Protein AF-0000000076687434 (afdb_homodimer)

Radius of gyration: 31.57 Å; Cα contacts (8 Å, |Δi|>4): 2100; chains: 2; bounding box: 101×97×101 Å

pLDDT: mean 83.67, std 20.08, range [19.47, 98.88]

Sequence (1154 aa):
MNIRHFLHVGYPNLSFILLATFLSTISFQLTPSAGPIVLTLATLLVYSGIFLPKPDALKNASLLLAGLTLGSSIPKLSASWSALSNPGFSILVLLVSSGITSFFAVSAVLLDSKSWQHSSSPWTKITAFPALWATLWSAVAYASPVGRLSAWSPTYGTEAYSWLVPLLGPAAIDWMIAAWAVVLSQAFAAWFMSQDDDEVAPLVSANGTARQANHHTRTSIYLAIILSALAIPSLFSIDHPVPIDSPDASPFSVGCVLPSFKRYHHHDFTFEDYFEESKKLTMSARLLLWPESAVVFHNESERDKAFARIRLNINGSYVGVSFEETFPNPNDTTGTKGARRNGLALVSKESEEPHLVYYKRKLVPIAESFSLTHSTAPPEIYTVGLPHPSDVKKPDWGSAPNFTRPLPVTTSICLDFTDPSLFQDLPTRPALILAPARTWNIDIGTAMWNQAKQRANELDTMVLWCDGGDGGVSGVAGQGYNDVQQVGSGSWVRNIAVNHPLKESRTTYAAIGRYNLLFFWLITLGSSVINPTIHFLPGGFTIKRVHQIAMSYIKRRKEGGIRLESEQEPPLLDLENMNIRHFLHVGYPNLSFILLATFLSTISFQLTPSAGPIVLTLATLLVYSGIFLPKPDALKNASLLLAGLTLGSSIPKLSASWSALSNPGFSILVLLVSSGITSFFAVSAVLLDSKSWQHSSSPWTKITAFPALWATLWSAVAYASPVGRLSAWSPTYGTEAYSWLVPLLGPAAIDWMIAAWAVVLSQAFAAWFMSQDDDEVAPLVSANGTARQANHHTRTSIYLAIILSALAIPSLFSIDHPVPIDSPDASPFSVGCVLPSFKRYHHHDFTFEDYFEESKKLTMSARLLLWPESAVVFHNESERDKAFARIRLNINGSYVGVSFEETFPNPNDTTGTKGARRNGLALVSKESEEPHLVYYKRKLVPIAESFSLTHSTAPPEIYTVGLPHPSDVKKPDWGSAPNFTRPLPVTTSICLDFTDPSLFQDLPTRPALILAPARTWNIDIGTAMWNQAKQRANELDTMVLWCDGGDGGVSGVAGQGYNDVQQVGSGSWVRNIAVNHPLKESRTTYAAIGRYNLLFFWLITLGSSVINPTIHFLPGGFTIKRVHQIAMSYIKRRKEGGIRLESEQEPPLLDLEN

InterPro domains:
  IPR036526 Carbon-nitrogen hydrolase superfamily [G3DSA:3.60.110.10] (267-506)
  IPR036526 Carbon-nitrogen hydrolase superfamily [SSF56317] (272-477)

Organism: Amanita muscaria (strain Koide BX008) (NCBI:txid946122)

Solvent-accessible surface area (backbone atoms only — not comparable to full-atom values): 59899 Å² total; per-residue (Å²): 127,53,66,54,53,44,49,70,69,59,49,34,66,61,50,53,36,51,48,41,15,54,32,23,35,65,15,43,32,72,66,13,34,34,66,44,41,25,54,35,48,14,50,50,54,48,48,48,69,61,42,57,84,38,92,60,27,66,60,53,49,51,50,38,39,51,28,34,15,52,15,32,33,59,54,40,44,71,60,32,44,71,65,42,95,48,41,68,58,24,50,49,52,43,45,50,54,31,37,51,46,33,48,52,52,52,48,51,51,51,48,35,64,70,58,35,65,73,47,89,43,64,62,33,44,60,34,42,49,12,35,49,51,19,49,48,42,53,51,46,18,70,70,38,78,59,9,43,77,67,33,99,52,60,77,37,79,52,64,47,51,50,76,44,24,26,53,42,27,71,46,47,56,38,24,52,45,39,37,50,11,46,36,53,27,50,50,48,51,53,54,58,52,64,61,49,63,77,72,60,79,86,72,72,92,52,57,70,64,49,53,52,51,52,53,49,53,52,51,36,51,53,48,49,50,51,56,55,56,60,28,49,67,43,72,76,57,80,72,59,44,60,36,45,68,40,90,51,28,49,56,51,24,37,27,37,57,26,81,36,48,67,75,70,72,50,86,82,66,46,60,66,51,56,51,53,53,46,50,69,43,22,84,68,18,45,34,36,32,32,14,41,57,49,32,78,26,81,34,65,66,5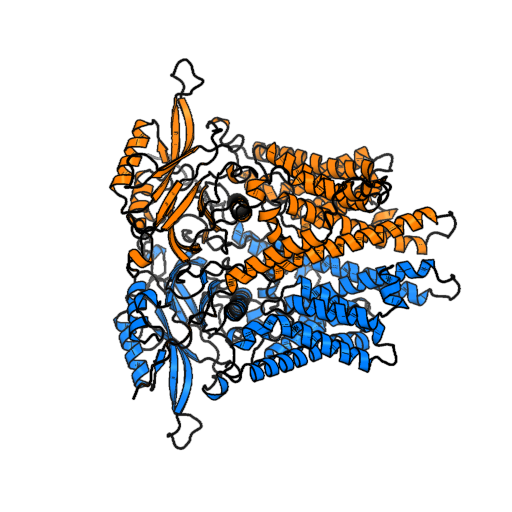6,43,54,51,52,51,50,53,50,25,74,59,39,70,82,21,35,36,34,48,21,23,28,35,34,41,72,24,84,84,37,88,79,63,77,46,72,34,28,34,46,34,37,33,34,37,29,61,88,40,96,56,61,75,41,77,46,48,36,49,42,49,52,78,75,79,32,52,79,66,39,49,66,39,85,67,71,54,62,75,43,70,44,71,42,69,51,56,94,67,48,59,49,80,79,55,18,56,86,92,77,18,33,40,82,40,34,32,29,51,57,38,48,64,32,44,27,34,90,63,56,66,49,79,47,91,53,30,45,57,33,30,45,30,23,16,61,31,82,27,46,63,54,20,51,33,50,49,51,32,41,35,48,53,15,42,27,46,71,17,26,27,44,36,21,21,66,23,50,50,3,43,23,31,49,22,26,69,31,34,79,43,68,66,41,27,36,47,51,59,51,68,46,77,46,47,43,60,49,79,67,77,45,70,58,29,53,15,42,72,50,44,89,50,39,63,57,54,44,46,43,63,22,49,41,63,66,66,61,40,89,75,66,82,59,76,84,75,75,82,47,76,63,54,59,49,48,52,53,50,45,49,52,45,51,59,48,55,69,67,57,75,76,76,76,87,70,76,74,80,77,79,79,77,81,134,130,56,67,55,52,43,46,71,68,57,46,33,65,59,52,50,36,51,48,42,17,53,32,24,33,66,15,42,33,71,68,13,35,34,66,44,41,25,53,35,50,15,51,50,56,47,49,51,70,58,43,58,86,39,93,62,25,66,60,52,51,50,50,38,40,51,28,34,15,52,16,31,33,59,56,41,44,74,62,32,45,71,64,43,98,46,40,70,59,24,50,49,52,44,46,50,52,30,36,52,46,32,48,53,52,53,49,50,51,52,49,37,62,70,58,35,67,72,48,88,45,65,63,33,43,58,34,41,47,13,35,50,49,20,49,48,42,52,51,45,19,73,69,38,80,60,11,42,75,65,32,98,53,59,75,36,79,53,63,48,50,50,76,44,23,25,54,42,25,72,46,47,56,38,24,51,42,39,38,51,11,45,36,51,26,51,53,50,52,54,54,56,53,64,58,47,64,78,73,54,74,86,71,71,90,49,61,64,62,49,52,55,52,50,53,49,52,53,53,36,48,52,50,49,52,50,55,54,58,61,27,50,67,43,72,76,57,81,72,58,44,60,34,46,67,39,91,50,29,49,58,50,24,36,26,37,56,25,80,36,47,67,77,68,73,48,86,79,65,46,62,67,52,55,51,53,53,46,50,69,41,23,84,68,16,46,34,36,32,31,14,41,56,50,33,78,26,78,34,67,67,55,43,52,51,51,51,51,53,48,24,75,58,40,68,81,21,36,37,34,47,20,23,29,35,36,39,71,22,83,84,37,87,78,61,74,45,72,34,29,35,46,33,37,33,34,36,28,63,88,42,96,56,61,75,42,75,46,46,33,49,43,49,52,77,74,79,31,55,78,65,38,49,65,36,86,68,71,55,62,76,41,70,42,72,40,67,49,56,94,66,47,58,48,82,80,56,19,58,84,92,78,19,33,39,83,40,34,31,29,51,55,38,47,65,31,44,28,35,91,64,57,65,48,78,47,89,52,31,45,57,32,31,45,31,22,16,59,33,77,28,47,64,53,20,49,34,51,48,51,32,41,33,48,54,15,42,28,45,71,17,26,27,43,36,21,22,65,22,50,50,3,42,24,30,50,23,26,69,29,33,76,44,69,66,42,27,37,47,51,57,50,68,48,79,46,46,44,58,48,81,67,76,44,69,57,28,54,15,43,71,48,41,91,51,39,64,56,54,44,46,42,61,23,48,40,65,67,64,62,39,88,77,70,80,62,79,79,77,79,83,51,78,66,52,60,52,48,50,54,48,43,49,53,46,50,60,47,52,73,65,54,75,75,67,74,79,81,69,75,77,81,78,76,82,73,135

Nearest PDB structures (foldseek):
  5n6l-assembly1_A  TM=7.023E-01  e=1.794E-15  Escherichia coli K-12
  8b0o-assembly1_A  TM=7.059E-01  e=3.640E-15  Escherichia coli K-12
  5vrg-assembly1_A  TM=7.203E-01  e=5.308E-15  Escherichia coli K-12
  5n6m-assembly1_A  TM=6.781E-01  e=1.988E-14  Pseudomonas aeruginosa PAO1
  8aq2-assembly1_A  TM=6.231E-01  e=1.881E-15  Pseudomonas aeruginosa PAO1

Secondary structure (DSSP, 8-state):
--HHHIIIII-HHHHHHHHHHHHHHHHTSSS-BHHHHHHHHHHHHHHHHHHTTSTTHHHHHHHHHHHHHHHHHGGGHHHHHTTSS-HHHHHHHHHHHHHHHHHHHHHHHHHHHHHTTT-S-HHHHHHHHHHHHHHHHHHHHHH-TTGGGGSS--SBS-GGGGGGHHHH-HHHHHHHHHHHHHHHHHHHHHHHHHHHTTTS-S-S--HHHHHHHHHHHHHHHHHHHHHHHTTHHHHS----PPPTTSTTEEEEEEEE----HHHHS-SS--HHHHHHHHHHHTTT-SEEEPPTT-EEESSHHHHHHHHHHHHHH-SS-EEEEEEEEEEE-TT-TTS--EEEEEEEEEE-TT-SS-SEEEE--PPPTTTTTTT-----PPP-EEEEEEPPPTTS-HHHH--TTT--EEEEEEE--GGGGG-TTTTTT-SS--SEEEEEE--SSHHHHHHHHHHHHHHHHHTT-EEEEEE-STT-EEEEEBTTB-S--EESS--EEEEEEEESS---SPPHHHHHGGGHHHHHHHHHHHHHH--TTS---SS---HHHHHHHHHHHHHHHHHTT-TTS------------/--HHHIIIII-HHHHHHHHHHHHHHHH-SSS-BHHHHHHHHHHHHHHHHHHTTSTTHHHHHHHHHHHHHHHHHGGGHHHHHTTSS-HHHHHHHHHHHHHHHHHHHHHHHHHHHHHTTT-S-HHHHHHHHHHHHHHHHHHHHHHSTTGGGGSS--SBS-GGGGGGHHHH-HHHHHHHHHHHHHHHHHHHHHHHHHHHTTTS-TTS--HHHHHHHHHHHHHHHHHHHHHHHHTHHHHT----PPPTTSTTEEEEEEEE----HHHHS-SS--HHHHHHHHHHHTTT-SEEEPPTT-EEESSHHHHHHHHHHHHHH-SS-EEEEEEEEEEE-TT-TTS--EEEEEEEEEE-TT-SS-SEEEE--PPPTTTTTTT-PPP-PPP-EEEEEEPPPTTS-HHHHS-TTT--EEEEEEE--GGGGG-TTTTTT-SS--SEEEEEE--SSHHHHHHHHHHHHHHHHHHT-EEEEEE-STT-EEEEEBTTB-S--EESS--EEEEEEEESS---SPPHHHHHGGGHHHHHHHHHHHHHH--TT----SS---THHHHHHHHHHHHHHHHHHHTTSTT----------

Structure (mmCIF, N/CA/C/O backbone):
data_AF-0000000076687434-model_v1
#
loop_
_entity.id
_entity.type
_entity.pdbx_description
1 polymer 'CN hydrolase domain-containing protein'
#
loop_
_atom_site.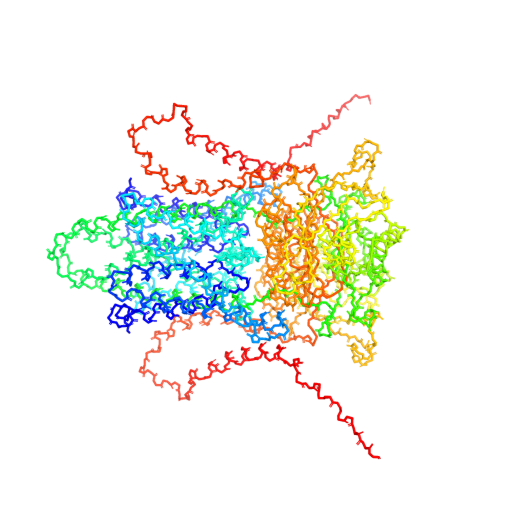group_PDB
_atom_site.id
_atom_site.type_symbol
_atom_site.label_atom_id
_atom_site.label_alt_id
_atom_site.label_comp_id
_atom_site.label_asym_id
_atom_site.label_entity_id
_atom_site.label_seq_id
_atom_site.pdbx_PDB_ins_code
_atom_site.Cartn_x
_atom_site.Cartn_y
_atom_site.Cartn_z
_atom_site.occupancy
_atom_site.B_iso_or_equiv
_atom_site.auth_seq_id
_atom_site.auth_comp_id
_atom_site.auth_asym_id
_atom_site.auth_atom_id
_atom_site.pdbx_PDB_model_num
ATOM 1 N N . MET A 1 1 ? -1.552 40.594 -8.977 1 35.91 1 MET A N 1
ATOM 2 C CA . MET A 1 1 ? -2.959 40.719 -8.609 1 35.91 1 MET A CA 1
ATOM 3 C C . MET A 1 1 ? -3.277 39.875 -7.383 1 35.91 1 MET A C 1
ATOM 5 O O . MET A 1 1 ? -2.914 38.688 -7.32 1 35.91 1 MET A O 1
ATOM 9 N N . ASN A 1 2 ? -3.385 40.469 -6.402 1 45.19 2 ASN A N 1
ATOM 10 C CA . ASN A 1 2 ? -3.684 39.906 -5.098 1 45.19 2 ASN A CA 1
ATOM 11 C C . ASN A 1 2 ? -4.844 38.906 -5.18 1 45.19 2 ASN A C 1
ATOM 13 O O . ASN A 1 2 ? -5.91 39.25 -5.707 1 45.19 2 ASN A O 1
ATOM 17 N N . ILE A 1 3 ? -4.523 37.719 -5.285 1 52 3 ILE A N 1
ATOM 18 C CA . ILE A 1 3 ? -5.555 36.688 -5.32 1 52 3 ILE A CA 1
ATOM 19 C C . ILE A 1 3 ? -6.766 37.156 -4.512 1 52 3 ILE A C 1
ATOM 21 O O . ILE A 1 3 ? -7.91 36.906 -4.902 1 52 3 ILE A O 1
ATOM 25 N N . ARG A 1 4 ? -6.535 37.875 -3.652 1 54.72 4 ARG A N 1
ATOM 26 C CA . ARG A 1 4 ? -7.605 38.344 -2.779 1 54.72 4 ARG A CA 1
ATOM 27 C C . ARG A 1 4 ? -8.484 39.375 -3.49 1 54.72 4 ARG A C 1
ATOM 29 O O . ARG A 1 4 ? -9.711 39.344 -3.379 1 54.72 4 ARG A O 1
ATOM 36 N N . HIS A 1 5 ? -7.715 40.406 -3.994 1 54.38 5 HIS A N 1
ATOM 37 C CA . HIS A 1 5 ? -8.484 41.406 -4.711 1 54.38 5 HIS A CA 1
ATOM 38 C C . HIS A 1 5 ? -9.344 40.781 -5.805 1 54.38 5 HIS A C 1
ATOM 40 O O . HIS A 1 5 ? -10.469 41.219 -6.043 1 54.38 5 HIS A O 1
ATOM 46 N N . PHE A 1 6 ? -8.75 39.719 -6.32 1 50.81 6 PHE A N 1
ATOM 47 C CA . PHE A 1 6 ? -9.5 39 -7.363 1 50.81 6 PHE A CA 1
ATOM 48 C C . PHE A 1 6 ? -10.703 38.281 -6.773 1 50.81 6 PHE A C 1
ATOM 50 O O . PHE A 1 6 ? -11.789 38.312 -7.359 1 50.81 6 PHE A O 1
ATOM 57 N N . LEU A 1 7 ? -10.516 37.781 -5.602 1 56.94 7 LEU A N 1
ATOM 58 C CA . LEU A 1 7 ? -11.586 37 -4.988 1 56.94 7 LEU A CA 1
ATOM 59 C C . LEU A 1 7 ? -12.617 37.906 -4.336 1 56.94 7 LEU A C 1
ATOM 61 O O . LEU A 1 7 ? -13.781 37.531 -4.199 1 56.94 7 LEU A O 1
ATOM 65 N N . HIS A 1 8 ? -12.258 39.094 -3.809 1 56.22 8 HIS A N 1
ATOM 66 C CA . HIS A 1 8 ? -13.172 39.969 -3.104 1 56.22 8 HIS A CA 1
ATOM 67 C C . HIS A 1 8 ? -13.828 40.969 -4.062 1 56.22 8 HIS A C 1
ATOM 69 O O . HIS A 1 8 ? -15.023 41.25 -3.949 1 56.22 8 HIS A O 1
ATOM 75 N N . VAL A 1 9 ? -12.984 41.719 -4.789 1 54.81 9 VAL A N 1
ATOM 76 C CA . VAL A 1 9 ? -13.492 42.875 -5.531 1 54.81 9 VAL A CA 1
ATOM 77 C C . VAL A 1 9 ? -13.852 42.438 -6.953 1 54.81 9 VAL A C 1
ATOM 79 O O . VAL A 1 9 ? -14.82 42.938 -7.527 1 54.81 9 VAL A O 1
ATOM 82 N N . GLY A 1 10 ? -13.156 41.469 -7.465 1 59.66 10 GLY A N 1
ATOM 83 C CA . GLY A 1 10 ? -13.383 41.281 -8.883 1 59.66 10 GLY A CA 1
ATOM 84 C C . GLY A 1 10 ? -14.609 40.438 -9.18 1 59.66 10 GLY A C 1
ATOM 85 O O . GLY A 1 10 ? -15.734 40.906 -9.062 1 59.66 10 GLY A O 1
ATOM 86 N N . TYR A 1 11 ? -14.398 39.312 -9.547 1 73.06 11 TYR A N 1
ATOM 87 C CA . TYR A 1 11 ? -15.461 38.406 -9.938 1 73.06 11 TYR A CA 1
ATOM 88 C C . TYR A 1 11 ? -15.422 37.125 -9.086 1 73.06 11 TYR A C 1
ATOM 90 O O . TYR A 1 11 ? -15.148 36.062 -9.602 1 73.06 11 TYR A O 1
ATOM 98 N N . PRO A 1 12 ? -15.648 37.375 -7.785 1 78 12 PRO A N 1
ATOM 99 C CA . PRO A 1 12 ? -15.555 36.219 -6.887 1 78 12 PRO A CA 1
ATOM 100 C C . PRO A 1 12 ? -16.453 35.062 -7.316 1 78 12 PRO A C 1
ATOM 102 O O . PRO A 1 12 ? -16.016 33.906 -7.297 1 78 12 PRO A O 1
ATOM 105 N N . ASN A 1 13 ? -17.609 35.375 -7.844 1 85.56 13 ASN A N 1
ATOM 106 C CA . ASN A 1 13 ? -18.531 34.281 -8.219 1 85.56 13 ASN A CA 1
ATOM 107 C C . ASN A 1 13 ? -18.016 33.5 -9.406 1 85.56 13 ASN A C 1
ATOM 109 O O . ASN A 1 13 ? -18 32.281 -9.375 1 85.56 13 ASN A O 1
ATOM 113 N N . LEU A 1 14 ? -17.5 34.25 -10.367 1 85.06 14 LEU A N 1
ATOM 114 C CA . LEU A 1 14 ? -17 33.562 -11.562 1 85.06 14 LEU A CA 1
ATOM 115 C C . LEU A 1 14 ? -15.75 32.75 -11.242 1 85.06 14 LEU A C 1
ATOM 117 O O . LEU A 1 14 ? -15.594 31.641 -11.758 1 85.06 14 LEU A O 1
ATOM 121 N N . SER A 1 15 ? -14.938 33.25 -10.383 1 88.25 15 SER A N 1
ATOM 122 C CA . SER A 1 15 ? -13.703 32.562 -10.055 1 88.25 15 SER A CA 1
ATOM 123 C C . SER A 1 15 ? -13.984 31.266 -9.297 1 88.25 15 SER A C 1
ATOM 125 O O . SER A 1 15 ? -13.406 30.219 -9.602 1 88.25 15 SER A O 1
ATOM 127 N N . PHE A 1 16 ? -14.867 31.266 -8.344 1 91.06 16 PHE A N 1
ATOM 128 C CA . PHE A 1 16 ? -15.172 30.078 -7.559 1 91.06 16 PHE A CA 1
ATOM 129 C C . PHE A 1 16 ? -15.914 29.047 -8.406 1 91.06 16 PHE A C 1
ATOM 131 O O . PHE A 1 16 ? -15.695 27.844 -8.266 1 91.06 16 PHE A O 1
ATOM 138 N N . ILE A 1 17 ? -16.781 29.578 -9.297 1 92.56 17 ILE A N 1
ATOM 139 C CA . ILE A 1 17 ? -17.531 28.672 -10.156 1 92.56 17 ILE A CA 1
ATOM 140 C C . ILE A 1 17 ? -16.594 27.984 -11.141 1 92.56 17 ILE A C 1
ATOM 142 O O . ILE A 1 17 ? -16.688 26.766 -11.359 1 92.56 17 ILE A O 1
ATOM 146 N N . LEU A 1 18 ? -15.641 28.688 -11.688 1 92.75 18 LEU A N 1
ATOM 147 C CA . LEU A 1 18 ? -14.664 28.109 -12.609 1 92.75 18 LEU A CA 1
ATOM 148 C C . LEU A 1 18 ? -13.734 27.141 -11.883 1 92.75 18 LEU A C 1
ATOM 150 O O . LEU A 1 18 ? -13.398 26.078 -12.414 1 92.75 18 LEU A O 1
ATOM 154 N N . LEU A 1 19 ? -13.367 27.5 -10.656 1 92.94 19 LEU A N 1
ATOM 155 C CA . LEU A 1 19 ? -12.523 26.625 -9.859 1 92.94 19 LEU A CA 1
ATOM 156 C C . LEU A 1 19 ? -13.258 25.328 -9.523 1 92.94 19 LEU A C 1
ATOM 158 O O . LEU A 1 19 ? -12.695 24.234 -9.641 1 92.94 19 LEU A O 1
ATOM 162 N N . ALA A 1 20 ? -14.484 25.453 -9.156 1 95 20 ALA A N 1
ATOM 163 C CA . ALA A 1 20 ? -15.297 24.281 -8.844 1 95 20 ALA A CA 1
ATOM 164 C C . ALA A 1 20 ? -15.469 23.391 -10.07 1 95 20 ALA A C 1
ATOM 166 O O . ALA A 1 20 ? -15.43 22.156 -9.961 1 95 20 ALA A O 1
ATOM 167 N N . THR A 1 21 ? -15.656 24.047 -11.219 1 95.5 21 THR A N 1
ATOM 168 C CA . THR A 1 21 ? -15.812 23.297 -12.461 1 95.5 21 THR A CA 1
ATOM 169 C C . THR A 1 21 ? -14.523 22.547 -12.805 1 95.5 21 THR A C 1
ATOM 171 O O . THR A 1 21 ? -14.555 21.359 -13.125 1 95.5 21 THR A O 1
ATOM 174 N N . PHE A 1 22 ? -13.445 23.234 -12.68 1 94.31 22 PHE A N 1
ATOM 175 C CA . PHE A 1 22 ? -12.156 22.625 -12.969 1 94.31 22 PHE A CA 1
ATOM 176 C C . PHE A 1 22 ? -11.859 21.484 -12 1 94.31 22 PHE A C 1
ATOM 178 O O . PHE A 1 22 ? -11.461 20.391 -12.422 1 94.31 22 PHE A O 1
ATOM 185 N N . LEU A 1 23 ? -12.055 21.672 -10.711 1 94.69 23 LEU A N 1
ATOM 186 C CA . LEU A 1 23 ? -11.789 20.656 -9.695 1 94.69 23 LEU A CA 1
ATOM 187 C C . LEU A 1 23 ? -12.711 19.453 -9.867 1 94.69 23 LEU A C 1
ATOM 189 O O . LEU A 1 23 ? -12.312 18.312 -9.609 1 94.69 23 LEU A O 1
ATOM 193 N N . SER A 1 24 ? -13.906 19.734 -10.242 1 95.06 24 SER A N 1
ATOM 194 C CA . SER A 1 24 ? -14.836 18.625 -10.453 1 95.06 24 SER A CA 1
ATOM 195 C C . SER A 1 24 ? -14.383 17.75 -11.617 1 95.06 24 SER A C 1
ATOM 197 O O . SER A 1 24 ? -14.609 16.531 -11.602 1 95.06 24 SER A O 1
ATOM 199 N N . THR A 1 25 ? -13.727 18.359 -12.625 1 94 25 THR A N 1
ATOM 200 C CA . THR A 1 25 ? -13.211 17.594 -13.75 1 94 25 THR A CA 1
ATOM 201 C C . THR A 1 25 ? -12.102 16.641 -13.297 1 94 25 THR A C 1
ATOM 203 O O . THR A 1 25 ? -12.023 15.508 -13.766 1 94 25 THR A O 1
ATOM 206 N N . ILE A 1 26 ? -11.438 17.062 -12.312 1 93 26 ILE A N 1
ATOM 207 C CA . ILE A 1 26 ? -10.32 16.266 -11.82 1 93 26 ILE A CA 1
ATOM 208 C C . ILE A 1 26 ? -10.812 15.281 -10.766 1 93 26 ILE A C 1
ATOM 210 O O . ILE A 1 26 ? -10.281 14.172 -10.648 1 93 26 ILE A O 1
ATOM 214 N N . SER A 1 27 ? -11.812 15.562 -10.039 1 92.62 27 SER A N 1
ATOM 215 C CA . SER A 1 27 ? -12.266 14.805 -8.883 1 92.62 27 SER A CA 1
ATOM 216 C C . SER A 1 27 ? -13.133 13.617 -9.305 1 92.62 27 SER A C 1
ATOM 218 O O . SER A 1 27 ? -13.07 12.547 -8.688 1 92.62 27 SER A O 1
ATOM 220 N N . PHE A 1 28 ? -13.914 13.836 -10.281 1 91.75 28 PHE A N 1
ATOM 221 C CA . PHE A 1 28 ? -14.992 12.867 -10.453 1 91.75 28 PHE A CA 1
ATOM 222 C C . PHE A 1 28 ? -14.82 12.094 -11.758 1 91.75 28 PHE A C 1
ATOM 224 O O . PHE A 1 28 ? -15.766 11.984 -12.539 1 91.75 28 PHE A O 1
ATOM 231 N N . GLN A 1 29 ? -13.594 11.594 -11.852 1 90.44 29 GLN A N 1
ATOM 232 C CA . GLN A 1 29 ? -13.344 10.547 -12.828 1 90.44 29 GLN A CA 1
ATOM 233 C C . GLN A 1 29 ? -14.047 9.25 -12.438 1 90.44 29 GLN A C 1
ATOM 235 O O . GLN A 1 29 ? -14.719 9.188 -11.406 1 90.44 29 GLN A O 1
ATOM 240 N N . LEU A 1 30 ? -13.969 8.312 -13.305 1 89.56 30 LEU A N 1
ATOM 241 C CA . LEU A 1 30 ? -14.57 7.027 -12.977 1 89.56 30 LEU A CA 1
ATOM 242 C C . LEU A 1 30 ? -13.867 6.383 -11.781 1 89.56 30 LEU A C 1
ATOM 244 O O . LEU A 1 30 ? -14.445 5.535 -11.102 1 89.56 30 LEU A O 1
ATOM 248 N N . THR A 1 31 ? -12.695 6.785 -11.594 1 90.94 31 THR A N 1
ATOM 249 C CA . THR A 1 31 ? -11.922 6.375 -10.422 1 90.94 31 THR A CA 1
ATOM 250 C C . THR A 1 31 ? -11.492 7.59 -9.602 1 90.94 31 THR A C 1
ATOM 252 O O . THR A 1 31 ? -10.32 7.988 -9.641 1 90.94 31 THR A O 1
ATOM 255 N N . PRO A 1 32 ? -12.422 8.109 -8.836 1 93.31 32 PRO A N 1
ATOM 256 C CA . PRO A 1 32 ? -12.156 9.359 -8.117 1 93.31 32 PRO A CA 1
ATOM 257 C C . PRO A 1 32 ? -11.094 9.195 -7.023 1 93.31 32 PRO A C 1
ATOM 259 O O . PRO A 1 32 ? -11.039 8.156 -6.363 1 93.31 32 PRO A O 1
ATOM 262 N N . SER A 1 33 ? -10.336 10.203 -6.855 1 93 33 SER A N 1
ATOM 263 C CA . SER A 1 33 ? -9.297 10.234 -5.832 1 93 33 SER A CA 1
ATOM 264 C C . SER A 1 33 ? -9.68 11.141 -4.668 1 93 33 SER A C 1
ATOM 266 O O . SER A 1 33 ? -10.398 12.125 -4.855 1 93 33 SER A O 1
ATOM 268 N N . ALA A 1 34 ? -9.164 10.844 -3.467 1 95.06 34 ALA A N 1
ATOM 269 C CA . ALA A 1 34 ? -9.531 11.539 -2.238 1 95.06 34 ALA A CA 1
ATOM 270 C C . ALA A 1 34 ? -9.078 12.992 -2.271 1 95.06 34 ALA A C 1
ATOM 272 O O . ALA A 1 34 ? -9.852 13.906 -1.959 1 95.06 34 ALA A O 1
ATOM 273 N N . GLY A 1 35 ? -7.883 13.312 -2.695 1 92.88 35 GLY A N 1
ATOM 274 C CA . GLY A 1 35 ? -7.32 14.656 -2.674 1 92.88 35 GLY A CA 1
ATOM 275 C C . GLY A 1 35 ? -8.172 15.672 -3.41 1 92.88 35 GLY A C 1
ATOM 276 O O . GLY A 1 35 ? -8.648 16.641 -2.812 1 92.88 35 GLY A O 1
ATOM 277 N N . PRO A 1 36 ? -8.422 15.43 -4.707 1 94.75 36 PRO A N 1
ATOM 278 C CA . PRO A 1 36 ? -9.242 16.344 -5.496 1 94.75 36 PRO A CA 1
ATOM 279 C C . PRO A 1 36 ? -10.656 16.516 -4.934 1 94.75 36 PRO A C 1
ATOM 281 O O . PRO A 1 36 ? -11.227 17.609 -4.992 1 94.75 36 PRO A O 1
ATOM 284 N N . ILE A 1 37 ? -11.195 15.438 -4.336 1 97 37 ILE A N 1
ATOM 285 C CA . ILE A 1 37 ? -12.531 15.531 -3.773 1 97 37 ILE A CA 1
ATOM 286 C C . ILE A 1 37 ? -12.523 16.469 -2.564 1 97 37 ILE A C 1
ATOM 288 O O . ILE A 1 37 ? -13.406 17.312 -2.414 1 97 37 ILE A O 1
ATOM 292 N N . VAL A 1 38 ? -11.547 16.359 -1.751 1 96.38 38 VAL A N 1
ATOM 293 C CA . VAL A 1 38 ? -11.422 17.219 -0.577 1 96.38 38 VAL A CA 1
ATOM 294 C C . VAL A 1 38 ? -11.328 18.688 -1.014 1 96.38 38 VAL A C 1
ATOM 296 O O . VAL A 1 38 ? -12.016 19.547 -0.462 1 96.38 38 VAL A O 1
ATOM 299 N N . LEU A 1 39 ? -10.562 18.922 -2.025 1 94.25 39 LEU A N 1
ATOM 300 C CA . LEU A 1 39 ? -10.383 20.281 -2.525 1 94.25 39 LEU A CA 1
ATOM 301 C C . LEU A 1 39 ? -11.688 20.828 -3.113 1 94.25 39 LEU A C 1
ATOM 303 O O . LEU A 1 39 ? -12.023 22 -2.928 1 94.25 39 LEU A O 1
ATOM 307 N N . THR A 1 40 ? -12.391 19.969 -3.832 1 96.56 40 THR A N 1
ATOM 308 C CA . THR A 1 40 ? -13.672 20.375 -4.414 1 96.56 40 THR A CA 1
ATOM 309 C C . THR A 1 40 ? -14.68 20.703 -3.318 1 96.56 40 THR A C 1
ATOM 311 O O . THR A 1 40 ? -15.328 21.75 -3.365 1 96.56 40 THR A O 1
ATOM 314 N N . LEU A 1 41 ? -14.734 19.859 -2.332 1 97.31 41 LEU A N 1
ATOM 315 C CA . LEU A 1 41 ? -15.68 20.078 -1.243 1 97.31 41 LEU A CA 1
ATOM 316 C C . LEU A 1 41 ? -15.312 21.328 -0.445 1 97.31 41 LEU A C 1
ATOM 318 O O . LEU A 1 41 ? -16.188 22.094 -0.056 1 97.31 41 LEU A O 1
ATOM 322 N N . ALA A 1 42 ? -14.062 21.516 -0.176 1 95.06 42 ALA A N 1
ATOM 323 C CA . ALA A 1 42 ? -13.617 22.703 0.534 1 95.06 42 ALA A CA 1
ATOM 324 C C . ALA A 1 42 ? -13.992 23.969 -0.233 1 95.06 42 ALA A C 1
ATOM 326 O O . ALA A 1 42 ? -14.461 24.953 0.36 1 95.06 42 ALA A O 1
ATOM 327 N N . THR A 1 43 ? -13.805 23.938 -1.549 1 94.19 43 THR A N 1
ATOM 328 C CA . THR A 1 43 ? -14.156 25.062 -2.396 1 94.19 43 THR A CA 1
ATOM 329 C C . THR A 1 43 ? -15.656 25.344 -2.326 1 94.19 43 THR A C 1
ATOM 331 O O . THR A 1 43 ? -16.078 26.5 -2.23 1 94.19 43 THR A O 1
ATOM 334 N N . LEU A 1 44 ? -16.438 24.312 -2.34 1 95.94 44 LEU A N 1
ATOM 335 C CA . LEU A 1 44 ? -17.891 24.469 -2.266 1 95.94 44 LEU A CA 1
ATOM 336 C C . LEU A 1 44 ? -18.312 25.031 -0.912 1 95.94 44 LEU A C 1
ATOM 338 O O . LEU A 1 44 ? -19.188 25.891 -0.836 1 95.94 44 LEU A O 1
ATOM 342 N N . LEU A 1 45 ? -17.688 24.578 0.154 1 93.88 45 LEU A N 1
ATOM 343 C CA . LEU A 1 45 ? -18.016 25.047 1.495 1 93.88 45 LEU A CA 1
ATOM 344 C C . LEU A 1 45 ? -17.656 26.516 1.652 1 93.88 45 LEU A C 1
ATOM 346 O O . LEU A 1 45 ? -18.438 27.297 2.217 1 93.88 45 LEU A O 1
ATOM 350 N N . VAL A 1 46 ? -16.547 26.938 1.145 1 90.19 46 VAL A N 1
ATOM 351 C CA . VAL A 1 46 ? -16.109 28.328 1.22 1 90.19 46 VAL A CA 1
ATOM 352 C C . VAL A 1 46 ? -17.047 29.203 0.381 1 90.19 46 VAL A C 1
ATOM 354 O O . VAL A 1 46 ? -17.516 30.234 0.846 1 90.19 46 VAL A O 1
ATOM 357 N N . TYR A 1 47 ? -17.297 28.766 -0.867 1 91.81 47 TYR A N 1
ATOM 358 C CA . TYR A 1 47 ? -18.125 29.547 -1.786 1 91.81 47 TYR A CA 1
ATOM 359 C C . TYR A 1 47 ? -19.547 29.688 -1.264 1 91.81 47 TYR A C 1
ATOM 361 O O . TYR A 1 47 ? -20.172 30.734 -1.449 1 91.81 47 TYR A O 1
ATOM 369 N N . SER A 1 48 ? -20.062 28.641 -0.612 1 91.38 48 SER A N 1
ATOM 370 C CA . SER A 1 48 ? -21.422 28.719 -0.081 1 91.38 48 SER A CA 1
ATOM 371 C C . SER A 1 48 ? -21.547 29.812 0.969 1 91.38 48 SER A C 1
ATOM 373 O O . SER A 1 48 ? -22.594 30.469 1.069 1 91.38 48 SER A O 1
ATOM 375 N N . GLY A 1 49 ? -20.547 30.047 1.721 1 84.75 49 GLY A N 1
ATOM 376 C CA . GLY A 1 49 ? -20.547 31.125 2.703 1 84.75 49 GLY A CA 1
ATOM 377 C C . GLY A 1 49 ? -20.516 32.5 2.08 1 84.75 49 GLY A C 1
ATOM 378 O O . GLY A 1 49 ? -20.922 33.469 2.709 1 84.75 49 GLY A O 1
ATOM 379 N N . ILE A 1 50 ? -20.078 32.5 0.889 1 84 50 ILE A N 1
ATOM 380 C CA . ILE A 1 50 ? -19.922 33.781 0.214 1 84 50 ILE A CA 1
ATOM 381 C C . ILE A 1 50 ? -21.188 34.156 -0.548 1 84 50 ILE A C 1
ATOM 383 O O . ILE A 1 50 ? -21.688 35.281 -0.461 1 84 50 ILE A O 1
ATOM 387 N N . PHE A 1 51 ? -21.781 33.219 -1.307 1 87.06 51 PHE A N 1
ATOM 388 C CA . PHE A 1 51 ? -22.844 33.594 -2.223 1 87.06 51 PHE A CA 1
ATOM 389 C C . PHE A 1 51 ? -24.203 33.469 -1.553 1 87.06 51 PHE A C 1
ATOM 391 O O . PHE A 1 51 ? -25.172 34.094 -1.981 1 87.06 51 PHE A O 1
ATOM 398 N N . LEU A 1 52 ? -24.375 32.719 -0.429 1 86.12 52 LEU A N 1
ATOM 399 C CA . LEU A 1 52 ? -25.688 32.406 0.15 1 86.12 52 LEU A CA 1
ATOM 400 C C . LEU A 1 52 ? -26.312 33.688 0.755 1 86.12 52 LEU A C 1
ATOM 402 O O . LEU A 1 52 ? -27.5 33.906 0.606 1 86.12 52 LEU A O 1
ATOM 406 N N . PRO A 1 53 ? -25.516 34.5 1.39 1 83.12 53 PRO A N 1
ATOM 407 C CA . PRO A 1 53 ? -26.109 35.719 1.979 1 83.12 53 PRO A CA 1
ATOM 408 C C . PRO A 1 53 ? -26.438 36.781 0.938 1 83.12 53 PRO A C 1
ATOM 410 O O . PRO A 1 53 ? -27.094 37.781 1.255 1 83.12 53 PRO A O 1
ATOM 413 N N . LYS A 1 54 ? -26.125 36.562 -0.184 1 84.5 54 LYS A N 1
ATOM 414 C CA . LYS A 1 54 ? -26.328 37.562 -1.232 1 84.5 54 LYS A CA 1
ATOM 415 C C . LYS A 1 54 ? -27.672 37.375 -1.919 1 84.5 54 LYS A C 1
ATOM 417 O O . LYS A 1 54 ? -28.219 36.25 -1.913 1 84.5 54 LYS A O 1
ATOM 422 N N . PRO A 1 55 ? -28.234 38.438 -2.484 1 86.56 55 PRO A N 1
ATOM 423 C CA . PRO A 1 55 ? -29.547 38.344 -3.119 1 86.56 55 PRO A CA 1
ATOM 424 C C . PRO A 1 55 ? -29.547 37.469 -4.359 1 86.56 55 PRO A C 1
ATOM 426 O O . PRO A 1 55 ? -30.594 36.875 -4.707 1 86.56 55 PRO A O 1
ATOM 429 N N . ASP A 1 56 ? -28.469 37.25 -5.023 1 90.19 56 ASP A N 1
ATOM 430 C CA . ASP A 1 56 ? -28.406 36.438 -6.227 1 90.19 56 ASP A CA 1
ATOM 431 C C . ASP A 1 56 ? -27.969 35 -5.895 1 90.19 56 ASP A C 1
ATOM 433 O O . ASP A 1 56 ? -27.297 34.344 -6.695 1 90.19 56 ASP A O 1
ATOM 437 N N . ALA A 1 57 ? -28.359 34.562 -4.777 1 89.5 57 ALA A N 1
ATOM 438 C CA . ALA A 1 57 ? -27.922 33.25 -4.289 1 89.5 57 ALA A CA 1
ATOM 439 C C . ALA A 1 57 ? -28.406 32.125 -5.199 1 89.5 57 ALA A C 1
ATOM 441 O O . ALA A 1 57 ? -27.672 31.203 -5.504 1 89.5 57 ALA A O 1
ATOM 442 N N . LEU A 1 58 ? -29.625 32.25 -5.695 1 90.19 58 LEU A N 1
ATOM 443 C CA . LEU A 1 58 ? -30.203 31.188 -6.531 1 90.19 58 LEU A CA 1
ATOM 444 C C . LEU A 1 58 ? -29.516 31.125 -7.887 1 90.19 58 LEU A C 1
ATOM 446 O O . LEU A 1 58 ? -29.297 30.047 -8.43 1 90.19 58 LEU A O 1
ATOM 450 N N . LYS A 1 59 ? -29.203 32.25 -8.484 1 91.44 59 LYS A N 1
ATOM 451 C CA . LYS A 1 59 ? -28.484 32.281 -9.758 1 91.44 59 LYS A CA 1
ATOM 452 C C . LYS A 1 59 ? -27.094 31.688 -9.633 1 91.44 59 LYS A C 1
ATOM 454 O O . LYS A 1 59 ? -26.688 30.875 -10.469 1 91.44 59 LYS A O 1
ATOM 459 N N . ASN A 1 60 ? -26.438 32.062 -8.586 1 91.88 60 ASN A N 1
ATOM 460 C CA . ASN A 1 60 ? -25.094 31.531 -8.383 1 91.88 60 ASN A CA 1
ATOM 461 C C . ASN A 1 60 ? -25.109 30.031 -8.078 1 91.88 60 ASN A C 1
ATOM 463 O O . ASN A 1 60 ? -24.234 29.297 -8.516 1 91.88 60 ASN A O 1
ATOM 467 N N . ALA A 1 61 ? -26.094 29.609 -7.406 1 93.12 61 ALA A N 1
ATOM 468 C CA . ALA A 1 61 ? -26.234 28.188 -7.133 1 93.12 61 ALA A CA 1
ATOM 469 C C . ALA A 1 61 ? -26.5 27.406 -8.414 1 93.12 61 ALA A C 1
ATOM 471 O O . ALA A 1 61 ? -25.969 26.297 -8.602 1 93.12 61 ALA A O 1
ATOM 472 N N . SER A 1 62 ? -27.328 28 -9.281 1 94.19 62 SER A N 1
ATOM 473 C CA . SER A 1 62 ? -27.656 27.344 -10.555 1 94.19 62 SER A CA 1
ATOM 474 C C . SER A 1 62 ? -26.422 27.281 -11.453 1 94.19 62 SER A C 1
ATOM 476 O O . SER A 1 62 ? -26.188 26.281 -12.125 1 94.19 62 SER A O 1
ATOM 478 N N . LEU A 1 63 ? -25.656 28.328 -11.469 1 94.12 63 LEU A N 1
ATOM 479 C CA . LEU A 1 63 ? -24.438 28.344 -12.258 1 94.12 63 LEU A CA 1
ATOM 480 C C . LEU A 1 63 ? -23.406 27.359 -11.703 1 94.12 63 LEU A C 1
ATOM 482 O O . LEU A 1 63 ? -22.688 26.719 -12.469 1 94.12 63 LEU A O 1
ATOM 486 N N . LEU A 1 64 ? -23.359 27.328 -10.398 1 95.62 64 LEU A N 1
ATOM 487 C CA . LEU A 1 64 ? -22.5 26.344 -9.758 1 95.62 64 LEU A CA 1
ATOM 488 C C . LEU A 1 64 ? -22.906 24.922 -10.125 1 95.62 64 LEU A C 1
ATOM 490 O O . LEU A 1 64 ? -22.062 24.094 -10.461 1 95.62 64 LEU A O 1
ATOM 494 N N . LEU A 1 65 ? -24.188 24.703 -10.086 1 96.44 65 LEU A N 1
ATOM 495 C CA . LEU A 1 65 ? -24.719 23.391 -10.438 1 96.44 65 LEU A CA 1
ATOM 496 C C . LEU A 1 65 ? -24.375 23.031 -11.875 1 96.44 65 LEU A C 1
ATOM 498 O O . LEU A 1 65 ? -23.969 21.906 -12.164 1 96.44 65 LEU A O 1
ATOM 502 N N . ALA A 1 66 ? -24.516 23.984 -12.781 1 96.44 66 ALA A N 1
ATOM 503 C CA . ALA A 1 66 ? -24.188 23.766 -14.188 1 96.44 66 ALA A CA 1
ATOM 504 C C . ALA A 1 66 ? -22.688 23.5 -14.367 1 96.44 66 ALA A C 1
ATOM 506 O O . ALA A 1 66 ? -22.312 22.594 -15.133 1 96.44 66 ALA A O 1
ATOM 507 N N . GLY A 1 67 ? -21.922 24.234 -13.664 1 96.5 67 GLY A N 1
ATOM 508 C CA . GLY A 1 67 ? -20.484 24.016 -13.734 1 96.5 67 GLY A CA 1
ATOM 509 C C . GLY A 1 67 ? -20.062 22.656 -13.219 1 96.5 67 GLY A C 1
ATOM 510 O O . GLY A 1 67 ? -19.25 21.984 -13.844 1 96.5 67 GLY A O 1
ATOM 511 N N . LEU A 1 68 ? -20.562 22.266 -12.094 1 96.94 68 LEU A N 1
ATOM 512 C CA . LEU A 1 68 ? -20.234 20.969 -11.508 1 96.94 68 LEU A CA 1
ATOM 513 C C . LEU A 1 68 ? -20.703 19.828 -12.414 1 96.94 68 LEU A C 1
ATOM 515 O O . LEU A 1 68 ? -20.031 18.797 -12.531 1 96.94 68 LEU A O 1
ATOM 519 N N . THR A 1 69 ? -21.875 20.031 -13.023 1 97.06 69 THR A N 1
ATOM 520 C CA . THR A 1 69 ? -22.406 19.031 -13.938 1 97.06 69 THR A CA 1
ATOM 521 C C . THR A 1 69 ? -21.5 18.844 -15.148 1 97.06 69 THR A C 1
ATOM 523 O O . THR A 1 69 ? -21.156 17.719 -15.508 1 97.06 69 THR A O 1
ATOM 526 N N . LEU A 1 70 ? -21.094 19.922 -15.719 1 95.12 70 LEU A N 1
ATOM 527 C CA . LEU A 1 70 ? -20.203 19.859 -16.875 1 95.12 70 LEU A CA 1
ATOM 528 C C . LEU A 1 70 ? -18.844 19.297 -16.484 1 95.12 70 LEU A C 1
ATOM 530 O O . LEU A 1 70 ? -18.297 18.422 -17.188 1 95.12 70 LEU A O 1
ATOM 534 N N . GLY A 1 71 ? -18.375 19.766 -15.414 1 95.94 71 GLY A N 1
ATOM 535 C CA . GLY A 1 71 ? -17.062 19.312 -14.969 1 95.94 71 GLY A CA 1
ATOM 536 C C . GLY A 1 71 ? -17.031 17.844 -14.641 1 95.94 71 GLY A C 1
ATOM 537 O O . GLY A 1 71 ? -16.047 17.156 -14.961 1 95.94 71 GLY A O 1
ATOM 538 N N . SER A 1 72 ? -17.953 17.328 -14.039 1 94.81 72 SER A N 1
ATOM 539 C CA . SER A 1 72 ? -17.984 15.938 -13.625 1 94.81 72 SER A CA 1
ATOM 540 C C . SER A 1 72 ? -18.266 15.016 -14.805 1 94.81 72 SER A C 1
ATOM 542 O O . SER A 1 72 ? -18.078 13.805 -14.719 1 94.81 72 SER A O 1
ATOM 544 N N . SER A 1 73 ? -18.797 15.578 -15.914 1 94.38 73 SER A N 1
ATOM 545 C CA . SER A 1 73 ? -19.156 14.766 -17.078 1 94.38 73 SER A CA 1
ATOM 546 C C . SER A 1 73 ? -17.969 14.586 -18.016 1 94.38 73 SER A C 1
ATOM 548 O O . SER A 1 73 ? -17.859 13.57 -18.688 1 94.38 73 SER A O 1
ATOM 550 N N . ILE A 1 74 ? -17.016 15.438 -18.031 1 91.44 74 ILE A N 1
ATOM 551 C CA . ILE A 1 74 ? -15.945 15.484 -19.016 1 91.44 74 ILE A CA 1
ATOM 552 C C . ILE A 1 74 ? -15.07 14.234 -18.891 1 91.44 74 ILE A C 1
ATOM 554 O O . ILE A 1 74 ? -14.82 13.539 -19.875 1 91.44 74 ILE A O 1
ATOM 558 N N . PRO A 1 75 ? -14.75 13.875 -17.719 1 90.06 75 PRO A N 1
ATOM 559 C CA . PRO A 1 75 ? -13.859 12.719 -17.625 1 90.06 75 PRO A CA 1
ATOM 560 C C . PRO A 1 75 ? -14.562 11.398 -17.938 1 90.06 75 PRO A C 1
ATOM 562 O O . PRO A 1 75 ? -13.906 10.383 -18.188 1 90.06 75 PRO A O 1
ATOM 565 N N . LYS A 1 76 ? -15.758 11.32 -17.969 1 91.06 76 LYS A N 1
ATOM 566 C CA . LYS A 1 76 ? -16.531 10.094 -18.172 1 91.06 76 LYS A CA 1
ATOM 567 C C . LYS A 1 76 ? -17 9.977 -19.609 1 91.06 76 LYS A C 1
ATOM 569 O O . LYS A 1 76 ? -17.719 9.031 -19.969 1 91.06 76 LYS A O 1
ATOM 574 N N . LEU A 1 77 ? -16.656 10.945 -20.438 1 89.44 77 LEU A N 1
ATOM 575 C CA . LEU A 1 77 ? -17.172 11.016 -21.812 1 89.44 77 LEU A CA 1
ATOM 576 C C . LEU A 1 77 ? -16.719 9.805 -22.625 1 89.44 77 LEU A C 1
ATOM 578 O O . LEU A 1 77 ? -17.531 9.203 -23.344 1 89.44 77 LEU A O 1
ATOM 582 N N . SER A 1 78 ? -15.508 9.398 -22.469 1 84.12 78 SER A N 1
ATOM 583 C CA . SER A 1 78 ? -14.984 8.281 -23.25 1 84.12 78 SER A CA 1
ATOM 584 C C . SER A 1 78 ? -15.711 6.984 -22.906 1 84.12 78 SER A C 1
ATOM 586 O O . SER A 1 78 ? -16.109 6.23 -23.797 1 84.12 78 SER A O 1
ATOM 588 N N . ALA A 1 79 ? -15.898 6.715 -21.688 1 84.62 79 ALA A N 1
ATOM 589 C CA . ALA A 1 79 ? -16.578 5.504 -21.234 1 84.62 79 ALA A CA 1
ATOM 590 C C . ALA A 1 79 ? -18.062 5.531 -21.609 1 84.62 79 ALA A C 1
ATOM 592 O O . ALA A 1 79 ? -18.656 4.488 -21.891 1 84.62 79 ALA A O 1
ATOM 593 N N . SER A 1 80 ? -18.656 6.734 -21.609 1 85.56 80 SER A N 1
ATOM 594 C CA . SER A 1 80 ? -20.078 6.863 -21.906 1 85.56 80 SER A CA 1
ATOM 595 C C . SER A 1 80 ? -20.344 6.785 -23.391 1 85.56 80 SER A C 1
ATOM 597 O O . SER A 1 80 ? -21.422 6.363 -23.812 1 85.56 80 SER A O 1
ATOM 599 N N . TRP A 1 81 ? -19.359 7.18 -24.172 1 83.12 81 TRP A N 1
ATOM 600 C CA . TRP A 1 81 ? -19.531 7.223 -25.625 1 83.12 81 TRP A CA 1
ATOM 601 C C . TRP A 1 81 ? -19.891 5.848 -26.172 1 83.12 81 TRP A C 1
ATOM 603 O O . TRP A 1 81 ? -20.703 5.727 -27.078 1 83.12 81 TRP A O 1
ATOM 613 N N . SER A 1 82 ? -19.344 4.723 -25.578 1 79.19 82 SER A N 1
ATOM 614 C CA . SER A 1 82 ? -19.531 3.373 -26.109 1 79.19 82 SER A CA 1
ATOM 615 C C . SER A 1 82 ? -20.438 2.553 -25.203 1 79.19 82 SER A C 1
ATOM 617 O O . SER A 1 82 ? -20.547 1.333 -25.359 1 79.19 82 SER A O 1
ATOM 619 N N . ALA A 1 83 ? -21.109 3.223 -24.344 1 78.81 83 ALA A N 1
ATOM 620 C CA . ALA A 1 83 ? -21.922 2.482 -23.375 1 78.81 83 ALA A CA 1
ATOM 621 C C . ALA A 1 83 ? -23.234 2.016 -23.984 1 78.81 83 ALA A C 1
ATOM 623 O O . ALA A 1 83 ? -23.672 0.891 -23.75 1 78.81 83 ALA A O 1
ATOM 624 N N . LEU A 1 84 ? -23.828 2.93 -24.781 1 78.69 84 LEU A N 1
ATOM 625 C CA . LEU A 1 84 ? -25.094 2.609 -25.438 1 78.69 84 LEU A CA 1
ATOM 626 C C . LEU A 1 84 ? -24.938 2.629 -26.969 1 78.69 84 LEU A C 1
ATOM 628 O O . LEU A 1 84 ? -23.875 3.016 -27.469 1 78.69 84 LEU A O 1
ATOM 632 N N . SER A 1 85 ? -25.906 2.141 -27.625 1 79.69 85 SER A N 1
ATOM 633 C CA . SER A 1 85 ? -25.891 2.059 -29.078 1 79.69 85 SER A CA 1
ATOM 634 C C . SER A 1 85 ? -25.859 3.447 -29.719 1 79.69 85 SER A C 1
ATOM 636 O O . SER A 1 85 ? -25.219 3.648 -30.75 1 79.69 85 SER A O 1
ATOM 638 N N . ASN A 1 86 ? -26.578 4.418 -29.047 1 84.06 86 ASN A N 1
ATOM 639 C CA . ASN A 1 86 ? -26.594 5.801 -29.5 1 84.06 86 ASN A CA 1
ATOM 640 C C . ASN A 1 86 ? -25.734 6.695 -28.625 1 84.06 86 ASN A C 1
ATOM 642 O O . ASN A 1 86 ? -26.062 6.945 -27.469 1 84.06 86 ASN A O 1
ATOM 646 N N . PRO A 1 87 ? -24.656 7.172 -29.172 1 85.12 87 PRO A N 1
ATOM 647 C CA . PRO A 1 87 ? -23.75 8.008 -28.375 1 85.12 87 PRO A CA 1
ATOM 648 C C . PRO A 1 87 ? -24.438 9.266 -27.844 1 85.12 87 PRO A C 1
ATOM 650 O O . PRO A 1 87 ? -24.125 9.711 -26.734 1 85.12 87 PRO A O 1
ATOM 653 N N . GLY A 1 88 ? -25.312 9.891 -28.625 1 87.44 88 GLY A N 1
ATOM 654 C CA . GLY A 1 88 ? -26.031 11.055 -28.141 1 87.44 88 GLY A CA 1
ATOM 655 C C . GLY A 1 88 ? -26.844 10.781 -26.891 1 87.44 88 GLY A C 1
ATOM 656 O O . GLY A 1 88 ? -26.828 11.57 -25.938 1 87.44 88 GLY A O 1
ATOM 657 N N . PHE A 1 89 ? -27.484 9.688 -26.953 1 87.69 89 PHE A N 1
ATOM 658 C CA . PHE A 1 89 ? -28.297 9.305 -25.797 1 87.69 89 PHE A CA 1
ATOM 659 C C . PHE A 1 89 ? -27.406 8.977 -24.594 1 87.69 89 PHE A C 1
ATOM 661 O O . PHE A 1 89 ? -27.75 9.281 -23.453 1 87.69 89 PHE A O 1
ATOM 668 N N . SER A 1 90 ? -26.297 8.453 -24.859 1 88.25 90 SER A N 1
ATOM 669 C CA . SER A 1 90 ? -25.359 8.164 -23.781 1 88.25 90 SER A CA 1
ATOM 670 C C . SER A 1 90 ? -24.875 9.445 -23.109 1 88.25 90 SER A C 1
ATOM 672 O O . SER A 1 90 ? -24.75 9.5 -21.891 1 88.25 90 SER A O 1
ATOM 674 N N . ILE A 1 91 ? -24.594 10.43 -23.891 1 90.19 91 ILE A N 1
ATOM 675 C CA . ILE A 1 91 ? -24.125 11.703 -23.359 1 90.19 91 ILE A CA 1
ATOM 676 C C . ILE A 1 91 ? -25.234 12.383 -22.562 1 90.19 91 ILE A C 1
ATOM 678 O O . ILE A 1 91 ? -24.984 12.984 -21.516 1 90.19 91 ILE A O 1
ATOM 682 N N . LEU A 1 92 ? -26.469 12.258 -23.031 1 91.44 92 LEU A N 1
ATOM 683 C CA . LEU A 1 92 ? -27.594 12.82 -22.312 1 91.44 92 LEU A CA 1
ATOM 684 C C . LEU A 1 92 ? -27.75 12.156 -20.938 1 91.44 92 LEU A C 1
ATOM 686 O O . LEU A 1 92 ? -27.953 12.836 -19.938 1 91.44 92 LEU A O 1
ATOM 690 N N . VAL A 1 93 ? -27.656 10.883 -20.938 1 89.5 93 VAL A N 1
ATOM 691 C CA . VAL A 1 93 ? -27.766 10.148 -19.688 1 89.5 93 VAL A CA 1
ATOM 692 C C . VAL A 1 93 ? -26.641 10.539 -18.734 1 89.5 93 VAL A C 1
ATOM 694 O O . VAL A 1 93 ? -26.844 10.688 -17.531 1 89.5 93 VAL A O 1
ATOM 697 N N . LEU A 1 94 ? -25.516 10.719 -19.297 1 91.56 94 LEU A N 1
ATOM 698 C CA . LEU A 1 94 ? -24.359 11.148 -18.5 1 91.56 94 LEU A CA 1
ATOM 699 C C . LEU A 1 94 ? -24.609 12.516 -17.891 1 91.56 94 LEU A C 1
ATOM 701 O O . LEU A 1 94 ? -24.391 12.711 -16.688 1 91.56 94 LEU A O 1
ATOM 705 N N . LEU A 1 95 ? -25.109 13.469 -18.672 1 94.31 95 LEU A N 1
ATOM 706 C CA . LEU A 1 95 ? -25.359 14.82 -18.203 1 94.31 95 LEU A CA 1
ATOM 707 C C . LEU A 1 95 ? -26.453 14.828 -17.141 1 94.31 95 LEU A C 1
ATOM 709 O O . LEU A 1 95 ? -26.328 15.523 -16.125 1 94.31 95 LEU A O 1
ATOM 713 N N . VAL A 1 96 ? -27.438 14.016 -17.312 1 94 96 VAL A N 1
ATOM 714 C CA . VAL A 1 96 ? -28.547 13.953 -16.359 1 94 96 VAL A CA 1
ATOM 715 C C . VAL A 1 96 ? -28.062 13.32 -15.062 1 94 96 VAL A C 1
ATOM 717 O O . VAL A 1 96 ? -28.344 13.836 -13.977 1 94 96 VAL A O 1
ATOM 720 N N . SER A 1 97 ? -27.391 12.266 -15.203 1 92.44 97 SER A N 1
ATOM 721 C CA . SER A 1 97 ? -26.891 11.602 -14.008 1 92.44 97 SER A CA 1
ATOM 722 C C . SER A 1 97 ? -25.922 12.5 -13.242 1 92.44 97 SER A C 1
ATOM 724 O O . SER A 1 97 ? -25.984 12.586 -12.016 1 92.44 97 SER A O 1
ATOM 726 N N . SER A 1 98 ? -25.016 13.172 -13.953 1 94.69 98 SER A N 1
ATOM 727 C CA . SER A 1 98 ? -24.094 14.102 -13.312 1 94.69 98 SER A CA 1
ATOM 728 C C . SER A 1 98 ? -24.828 15.281 -12.695 1 94.69 98 SER A C 1
ATOM 730 O O . SER A 1 98 ? -24.438 15.773 -11.633 1 94.69 98 SER A O 1
ATOM 732 N N . GLY A 1 99 ? -25.875 15.719 -13.391 1 96.38 99 GLY A N 1
ATOM 733 C CA . GLY A 1 99 ? -26.688 16.781 -12.844 1 96.38 99 GLY A CA 1
ATOM 734 C C . GLY A 1 99 ? -27.375 16.406 -11.547 1 96.38 99 GLY A C 1
ATOM 735 O O . GLY A 1 99 ? -27.391 17.203 -10.602 1 96.38 99 GLY A O 1
ATOM 736 N N . ILE A 1 100 ? -27.859 15.219 -11.43 1 95.88 100 ILE A N 1
ATOM 737 C CA . ILE A 1 100 ? -28.562 14.742 -10.242 1 95.88 100 ILE A CA 1
ATOM 738 C C . ILE A 1 100 ? -27.578 14.633 -9.078 1 95.88 100 ILE A C 1
ATOM 740 O O . ILE A 1 100 ? -27.875 15.102 -7.973 1 95.88 100 ILE A O 1
ATOM 744 N N . THR A 1 101 ? -26.5 14.078 -9.359 1 95.25 101 THR A N 1
ATOM 745 C CA . THR A 1 101 ? -25.531 13.906 -8.281 1 95.25 101 THR A CA 1
ATOM 746 C C . THR A 1 101 ? -24.984 15.258 -7.836 1 95.25 101 THR A C 1
ATOM 748 O O . THR A 1 101 ? -24.75 15.484 -6.645 1 95.25 101 THR A O 1
ATOM 751 N N . SER A 1 102 ? -24.703 16.188 -8.781 1 96.88 102 SER A N 1
ATOM 752 C CA . SER A 1 102 ? -24.281 17.531 -8.43 1 96.88 102 SER A CA 1
ATOM 753 C C . SER A 1 102 ? -25.344 18.25 -7.609 1 96.88 102 SER A C 1
ATOM 755 O O . SER A 1 102 ? -25.016 19 -6.68 1 96.88 102 SER A O 1
ATOM 757 N N . PHE A 1 103 ? -26.594 18.031 -7.973 1 96.88 103 PHE A N 1
ATOM 758 C CA . PHE A 1 103 ? -27.703 18.625 -7.223 1 96.88 103 PHE A CA 1
ATOM 759 C C . PHE A 1 103 ? -27.688 18.156 -5.773 1 96.88 103 PHE A C 1
ATOM 761 O O . PHE A 1 103 ? -27.828 18.953 -4.852 1 96.88 103 PHE A O 1
ATOM 768 N N . PHE A 1 104 ? -27.469 16.891 -5.551 1 96.38 104 PHE A N 1
ATOM 769 C CA . PHE A 1 104 ? -27.422 16.344 -4.195 1 96.38 104 PHE A CA 1
ATOM 770 C C . PHE A 1 104 ? -26.219 16.922 -3.434 1 96.38 104 PHE A C 1
ATOM 772 O O . PHE A 1 104 ? -26.344 17.266 -2.258 1 96.38 104 PHE A O 1
ATOM 779 N N . ALA A 1 105 ? -25.109 17 -4.059 1 96.06 105 ALA A N 1
ATOM 780 C CA . ALA A 1 105 ? -23.906 17.531 -3.416 1 96.06 105 ALA A CA 1
ATOM 781 C C . ALA A 1 105 ? -24.109 18.984 -3.006 1 96.06 105 ALA A C 1
ATOM 783 O O . ALA A 1 105 ? -23.812 19.359 -1.869 1 96.06 105 ALA A O 1
ATOM 784 N N . VAL A 1 106 ? -24.578 19.828 -3.957 1 95.5 106 VAL A N 1
ATOM 785 C CA . VAL A 1 106 ? -24.781 21.234 -3.676 1 95.5 106 VAL A CA 1
ATOM 786 C C . VAL A 1 106 ? -25.844 21.391 -2.582 1 95.5 106 VAL A C 1
ATOM 788 O O . VAL A 1 106 ? -25.703 22.234 -1.694 1 95.5 106 VAL A O 1
ATOM 791 N N . SER A 1 107 ? -26.906 20.516 -2.596 1 95 107 SER A N 1
ATOM 792 C CA . SER A 1 107 ? -27.938 20.562 -1.575 1 95 107 SER A CA 1
ATOM 793 C C . SER A 1 107 ? -27.375 20.25 -0.192 1 95 107 SER A C 1
ATOM 795 O O . SER A 1 107 ? -27.781 20.875 0.798 1 95 107 SER A O 1
ATOM 797 N N . ALA A 1 108 ? -26.5 19.328 -0.15 1 95.31 108 ALA A N 1
ATOM 798 C CA . ALA A 1 108 ? -25.875 19 1.13 1 95.31 108 ALA A CA 1
ATOM 799 C C . ALA A 1 108 ? -25.062 20.188 1.666 1 95.31 108 ALA A C 1
ATOM 801 O O . ALA A 1 108 ? -25.109 20.484 2.859 1 95.31 108 ALA A O 1
ATOM 802 N N . VAL A 1 109 ? -24.297 20.797 0.868 1 94.38 109 VAL A N 1
ATOM 803 C CA . VAL A 1 109 ? -23.484 21.938 1.262 1 94.38 109 VAL A CA 1
ATOM 804 C C . VAL A 1 109 ? -24.391 23.078 1.729 1 94.38 109 VAL A C 1
ATOM 806 O O . VAL A 1 109 ? -24.141 23.703 2.756 1 94.38 109 VAL A O 1
ATOM 809 N N . LEU A 1 110 ? -25.516 23.344 0.958 1 92.31 110 LEU A N 1
ATOM 810 C CA . LEU A 1 110 ? -26.453 24.406 1.309 1 92.31 110 LEU A CA 1
ATOM 811 C C . LEU A 1 110 ? -27.172 24.094 2.613 1 92.31 110 LEU A C 1
ATOM 813 O O . LEU A 1 110 ? -27.406 24.984 3.436 1 92.31 110 LEU A O 1
ATOM 817 N N . LEU A 1 111 ? -27.5 22.828 2.791 1 91.56 111 LEU A N 1
ATOM 818 C CA . LEU A 1 111 ? -28.172 22.422 4.02 1 91.56 111 LEU A CA 1
ATOM 819 C C . LEU A 1 111 ? -27.266 22.609 5.227 1 91.56 111 LEU A C 1
ATOM 821 O O . LEU A 1 111 ? -27.719 23.047 6.289 1 91.56 111 LEU A O 1
ATOM 825 N N . ASP A 1 112 ? -26.094 22.266 5.027 1 91.62 112 ASP A N 1
ATOM 826 C CA . ASP A 1 112 ? -25.125 22.484 6.109 1 91.62 112 ASP A CA 1
ATOM 827 C C . ASP A 1 112 ? -24.984 23.969 6.438 1 91.62 112 ASP A C 1
ATOM 829 O O . ASP A 1 112 ? -24.969 24.344 7.609 1 91.62 112 ASP A O 1
ATOM 833 N N . SER A 1 113 ? -24.844 24.844 5.492 1 86.62 113 SER A N 1
ATOM 834 C CA . SER A 1 113 ? -24.672 26.281 5.68 1 86.62 113 SER A CA 1
ATOM 835 C C . SER A 1 113 ? -25.891 26.906 6.348 1 86.62 113 SER A C 1
ATOM 837 O O . SER A 1 113 ? -25.766 27.828 7.16 1 86.62 113 SER A O 1
ATOM 839 N N . LYS A 1 114 ? -27.141 26.391 6.094 1 83.88 114 LYS A N 1
ATOM 840 C CA . LYS A 1 114 ? -28.375 26.969 6.609 1 83.88 114 LYS A CA 1
ATOM 841 C C . LYS A 1 114 ? -28.703 26.422 7.996 1 83.88 114 LYS A C 1
ATOM 843 O O . LYS A 1 114 ? -29.25 27.125 8.836 1 83.88 114 LYS A O 1
ATOM 848 N N . SER A 1 115 ? -28.297 25.219 8.266 1 78.94 115 SER A N 1
ATOM 849 C CA . SER A 1 115 ? -28.812 24.562 9.461 1 78.94 115 SER A CA 1
ATOM 850 C C . SER A 1 115 ? -27.781 24.562 10.586 1 78.94 115 SER A C 1
ATOM 852 O O . SER A 1 115 ? -28.109 24.844 11.734 1 78.94 115 SER A O 1
ATOM 854 N N . TRP A 1 116 ? -26.703 24.25 10.305 1 70.69 116 TRP A N 1
ATOM 855 C CA . TRP A 1 116 ? -25.812 23.906 11.406 1 70.69 116 TRP A CA 1
ATOM 856 C C . TRP A 1 116 ? -24.781 25 11.641 1 70.69 116 TRP A C 1
ATOM 858 O O . TRP A 1 116 ? -24.141 25.047 12.695 1 70.69 116 TRP A O 1
ATOM 868 N N . GLN A 1 117 ? -24.672 25.875 10.805 1 71 117 GLN A N 1
ATOM 869 C CA . GLN A 1 117 ? -23.703 26.938 11.047 1 71 117 GLN A CA 1
ATOM 870 C C . GLN A 1 117 ? -24.188 27.906 12.117 1 71 117 GLN A C 1
ATOM 872 O O . GLN A 1 117 ? -23.406 28.688 12.664 1 71 117 GLN A O 1
ATOM 877 N N . HIS A 1 118 ? -25.547 27.656 12.492 1 70.25 118 HIS A N 1
ATOM 878 C CA . HIS A 1 118 ? -26.094 28.516 13.531 1 70.25 118 HIS A CA 1
ATOM 879 C C . HIS A 1 118 ? -26.141 27.781 14.867 1 70.25 118 HIS A C 1
ATOM 881 O O . HIS A 1 118 ? -26.594 28.344 15.875 1 70.25 118 HIS A O 1
ATOM 887 N N . SER A 1 119 ? -25.547 26.656 14.836 1 75.5 119 SER A N 1
ATOM 888 C CA . SER A 1 119 ? -25.531 25.891 16.078 1 75.5 119 SER A CA 1
ATOM 889 C C . SER A 1 119 ? -24.625 26.547 17.125 1 75.5 119 SER A C 1
ATOM 891 O O . SER A 1 119 ? -23.672 27.234 16.766 1 75.5 119 SER A O 1
ATOM 893 N N . SER A 1 120 ? -25 26.312 18.391 1 77.31 120 SER A N 1
ATOM 894 C CA . SER A 1 120 ? -24.234 26.891 19.5 1 77.31 120 SER A CA 1
ATOM 895 C C . SER A 1 120 ? -22.984 26.078 19.781 1 77.31 120 SER A C 1
ATOM 897 O O . SER A 1 120 ? -22.016 26.609 20.344 1 77.31 120 SER A O 1
ATOM 899 N N . SER A 1 121 ? -22.984 24.875 19.391 1 82.69 121 SER A N 1
ATOM 900 C CA . SER A 1 121 ? -21.828 24.016 19.656 1 82.69 121 SER A CA 1
ATOM 901 C C . SER A 1 121 ? -20.828 24.078 18.5 1 82.69 121 SER A C 1
ATOM 903 O O . SER A 1 121 ? -21.156 23.719 17.359 1 82.69 121 SER A O 1
ATOM 905 N N . PRO A 1 122 ? -19.656 24.469 18.781 1 85.31 122 PRO A N 1
ATOM 906 C CA . PRO A 1 122 ? -18.641 24.516 17.734 1 85.31 122 PRO A CA 1
ATOM 907 C C . PRO A 1 122 ? -18.328 23.141 17.141 1 85.31 122 PRO A C 1
ATOM 909 O O . PRO A 1 122 ? -18.031 23.031 15.953 1 85.31 122 PRO A O 1
ATOM 912 N N . TRP A 1 123 ? -18.453 22.094 17.984 1 88.75 123 TRP A N 1
ATOM 913 C CA . TRP A 1 123 ? -18.203 20.734 17.516 1 88.75 123 TRP A CA 1
ATOM 914 C C . TRP A 1 123 ? -19.266 20.297 16.516 1 88.75 123 TRP A C 1
ATOM 916 O O . TRP A 1 123 ? -18.938 19.703 15.484 1 88.75 123 TRP A O 1
ATOM 926 N N . THR A 1 124 ? -20.484 20.578 16.781 1 89 124 THR A N 1
ATOM 927 C CA . THR A 1 124 ? -21.578 20.234 15.883 1 89 124 THR A CA 1
ATOM 928 C C . THR A 1 124 ? -21.438 21 14.562 1 89 124 THR A C 1
ATOM 930 O O . THR A 1 124 ? -21.734 20.453 13.5 1 89 124 THR A O 1
ATOM 933 N N . LYS A 1 125 ? -20.875 22.172 14.633 1 88.69 125 LYS A N 1
ATOM 934 C CA . LYS A 1 125 ? -20.719 22.984 13.43 1 88.69 125 LYS A CA 1
ATOM 935 C C . LYS A 1 125 ? -19.719 22.375 12.469 1 88.69 125 LYS A C 1
ATOM 937 O O . LYS A 1 125 ? -19.891 22.422 11.25 1 88.69 125 LYS A O 1
ATOM 942 N N . ILE A 1 126 ? -18.75 21.719 13.07 1 91.56 126 ILE A N 1
ATOM 943 C CA . ILE A 1 126 ? -17.672 21.25 12.195 1 91.56 126 ILE A CA 1
ATOM 944 C C . ILE A 1 126 ? -17.906 19.781 11.844 1 91.56 126 ILE A C 1
ATOM 946 O O . ILE A 1 126 ? -17.375 19.281 10.852 1 91.56 126 ILE A O 1
ATOM 950 N N . THR A 1 127 ? -18.734 19.016 12.555 1 94 127 THR A N 1
ATOM 951 C CA . THR A 1 127 ? -18.906 17.578 12.305 1 94 127 THR A CA 1
ATOM 952 C C . THR A 1 127 ? -20.25 17.297 11.656 1 94 127 THR A C 1
ATOM 954 O O . THR A 1 127 ? -20.516 16.188 11.219 1 94 127 THR A O 1
ATOM 957 N N . ALA A 1 128 ? -21.109 18.281 11.5 1 94 128 ALA A N 1
ATOM 958 C CA . ALA A 1 128 ? -22.438 18.094 10.906 1 94 128 ALA A CA 1
ATOM 959 C C . ALA A 1 128 ? -22.312 17.797 9.406 1 94 128 ALA A C 1
ATOM 961 O O . ALA A 1 128 ? -22.953 16.875 8.898 1 94 128 ALA A O 1
ATOM 962 N N . PHE A 1 129 ? -21.469 18.547 8.727 1 95.31 129 PHE A N 1
ATOM 963 C CA . PHE A 1 129 ? -21.344 18.344 7.289 1 95.31 129 PHE A CA 1
ATOM 964 C C . PHE A 1 129 ? -20.797 16.953 6.977 1 95.31 129 PHE A C 1
ATOM 966 O O . PHE A 1 129 ? -21.344 16.25 6.133 1 95.31 129 PHE A O 1
ATOM 973 N N . PRO A 1 130 ? -19.703 16.5 7.672 1 97.56 130 PRO A N 1
ATOM 974 C CA . PRO A 1 130 ? -19.234 15.133 7.418 1 97.56 130 PRO A CA 1
ATOM 975 C C . PRO A 1 130 ? -20.312 14.078 7.656 1 97.56 130 PRO A C 1
ATOM 977 O O . PRO A 1 130 ? -20.422 13.125 6.883 1 97.56 130 PRO A O 1
ATOM 980 N N . ALA A 1 131 ? -21.078 14.258 8.672 1 96.5 131 ALA A N 1
ATOM 981 C CA . ALA A 1 131 ? -22.172 13.328 8.953 1 96.5 131 ALA A CA 1
ATOM 982 C C . ALA A 1 131 ? -23.234 13.383 7.855 1 96.5 131 ALA A C 1
ATOM 984 O O . ALA A 1 131 ? -23.719 12.344 7.406 1 96.5 131 ALA A O 1
ATOM 985 N N . LEU A 1 132 ? -23.562 14.57 7.461 1 96.56 132 LEU A N 1
ATOM 986 C CA . LEU A 1 132 ? -24.531 14.758 6.391 1 96.56 132 LEU A CA 1
ATOM 987 C C . LEU A 1 132 ? -24.016 14.164 5.082 1 96.56 132 LEU A C 1
ATOM 989 O O . LEU A 1 132 ? -24.766 13.508 4.355 1 96.56 132 LEU A O 1
ATOM 993 N N . TRP A 1 133 ? -22.75 14.398 4.809 1 98 133 TRP A N 1
ATOM 994 C CA . TRP A 1 133 ? -22.125 13.922 3.58 1 98 133 TRP A CA 1
ATOM 995 C C . TRP A 1 133 ? -22.125 12.391 3.535 1 98 133 TRP A C 1
ATOM 997 O O . TRP A 1 133 ? -22.484 11.797 2.52 1 98 133 TRP A O 1
ATOM 1007 N N . ALA A 1 134 ? -21.75 11.742 4.629 1 96.94 134 ALA A N 1
ATOM 1008 C CA . ALA A 1 134 ? -21.75 10.289 4.723 1 96.94 134 ALA A CA 1
ATOM 1009 C C . ALA A 1 134 ? -23.172 9.727 4.566 1 96.94 134 ALA A C 1
ATOM 1011 O O . ALA A 1 134 ? -23.375 8.719 3.889 1 96.94 134 ALA A O 1
ATOM 1012 N N . THR A 1 135 ? -24.141 10.383 5.18 1 96.44 135 THR A N 1
ATOM 1013 C CA . THR A 1 135 ? -25.531 9.953 5.094 1 96.44 135 THR A CA 1
ATOM 1014 C C . THR A 1 135 ? -26.047 10.078 3.668 1 96.44 135 THR A C 1
ATOM 1016 O O . THR A 1 135 ? -26.703 9.172 3.158 1 96.44 135 THR A O 1
ATOM 1019 N N . LEU A 1 136 ? -25.734 11.172 3.041 1 96.94 136 LEU A N 1
ATOM 1020 C CA . LEU A 1 136 ? -26.203 11.438 1.69 1 96.94 136 LEU A CA 1
ATOM 1021 C C . LEU A 1 136 ? -25.734 10.359 0.723 1 96.94 136 LEU A C 1
ATOM 1023 O O . LEU A 1 136 ? -26.562 9.75 0.026 1 96.94 136 LEU A O 1
ATOM 1027 N N . TRP A 1 137 ? -24.5 10.117 0.747 1 96.44 137 TRP A N 1
ATOM 1028 C CA . TRP A 1 137 ? -23.969 9.211 -0.271 1 96.44 137 TRP A CA 1
ATOM 1029 C C . TRP A 1 137 ? -24.266 7.758 0.082 1 96.44 137 TRP A C 1
ATOM 1031 O O . TRP A 1 137 ? -24.297 6.895 -0.797 1 96.44 137 TRP A O 1
ATOM 1041 N N . SER A 1 138 ? -24.484 7.461 1.363 1 94.88 138 SER A N 1
ATOM 1042 C CA . SER A 1 138 ? -25 6.145 1.714 1 94.88 138 SER A CA 1
ATOM 1043 C C . SER A 1 138 ? -26.422 5.961 1.191 1 94.88 138 SER A C 1
ATOM 1045 O O . SER A 1 138 ? -26.75 4.918 0.63 1 94.88 138 SER A O 1
ATOM 1047 N N . ALA A 1 139 ? -27.219 6.988 1.337 1 94.75 139 ALA A N 1
ATOM 1048 C CA . ALA A 1 139 ? -28.594 6.938 0.87 1 94.75 139 ALA A CA 1
ATOM 1049 C C . ALA A 1 139 ? -28.656 6.855 -0.653 1 94.75 139 ALA A C 1
ATOM 1051 O O . ALA A 1 139 ? -29.422 6.066 -1.209 1 94.75 139 ALA A O 1
ATOM 1052 N N . VAL A 1 140 ? -27.844 7.613 -1.292 1 94.38 140 VAL A N 1
ATOM 1053 C CA . VAL A 1 140 ? -27.828 7.617 -2.752 1 94.38 140 VAL A CA 1
ATOM 1054 C C . VAL A 1 140 ? -27.359 6.262 -3.27 1 94.38 140 VAL A C 1
ATOM 1056 O O . VAL A 1 140 ? -27.906 5.738 -4.242 1 94.38 140 VAL A O 1
ATOM 1059 N N . ALA A 1 141 ? -26.391 5.699 -2.652 1 92.25 141 ALA A N 1
ATOM 1060 C CA . ALA A 1 141 ? -25.891 4.391 -3.064 1 92.25 141 ALA A CA 1
ATOM 1061 C C . ALA A 1 141 ? -26.969 3.32 -2.934 1 92.25 141 ALA A C 1
ATOM 1063 O O . ALA A 1 141 ? -27.031 2.4 -3.752 1 92.25 141 ALA A O 1
ATOM 1064 N N . TYR A 1 142 ? -27.781 3.445 -1.951 1 89.69 142 TYR A N 1
ATOM 1065 C CA . TYR A 1 142 ? -28.859 2.482 -1.738 1 89.69 142 TYR A CA 1
ATOM 1066 C C . TYR A 1 142 ? -29.969 2.67 -2.768 1 89.69 142 TYR A C 1
ATOM 1068 O O . TYR A 1 142 ? -30.531 1.692 -3.258 1 89.69 142 TYR A O 1
ATOM 1076 N N . ALA A 1 143 ? -30.203 3.865 -3.16 1 91.56 143 ALA A N 1
ATOM 1077 C CA . ALA A 1 143 ? -31.344 4.168 -4.02 1 91.56 143 ALA A CA 1
ATOM 1078 C C . ALA A 1 143 ? -30.953 4.105 -5.496 1 91.56 143 ALA A C 1
ATOM 1080 O O . ALA A 1 143 ? -31.781 3.812 -6.355 1 91.56 143 ALA A O 1
ATOM 1081 N N . SER A 1 144 ? -29.75 4.277 -5.77 1 92.38 144 SER A N 1
ATOM 1082 C CA . SER A 1 144 ? -29.297 4.367 -7.152 1 92.38 144 SER A CA 1
ATOM 1083 C C . SER A 1 144 ? -29.172 2.986 -7.785 1 92.38 144 SER A C 1
ATOM 1085 O O . SER A 1 144 ? -28.688 2.047 -7.141 1 92.38 144 SER A O 1
ATOM 1087 N N . PRO A 1 145 ? -29.562 2.932 -9.102 1 89.88 145 PRO A N 1
ATOM 1088 C CA . PRO A 1 145 ? -29.406 1.659 -9.812 1 89.88 145 PRO A CA 1
ATOM 1089 C C . PRO A 1 145 ? -27.953 1.296 -10.055 1 89.88 145 PRO A C 1
ATOM 1091 O O . PRO A 1 145 ? -27.625 0.132 -10.312 1 89.88 145 PRO A O 1
ATOM 1094 N N . VAL A 1 146 ? -27.062 2.256 -9.977 1 92.56 146 VAL A N 1
ATOM 1095 C CA . VAL A 1 146 ? -25.656 1.973 -10.219 1 92.56 146 VAL A CA 1
ATOM 1096 C C . VAL A 1 146 ? -24.891 2.014 -8.898 1 92.56 146 VAL A C 1
ATOM 1098 O O . VAL A 1 146 ? -23.656 2.064 -8.891 1 92.56 146 VAL A O 1
ATOM 1101 N N . GLY A 1 147 ? -25.594 2.07 -7.801 1 93.88 147 GLY A N 1
ATOM 1102 C CA . GLY A 1 147 ? -25.031 1.954 -6.469 1 93.88 147 GLY A CA 1
ATOM 1103 C C . GLY A 1 147 ? -24.016 3.039 -6.16 1 93.88 147 GLY A C 1
ATOM 1104 O O . GLY A 1 147 ? -24.297 4.227 -6.336 1 93.88 147 GLY A O 1
ATOM 1105 N N . ARG A 1 148 ? -22.875 2.66 -5.723 1 94.62 148 ARG A N 1
ATOM 1106 C CA . ARG A 1 148 ? -21.859 3.592 -5.23 1 94.62 148 ARG A CA 1
ATOM 1107 C C . ARG A 1 148 ? -21.094 4.234 -6.383 1 94.62 148 ARG A C 1
ATOM 1109 O O . ARG A 1 148 ? -20.344 5.191 -6.184 1 94.62 148 ARG A O 1
ATOM 1116 N N . LEU A 1 149 ? -21.219 3.838 -7.621 1 92.75 149 LEU A N 1
ATOM 1117 C CA . LEU A 1 149 ? -20.594 4.484 -8.766 1 92.75 149 LEU A CA 1
ATOM 1118 C C . LEU A 1 149 ? -21.094 5.918 -8.93 1 92.75 149 LEU A C 1
ATOM 1120 O O . LEU A 1 149 ? -20.422 6.746 -9.547 1 92.75 149 LEU A O 1
ATOM 1124 N N . SER A 1 150 ? -22.312 6.168 -8.398 1 90.81 150 SER A N 1
ATOM 1125 C CA . SER A 1 150 ? -22.891 7.504 -8.492 1 90.81 150 SER A CA 1
ATOM 1126 C C . SER A 1 150 ? -22.422 8.398 -7.352 1 90.81 150 SER A C 1
ATOM 1128 O O . SER A 1 150 ? -22.609 9.617 -7.391 1 90.81 150 SER A O 1
ATOM 1130 N N . ALA A 1 151 ? -21.797 7.809 -6.371 1 93.81 151 ALA A N 1
ATOM 1131 C CA . ALA A 1 151 ? -21.438 8.562 -5.168 1 93.81 151 ALA A CA 1
ATOM 1132 C C . ALA A 1 151 ? -20.172 9.375 -5.387 1 93.81 151 ALA A C 1
ATOM 1134 O O . ALA A 1 151 ? -19.266 8.953 -6.117 1 93.81 151 ALA A O 1
ATOM 1135 N N . TRP A 1 152 ? -20.156 10.617 -4.828 1 95.75 152 TRP A N 1
ATOM 1136 C CA . TRP A 1 152 ? -18.938 11.414 -4.77 1 95.75 152 TRP A CA 1
ATOM 1137 C C . TRP A 1 152 ? -18 10.883 -3.693 1 95.75 152 TRP A C 1
ATOM 1139 O O . TRP A 1 152 ? -17.703 11.586 -2.721 1 95.75 152 TRP A O 1
ATOM 1149 N N . SER A 1 153 ? -17.531 9.664 -3.904 1 95.75 153 SER A N 1
ATOM 1150 C CA . SER A 1 153 ? -16.688 8.938 -2.953 1 95.75 153 SER A CA 1
ATOM 1151 C C . SER A 1 153 ? -15.391 8.477 -3.604 1 95.75 153 SER A C 1
ATOM 1153 O O . SER A 1 153 ? -15.391 8.039 -4.758 1 95.75 153 SER A O 1
ATOM 1155 N N . PRO A 1 154 ? -14.367 8.617 -2.891 1 95.5 154 PRO A N 1
ATOM 1156 C CA . PRO A 1 154 ? -13.086 8.234 -3.486 1 95.5 154 PRO A CA 1
ATOM 1157 C C . PRO A 1 154 ? -12.883 6.723 -3.521 1 95.5 154 PRO A C 1
ATOM 1159 O O . PRO A 1 154 ? -13.398 6.008 -2.656 1 95.5 154 PRO A O 1
ATOM 1162 N N . THR A 1 155 ? -12.117 6.277 -4.605 1 91.69 155 THR A N 1
ATOM 1163 C CA . THR A 1 155 ? -11.695 4.883 -4.707 1 91.69 155 THR A CA 1
ATOM 1164 C C . THR A 1 155 ? -10.18 4.77 -4.582 1 91.69 155 THR A C 1
ATOM 1166 O O . THR A 1 155 ? -9.648 3.674 -4.375 1 91.69 155 THR A O 1
ATOM 1169 N N . TYR A 1 156 ? -9.516 5.863 -4.691 1 89.12 156 TYR A N 1
ATOM 1170 C CA . TYR A 1 156 ? -8.062 5.918 -4.516 1 89.12 156 TYR A CA 1
ATOM 1171 C C . TYR A 1 156 ? -7.684 6.93 -3.447 1 89.12 156 TYR A C 1
ATOM 1173 O O . TYR A 1 156 ? -8.438 7.863 -3.166 1 89.12 156 TYR A O 1
ATOM 1181 N N . GLY A 1 157 ? -6.535 6.777 -2.854 1 89 157 GLY A N 1
ATOM 1182 C CA . GLY A 1 157 ? -6.004 7.738 -1.902 1 89 157 GLY A CA 1
ATOM 1183 C C . GLY A 1 157 ? -6.641 7.633 -0.529 1 89 157 GLY A C 1
ATOM 1184 O O . GLY A 1 157 ? -6.742 8.625 0.192 1 89 157 GLY A O 1
ATOM 1185 N N . THR A 1 158 ? -7.188 6.504 -0.197 1 92.06 158 THR A N 1
ATOM 1186 C CA . THR A 1 158 ? -7.875 6.328 1.077 1 92.06 158 THR A CA 1
ATOM 1187 C C . THR A 1 158 ? -7.09 5.391 1.99 1 92.06 158 THR A C 1
ATOM 1189 O O . THR A 1 158 ? -7.613 4.922 3.004 1 92.06 158 THR A O 1
ATOM 1192 N N . GLU A 1 159 ? -5.848 5.133 1.65 1 89.56 159 GLU A N 1
ATOM 1193 C CA . GLU A 1 159 ? -5.055 4.141 2.365 1 89.56 159 GLU A CA 1
ATOM 1194 C C . GLU A 1 159 ? -4.879 4.523 3.832 1 89.56 159 GLU A C 1
ATOM 1196 O O . GLU A 1 159 ? -4.781 3.652 4.699 1 89.56 159 GLU A O 1
ATOM 1201 N N . ALA A 1 160 ? -4.902 5.785 4.094 1 91.44 160 ALA A N 1
ATOM 1202 C CA . ALA A 1 160 ? -4.684 6.27 5.457 1 91.44 160 ALA A CA 1
ATOM 1203 C C . ALA A 1 160 ? -5.805 5.812 6.387 1 91.44 160 ALA A C 1
ATOM 1205 O O . ALA A 1 160 ? -5.605 5.688 7.598 1 91.44 160 ALA A O 1
ATOM 1206 N N . TYR A 1 161 ? -6.961 5.488 5.852 1 94.88 161 TYR A N 1
ATOM 1207 C CA . TYR A 1 161 ? -8.109 5.16 6.684 1 94.88 161 TYR A CA 1
ATOM 1208 C C . TYR A 1 161 ? -8.656 3.779 6.336 1 94.88 161 TYR A C 1
ATOM 1210 O O . TYR A 1 161 ? -9.82 3.482 6.605 1 94.88 161 TYR A O 1
ATOM 1218 N N . SER A 1 162 ? -7.805 2.945 5.715 1 91.62 162 SER A N 1
ATOM 1219 C CA . SER A 1 162 ? -8.234 1.63 5.246 1 91.62 162 SER A CA 1
ATOM 1220 C C . SER A 1 162 ? -8.617 0.727 6.414 1 91.62 162 SER A C 1
ATOM 1222 O O . SER A 1 162 ? -9.492 -0.128 6.285 1 91.62 162 SER A O 1
ATOM 1224 N N . TRP A 1 163 ? -8.023 0.982 7.594 1 93.06 163 TRP A N 1
ATOM 1225 C CA . TRP A 1 163 ? -8.281 0.124 8.75 1 93.06 163 TRP A CA 1
ATOM 1226 C C . TRP A 1 163 ? -9.68 0.349 9.297 1 93.06 163 TRP A C 1
ATOM 1228 O O . TRP A 1 163 ? -10.211 -0.484 10.039 1 93.06 163 TRP A O 1
ATOM 1238 N N . LEU A 1 164 ? -10.328 1.432 8.938 1 94.88 164 LEU A N 1
ATOM 1239 C CA . LEU A 1 164 ? -11.664 1.744 9.43 1 94.88 164 LEU A CA 1
ATOM 1240 C C . LEU A 1 164 ? -12.734 1.051 8.586 1 94.88 164 LEU A C 1
ATOM 1242 O O . LEU A 1 164 ? -13.891 0.948 9 1 94.88 164 LEU A O 1
ATOM 1246 N N . VAL A 1 165 ? -12.367 0.537 7.422 1 94 165 VAL A N 1
ATOM 1247 C CA . VAL A 1 165 ? -13.336 0.05 6.441 1 94 165 VAL A CA 1
ATOM 1248 C C . VAL A 1 165 ? -14.016 -1.211 6.973 1 94 165 VAL A C 1
ATOM 1250 O O . VAL A 1 165 ? -15.242 -1.323 6.938 1 94 165 VAL A O 1
ATOM 1253 N N . PRO A 1 166 ? -13.312 -2.168 7.551 1 94.69 166 PRO A N 1
ATOM 1254 C CA . PRO A 1 166 ? -13.992 -3.344 8.102 1 94.69 166 PRO A CA 1
ATOM 1255 C C . PRO A 1 166 ? -14.781 -3.033 9.367 1 94.69 166 PRO A C 1
ATOM 1257 O O . PRO A 1 166 ? -15.602 -3.844 9.805 1 94.69 166 PRO A O 1
ATOM 1260 N N . LEU A 1 167 ? -14.562 -1.873 9.961 1 94.69 167 LEU A N 1
ATOM 1261 C CA . LEU A 1 167 ? -15.242 -1.501 11.195 1 94.69 167 LEU A CA 1
ATOM 1262 C C . LEU A 1 167 ? -16.484 -0.671 10.906 1 94.69 167 LEU A C 1
ATOM 1264 O O . LEU A 1 167 ? -17.562 -0.951 11.438 1 94.69 167 LEU A O 1
ATOM 1268 N N . LEU A 1 168 ? -16.312 0.342 9.984 1 94.75 168 LEU A N 1
ATOM 1269 C CA . LEU A 1 168 ? -17.391 1.325 9.844 1 94.75 168 LEU A CA 1
ATOM 1270 C C . LEU A 1 168 ? -17.875 1.399 8.398 1 94.75 168 LEU A C 1
ATOM 1272 O O . LEU A 1 168 ? -18.828 2.123 8.102 1 94.75 168 LEU A O 1
ATOM 1276 N N . GLY A 1 169 ? -17.25 0.689 7.496 1 93.88 169 GLY A N 1
ATOM 1277 C CA . GLY A 1 169 ? -17.734 0.634 6.125 1 93.88 169 GLY A CA 1
ATOM 1278 C C . GLY A 1 169 ? -17.297 1.828 5.293 1 93.88 169 GLY A C 1
ATOM 1279 O O . GLY A 1 169 ? -16.469 2.627 5.727 1 93.88 169 GLY A O 1
ATOM 1280 N N . PRO A 1 170 ? -17.844 1.979 4.121 1 93.38 170 PRO A N 1
ATOM 1281 C CA . PRO A 1 170 ? -17.469 3.061 3.209 1 93.38 170 PRO A CA 1
ATOM 1282 C C . PRO A 1 170 ? -17.906 4.434 3.711 1 93.38 170 PRO A C 1
ATOM 1284 O O . PRO A 1 170 ? -17.312 5.453 3.33 1 93.38 170 PRO A O 1
ATOM 1287 N N . ALA A 1 171 ? -18.922 4.5 4.527 1 95.44 171 ALA A N 1
ATOM 1288 C CA . ALA A 1 171 ? -19.375 5.766 5.09 1 95.44 171 ALA A CA 1
ATOM 1289 C C . ALA A 1 171 ? -18.281 6.438 5.91 1 95.44 171 ALA A C 1
ATOM 1291 O O . ALA A 1 171 ? -18.234 7.664 6.016 1 95.44 171 ALA A O 1
ATOM 1292 N N . ALA A 1 172 ? -17.422 5.605 6.457 1 96.12 172 ALA A N 1
ATOM 1293 C CA . ALA A 1 172 ? -16.312 6.145 7.223 1 96.12 172 ALA A CA 1
ATOM 1294 C C . ALA A 1 172 ? -15.375 6.957 6.328 1 96.12 172 ALA A C 1
ATOM 1296 O O . ALA A 1 172 ? -14.906 8.031 6.719 1 96.12 172 ALA A O 1
ATOM 1297 N N . ILE A 1 173 ? -15.133 6.484 5.141 1 96.31 173 ILE A N 1
ATOM 1298 C CA . ILE A 1 173 ? -14.273 7.184 4.195 1 96.31 173 ILE A CA 1
ATOM 1299 C C . ILE A 1 173 ? -14.922 8.5 3.783 1 96.31 173 ILE A C 1
ATOM 1301 O O . ILE A 1 173 ? -14.266 9.547 3.762 1 96.31 173 ILE A O 1
ATOM 1305 N N . ASP A 1 174 ? -16.203 8.461 3.5 1 97.69 174 ASP A N 1
ATOM 1306 C CA . ASP A 1 174 ? -16.922 9.664 3.127 1 97.69 174 ASP A CA 1
ATOM 1307 C C . ASP A 1 174 ? -16.875 10.703 4.246 1 97.69 174 ASP A C 1
ATOM 1309 O O . ASP A 1 174 ? -16.703 11.898 3.986 1 97.69 174 ASP A O 1
ATOM 1313 N N . TRP A 1 175 ? -17.047 10.219 5.473 1 97.69 175 TRP A N 1
ATOM 1314 C CA . TRP A 1 175 ? -17 11.109 6.629 1 97.69 175 TRP A CA 1
ATOM 1315 C C . TRP A 1 175 ? -15.633 11.758 6.758 1 97.69 175 TRP A C 1
ATOM 1317 O O . TRP A 1 175 ? -15.531 12.969 6.965 1 97.69 175 TRP A O 1
ATOM 1327 N N . MET A 1 176 ? -14.617 10.977 6.621 1 97.5 176 MET A N 1
ATOM 1328 C CA . MET A 1 176 ? -13.25 11.477 6.781 1 97.5 176 MET A CA 1
ATOM 1329 C C . MET A 1 176 ? -12.922 12.5 5.699 1 97.5 176 MET A C 1
ATOM 1331 O O . MET A 1 176 ? -12.328 13.547 5.988 1 97.5 176 MET A O 1
ATOM 1335 N N . ILE A 1 177 ? -13.281 12.25 4.465 1 97.38 177 ILE A N 1
ATOM 1336 C CA . ILE A 1 177 ? -13.008 13.141 3.342 1 97.38 177 ILE A CA 1
ATOM 1337 C C . ILE A 1 177 ? -13.742 14.461 3.541 1 97.38 177 ILE A C 1
ATOM 1339 O O . ILE A 1 177 ? -13.164 15.539 3.355 1 97.38 177 ILE A O 1
ATOM 1343 N N . ALA A 1 178 ? -14.992 14.391 3.957 1 98.19 178 ALA A N 1
ATOM 1344 C CA . ALA A 1 178 ? -15.766 15.594 4.227 1 98.19 178 ALA A CA 1
ATOM 1345 C C . ALA A 1 178 ? -15.18 16.375 5.402 1 98.19 178 ALA A C 1
ATOM 1347 O O . ALA A 1 178 ? -15.18 17.609 5.402 1 98.19 178 ALA A O 1
ATOM 1348 N N . ALA A 1 179 ? -14.703 15.656 6.387 1 97.81 179 ALA A N 1
ATOM 1349 C CA . ALA A 1 179 ? -14.102 16.297 7.551 1 97.81 179 ALA A CA 1
ATOM 1350 C C . ALA A 1 179 ? -12.836 17.062 7.172 1 97.81 179 ALA A C 1
ATOM 1352 O O . ALA A 1 179 ? -12.617 18.188 7.637 1 97.81 179 ALA A O 1
ATOM 1353 N N . TRP A 1 180 ? -12.07 16.484 6.336 1 97.06 180 TRP A N 1
ATOM 1354 C CA . TRP A 1 180 ? -10.891 17.188 5.848 1 97.06 180 TRP A CA 1
ATOM 1355 C C . TRP A 1 180 ? -11.281 18.422 5.043 1 97.06 180 TRP A C 1
ATOM 1357 O O . TRP A 1 180 ? -10.586 19.438 5.074 1 97.06 180 TRP A O 1
ATOM 1367 N N . ALA A 1 181 ? -12.312 18.312 4.23 1 97.38 181 ALA A N 1
ATOM 1368 C CA . ALA A 1 181 ? -12.805 19.469 3.484 1 97.38 181 ALA A CA 1
ATOM 1369 C C . ALA A 1 181 ? -13.188 20.609 4.422 1 97.38 181 ALA A C 1
ATOM 1371 O O . ALA A 1 181 ? -12.922 21.781 4.133 1 97.38 181 ALA A O 1
ATOM 1372 N N . VAL A 1 182 ? -13.805 20.281 5.602 1 95.75 182 VAL A N 1
ATOM 1373 C CA . VAL A 1 182 ? -14.195 21.297 6.586 1 95.75 182 VAL A CA 1
ATOM 1374 C C . VAL A 1 182 ? -12.945 21.938 7.18 1 95.75 182 VAL A C 1
ATOM 1376 O O . VAL A 1 182 ? -12.867 23.172 7.289 1 95.75 182 VAL A O 1
ATOM 1379 N N . VAL A 1 183 ? -12.039 21.156 7.484 1 93.44 183 VAL A N 1
ATOM 1380 C CA . VAL A 1 183 ? -10.797 21.656 8.062 1 93.44 183 VAL A CA 1
ATOM 1381 C C . VAL A 1 183 ? -10.125 22.609 7.086 1 93.44 183 VAL A C 1
ATOM 1383 O O . VAL A 1 183 ? -9.703 23.703 7.469 1 93.44 183 VAL A O 1
ATOM 1386 N N . LEU A 1 184 ? -10.016 22.219 5.859 1 90.81 184 LEU A N 1
ATOM 1387 C CA . LEU A 1 184 ? -9.375 23.047 4.844 1 90.81 184 LEU A CA 1
ATOM 1388 C C . LEU A 1 184 ? -10.172 24.328 4.605 1 90.81 184 LEU A C 1
ATOM 1390 O O . LEU A 1 184 ? -9.586 25.391 4.398 1 90.81 184 LEU A O 1
ATOM 1394 N N . SER A 1 185 ? -11.516 24.266 4.555 1 91.56 185 SER A N 1
ATOM 1395 C CA . SER A 1 185 ? -12.359 25.438 4.359 1 91.56 185 SER A CA 1
ATOM 1396 C C . SER A 1 185 ? -12.188 26.438 5.496 1 91.56 185 SER A C 1
ATOM 1398 O O . SER A 1 185 ? -12.133 27.656 5.266 1 91.56 185 SER A O 1
ATOM 1400 N N . GLN A 1 186 ? -12.055 25.906 6.766 1 86.56 186 GLN A N 1
ATOM 1401 C CA . GLN A 1 186 ? -11.875 26.766 7.918 1 86.56 186 GLN A CA 1
ATOM 1402 C C . GLN A 1 186 ? -10.484 27.406 7.918 1 86.56 186 GLN A C 1
ATOM 1404 O O . GLN A 1 186 ? -10.32 28.562 8.312 1 86.56 186 GLN A O 1
ATOM 1409 N N . ALA A 1 187 ? -9.625 26.641 7.457 1 81.56 187 ALA A N 1
ATOM 1410 C CA . ALA A 1 187 ? -8.266 27.172 7.344 1 81.56 187 ALA A CA 1
ATOM 1411 C C . ALA A 1 187 ? -8.203 28.297 6.316 1 81.56 187 ALA A C 1
ATOM 1413 O O . ALA A 1 187 ? -7.539 29.312 6.539 1 81.56 187 ALA A O 1
ATOM 1414 N N . PHE A 1 188 ? -8.875 28.125 5.219 1 80 188 PHE A N 1
ATOM 1415 C CA . PHE A 1 188 ? -8.93 29.156 4.191 1 80 188 PHE A CA 1
ATOM 1416 C C . PHE A 1 188 ? -9.641 30.406 4.707 1 80 188 PHE A C 1
ATOM 1418 O O . PHE A 1 188 ? -9.203 31.531 4.453 1 80 188 PHE A O 1
ATOM 1425 N N . ALA A 1 189 ? -10.742 30.266 5.422 1 75.12 189 ALA A N 1
ATOM 1426 C CA . ALA A 1 189 ? -11.492 31.375 5.977 1 75.12 189 ALA A CA 1
ATOM 1427 C C . ALA A 1 189 ? -10.641 32.156 6.973 1 75.12 189 ALA A C 1
ATOM 1429 O O . ALA A 1 189 ? -10.648 33.406 6.961 1 75.12 189 ALA A O 1
ATOM 1430 N N . ALA A 1 190 ? -9.953 31.438 7.773 1 71.06 190 ALA A N 1
ATOM 1431 C CA . ALA A 1 190 ? -9.07 32.094 8.742 1 71.06 190 ALA A CA 1
ATOM 1432 C C . ALA A 1 190 ? -7.965 32.875 8.047 1 71.06 190 ALA A C 1
ATOM 1434 O O . ALA A 1 190 ? -7.625 33.969 8.453 1 71.06 190 ALA A O 1
ATOM 1435 N N . TRP A 1 191 ? -7.531 32.312 7.031 1 69.69 191 TRP A N 1
ATOM 1436 C CA . TRP A 1 191 ? -6.488 32.938 6.246 1 69.69 191 TRP A CA 1
ATOM 1437 C C . TRP A 1 191 ? -7.023 34.188 5.551 1 69.69 191 TRP A C 1
ATOM 1439 O O . TRP A 1 191 ? -6.363 35.25 5.531 1 69.69 191 TRP A O 1
ATOM 1449 N N . PHE A 1 192 ? -8.188 34.156 5.008 1 65.56 192 PHE A N 1
ATOM 1450 C CA . PHE A 1 192 ? -8.828 35.25 4.293 1 65.56 192 PHE A CA 1
ATOM 1451 C C . PHE A 1 192 ? -9.125 36.406 5.234 1 65.56 192 PHE A C 1
ATOM 1453 O O . PHE A 1 192 ? -8.961 37.594 4.867 1 65.56 192 PHE A O 1
ATOM 1460 N N . MET A 1 193 ? -9.539 36.219 6.504 1 62.25 193 MET A N 1
ATOM 1461 C CA . MET A 1 193 ? -9.891 37.219 7.484 1 62.25 193 MET A CA 1
ATOM 1462 C C . MET A 1 193 ? -8.641 37.906 8.055 1 62.25 193 MET A C 1
ATOM 1464 O O . MET A 1 193 ? -8.695 39.062 8.492 1 62.25 193 MET A O 1
ATOM 1468 N N . SER A 1 194 ? -7.711 37.156 8.258 1 57.94 194 SER A N 1
ATOM 1469 C CA . SER A 1 194 ? -6.477 37.719 8.805 1 57.94 194 SER A CA 1
ATOM 1470 C C . SER A 1 194 ? -5.898 38.781 7.891 1 57.94 194 SER A C 1
ATOM 1472 O O . SER A 1 194 ? -5.23 39.719 8.352 1 57.94 194 SER A O 1
ATOM 1474 N N . GLN A 1 195 ? -6.199 38.781 6.785 1 54.19 195 GLN A N 1
ATOM 1475 C CA . GLN A 1 195 ? -5.656 39.75 5.852 1 54.19 195 GLN A CA 1
ATOM 1476 C C . GLN A 1 195 ? -6.492 41.031 5.844 1 54.19 195 GLN A C 1
ATOM 1478 O O . GLN A 1 195 ? -5.984 42.125 5.547 1 54.19 195 GLN A O 1
ATOM 1483 N N . ASP A 1 196 ? -7.867 41.031 6.18 1 47.56 196 ASP A N 1
ATOM 1484 C CA . ASP A 1 196 ? -8.727 42.219 6.18 1 47.56 196 ASP A CA 1
ATOM 1485 C C . ASP A 1 196 ? -8.406 43.125 7.363 1 47.56 196 ASP A C 1
ATOM 1487 O O . ASP A 1 196 ? -8.633 44.344 7.301 1 47.56 196 ASP A O 1
ATOM 1491 N N . ASP A 1 197 ? -8.109 42.625 8.594 1 43.78 197 ASP A N 1
ATOM 1492 C CA . ASP A 1 197 ? -7.895 43.5 9.734 1 43.78 197 ASP A CA 1
ATOM 1493 C C . ASP A 1 197 ? -6.801 44.531 9.438 1 43.78 197 ASP A C 1
ATOM 1495 O O . ASP A 1 197 ? -6.637 45.5 10.172 1 43.78 197 ASP A O 1
ATOM 1499 N N . ASP A 1 198 ? -5.965 44.25 8.555 1 39.75 198 ASP A N 1
ATOM 1500 C CA . ASP A 1 198 ? -4.953 45.281 8.367 1 39.75 198 ASP A CA 1
ATOM 1501 C C . ASP A 1 198 ? -5.551 46.531 7.723 1 39.75 198 ASP A C 1
ATOM 1503 O O . ASP A 1 198 ? -4.941 47.625 7.75 1 39.75 198 ASP A O 1
ATOM 1507 N N . GLU A 1 199 ? -6.703 46.438 6.883 1 37.44 199 GLU A N 1
ATOM 1508 C CA . GLU A 1 199 ? -7.102 47.719 6.266 1 37.44 199 GLU A CA 1
ATOM 1509 C C . GLU A 1 199 ? -8.211 48.375 7.062 1 37.44 199 GLU A C 1
ATOM 1511 O O . GLU A 1 199 ? -8.5 49.562 6.855 1 37.44 199 GLU A O 1
ATOM 1516 N N . VAL A 1 200 ? -9.289 47.719 7.641 1 37.69 200 VAL A N 1
ATOM 1517 C CA . VAL A 1 200 ? -10.398 48.469 8.211 1 37.69 200 VAL A CA 1
ATOM 1518 C C . VAL A 1 200 ? -10.086 48.844 9.664 1 37.69 200 VAL A C 1
ATOM 1520 O O . VAL A 1 200 ? -9.562 48 10.406 1 37.69 200 VAL A O 1
ATOM 1523 N N . ALA A 1 201 ? -10.242 50.25 10.062 1 39.09 201 ALA A N 1
ATOM 1524 C CA . ALA A 1 201 ? -10.18 50.969 11.328 1 39.09 201 ALA A CA 1
ATOM 1525 C C . ALA A 1 201 ? -10.875 50.188 12.445 1 39.09 201 ALA A C 1
ATOM 1527 O O . ALA A 1 201 ? -11.914 49.562 12.219 1 39.09 201 ALA A O 1
ATOM 1528 N N . PRO A 1 202 ? -10.25 50.094 13.672 1 36.19 202 PRO A N 1
ATOM 1529 C CA . PRO A 1 202 ? -10.672 49.469 14.93 1 36.19 202 PRO A CA 1
ATOM 1530 C C . PRO A 1 202 ? -12.094 49.875 15.336 1 36.19 202 PRO A C 1
ATOM 1532 O O . PRO A 1 202 ? -12.453 49.781 16.516 1 36.19 202 PRO A O 1
ATOM 1535 N N . LEU A 1 203 ? -12.93 50.625 14.586 1 31.78 203 LEU A N 1
ATOM 1536 C CA . LEU A 1 203 ? -14.023 51.219 15.336 1 31.78 203 LEU A CA 1
ATOM 1537 C C . LEU A 1 203 ? -14.891 50.156 15.984 1 31.78 203 LEU A C 1
ATOM 1539 O O . LEU A 1 203 ? -15.594 50.438 16.969 1 31.78 203 LEU A O 1
ATOM 1543 N N . VAL A 1 204 ? -15.688 49.344 15.219 1 34.22 204 VAL A N 1
ATOM 1544 C CA . VAL A 1 204 ? -16.906 48.75 15.766 1 34.22 204 VAL A CA 1
ATOM 1545 C C . VAL A 1 204 ? -16.547 47.594 16.688 1 34.22 204 VAL A C 1
ATOM 1547 O O . VAL A 1 204 ? -15.594 46.844 16.422 1 34.22 204 VAL A O 1
ATOM 1550 N N . SER A 1 205 ? -17.016 47.531 17.984 1 35.16 205 SER A N 1
ATOM 1551 C CA . SER A 1 205 ? -17.062 46.594 19.125 1 35.16 205 SER A CA 1
ATOM 1552 C C . SER A 1 205 ? -17.188 45.156 18.656 1 35.16 205 SER A C 1
ATOM 1554 O O . SER A 1 205 ? -18.297 44.625 18.547 1 35.16 205 SER A O 1
ATOM 1556 N N . ALA A 1 206 ? -16.422 44.688 17.719 1 40.34 206 ALA A N 1
ATOM 1557 C CA . ALA A 1 206 ? -16.234 43.5 16.922 1 40.34 206 ALA A CA 1
ATOM 1558 C C . ALA A 1 206 ? -15.812 42.312 17.797 1 40.34 206 ALA A C 1
ATOM 1560 O O . ALA A 1 206 ? -15.297 41.312 17.297 1 40.34 206 ALA A O 1
ATOM 1561 N N . ASN A 1 207 ? -15.898 42.406 19.109 1 38.78 207 ASN A N 1
ATOM 1562 C CA . ASN A 1 207 ? -15.461 41.406 20.094 1 38.78 207 ASN A CA 1
ATOM 1563 C C . ASN A 1 207 ? -16.188 40.094 19.891 1 38.78 207 ASN A C 1
ATOM 1565 O O . ASN A 1 207 ? -15.578 39 20 1 38.78 207 ASN A O 1
ATOM 1569 N N . GLY A 1 208 ? -17.5 40.188 19.844 1 38.47 208 GLY A N 1
ATOM 1570 C CA . GLY A 1 208 ? -18.234 38.938 19.828 1 38.47 208 GLY A CA 1
ATOM 1571 C C . GLY A 1 208 ? -17.984 38.094 18.594 1 38.47 208 GLY A C 1
ATOM 1572 O O . GLY A 1 208 ? -17.875 36.875 18.672 1 38.47 208 GLY A O 1
ATOM 1573 N N . THR A 1 209 ? -17.891 38.781 17.438 1 39.91 209 THR A N 1
ATOM 1574 C CA . THR A 1 209 ? -17.734 38.062 16.172 1 39.91 209 THR A CA 1
ATOM 1575 C C . THR A 1 209 ? -16.312 37.531 16.031 1 39.91 209 THR A C 1
ATOM 1577 O O . THR A 1 209 ? -16.094 36.531 15.344 1 39.91 209 THR A O 1
ATOM 1580 N N . ALA A 1 210 ? -15.391 38.281 16.594 1 44.97 210 ALA A N 1
ATOM 1581 C CA . ALA A 1 210 ? -14 37.844 16.547 1 44.97 210 ALA A CA 1
ATOM 1582 C C . ALA A 1 210 ? -13.773 36.625 17.438 1 44.97 210 ALA A C 1
ATOM 1584 O O . ALA A 1 210 ? -13.039 35.719 17.078 1 44.97 210 ALA A O 1
ATOM 1585 N N . ARG A 1 211 ? -14.32 36.719 18.688 1 47.03 211 ARG A N 1
ATOM 1586 C CA . ARG A 1 211 ? -14.219 35.594 19.594 1 47.03 211 ARG A CA 1
ATOM 1587 C C . ARG A 1 211 ? -14.82 34.312 18.969 1 47.03 211 ARG A C 1
ATOM 1589 O O . ARG A 1 211 ? -14.297 33.219 19.156 1 47.03 211 ARG A O 1
ATOM 1596 N N . GLN A 1 212 ? -15.914 34.5 18.297 1 46.25 212 GLN A N 1
ATOM 1597 C CA . GLN A 1 212 ? -16.594 33.375 17.688 1 46.25 212 GLN A CA 1
ATOM 1598 C C . GLN A 1 212 ? -15.773 32.781 16.547 1 46.25 212 GLN A C 1
ATOM 1600 O O . GLN A 1 212 ? -15.711 31.578 16.391 1 46.25 212 GLN A O 1
ATOM 1605 N N . ALA A 1 213 ? -15.141 33.75 15.914 1 53.03 213 ALA A N 1
ATOM 1606 C CA . ALA A 1 213 ? -14.289 33.312 14.805 1 53.03 213 ALA A CA 1
ATOM 1607 C C . ALA A 1 213 ? -13.07 32.531 15.32 1 53.03 213 ALA A C 1
ATOM 1609 O O . ALA A 1 213 ? -12.648 31.547 14.719 1 53.03 213 ALA A O 1
ATOM 1610 N N . ASN A 1 214 ? -12.617 32.938 16.5 1 56.69 214 ASN A N 1
ATOM 1611 C CA . ASN A 1 214 ? -11.445 32.312 17.094 1 56.69 214 ASN A CA 1
ATOM 1612 C C . ASN A 1 214 ? -11.766 30.906 17.609 1 56.69 214 ASN A C 1
ATOM 1614 O O . ASN A 1 214 ? -10.938 30 17.5 1 56.69 214 ASN A O 1
ATOM 1618 N N . HIS A 1 215 ? -13.023 30.703 18.156 1 60.25 215 HIS A N 1
ATOM 1619 C CA . HIS A 1 215 ? -13.406 29.391 18.656 1 60.25 215 HIS A CA 1
ATOM 1620 C C . HIS A 1 215 ? -13.531 28.375 17.531 1 60.25 215 HIS A C 1
ATOM 1622 O O . HIS A 1 215 ? -13.164 27.203 17.688 1 60.25 215 HIS A O 1
ATOM 1628 N N . HIS A 1 216 ? -13.875 28.875 16.375 1 65.25 216 HIS A N 1
ATOM 1629 C CA . HIS A 1 216 ? -14.047 27.984 15.219 1 65.25 216 HIS A CA 1
ATOM 1630 C C . HIS A 1 216 ? -12.695 27.484 14.703 1 65.25 216 HIS A C 1
ATOM 1632 O O . HIS A 1 216 ? -12.562 26.328 14.336 1 65.25 216 HIS A O 1
ATOM 1638 N N . THR A 1 217 ? -11.883 28.359 14.867 1 71.12 217 THR A N 1
ATOM 1639 C CA . THR A 1 217 ? -10.562 28 14.359 1 71.12 217 THR A CA 1
ATOM 1640 C C . THR A 1 217 ? -9.891 26.969 15.258 1 71.12 217 THR A C 1
ATOM 1642 O O . THR A 1 217 ? -9.266 26.031 14.773 1 71.12 217 THR A O 1
ATOM 1645 N N . ARG A 1 218 ? -10.188 27.016 16.578 1 77.31 218 ARG A N 1
ATOM 1646 C CA . ARG A 1 218 ? -9.602 26.062 17.516 1 77.31 218 ARG A CA 1
ATOM 1647 C C . ARG A 1 218 ? -10.211 24.672 17.344 1 77.31 218 ARG A C 1
ATOM 1649 O O . ARG A 1 218 ? -9.492 23.672 17.359 1 77.31 218 ARG A O 1
ATOM 1656 N N . THR A 1 219 ? -11.453 24.625 17.141 1 84.31 219 THR A N 1
ATOM 1657 C CA . THR A 1 219 ? -12.133 23.344 17.016 1 84.31 219 THR A CA 1
ATOM 1658 C C . THR A 1 219 ? -11.734 22.641 15.727 1 84.31 219 THR A C 1
ATOM 1660 O O . THR A 1 219 ? -11.633 21.406 15.688 1 84.31 219 THR A O 1
ATOM 1663 N N . SER A 1 220 ? -11.461 23.453 14.711 1 87.75 220 SER A N 1
ATOM 1664 C CA . SER A 1 220 ? -11.039 22.844 13.445 1 87.75 220 SER A CA 1
ATOM 1665 C C . SER A 1 220 ? -9.648 22.234 13.562 1 87.75 220 SER A C 1
ATOM 1667 O O . SER A 1 220 ? -9.352 21.234 12.914 1 87.75 220 SER A O 1
ATOM 1669 N N . ILE A 1 221 ? -8.828 22.781 14.375 1 84.38 221 ILE A N 1
ATOM 1670 C CA . ILE A 1 221 ? -7.488 22.25 14.602 1 84.38 221 ILE A CA 1
ATOM 1671 C C . ILE A 1 221 ? -7.586 20.922 15.344 1 84.38 221 ILE A C 1
ATOM 1673 O O . ILE A 1 221 ? -6.863 19.969 15.031 1 84.38 221 ILE A O 1
ATOM 1677 N N . TYR A 1 222 ? -8.492 20.875 16.328 1 87.88 222 TYR A N 1
ATOM 1678 C CA . TYR A 1 222 ? -8.719 19.625 17.031 1 87.88 222 TYR A CA 1
ATOM 1679 C C . TYR A 1 222 ? -9.195 18.531 16.078 1 87.88 222 TYR A C 1
ATOM 1681 O O . TYR A 1 222 ? -8.789 17.375 16.188 1 87.88 222 TYR A O 1
ATOM 1689 N N . LEU A 1 223 ? -10.047 18.922 15.18 1 93 223 LEU A N 1
ATOM 1690 C CA . LEU A 1 223 ? -10.531 17.953 14.203 1 93 223 LEU A CA 1
ATOM 1691 C C . LEU A 1 223 ? -9.391 17.469 13.312 1 93 223 LEU A C 1
ATOM 1693 O O . LEU A 1 223 ? -9.289 16.281 13.023 1 93 223 LEU A O 1
ATOM 1697 N N . ALA A 1 224 ? -8.555 18.375 12.922 1 91.75 224 ALA A N 1
ATOM 1698 C CA . ALA A 1 224 ? -7.41 18 12.102 1 91.75 224 ALA A CA 1
ATOM 1699 C C . ALA A 1 224 ? -6.488 17.031 12.836 1 91.75 224 ALA A C 1
ATOM 1701 O O . ALA A 1 224 ? -5.98 16.078 12.25 1 91.75 224 ALA A O 1
ATOM 1702 N N . ILE A 1 225 ? -6.273 17.281 14.109 1 88.56 225 ILE A N 1
ATOM 1703 C CA . ILE A 1 225 ? -5.422 16.422 14.938 1 88.56 225 ILE A CA 1
ATOM 1704 C C . ILE A 1 225 ? -6.047 15.039 15.062 1 88.56 225 ILE A C 1
ATOM 1706 O O . ILE A 1 225 ? -5.359 14.023 14.938 1 88.56 225 ILE A O 1
ATOM 1710 N N . ILE A 1 226 ? -7.316 14.984 15.25 1 93.31 226 ILE A N 1
ATOM 1711 C CA . ILE A 1 226 ? -8.023 13.711 15.375 1 93.31 226 ILE A CA 1
ATOM 1712 C C . ILE A 1 226 ? -7.934 12.938 14.062 1 93.31 226 ILE A C 1
ATOM 1714 O O . ILE A 1 226 ? -7.664 11.734 14.062 1 93.31 226 ILE A O 1
ATOM 1718 N N . LEU A 1 227 ? -8.203 13.641 12.961 1 95.88 227 LEU A N 1
ATOM 1719 C CA . LEU A 1 227 ? -8.141 13.008 11.656 1 95.88 227 LEU A CA 1
ATOM 1720 C C . LEU A 1 227 ? -6.742 12.477 11.367 1 95.88 227 LEU A C 1
ATOM 1722 O O . LEU A 1 227 ? -6.586 11.383 10.82 1 95.88 227 LEU A O 1
ATOM 1726 N N . SER A 1 228 ? -5.688 13.195 11.742 1 91.19 228 SER A N 1
ATOM 1727 C CA . SER A 1 228 ? -4.309 12.758 11.555 1 91.19 228 SER A CA 1
ATOM 1728 C C . SER A 1 228 ? -3.98 11.57 12.453 1 91.19 228 SER A C 1
ATOM 1730 O O . SER A 1 228 ? -3.273 10.648 12.031 1 91.19 228 SER A O 1
ATOM 1732 N N . ALA A 1 229 ? -4.465 11.547 13.664 1 92.62 229 ALA A N 1
ATOM 1733 C CA . ALA A 1 229 ? -4.25 10.438 14.586 1 92.62 229 ALA A CA 1
ATOM 1734 C C . ALA A 1 229 ? -4.891 9.148 14.07 1 92.62 229 ALA A C 1
ATOM 1736 O O . ALA A 1 229 ? -4.328 8.062 14.219 1 92.62 229 ALA A O 1
ATOM 1737 N N . LEU A 1 230 ? -6.059 9.336 13.43 1 95 230 LEU A N 1
ATOM 1738 C CA . LEU A 1 230 ? -6.777 8.18 12.898 1 95 230 LEU A CA 1
ATOM 1739 C C . LEU A 1 230 ? -6.047 7.582 11.703 1 95 230 LEU A C 1
ATOM 1741 O O . LEU A 1 230 ? -6.34 6.461 11.281 1 95 230 LEU A O 1
ATOM 1745 N N . ALA A 1 231 ? -5.086 8.266 11.148 1 93.38 231 ALA A N 1
ATOM 1746 C CA . ALA A 1 231 ? -4.309 7.766 10.023 1 93.38 231 ALA A CA 1
ATOM 1747 C C . ALA A 1 231 ? -3.115 6.941 10.5 1 93.38 231 ALA A C 1
ATOM 1749 O O . ALA A 1 231 ? -2.498 6.219 9.711 1 93.38 231 ALA A O 1
ATOM 1750 N N . ILE A 1 232 ? -2.76 7.004 11.758 1 91.06 232 ILE A N 1
ATOM 1751 C CA . ILE A 1 232 ? -1.511 6.469 12.289 1 91.06 232 ILE A CA 1
ATOM 1752 C C . ILE A 1 232 ? -1.526 4.945 12.219 1 91.06 232 ILE A C 1
ATOM 1754 O O . ILE A 1 232 ? -0.542 4.328 11.805 1 91.06 232 ILE A O 1
ATOM 1758 N N . PRO A 1 233 ? -2.641 4.207 12.531 1 90.19 233 PRO A N 1
ATOM 1759 C CA . PRO A 1 233 ? -2.615 2.742 12.516 1 90.19 233 PRO A CA 1
ATOM 1760 C C . PRO A 1 233 ? -2.279 2.178 11.133 1 90.19 233 PRO A C 1
ATOM 1762 O O . PRO A 1 233 ? -1.627 1.136 11.031 1 90.19 233 PRO A O 1
ATOM 1765 N N . SER A 1 234 ? -2.732 2.92 10.086 1 88.56 234 SER A N 1
ATOM 1766 C CA . SER A 1 234 ? -2.498 2.436 8.727 1 88.56 234 SER A CA 1
ATOM 1767 C C . SER A 1 234 ? -1.021 2.525 8.359 1 88.56 234 SER A C 1
ATOM 1769 O O . SER A 1 234 ? -0.573 1.872 7.41 1 88.56 234 SER A O 1
ATOM 1771 N N . LEU A 1 235 ? -0.252 3.227 9.094 1 85.31 235 LEU A N 1
ATOM 1772 C CA . LEU A 1 235 ? 1.163 3.412 8.789 1 85.31 235 LEU A CA 1
ATOM 1773 C C . LEU A 1 235 ? 1.989 2.242 9.312 1 85.31 235 LEU A C 1
ATOM 1775 O O . LEU A 1 235 ? 3.133 2.049 8.898 1 85.31 235 LEU A O 1
ATOM 1779 N N . PHE A 1 236 ? 1.454 1.494 10.219 1 81.88 236 PHE A N 1
ATOM 1780 C CA . PHE A 1 236 ? 2.211 0.411 10.836 1 81.88 236 PHE A CA 1
ATOM 1781 C C . PHE A 1 236 ? 1.75 -0.942 10.305 1 81.88 236 PHE A C 1
ATOM 1783 O O . PHE A 1 236 ? 2.24 -1.984 10.742 1 81.88 236 PHE A O 1
ATOM 1790 N N . SER A 1 237 ? 0.905 -0.995 9.367 1 77.94 237 SER A N 1
ATOM 1791 C CA . SER A 1 237 ? 0.405 -2.254 8.82 1 77.94 237 SER A CA 1
ATOM 1792 C C . SER A 1 237 ? 1.066 -2.584 7.488 1 77.94 237 SER A C 1
ATOM 1794 O O . SER A 1 237 ? 1.275 -1.698 6.66 1 77.94 237 SER A O 1
ATOM 1796 N N . ILE A 1 238 ? 1.664 -3.855 7.457 1 74.06 238 ILE A N 1
ATOM 1797 C CA . ILE A 1 238 ? 2.186 -4.348 6.188 1 74.06 238 ILE A CA 1
ATOM 1798 C C . ILE A 1 238 ? 1.077 -5.062 5.418 1 74.06 238 ILE A C 1
ATOM 1800 O O . ILE A 1 238 ? 0.436 -5.977 5.945 1 74.06 238 ILE A O 1
ATOM 1804 N N . ASP A 1 239 ? 0.772 -4.578 4.238 1 82.62 239 ASP A N 1
ATOM 1805 C CA . ASP A 1 239 ? -0.3 -5.113 3.404 1 82.62 239 ASP A CA 1
ATOM 1806 C C . ASP A 1 239 ? 0.237 -6.148 2.418 1 82.62 239 ASP A C 1
ATOM 1808 O O . ASP A 1 239 ? 0.241 -5.914 1.207 1 82.62 239 ASP A O 1
ATOM 1812 N N . HIS A 1 240 ? 0.754 -7.328 2.994 1 90 240 HIS A N 1
ATOM 1813 C CA . HIS A 1 240 ? 1.227 -8.43 2.162 1 90 240 HIS A CA 1
ATOM 1814 C C . HIS A 1 240 ? 0.359 -9.672 2.348 1 90 240 HIS A C 1
ATOM 1816 O O . HIS A 1 240 ? -0.288 -9.828 3.385 1 90 240 HIS A O 1
ATOM 1822 N N . PRO A 1 241 ? 0.258 -10.484 1.3 1 92.06 241 PRO A N 1
ATOM 1823 C CA . PRO A 1 241 ? -0.498 -11.727 1.436 1 92.06 241 PRO A CA 1
ATOM 1824 C C . PRO A 1 241 ? 0.147 -12.711 2.414 1 92.06 241 PRO A C 1
ATOM 1826 O O . PRO A 1 241 ? 1.325 -12.562 2.752 1 92.06 241 PRO A O 1
ATOM 1829 N N . VAL A 1 242 ? -0.555 -13.617 2.893 1 92 242 VAL A N 1
ATOM 1830 C CA . VAL A 1 242 ? -0.075 -14.664 3.793 1 92 242 VAL A CA 1
ATOM 1831 C C . VAL A 1 242 ? 0.938 -15.547 3.066 1 92 242 VAL A C 1
ATOM 1833 O O . VAL A 1 242 ? 0.749 -15.883 1.896 1 92 242 VAL A O 1
ATOM 1836 N N . PRO A 1 243 ? 1.954 -15.859 3.779 1 90 243 PRO A N 1
ATOM 1837 C CA . PRO A 1 243 ? 2.93 -16.75 3.15 1 90 243 PRO A CA 1
ATOM 1838 C C . PRO A 1 243 ? 2.338 -18.125 2.799 1 90 243 PRO A C 1
ATOM 1840 O O . PRO A 1 243 ? 1.781 -18.797 3.668 1 90 243 PRO A O 1
ATOM 1843 N N . ILE A 1 244 ? 2.533 -18.547 1.599 1 86.81 244 ILE A N 1
ATOM 1844 C CA . ILE A 1 244 ? 1.855 -19.719 1.059 1 86.81 244 ILE A CA 1
ATOM 1845 C C . ILE A 1 244 ? 2.406 -20.969 1.717 1 86.81 244 ILE A C 1
ATOM 1847 O O . ILE A 1 244 ? 1.672 -21.938 1.931 1 86.81 244 ILE A O 1
ATOM 1851 N N . ASP A 1 245 ? 3.707 -21.016 2.053 1 85.38 245 ASP A N 1
ATOM 1852 C CA . ASP A 1 245 ? 4.336 -22.219 2.561 1 85.38 245 ASP A CA 1
ATOM 1853 C C . ASP A 1 245 ? 4.348 -22.234 4.086 1 85.38 245 ASP A C 1
ATOM 1855 O O . ASP A 1 245 ? 4.914 -23.156 4.699 1 85.38 245 ASP A O 1
ATOM 1859 N N . SER A 1 246 ? 3.635 -21.375 4.754 1 84.5 246 SER A N 1
ATOM 1860 C CA . SER A 1 246 ? 3.518 -21.375 6.211 1 84.5 246 SER A CA 1
ATOM 1861 C C . SER A 1 246 ? 2.588 -22.484 6.691 1 84.5 246 SER A C 1
ATOM 1863 O O . SER A 1 246 ? 1.589 -22.781 6.039 1 84.5 246 SER A O 1
ATOM 1865 N N . PRO A 1 247 ? 2.959 -23.062 7.793 1 83.75 247 PRO A N 1
ATOM 1866 C CA . PRO A 1 247 ? 2.08 -24.094 8.344 1 83.75 247 PRO A CA 1
ATOM 1867 C C . PRO A 1 247 ? 0.693 -23.562 8.703 1 83.75 247 PRO A C 1
ATOM 1869 O O . PRO A 1 247 ? -0.279 -24.328 8.719 1 83.75 247 PRO A O 1
ATOM 1872 N N . ASP A 1 248 ? 0.638 -22.25 8.938 1 88.5 248 ASP A N 1
ATOM 1873 C CA . ASP A 1 248 ? -0.627 -21.625 9.312 1 88.5 248 ASP A CA 1
ATOM 1874 C C . ASP A 1 248 ? -1.339 -21.047 8.086 1 88.5 248 ASP A C 1
ATOM 1876 O O . ASP A 1 248 ? -2.135 -20.109 8.203 1 88.5 248 ASP A O 1
ATOM 1880 N N . ALA A 1 249 ? -1.055 -21.625 6.941 1 91.94 249 ALA A N 1
ATOM 1881 C CA . ALA A 1 249 ? -1.698 -21.156 5.719 1 91.94 249 ALA A CA 1
ATOM 1882 C C . ALA A 1 249 ? -2.322 -22.312 4.945 1 91.94 249 ALA A C 1
ATOM 1884 O O . ALA A 1 249 ? -1.817 -23.438 4.988 1 91.94 249 ALA A O 1
ATOM 1885 N N . SER A 1 250 ? -3.418 -22.094 4.355 1 94.31 250 SER A N 1
ATOM 1886 C CA . SER A 1 250 ? -4.043 -23.016 3.418 1 94.31 250 SER A CA 1
ATOM 1887 C C . SER A 1 250 ? -3.926 -22.516 1.982 1 94.31 250 SER A C 1
ATOM 1889 O O . SER A 1 250 ? -4.715 -21.688 1.545 1 94.31 250 SER A O 1
ATOM 1891 N N . PRO A 1 251 ? -2.943 -23.016 1.267 1 92.62 251 PRO A N 1
ATOM 1892 C CA . PRO A 1 251 ? -2.754 -22.578 -0.119 1 92.62 251 PRO A CA 1
ATOM 1893 C C . PRO A 1 251 ? -3.717 -23.266 -1.089 1 92.62 251 PRO A C 1
ATOM 1895 O O . PRO A 1 251 ? -4.125 -24.406 -0.861 1 92.62 251 PRO A O 1
ATOM 1898 N N . PHE A 1 252 ? -4.18 -22.625 -2.117 1 94.38 252 PHE A N 1
ATOM 1899 C CA . PHE A 1 252 ? -4.98 -23.141 -3.221 1 94.38 252 PHE A CA 1
ATOM 1900 C C . PHE A 1 252 ? -4.828 -22.266 -4.457 1 94.38 252 PHE A C 1
ATOM 1902 O O . PHE A 1 252 ? -4.34 -21.141 -4.367 1 94.38 252 PHE A O 1
ATOM 1909 N N . SER A 1 253 ? -5.109 -22.781 -5.574 1 95.06 253 SER A N 1
ATOM 1910 C CA . SER A 1 253 ? -4.965 -22.047 -6.824 1 95.06 253 SER A CA 1
ATOM 1911 C C . SER A 1 253 ? -6.32 -21.641 -7.383 1 95.06 253 SER A C 1
ATOM 1913 O O . SER A 1 253 ? -7.289 -22.391 -7.309 1 95.06 253 SER A O 1
ATOM 1915 N N . VAL A 1 254 ? -6.391 -20.391 -7.871 1 97.5 254 VAL A N 1
ATOM 1916 C CA . VAL A 1 254 ? -7.586 -19.875 -8.531 1 97.5 254 VAL A CA 1
ATOM 1917 C C . VAL A 1 254 ? -7.254 -19.484 -9.969 1 97.5 254 VAL A C 1
ATOM 1919 O O . VAL A 1 254 ? -6.098 -19.219 -10.297 1 97.5 254 VAL A O 1
ATOM 1922 N N . GLY A 1 255 ? -8.25 -19.547 -10.852 1 97.31 255 GLY A N 1
ATOM 1923 C CA . GLY A 1 255 ? -8.039 -19.188 -12.25 1 97.31 255 GLY A CA 1
ATOM 1924 C C . GLY A 1 255 ? -9.211 -18.453 -12.859 1 97.31 255 GLY A C 1
ATOM 1925 O O . GLY A 1 255 ? -10.359 -18.656 -12.453 1 97.31 255 GLY A O 1
ATOM 1926 N N . CYS A 1 256 ? -8.93 -17.562 -13.688 1 98.06 256 CYS A N 1
ATOM 1927 C CA . CYS A 1 256 ? -9.898 -16.891 -14.539 1 98.06 256 CYS A CA 1
ATOM 1928 C C . CYS A 1 256 ? -9.859 -17.453 -15.961 1 98.06 256 CYS A C 1
ATOM 1930 O O . CYS A 1 256 ? -8.805 -17.469 -16.594 1 98.06 256 CYS A O 1
ATOM 1932 N N . VAL A 1 257 ? -11.008 -17.938 -16.453 1 97.81 257 VAL A N 1
ATOM 1933 C CA . VAL A 1 257 ? -11.109 -18.547 -17.766 1 97.81 257 VAL A CA 1
ATOM 1934 C C . VAL A 1 257 ? -11.461 -17.484 -18.812 1 97.81 257 VAL A C 1
ATOM 1936 O O . VAL A 1 257 ? -12.609 -17.047 -18.891 1 97.81 257 VAL A O 1
ATOM 1939 N N . LEU A 1 258 ? -10.477 -17.094 -19.562 1 96.25 258 LEU A N 1
ATOM 1940 C CA . LEU A 1 258 ? -10.625 -16.047 -20.578 1 96.25 258 LEU A CA 1
ATOM 1941 C C . LEU A 1 258 ? -10.047 -16.516 -21.906 1 96.25 258 LEU A C 1
ATOM 1943 O O . LEU A 1 258 ? -8.922 -16.172 -22.266 1 96.25 258 LEU A O 1
ATOM 1947 N N . PRO A 1 259 ? -10.961 -17.266 -22.703 1 94.5 259 PRO A N 1
ATOM 1948 C CA . PRO A 1 259 ? -10.477 -17.672 -24.031 1 94.5 259 PRO A CA 1
ATOM 1949 C C . PRO A 1 259 ? -9.992 -16.5 -24.859 1 94.5 259 PRO A C 1
ATOM 1951 O O . PRO A 1 259 ? -10.461 -15.367 -24.688 1 94.5 259 PRO A O 1
ATOM 1954 N N . SER A 1 260 ? -9.039 -16.75 -25.703 1 89.19 260 SER A N 1
ATOM 1955 C CA . SER A 1 260 ? -8.422 -15.688 -26.484 1 89.19 260 SER A CA 1
ATOM 1956 C C . SER A 1 260 ? -8.641 -15.906 -27.984 1 89.19 260 SER A C 1
ATOM 1958 O O . SER A 1 260 ? -8.75 -17.047 -28.438 1 89.19 260 SER A O 1
ATOM 1960 N N . PHE A 1 261 ? -8.719 -14.703 -28.719 1 85.5 261 PHE A N 1
ATOM 1961 C CA . PHE A 1 261 ? -8.844 -14.742 -30.172 1 85.5 261 PHE A CA 1
ATOM 1962 C C . PHE A 1 261 ? -7.645 -15.453 -30.797 1 85.5 261 PHE A C 1
ATOM 1964 O O . PHE A 1 261 ? -7.789 -16.172 -31.797 1 85.5 261 PHE A O 1
ATOM 1971 N N . LYS A 1 262 ? -6.531 -15.328 -30.25 1 78.25 262 LYS A N 1
ATOM 1972 C CA . LYS A 1 262 ? -5.301 -15.898 -30.797 1 78.25 262 LYS A CA 1
ATOM 1973 C C . LYS A 1 262 ? -5.375 -17.422 -30.828 1 78.25 262 LYS A C 1
ATOM 1975 O O . LYS A 1 262 ? -4.891 -18.047 -31.781 1 78.25 262 LYS A O 1
ATOM 1980 N N . ARG A 1 263 ? -6.031 -18 -29.891 1 80.56 263 ARG A N 1
ATOM 1981 C CA . ARG A 1 263 ? -6.094 -19.453 -29.781 1 80.56 263 ARG A CA 1
ATOM 1982 C C . ARG A 1 263 ? -7.273 -20 -30.562 1 80.56 263 ARG A C 1
ATOM 1984 O O . ARG A 1 263 ? -7.141 -21.016 -31.266 1 80.56 263 ARG A O 1
ATOM 1991 N N . TYR A 1 264 ? -8.375 -19.359 -30.438 1 86.94 264 TYR A N 1
ATOM 1992 C CA . TYR A 1 264 ? -9.594 -19.969 -30.969 1 86.94 264 TYR A CA 1
ATOM 1993 C C . TYR A 1 264 ? -10 -19.297 -32.281 1 86.94 264 TYR A C 1
ATOM 1995 O O . TYR A 1 264 ? -10.867 -19.812 -33 1 86.94 264 TYR A O 1
ATOM 2003 N N . HIS A 1 265 ? -9.492 -18.125 -32.656 1 83.25 265 HIS A N 1
ATOM 2004 C CA . HIS A 1 265 ? -9.578 -17.438 -33.938 1 83.25 265 HIS A CA 1
ATOM 2005 C C . HIS A 1 265 ? -11 -16.953 -34.188 1 83.25 265 HIS A C 1
ATOM 2007 O O . HIS A 1 265 ? -11.453 -16.953 -35.344 1 83.25 265 HIS A O 1
ATOM 2013 N N . HIS A 1 266 ? -11.695 -16.75 -33.094 1 86.19 266 HIS A N 1
ATOM 2014 C CA . HIS A 1 266 ? -12.984 -16.062 -33.219 1 86.19 266 HIS A CA 1
ATOM 2015 C C . HIS A 1 266 ? -13.297 -15.242 -31.984 1 86.19 266 HIS A C 1
ATOM 2017 O O . HIS A 1 266 ? -12.695 -15.453 -30.922 1 86.19 266 HIS A O 1
ATOM 2023 N N . HIS A 1 267 ? -14.156 -14.312 -32.156 1 82.56 267 HIS A N 1
ATOM 2024 C CA . HIS A 1 267 ? -14.422 -13.352 -31.078 1 82.56 267 HIS A CA 1
ATOM 2025 C C . HIS A 1 267 ? -15.617 -13.781 -30.25 1 82.56 267 HIS A C 1
ATOM 2027 O O . HIS A 1 267 ? -15.719 -13.422 -29.078 1 82.56 267 HIS A O 1
ATOM 2033 N N . ASP A 1 268 ? -16.531 -14.508 -30.875 1 89.06 268 ASP A N 1
ATOM 2034 C CA . ASP A 1 268 ? -17.703 -14.984 -30.141 1 89.06 268 ASP A CA 1
ATOM 2035 C C . ASP A 1 268 ? -17.453 -16.375 -29.578 1 89.06 268 ASP A C 1
ATOM 2037 O O . ASP A 1 268 ? -17.703 -17.375 -30.25 1 89.06 268 ASP A O 1
ATOM 2041 N N . PHE A 1 269 ? -17.125 -16.375 -28.344 1 94.38 269 PHE A N 1
ATOM 2042 C CA . PHE A 1 269 ? -16.75 -17.625 -27.703 1 94.38 269 PHE A CA 1
ATOM 2043 C C . PHE A 1 269 ? -18 -18.422 -27.297 1 94.38 269 PHE A C 1
ATOM 2045 O O . PHE A 1 269 ? -18.969 -17.828 -26.828 1 94.38 269 PHE A O 1
ATOM 2052 N N . THR A 1 270 ? -17.906 -19.719 -27.531 1 94.62 270 THR A N 1
ATOM 2053 C CA . THR A 1 270 ? -19.016 -20.641 -27.25 1 94.62 270 THR A CA 1
ATOM 2054 C C . THR A 1 270 ? -18.766 -21.438 -25.984 1 94.62 270 THR A C 1
ATOM 2056 O O . THR A 1 270 ? -17.703 -21.328 -25.375 1 94.62 270 THR A O 1
ATOM 2059 N N . PHE A 1 271 ? -19.734 -22.234 -25.641 1 97.19 271 PHE A N 1
ATOM 2060 C CA . PHE A 1 271 ? -19.609 -23.141 -24.516 1 97.19 271 PHE A CA 1
ATOM 2061 C C . PHE A 1 271 ? -18.406 -24.062 -24.688 1 97.19 271 PHE A C 1
ATOM 2063 O O . PHE A 1 271 ? -17.641 -24.281 -23.734 1 97.19 271 PHE A O 1
ATOM 2070 N N . GLU A 1 272 ? -18.219 -24.547 -25.875 1 96.12 272 GLU A N 1
ATOM 2071 C CA . GLU A 1 272 ? -17.125 -25.469 -26.156 1 96.12 272 GLU A CA 1
ATOM 2072 C C . GLU A 1 272 ? -15.766 -24.828 -25.875 1 96.12 272 GLU A C 1
ATOM 2074 O O . GLU A 1 272 ? -14.859 -25.484 -25.359 1 96.12 272 GLU A O 1
ATOM 2079 N N . ASP A 1 273 ? -15.625 -23.578 -26.203 1 96.5 273 ASP A N 1
ATOM 2080 C CA . ASP A 1 273 ? -14.375 -22.875 -25.969 1 96.5 273 ASP A CA 1
ATOM 2081 C C . ASP A 1 273 ? -14.078 -22.766 -24.484 1 96.5 273 ASP A C 1
ATOM 2083 O O . ASP A 1 273 ? -12.961 -23.062 -24.031 1 96.5 273 ASP A O 1
ATOM 2087 N N . TYR A 1 274 ? -15.047 -22.312 -23.719 1 97.38 274 TYR A N 1
ATOM 2088 C CA . TYR A 1 274 ? -14.883 -22.188 -22.281 1 97.38 274 TYR A CA 1
ATOM 2089 C C . TYR A 1 274 ? -14.641 -23.547 -21.641 1 97.38 274 TYR A C 1
ATOM 2091 O O . TYR A 1 274 ? -13.859 -23.672 -20.703 1 97.38 274 TYR A O 1
ATOM 2099 N N . PHE A 1 275 ? -15.398 -24.547 -22.141 1 96.62 275 PHE A N 1
ATOM 2100 C CA . PHE A 1 275 ? -15.273 -25.922 -21.656 1 96.62 275 PHE A CA 1
ATOM 2101 C C . PHE A 1 275 ? -13.852 -26.438 -21.875 1 96.62 275 PHE A C 1
ATOM 2103 O O . PHE A 1 275 ? -13.227 -26.938 -20.938 1 96.62 275 PHE A O 1
ATOM 2110 N N . GLU A 1 276 ? -13.305 -26.281 -23.062 1 94.12 276 GLU A N 1
ATOM 2111 C CA . GLU A 1 276 ? -11.953 -26.734 -23.391 1 94.12 276 GLU A CA 1
ATOM 2112 C C . GLU A 1 276 ? -10.906 -25.969 -22.578 1 94.12 276 GLU A C 1
ATOM 2114 O O . GLU A 1 276 ? -9.938 -26.547 -22.094 1 94.12 276 GLU A O 1
ATOM 2119 N N . GLU A 1 277 ? -11.133 -24.672 -22.516 1 93.69 277 GLU A N 1
ATOM 2120 C CA . GLU A 1 277 ? -10.211 -23.844 -21.719 1 93.69 277 GLU A CA 1
ATOM 2121 C C . GLU A 1 277 ? -10.195 -24.297 -20.266 1 93.69 277 GLU A C 1
ATOM 2123 O O . GLU A 1 277 ? -9.125 -24.359 -19.641 1 93.69 277 GLU A O 1
ATOM 2128 N N . SER A 1 278 ? -11.297 -24.578 -19.688 1 96 278 SER A N 1
ATOM 2129 C CA . SER A 1 278 ? -11.406 -25.031 -18.312 1 96 278 SER A CA 1
ATOM 2130 C C . SER A 1 278 ? -10.727 -26.375 -18.125 1 96 278 SER A C 1
ATOM 2132 O O . SER A 1 278 ? -10.086 -26.609 -17.094 1 96 278 SER A O 1
ATOM 2134 N N . LYS A 1 279 ? -10.898 -27.266 -19.062 1 93.44 279 LYS A N 1
ATOM 2135 C CA . LYS A 1 279 ? -10.273 -28.594 -19 1 93.44 279 LYS A CA 1
ATOM 2136 C C . LYS A 1 279 ? -8.758 -28.469 -18.906 1 93.44 279 LYS A C 1
ATOM 2138 O O . LYS A 1 279 ? -8.109 -29.219 -18.172 1 93.44 279 LYS A O 1
ATOM 2143 N N . LYS A 1 280 ? -8.227 -27.516 -19.609 1 88.38 280 LYS A N 1
ATOM 2144 C CA . LYS A 1 280 ? -6.785 -27.281 -19.594 1 88.38 280 LYS A CA 1
ATOM 2145 C C . LYS A 1 280 ? -6.324 -26.75 -18.25 1 88.38 280 LYS A C 1
ATOM 2147 O O . LYS A 1 280 ? -5.219 -27.062 -17.797 1 88.38 280 LYS A O 1
ATOM 2152 N N . LEU A 1 281 ? -7.141 -26 -17.594 1 92.81 281 LEU A N 1
ATOM 2153 C CA . LEU A 1 281 ? -6.75 -25.281 -16.375 1 92.81 281 LEU A CA 1
ATOM 2154 C C . LEU A 1 281 ? -7.051 -26.109 -15.141 1 92.81 281 LEU A C 1
ATOM 2156 O O . LEU A 1 281 ? -6.535 -25.828 -14.055 1 92.81 281 LEU A O 1
ATOM 2160 N N . THR A 1 282 ? -7.887 -27.109 -15.234 1 90.62 282 THR A N 1
ATOM 2161 C CA . THR A 1 282 ? -8.398 -27.844 -14.086 1 90.62 282 THR A CA 1
ATOM 2162 C C . THR A 1 282 ? -7.262 -28.547 -13.352 1 90.62 282 THR A C 1
ATOM 2164 O O . THR A 1 282 ? -7.363 -28.828 -12.148 1 90.62 282 THR A O 1
ATOM 2167 N N . MET A 1 283 ? -6.191 -28.828 -13.984 1 85 283 MET A N 1
ATOM 2168 C CA . MET A 1 283 ? -5.07 -29.5 -13.336 1 85 283 MET A CA 1
ATOM 2169 C C . MET A 1 283 ? -4.273 -28.531 -12.477 1 85 283 MET A C 1
ATOM 2171 O O . MET A 1 283 ? -3.559 -28.953 -11.562 1 85 283 MET A O 1
ATOM 2175 N N . SER A 1 284 ? -4.457 -27.297 -12.734 1 87.81 284 SER A N 1
ATOM 2176 C CA . SER A 1 284 ? -3.605 -26.312 -12.07 1 87.81 284 SER A CA 1
ATOM 2177 C C . SER A 1 284 ? -4.41 -25.438 -11.109 1 87.81 284 SER A C 1
ATOM 2179 O O . SER A 1 284 ? -3.836 -24.672 -10.328 1 87.81 284 SER A O 1
ATOM 2181 N N . ALA A 1 285 ? -5.754 -25.531 -11.156 1 94.06 285 ALA A N 1
ATOM 2182 C CA . ALA A 1 285 ? -6.566 -24.609 -10.352 1 94.06 285 ALA A CA 1
ATOM 2183 C C . ALA A 1 285 ? -7.656 -25.375 -9.602 1 94.06 285 ALA A C 1
ATOM 2185 O O . ALA A 1 285 ? -8.32 -26.25 -10.164 1 94.06 285 ALA A O 1
ATOM 2186 N N . ARG A 1 286 ? -7.773 -25.031 -8.359 1 95.19 286 ARG A N 1
ATOM 2187 C CA . ARG A 1 286 ? -8.836 -25.594 -7.539 1 95.19 286 ARG A CA 1
ATOM 2188 C C . ARG A 1 286 ? -10.172 -24.922 -7.832 1 95.19 286 ARG A C 1
ATOM 2190 O O . ARG A 1 286 ? -11.227 -25.562 -7.766 1 95.19 286 ARG A O 1
ATOM 2197 N N . LEU A 1 287 ? -10.109 -23.656 -8.039 1 97.94 287 LEU A N 1
ATOM 2198 C CA . LEU A 1 287 ? -11.297 -22.875 -8.367 1 97.94 287 LEU A CA 1
ATOM 2199 C C . LEU A 1 287 ? -11.117 -22.125 -9.68 1 97.94 287 LEU A C 1
ATOM 2201 O O . LEU A 1 287 ? -10.133 -21.406 -9.859 1 97.94 287 LEU A O 1
ATOM 2205 N N . LEU A 1 288 ? -11.961 -22.328 -10.633 1 98.5 288 LEU A N 1
ATOM 2206 C CA . LEU A 1 288 ? -11.992 -21.625 -11.914 1 98.5 288 LEU A CA 1
ATOM 2207 C C . LEU A 1 288 ? -13.242 -20.766 -12.031 1 98.5 288 LEU A C 1
ATOM 2209 O O . LEU A 1 288 ? -14.32 -21.156 -11.57 1 98.5 288 LEU A O 1
ATOM 2213 N N . LEU A 1 289 ? -13.133 -19.594 -12.586 1 98.81 289 LEU A N 1
ATOM 2214 C CA . LEU A 1 289 ? -14.258 -18.672 -12.727 1 98.81 289 LEU A CA 1
ATOM 2215 C C . LEU A 1 289 ? -14.391 -18.203 -14.172 1 98.81 289 LEU A C 1
ATOM 2217 O O . LEU A 1 289 ? -13.422 -17.766 -14.781 1 98.81 289 LEU A O 1
ATOM 2221 N N . TRP A 1 290 ? -15.586 -18.406 -14.758 1 98.81 290 TRP A N 1
ATOM 2222 C CA . TRP A 1 290 ? -15.93 -17.859 -16.062 1 98.81 290 TRP A CA 1
ATOM 2223 C C . TRP A 1 290 ? -16.375 -16.406 -15.945 1 98.81 290 TRP A C 1
ATOM 2225 O O . TRP A 1 290 ? -16.938 -16 -14.922 1 98.81 290 TRP A O 1
ATOM 2235 N N . PRO A 1 291 ? -16.078 -15.578 -16.969 1 98.56 291 PRO A N 1
ATOM 2236 C CA . PRO A 1 291 ? -16.562 -14.195 -16.922 1 98.56 291 PRO A CA 1
ATOM 2237 C C . PRO A 1 291 ? -18.078 -14.102 -17.062 1 98.56 291 PRO A C 1
ATOM 2239 O O . PRO A 1 291 ? -18.719 -15.07 -17.453 1 98.56 291 PRO A O 1
ATOM 2242 N N . GLU A 1 292 ? -18.594 -12.969 -16.75 1 98.25 292 GLU A N 1
ATOM 2243 C CA . GLU A 1 292 ? -20.031 -12.742 -16.766 1 98.25 292 GLU A CA 1
ATOM 2244 C C . GLU A 1 292 ? -20.641 -13.062 -18.125 1 98.25 292 GLU A C 1
ATOM 2246 O O . GLU A 1 292 ? -20.109 -12.648 -19.156 1 98.25 292 GLU A O 1
ATOM 2251 N N . SER A 1 293 ? -21.75 -13.766 -18.109 1 96.31 293 SER A N 1
ATOM 2252 C CA . SER A 1 293 ? -22.516 -14.078 -19.312 1 96.31 293 SER A CA 1
ATOM 2253 C C . SER A 1 293 ? -21.641 -14.789 -20.344 1 96.31 293 SER A C 1
ATOM 2255 O O . SER A 1 293 ? -21.766 -14.539 -21.531 1 96.31 293 SER A O 1
ATOM 2257 N N . ALA A 1 294 ? -20.797 -15.648 -19.875 1 97.62 294 ALA A N 1
ATOM 2258 C CA . ALA A 1 294 ? -19.875 -16.375 -20.75 1 97.62 294 ALA A CA 1
ATOM 2259 C C . ALA A 1 294 ? -20.641 -17.203 -21.781 1 97.62 294 ALA A C 1
ATOM 2261 O O . ALA A 1 294 ? -20.234 -17.281 -22.938 1 97.62 294 ALA A O 1
ATOM 2262 N N . VAL A 1 295 ? -21.75 -17.781 -21.328 1 97.56 295 VAL A N 1
ATOM 2263 C CA . VAL A 1 295 ? -22.516 -18.625 -22.219 1 97.56 295 VAL A CA 1
ATOM 2264 C C . VAL A 1 295 ? -24.016 -18.344 -22.047 1 97.56 295 VAL A C 1
ATOM 2266 O O . VAL A 1 295 ? -24.422 -17.766 -21.031 1 97.56 295 VAL A O 1
ATOM 2269 N N . VAL A 1 296 ? -24.797 -18.719 -23.062 1 96.31 296 VAL A N 1
ATOM 2270 C CA . VAL A 1 296 ? -26.25 -18.547 -23.047 1 96.31 296 VAL A CA 1
ATOM 2271 C C . VAL A 1 296 ? -26.922 -19.906 -23.156 1 96.31 296 VAL A C 1
ATOM 2273 O O . VAL A 1 296 ? -26.594 -20.719 -24.016 1 96.31 296 VAL A O 1
ATOM 2276 N N . PHE A 1 297 ? -27.844 -20.125 -22.25 1 96.5 297 PHE A N 1
ATOM 2277 C CA . PHE A 1 297 ? -28.688 -21.297 -22.312 1 96.5 297 PHE A CA 1
ATOM 2278 C C . PHE A 1 297 ? -30.125 -20.922 -22.656 1 96.5 297 PHE A C 1
ATOM 2280 O O . PHE A 1 297 ? -30.719 -20.062 -22 1 96.5 297 PHE A O 1
ATOM 2287 N N . HIS A 1 298 ? -30.688 -21.609 -23.531 1 93.5 298 HIS A N 1
ATOM 2288 C CA . HIS A 1 298 ? -32 -21.266 -24.016 1 93.5 298 HIS A CA 1
ATOM 2289 C C . HIS A 1 298 ? -33.094 -21.906 -23.141 1 93.5 298 HIS A C 1
ATOM 2291 O O . HIS A 1 298 ? -34.25 -21.516 -23.219 1 93.5 298 HIS A O 1
ATOM 2297 N N . ASN A 1 299 ? -32.75 -22.922 -22.438 1 90.81 299 ASN A N 1
ATOM 2298 C CA . ASN A 1 299 ? -33.656 -23.547 -21.484 1 90.81 299 ASN A CA 1
ATOM 2299 C C . ASN A 1 299 ? -32.906 -24.266 -20.375 1 90.81 299 ASN A C 1
ATOM 2301 O O . ASN A 1 299 ? -31.672 -24.406 -20.453 1 90.81 299 ASN A O 1
ATOM 2305 N N . GLU A 1 300 ? -33.594 -24.688 -19.422 1 91 300 GLU A N 1
ATOM 2306 C CA . GLU A 1 300 ? -33 -25.312 -18.234 1 91 300 GLU A CA 1
ATOM 2307 C C . GLU A 1 300 ? -32.344 -26.641 -18.578 1 91 300 GLU A C 1
ATOM 2309 O O . GLU A 1 300 ? -31.344 -27.016 -18 1 91 300 GLU A O 1
ATOM 2314 N N . SER A 1 301 ? -32.938 -27.312 -19.469 1 93.88 301 SER A N 1
ATOM 2315 C CA . SER A 1 301 ? -32.406 -28.609 -19.875 1 93.88 301 SER A CA 1
ATOM 2316 C C . SER A 1 301 ? -31.016 -28.453 -20.5 1 93.88 301 SER A C 1
ATOM 2318 O O . SER A 1 301 ? -30.109 -29.219 -20.203 1 93.88 301 SER A O 1
ATOM 2320 N N . GLU A 1 302 ? -30.906 -27.5 -21.312 1 95.88 302 GLU A N 1
ATOM 2321 C CA . GLU A 1 302 ? -29.625 -27.219 -21.938 1 95.88 302 GLU A CA 1
ATOM 2322 C C . GLU A 1 302 ? -28.578 -26.844 -20.891 1 95.88 302 GLU A C 1
ATOM 2324 O O . GLU A 1 302 ? -27.438 -27.312 -20.953 1 95.88 302 GLU A O 1
ATOM 2329 N N . ARG A 1 303 ? -28.906 -26.094 -20 1 96.38 303 ARG A N 1
ATOM 2330 C CA . ARG A 1 303 ? -28.031 -25.672 -18.906 1 96.38 303 ARG A CA 1
ATOM 2331 C C . ARG A 1 303 ? -27.578 -26.891 -18.094 1 96.38 303 ARG A C 1
ATOM 2333 O O . ARG A 1 303 ? -26.375 -27.062 -17.859 1 96.38 303 ARG A O 1
ATOM 2340 N N . ASP A 1 304 ? -28.578 -27.688 -17.719 1 96.5 304 ASP A N 1
ATOM 2341 C CA . ASP A 1 304 ? -28.281 -28.844 -16.875 1 96.5 304 ASP A CA 1
ATOM 2342 C C . ASP A 1 304 ? -27.359 -29.828 -17.609 1 96.5 304 ASP A C 1
ATOM 2344 O O . ASP A 1 304 ? -26.484 -30.438 -16.984 1 96.5 304 ASP A O 1
ATOM 2348 N N . LYS A 1 305 ? -27.578 -29.969 -18.844 1 96.81 305 LYS A N 1
ATOM 2349 C CA . LYS A 1 305 ? -26.703 -30.828 -19.641 1 96.81 305 LYS A CA 1
ATOM 2350 C C . LYS A 1 305 ? -25.281 -30.281 -19.688 1 96.81 305 LYS A C 1
ATOM 2352 O O . LYS A 1 305 ? -24.312 -31.047 -19.625 1 96.81 305 LYS A O 1
ATOM 2357 N N . ALA A 1 306 ? -25.188 -29.016 -19.875 1 97.56 306 ALA A N 1
ATOM 2358 C CA . ALA A 1 306 ? -23.891 -28.359 -19.875 1 97.56 306 ALA A CA 1
ATOM 2359 C C . ALA A 1 306 ? -23.172 -28.547 -18.547 1 97.56 306 ALA A C 1
ATOM 2361 O O . ALA A 1 306 ? -21.969 -28.875 -18.516 1 97.56 306 ALA A O 1
ATOM 2362 N N . PHE A 1 307 ? -23.859 -28.406 -17.453 1 97.75 307 PHE A N 1
ATOM 2363 C CA . PHE A 1 307 ? -23.297 -28.594 -16.109 1 97.75 307 PHE A CA 1
ATOM 2364 C C . PHE A 1 307 ? -22.797 -30.016 -15.945 1 97.75 307 PHE A C 1
ATOM 2366 O O . PHE A 1 307 ? -21.719 -30.25 -15.375 1 97.75 307 PHE A O 1
ATOM 2373 N N . ALA A 1 308 ? -23.609 -30.906 -16.438 1 97.06 308 ALA A N 1
ATOM 2374 C CA . ALA A 1 308 ? -23.234 -32.312 -16.344 1 97.06 308 ALA A CA 1
ATOM 2375 C C . ALA A 1 308 ? -21.953 -32.594 -17.109 1 97.06 308 ALA A C 1
ATOM 2377 O O . ALA A 1 308 ? -21.078 -33.312 -16.641 1 97.06 308 ALA A O 1
ATOM 2378 N N . ARG A 1 309 ? -21.859 -32.031 -18.219 1 96.44 309 ARG A N 1
ATOM 2379 C CA . ARG A 1 309 ? -20.656 -32.219 -19.031 1 96.44 309 ARG A CA 1
ATOM 2380 C C . ARG A 1 309 ? -19.422 -31.656 -18.312 1 96.44 309 ARG A C 1
ATOM 2382 O O . ARG A 1 309 ? -18.375 -32.281 -18.312 1 96.44 309 ARG A O 1
ATOM 2389 N N . ILE A 1 310 ? -19.562 -30.484 -17.734 1 96.81 310 ILE A N 1
ATOM 2390 C CA . ILE A 1 310 ? -18.453 -29.875 -17 1 96.81 310 ILE A CA 1
ATOM 2391 C C . ILE A 1 310 ? -18.062 -30.766 -15.82 1 96.81 310 ILE A C 1
ATOM 2393 O O . ILE A 1 310 ? -16.891 -31.078 -15.633 1 96.81 310 ILE A O 1
ATOM 2397 N N . ARG A 1 311 ? -18.984 -31.203 -15.125 1 94.94 311 ARG A N 1
ATOM 2398 C CA . ARG A 1 311 ? -18.766 -32.031 -13.938 1 94.94 311 ARG A CA 1
ATOM 2399 C C . ARG A 1 311 ? -17.969 -33.281 -14.289 1 94.94 311 ARG A C 1
ATOM 2401 O O . ARG A 1 311 ? -17.078 -33.688 -13.539 1 94.94 311 ARG A O 1
ATOM 2408 N N . LEU A 1 312 ? -18.281 -33.812 -15.336 1 93.12 312 LEU A N 1
ATOM 2409 C CA . LEU A 1 312 ? -17.703 -35.094 -15.719 1 93.12 312 LEU A CA 1
ATOM 2410 C C . LEU A 1 312 ? -16.297 -34.938 -16.266 1 93.12 312 LEU A C 1
ATOM 2412 O O . LEU A 1 312 ? -15.555 -35.906 -16.375 1 93.12 312 LEU A O 1
ATOM 2416 N N . ASN A 1 313 ? -15.953 -33.719 -16.609 1 92.69 313 ASN A N 1
ATOM 2417 C CA . ASN A 1 313 ? -14.688 -33.531 -17.312 1 92.69 313 ASN A CA 1
ATOM 2418 C C . ASN A 1 313 ? -13.719 -32.688 -16.516 1 92.69 313 ASN A C 1
ATOM 2420 O O . ASN A 1 313 ? -12.664 -32.281 -17.016 1 92.69 313 ASN A O 1
ATOM 2424 N N . ILE A 1 314 ? -14.094 -32.281 -15.391 1 87.69 314 ILE A N 1
ATOM 2425 C CA . ILE A 1 314 ? -13.18 -31.516 -14.562 1 87.69 314 ILE A CA 1
ATOM 2426 C C . ILE A 1 314 ? -12.625 -32.375 -13.438 1 87.69 314 ILE A C 1
ATOM 2428 O O . ILE A 1 314 ? -13.32 -33.25 -12.922 1 87.69 314 ILE A O 1
ATOM 2432 N N . ASN A 1 315 ? -11.258 -32.375 -13.289 1 82.19 315 ASN A N 1
ATOM 2433 C CA . ASN A 1 315 ? -10.555 -33.219 -12.32 1 82.19 315 ASN A CA 1
ATOM 2434 C C . ASN A 1 315 ? -10.383 -32.531 -10.984 1 82.19 315 ASN A C 1
ATOM 2436 O O . ASN A 1 315 ? -9.297 -32 -10.688 1 82.19 315 ASN A O 1
ATOM 2440 N N . GLY A 1 316 ? -11.453 -32.5 -10.062 1 86.81 316 GLY A N 1
ATOM 2441 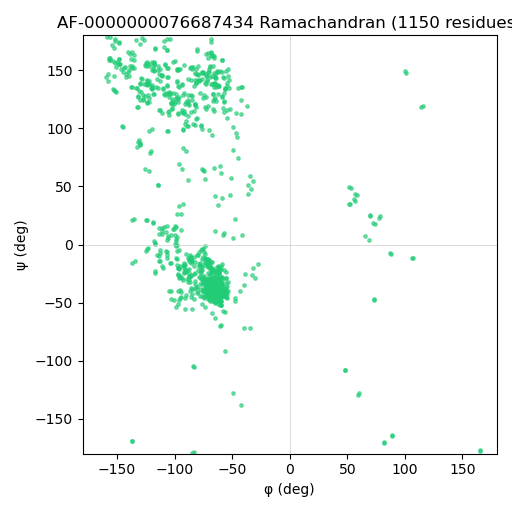C CA . GLY A 1 316 ? -11.273 -32.062 -8.695 1 86.81 316 GLY A CA 1
ATOM 2442 C C . GLY A 1 316 ? -11.453 -30.562 -8.531 1 86.81 316 GLY A C 1
ATOM 2443 O O . GLY A 1 316 ? -11.406 -30.031 -7.418 1 86.81 316 GLY A O 1
ATOM 2444 N N . SER A 1 317 ? -11.586 -29.766 -9.594 1 95.19 317 SER A N 1
ATOM 2445 C CA . SER A 1 317 ? -11.773 -28.328 -9.523 1 95.19 317 SER A CA 1
ATOM 2446 C C . SER A 1 317 ? -13.242 -27.969 -9.32 1 95.19 317 SER A C 1
ATOM 2448 O O . SER A 1 317 ? -14.125 -28.797 -9.539 1 95.19 317 SER A O 1
ATOM 2450 N N . TYR A 1 318 ? -13.508 -26.859 -8.727 1 97.75 318 TYR A N 1
ATOM 2451 C CA . TYR A 1 318 ? -14.805 -26.188 -8.734 1 97.75 318 TYR A CA 1
ATOM 2452 C C . TYR A 1 318 ? -14.852 -25.109 -9.797 1 97.75 318 TYR A C 1
ATOM 2454 O O . TYR A 1 318 ? -13.953 -24.266 -9.875 1 97.75 318 TYR A O 1
ATOM 2462 N N . VAL A 1 319 ? -15.797 -25.141 -10.656 1 98.38 319 VAL A N 1
ATOM 2463 C CA . VAL A 1 319 ? -15.891 -24.172 -11.75 1 98.38 319 VAL A CA 1
ATOM 2464 C C . VAL A 1 319 ? -17.109 -23.281 -11.547 1 98.38 319 VAL A C 1
ATOM 2466 O O . VAL A 1 319 ? -18.234 -23.766 -11.438 1 98.38 319 VAL A O 1
ATOM 2469 N N . GLY A 1 320 ? -16.859 -21.938 -11.336 1 98.69 320 GLY A N 1
ATOM 2470 C CA . GLY A 1 320 ? -17.938 -20.969 -11.414 1 98.69 320 GLY A CA 1
ATOM 2471 C C . GLY A 1 320 ? -18.359 -20.656 -12.844 1 98.69 320 GLY A C 1
ATOM 2472 O O . GLY A 1 320 ? -17.75 -19.828 -13.508 1 98.69 320 GLY A O 1
ATOM 2473 N N . VAL A 1 321 ? -19.438 -21.281 -13.266 1 98.69 321 VAL A N 1
ATOM 2474 C CA . VAL A 1 321 ? -19.969 -21.125 -14.617 1 98.69 321 VAL A CA 1
ATOM 2475 C C . VAL A 1 321 ? -20.938 -19.953 -14.664 1 98.69 321 VAL A C 1
ATOM 2477 O O . VAL A 1 321 ? -22 -19.984 -14.039 1 98.69 321 VAL A O 1
ATOM 2480 N N . SER A 1 322 ? -20.547 -18.922 -15.328 1 98.5 322 SER A N 1
ATOM 2481 C CA . SER A 1 322 ? -21.406 -17.766 -15.508 1 98.5 322 SER A CA 1
ATOM 2482 C C . SER A 1 322 ? -22.188 -17.859 -16.812 1 98.5 322 SER A C 1
ATOM 2484 O O . SER A 1 322 ? -21.641 -18.234 -17.844 1 98.5 322 SER A O 1
ATOM 2486 N N . PHE A 1 323 ? -23.531 -17.5 -16.781 1 98 323 PHE A N 1
ATOM 2487 C CA . PHE A 1 323 ? -24.406 -17.75 -17.938 1 98 323 PHE A CA 1
ATOM 2488 C C . PHE A 1 323 ? -25.594 -16.797 -17.922 1 98 323 PHE A C 1
ATOM 2490 O O . PHE A 1 323 ? -25.875 -16.172 -16.906 1 98 323 PHE A O 1
ATOM 2497 N N . GLU A 1 324 ? -26.141 -16.688 -19.047 1 96.5 324 GLU A N 1
ATOM 2498 C CA . GLU A 1 324 ? -27.5 -16.203 -19.203 1 96.5 324 GLU A CA 1
ATOM 2499 C C . GLU A 1 324 ? -28.453 -17.344 -19.547 1 96.5 324 GLU A C 1
ATOM 2501 O O . GLU A 1 324 ? -28.078 -18.266 -20.281 1 96.5 324 GLU A O 1
ATOM 2506 N N . GLU A 1 325 ? -29.625 -17.234 -19.031 1 95.19 325 GLU A N 1
ATOM 2507 C CA . GLU A 1 325 ? -30.594 -18.281 -19.359 1 95.19 325 GLU A CA 1
ATOM 2508 C C . GLU A 1 325 ? -31.984 -17.703 -19.578 1 95.19 325 GLU A C 1
ATOM 2510 O O . GLU A 1 325 ? -32.312 -16.656 -19.047 1 95.19 325 GLU A O 1
ATOM 2515 N N . THR A 1 326 ? -32.656 -18.375 -20.438 1 91.94 326 THR A N 1
ATOM 2516 C CA . THR A 1 326 ? -34.094 -18.109 -20.609 1 91.94 326 THR A CA 1
ATOM 2517 C C . THR A 1 326 ? -34.906 -19.016 -19.719 1 91.94 326 THR A C 1
ATOM 2519 O O . THR A 1 326 ? -34.656 -20.219 -19.625 1 91.94 326 THR A O 1
ATOM 2522 N N . PHE A 1 327 ? -35.812 -18.406 -19 1 85.44 327 PHE A N 1
ATOM 2523 C CA . PHE A 1 327 ? -36.688 -19.141 -18.109 1 85.44 327 PHE A CA 1
ATOM 2524 C C . PHE A 1 327 ? -38.125 -18.641 -18.219 1 85.44 327 PHE A C 1
ATOM 2526 O O . PHE A 1 327 ? -38.375 -17.594 -18.797 1 85.44 327 PHE A O 1
ATOM 2533 N N . PRO A 1 328 ? -39 -19.578 -17.938 1 81.88 328 PRO A N 1
ATOM 2534 C CA . PRO A 1 328 ? -40.375 -19.141 -18.016 1 81.88 328 PRO A CA 1
ATOM 2535 C C . PRO A 1 328 ? -40.688 -17.953 -17.109 1 81.88 328 PRO A C 1
ATOM 2537 O O . PRO A 1 328 ? -40.25 -17.922 -15.969 1 81.88 328 PRO A O 1
ATOM 2540 N N . ASN A 1 329 ? -41.156 -16.969 -17.812 1 75.25 329 ASN A N 1
ATOM 2541 C CA . ASN A 1 329 ? -41.5 -15.766 -17.078 1 75.25 329 ASN A CA 1
ATOM 2542 C C . ASN A 1 329 ? -42.531 -16.062 -15.977 1 75.25 329 ASN A C 1
ATOM 2544 O O . ASN A 1 329 ? -43.656 -16.484 -16.266 1 75.25 329 ASN A O 1
ATOM 2548 N N . PRO A 1 330 ? -42.125 -15.914 -14.812 1 67.56 330 PRO A N 1
ATOM 2549 C CA . PRO A 1 330 ? -43.062 -16.219 -13.734 1 67.56 330 PRO A CA 1
ATOM 2550 C C . PRO A 1 330 ? -44.344 -15.375 -13.805 1 67.56 330 PRO A C 1
ATOM 2552 O O . PRO A 1 330 ? -45.406 -15.781 -13.281 1 67.56 330 PRO A O 1
ATOM 2555 N N . ASN A 1 331 ? -44.188 -14.188 -14.375 1 66.31 331 ASN A N 1
ATOM 2556 C CA . ASN A 1 331 ? -45.344 -13.289 -14.414 1 66.31 331 ASN A CA 1
ATOM 2557 C C . ASN A 1 331 ? -46.219 -13.578 -15.625 1 66.31 331 ASN A C 1
ATOM 2559 O O . ASN A 1 331 ? -47.281 -12.977 -15.766 1 66.31 331 ASN A O 1
ATOM 2563 N N . ASP A 1 332 ? -45.562 -14.336 -16.484 1 65.38 332 ASP A N 1
ATOM 2564 C CA . ASP A 1 332 ? -46.406 -14.648 -17.641 1 65.38 332 ASP A CA 1
ATOM 2565 C C . ASP A 1 332 ? -47.312 -15.836 -17.359 1 65.38 332 ASP A C 1
ATOM 2567 O O . ASP A 1 332 ? -46.844 -16.969 -17.188 1 65.38 332 ASP A O 1
ATOM 2571 N N . THR A 1 333 ? -48.562 -15.656 -17.109 1 64.25 333 THR A N 1
ATOM 2572 C CA . THR A 1 333 ? -49.594 -16.656 -16.844 1 64.25 333 THR A CA 1
ATOM 2573 C C . THR A 1 333 ? -49.781 -17.562 -18.047 1 64.25 333 THR A C 1
ATOM 2575 O O . THR A 1 333 ? -50.312 -18.672 -17.922 1 64.25 333 THR A O 1
ATOM 2578 N N . THR A 1 334 ? -49.438 -17.125 -19.141 1 64.38 334 THR A N 1
ATOM 2579 C CA . THR A 1 334 ? -49.719 -17.922 -20.328 1 64.38 334 THR A CA 1
ATOM 2580 C C . THR A 1 334 ? -48.594 -18.906 -20.578 1 64.38 334 THR A C 1
ATOM 2582 O O . THR A 1 334 ? -48.75 -19.875 -21.328 1 64.38 334 THR A O 1
ATOM 2585 N N . GLY A 1 335 ? -47.531 -18.766 -19.844 1 60.22 335 GLY A N 1
ATOM 2586 C CA . GLY A 1 335 ? -46.406 -19.656 -19.938 1 60.22 335 GLY A CA 1
ATOM 2587 C C . GLY A 1 335 ? -45.625 -19.531 -21.25 1 60.22 335 GLY A C 1
ATOM 2588 O O . GLY A 1 335 ? -44.812 -20.375 -21.562 1 60.22 335 GLY A O 1
ATOM 2589 N N . THR A 1 336 ? -46 -18.547 -22.188 1 64.69 336 THR A N 1
ATOM 2590 C CA . THR A 1 336 ? -45.438 -18.5 -23.531 1 64.69 336 THR A CA 1
ATOM 2591 C C . THR A 1 336 ? -44.281 -17.516 -23.594 1 64.69 336 THR A C 1
ATOM 2593 O O . THR A 1 336 ? -43.5 -17.531 -24.547 1 64.69 336 THR A O 1
ATOM 2596 N N . LYS A 1 337 ? -44.344 -16.625 -22.578 1 70.25 337 LYS A N 1
ATOM 2597 C CA . LYS A 1 337 ? -43.281 -15.609 -22.719 1 70.25 337 LYS A CA 1
ATOM 2598 C C . LYS A 1 337 ? -42.094 -15.945 -21.844 1 70.25 337 LYS A C 1
ATOM 2600 O O . LYS A 1 337 ? -42.25 -16.281 -20.672 1 70.25 337 LYS A O 1
ATOM 2605 N N . GLY A 1 338 ? -40.938 -16 -22.5 1 80 338 GLY A N 1
ATOM 2606 C CA . GLY A 1 338 ? -39.688 -16.281 -21.797 1 80 338 GLY A CA 1
ATOM 2607 C C . GLY A 1 338 ? -39 -15.047 -21.25 1 80 338 GLY A C 1
ATOM 2608 O O . GLY A 1 338 ? -39.281 -13.93 -21.703 1 80 338 GLY A O 1
ATOM 2609 N N . ALA A 1 339 ? -38.406 -15.188 -20.062 1 87.25 339 ALA A N 1
ATOM 2610 C CA . ALA A 1 339 ? -37.562 -14.156 -19.484 1 87.25 339 ALA A CA 1
ATOM 2611 C C . ALA A 1 339 ? -36.094 -14.633 -19.375 1 87.25 339 ALA A C 1
ATOM 2613 O O . ALA A 1 339 ? -35.844 -15.836 -19.453 1 87.25 339 ALA A O 1
ATOM 2614 N N . ARG A 1 340 ? -35.281 -13.633 -19.406 1 92.56 340 ARG A N 1
ATOM 2615 C CA . ARG A 1 340 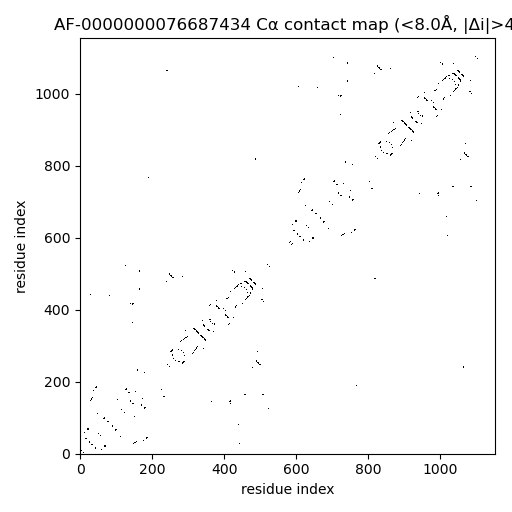? -33.844 -13.969 -19.344 1 92.56 340 ARG A CA 1
ATOM 2616 C C . ARG A 1 340 ? -33.25 -13.453 -18.047 1 92.56 340 ARG A C 1
ATOM 2618 O O . ARG A 1 340 ? -33.688 -12.438 -17.5 1 92.56 340 ARG A O 1
ATOM 2625 N N . ARG A 1 341 ? -32.312 -14.195 -17.562 1 94.69 341 ARG A N 1
ATOM 2626 C CA . ARG A 1 341 ? -31.594 -13.789 -16.359 1 94.69 341 ARG A CA 1
ATOM 2627 C C . ARG A 1 341 ? -30.125 -14.18 -16.422 1 94.69 341 ARG A C 1
ATOM 2629 O O . ARG A 1 341 ? -29.75 -15.062 -17.188 1 94.69 341 ARG A O 1
ATOM 2636 N N . ASN A 1 342 ? -29.297 -13.414 -15.727 1 96.69 342 ASN A N 1
ATOM 2637 C CA . ASN A 1 342 ? -27.859 -13.609 -15.625 1 96.69 342 ASN A CA 1
ATOM 2638 C C . ASN A 1 342 ? -27.484 -14.305 -14.32 1 96.69 342 ASN A C 1
ATOM 2640 O O . ASN A 1 342 ? -27.844 -13.844 -13.234 1 96.69 342 ASN A O 1
ATOM 2644 N N . GLY A 1 343 ? -26.797 -15.461 -14.5 1 97.62 343 GLY A N 1
ATOM 2645 C CA . GLY A 1 343 ? -26.531 -16.234 -13.297 1 97.62 343 GLY A CA 1
ATOM 2646 C C . GLY A 1 343 ? -25.141 -16.859 -13.281 1 97.62 343 GLY A C 1
ATOM 2647 O O . GLY A 1 343 ? -24.406 -16.766 -14.266 1 97.62 343 GLY A O 1
ATOM 2648 N N . LEU A 1 344 ? -24.734 -17.328 -12.086 1 98.56 344 LEU A N 1
ATOM 2649 C CA . LEU A 1 344 ? -23.516 -18.094 -11.836 1 98.56 344 LEU A CA 1
ATOM 2650 C C . LEU A 1 344 ? -23.812 -19.344 -11.008 1 98.56 344 LEU A C 1
ATOM 2652 O O . LEU A 1 344 ? -24.578 -19.281 -10.047 1 98.56 344 LEU A O 1
ATOM 2656 N N . ALA A 1 345 ? -23.281 -20.469 -11.469 1 98.62 345 ALA A N 1
ATOM 2657 C CA . ALA A 1 345 ? -23.391 -21.734 -10.742 1 98.62 345 ALA A CA 1
ATOM 2658 C C . ALA A 1 345 ? -22.016 -22.328 -10.445 1 98.62 345 ALA A C 1
ATOM 2660 O O . ALA A 1 345 ? -21.156 -22.375 -11.328 1 98.62 345 ALA A O 1
ATOM 2661 N N . LEU A 1 346 ? -21.797 -22.656 -9.195 1 98.56 346 LEU A N 1
ATOM 2662 C CA . LEU A 1 346 ? -20.578 -23.359 -8.812 1 98.56 346 LEU A CA 1
ATOM 2663 C C . LEU A 1 346 ? -20.75 -24.859 -8.977 1 98.56 346 LEU A C 1
ATOM 2665 O O . LEU A 1 346 ? -21.562 -25.484 -8.289 1 98.56 346 LEU A O 1
ATOM 2669 N N . VAL A 1 347 ? -19.984 -25.453 -9.938 1 97.94 347 VAL A N 1
ATOM 2670 C CA . VAL A 1 347 ? -20.156 -26.844 -10.32 1 97.94 347 VAL A CA 1
ATOM 2671 C C . VAL A 1 347 ? -18.875 -27.625 -10.062 1 97.94 347 VAL A C 1
ATOM 2673 O O . VAL A 1 347 ? -17.766 -27.109 -10.281 1 97.94 347 VAL A O 1
ATOM 2676 N N . SER A 1 348 ? -19 -28.781 -9.531 1 96.75 348 SER A N 1
ATOM 2677 C CA . SER A 1 348 ? -17.875 -29.688 -9.344 1 96.75 348 SER A CA 1
ATOM 2678 C C . SER A 1 348 ? -18.328 -31.141 -9.461 1 96.75 348 SER A C 1
ATOM 2680 O O . SER A 1 348 ? -19.516 -31.422 -9.602 1 96.75 348 SER A O 1
ATOM 2682 N N . LYS A 1 349 ? -17.359 -32.062 -9.445 1 94.38 349 LYS A N 1
ATOM 2683 C CA . LYS A 1 349 ? -17.641 -33.469 -9.539 1 94.38 349 LYS A CA 1
ATOM 2684 C C . LYS A 1 349 ? -18.234 -34 -8.234 1 94.38 349 LYS A C 1
ATOM 2686 O O . LYS A 1 349 ? -18.766 -35.125 -8.195 1 94.38 349 LYS A O 1
ATOM 2691 N N . GLU A 1 350 ? -18.203 -33.25 -7.195 1 91.56 350 GLU A N 1
ATOM 2692 C CA . GLU A 1 350 ? -18.594 -33.719 -5.867 1 91.56 350 GLU A CA 1
ATOM 2693 C C . GLU A 1 350 ? -20.109 -33.812 -5.719 1 91.56 350 GLU A C 1
ATOM 2695 O O . GLU A 1 350 ? -20.609 -34.438 -4.789 1 91.56 350 GLU A O 1
ATOM 2700 N N . SER A 1 351 ? -20.781 -33.125 -6.574 1 94 351 SER A N 1
ATOM 2701 C CA . SER A 1 351 ? -22.234 -33.094 -6.508 1 94 351 SER A CA 1
ATOM 2702 C C . SER A 1 351 ? -22.859 -33.031 -7.898 1 94 351 SER A C 1
ATOM 2704 O O . SER A 1 351 ? -22.312 -32.375 -8.797 1 94 351 SER A O 1
ATOM 2706 N N . GLU A 1 352 ? -24.031 -33.625 -8.039 1 94.12 352 GLU A N 1
ATOM 2707 C CA . GLU A 1 352 ? -24.75 -33.562 -9.305 1 94.12 352 GLU A CA 1
ATOM 2708 C C . GLU A 1 352 ? -25.406 -32.219 -9.484 1 94.12 352 GLU A C 1
ATOM 2710 O O . GLU A 1 352 ? -25.594 -31.75 -10.617 1 94.12 352 GLU A O 1
ATOM 2715 N N . GLU A 1 353 ? -25.734 -31.656 -8.359 1 95.31 353 GLU A N 1
ATOM 2716 C CA . GLU A 1 353 ? -26.312 -30.312 -8.391 1 95.31 353 GLU A CA 1
ATOM 2717 C C . GLU A 1 353 ? -25.266 -29.25 -8.102 1 95.31 353 GLU A C 1
ATOM 2719 O O . GLU A 1 353 ? -24.281 -29.516 -7.398 1 95.31 353 GLU A O 1
ATOM 2724 N N . PRO A 1 354 ? -25.516 -28.109 -8.695 1 97.44 354 PRO A N 1
ATOM 2725 C CA . PRO A 1 354 ? -24.578 -27.031 -8.336 1 97.44 354 PRO A CA 1
ATOM 2726 C C . PRO A 1 354 ? -24.547 -26.75 -6.836 1 97.44 354 PRO A C 1
ATOM 2728 O O . PRO A 1 354 ? -25.562 -26.875 -6.156 1 97.44 354 PRO A O 1
ATOM 2731 N N . HIS A 1 355 ? -23.375 -26.422 -6.328 1 97 355 HIS A N 1
ATOM 2732 C CA . HIS A 1 355 ? -23.172 -26.156 -4.906 1 97 355 HIS A CA 1
ATOM 2733 C C . HIS A 1 355 ? -23.781 -24.812 -4.516 1 97 355 HIS A C 1
ATOM 2735 O O . HIS A 1 355 ? -24.203 -24.625 -3.369 1 97 355 HIS A O 1
ATOM 2741 N N . LEU A 1 356 ? -23.75 -23.953 -5.441 1 95.81 356 LEU A N 1
ATOM 2742 C CA . LEU A 1 356 ? -24.234 -22.578 -5.277 1 95.81 356 LEU A CA 1
ATOM 2743 C C . LEU A 1 356 ? -24.734 -22.016 -6.602 1 95.81 356 LEU A C 1
ATOM 2745 O O . LEU A 1 356 ? -24.125 -22.234 -7.648 1 95.81 356 LEU A O 1
ATOM 2749 N N . VAL A 1 357 ? -25.938 -21.422 -6.578 1 97.31 357 VAL A N 1
ATOM 2750 C CA . VAL A 1 357 ? -26.484 -20.703 -7.734 1 97.31 357 VAL A CA 1
ATOM 2751 C C . VAL A 1 357 ? -26.875 -19.297 -7.332 1 97.31 357 VAL A C 1
ATOM 2753 O O . VAL A 1 357 ? -27.531 -19.094 -6.305 1 97.31 357 VAL A O 1
ATOM 2756 N N . TYR A 1 358 ? -26.391 -18.375 -8.055 1 97.94 358 TYR A N 1
ATOM 2757 C CA . TYR A 1 358 ? -26.688 -16.969 -7.812 1 97.94 358 TYR A CA 1
ATOM 2758 C C . TYR A 1 358 ? -27.141 -16.281 -9.094 1 97.94 358 TYR A C 1
ATOM 2760 O O . TYR A 1 358 ? -26.625 -16.547 -10.172 1 97.94 358 TYR A O 1
ATOM 2768 N N . TYR A 1 359 ? -28.156 -15.453 -8.953 1 97.12 359 TYR A N 1
ATOM 2769 C CA . TYR A 1 359 ? -28.641 -14.641 -10.07 1 97.12 359 TYR A CA 1
ATOM 2770 C C . TYR A 1 359 ? -28.422 -13.156 -9.797 1 97.12 359 TYR A C 1
ATOM 2772 O O . TYR A 1 359 ? -28.672 -12.688 -8.68 1 97.12 359 TYR A O 1
ATOM 2780 N N . LYS A 1 360 ? -27.953 -12.531 -10.773 1 96.62 360 LYS A N 1
ATOM 2781 C CA . LYS A 1 360 ? -27.609 -11.109 -10.688 1 96.62 360 LYS A CA 1
ATOM 2782 C C . LYS A 1 360 ? -28.781 -10.281 -10.203 1 96.62 360 LYS A C 1
ATOM 2784 O O . LYS A 1 360 ? -29.922 -10.477 -10.656 1 96.62 360 LYS A O 1
ATOM 2789 N N . ARG A 1 361 ? -28.547 -9.289 -9.32 1 94.25 361 ARG A N 1
ATOM 2790 C CA . ARG A 1 361 ? -29.609 -8.477 -8.727 1 94.25 361 ARG A CA 1
ATOM 2791 C C . ARG A 1 361 ? -29.641 -7.086 -9.352 1 94.25 361 ARG A C 1
ATOM 2793 O O . ARG A 1 361 ? -30.719 -6.531 -9.586 1 94.25 361 ARG A O 1
ATOM 2800 N N . LYS A 1 362 ? -28.422 -6.625 -9.547 1 92.75 362 LYS A N 1
ATOM 2801 C CA . LYS A 1 362 ? -28.359 -5.285 -10.117 1 92.75 362 LYS A CA 1
ATOM 2802 C C . LYS A 1 362 ? -28.031 -5.336 -11.609 1 92.75 362 LYS A C 1
ATOM 2804 O O . LYS A 1 362 ? -26.922 -5.723 -11.992 1 92.75 362 LYS A O 1
ATOM 2809 N N . LEU A 1 363 ? -29.031 -4.824 -12.375 1 91.88 363 LEU A N 1
ATOM 2810 C CA . LEU A 1 363 ? -28.859 -4.809 -13.828 1 91.88 363 LEU A CA 1
ATOM 2811 C C . LEU A 1 363 ? -28.391 -3.439 -14.305 1 91.88 363 LEU A C 1
ATOM 2813 O O . LEU A 1 363 ? -28.812 -2.412 -13.766 1 91.88 363 LEU A O 1
ATOM 2817 N N . VAL A 1 364 ? -27.5 -3.451 -15.258 1 85.31 364 VAL A N 1
ATOM 2818 C CA . VAL A 1 364 ? -27.078 -2.189 -15.859 1 85.31 364 VAL A CA 1
ATOM 2819 C C . VAL A 1 364 ? -28.281 -1.467 -16.453 1 85.31 364 VAL A C 1
ATOM 2821 O O . VAL A 1 364 ? -28.984 -2.016 -17.312 1 85.31 364 VAL A O 1
ATOM 2824 N N . PRO A 1 365 ? -28.469 -0.257 -16.078 1 84.38 365 PRO A N 1
ATOM 2825 C CA . PRO A 1 365 ? -29.641 0.461 -16.594 1 84.38 365 PRO A CA 1
ATOM 2826 C C . PRO A 1 365 ? -29.625 0.604 -18.109 1 84.38 365 PRO A C 1
ATOM 2828 O O . PRO A 1 365 ? -28.578 0.878 -18.703 1 84.38 365 PRO A O 1
ATOM 2831 N N . ILE A 1 366 ? -30.766 0.375 -18.672 1 74.94 366 ILE A N 1
ATOM 2832 C CA . ILE A 1 366 ? -31.016 0.551 -20.094 1 74.94 366 ILE A CA 1
ATOM 2833 C C . ILE A 1 366 ? -30.344 -0.572 -20.891 1 74.94 366 ILE A C 1
ATOM 2835 O O . ILE A 1 366 ? -30.984 -1.243 -21.688 1 74.94 366 ILE A O 1
ATOM 2839 N N . ALA A 1 367 ? -29.078 -0.894 -20.609 1 73.75 367 ALA A N 1
ATOM 2840 C CA . ALA A 1 367 ? -28.344 -1.896 -21.375 1 73.75 367 ALA A CA 1
ATOM 2841 C C . ALA A 1 367 ? -28.875 -3.299 -21.094 1 73.75 367 ALA A C 1
ATOM 2843 O O . ALA A 1 367 ? -28.969 -4.133 -22 1 73.75 367 ALA A O 1
ATOM 2844 N N . GLU A 1 368 ? -29.234 -3.541 -19.812 1 79.25 368 GLU A N 1
ATOM 2845 C CA . GLU A 1 368 ? -29.625 -4.883 -19.391 1 79.25 368 GLU A CA 1
ATOM 2846 C C . GLU A 1 368 ? -31.078 -4.914 -18.922 1 79.25 368 GLU A C 1
ATOM 2848 O O . GLU A 1 368 ? -31.734 -5.957 -18.969 1 79.25 368 GLU A O 1
ATOM 2853 N N . SER A 1 369 ? -31.594 -3.814 -18.531 1 77.06 369 SER A N 1
ATOM 2854 C CA . SER A 1 369 ? -32.844 -3.775 -17.781 1 77.06 369 SER A CA 1
ATOM 2855 C C . SER A 1 369 ? -34.031 -4.129 -18.688 1 77.06 369 SER A C 1
ATOM 2857 O O . SER A 1 369 ? -35.062 -4.613 -18.203 1 77.06 369 SER A O 1
ATOM 2859 N N . PHE A 1 370 ? -33.781 -3.996 -19.938 1 74.19 370 PHE A N 1
ATOM 2860 C CA . PHE A 1 370 ? -34.906 -4.309 -20.828 1 74.19 370 PHE A CA 1
ATOM 2861 C C . PHE A 1 370 ? -34.875 -5.777 -21.25 1 74.19 370 PHE A C 1
ATOM 2863 O O . PHE A 1 370 ? -35.906 -6.363 -21.562 1 74.19 370 PHE A O 1
ATOM 2870 N N . SER A 1 371 ? -33.719 -6.336 -21.109 1 80.94 371 SER A N 1
ATOM 2871 C CA . SER A 1 371 ? -33.594 -7.668 -21.688 1 80.94 371 SER A CA 1
ATOM 2872 C C . SER A 1 371 ? -33.469 -8.727 -20.594 1 80.94 371 SER A C 1
ATOM 2874 O O . SER A 1 371 ? -33.688 -9.914 -20.844 1 80.94 371 SER A O 1
ATOM 2876 N N . LEU A 1 372 ? -33.125 -8.273 -19.422 1 88.12 372 LEU A N 1
ATOM 2877 C CA . LEU A 1 372 ? -32.875 -9.234 -18.344 1 88.12 372 LEU A CA 1
ATOM 2878 C C . LEU A 1 372 ? -33.781 -8.953 -17.156 1 88.12 372 LEU A C 1
ATOM 2880 O O . LEU A 1 372 ? -34.25 -7.832 -16.969 1 88.12 372 LEU A O 1
ATOM 2884 N N . THR A 1 373 ? -34 -10.008 -16.391 1 88.25 373 THR A N 1
ATOM 2885 C CA . THR A 1 373 ? -34.781 -9.93 -15.156 1 88.25 373 THR A CA 1
ATOM 2886 C C . THR A 1 373 ? -33.844 -9.977 -13.945 1 88.25 373 THR A C 1
ATOM 2888 O O . THR A 1 373 ? -32.969 -10.828 -13.867 1 88.25 373 THR A O 1
ATOM 2891 N N . HIS A 1 374 ? -34.062 -9.062 -13.062 1 89.69 374 HIS A N 1
ATOM 2892 C CA . HIS A 1 374 ? -33.25 -9.031 -11.867 1 89.69 374 HIS A CA 1
ATOM 2893 C C . HIS A 1 374 ? -33.719 -10.023 -10.82 1 89.69 374 HIS A C 1
ATOM 2895 O O . HIS A 1 374 ? -34.938 -10.297 -10.742 1 89.69 374 HIS A O 1
ATOM 2901 N N . SER A 1 375 ? -32.812 -10.477 -10.039 1 90.81 375 SER A N 1
ATOM 2902 C CA . SER A 1 375 ? -33.125 -11.336 -8.898 1 90.81 375 SER A CA 1
ATOM 2903 C C . SER A 1 375 ? -33.156 -10.547 -7.598 1 90.81 375 SER A C 1
ATOM 2905 O O . SER A 1 375 ? -32.594 -9.453 -7.516 1 90.81 375 SER A O 1
ATOM 2907 N N . THR A 1 376 ? -33.875 -11.133 -6.613 1 90.62 376 THR A N 1
ATOM 2908 C CA . THR A 1 376 ? -33.906 -10.516 -5.293 1 90.62 376 THR A CA 1
ATOM 2909 C C . THR A 1 376 ? -33.188 -11.398 -4.266 1 90.62 376 THR A C 1
ATOM 2911 O O . THR A 1 376 ? -33 -10.984 -3.123 1 90.62 376 THR A O 1
ATOM 2914 N N . ALA A 1 377 ? -32.781 -12.523 -4.691 1 92.25 377 ALA A N 1
ATOM 2915 C CA . ALA A 1 377 ? -32.156 -13.461 -3.76 1 92.25 377 ALA A CA 1
ATOM 2916 C C . ALA A 1 377 ? -30.75 -13.023 -3.402 1 92.25 377 ALA A C 1
ATOM 2918 O O . ALA A 1 377 ? -29.938 -12.727 -4.289 1 92.25 377 ALA A O 1
ATOM 2919 N N . PRO A 1 378 ? -30.469 -12.961 -2.123 1 94.5 378 PRO A N 1
ATOM 2920 C CA . PRO A 1 378 ? -29.109 -12.562 -1.711 1 94.5 378 PRO A CA 1
ATOM 2921 C C . PRO A 1 378 ? -28.078 -13.656 -1.965 1 94.5 378 PRO A C 1
ATOM 2923 O O . PRO A 1 378 ? -28.438 -14.82 -2.164 1 94.5 378 PRO A O 1
ATOM 2926 N N . PRO A 1 379 ? -26.828 -13.281 -1.945 1 96.69 379 PRO A N 1
ATOM 2927 C CA . PRO A 1 379 ? -25.781 -14.281 -2.102 1 96.69 379 PRO A CA 1
ATOM 2928 C C . PRO A 1 379 ? -25.75 -15.305 -0.97 1 96.69 379 PRO A C 1
ATOM 2930 O O . PRO A 1 379 ? -26.094 -14.969 0.172 1 96.69 379 PRO A O 1
ATOM 2933 N N . GLU A 1 380 ? -25.438 -16.547 -1.357 1 97.19 380 GLU A N 1
ATOM 2934 C CA . GLU A 1 380 ? -25.25 -17.625 -0.399 1 97.19 380 GLU A CA 1
ATOM 2935 C C . GLU A 1 380 ? -23.781 -17.984 -0.249 1 97.19 380 GLU A C 1
ATOM 2937 O O . GLU A 1 380 ? -22.922 -17.453 -0.955 1 97.19 380 GLU A O 1
ATOM 2942 N N . ILE A 1 381 ? -23.516 -18.75 0.772 1 97.19 381 ILE A N 1
ATOM 2943 C CA . ILE A 1 381 ? -22.141 -19.172 1.039 1 97.19 381 ILE A CA 1
ATOM 2944 C C . ILE A 1 381 ? -22.047 -20.688 0.987 1 97.19 381 ILE A C 1
ATOM 2946 O O . ILE A 1 381 ? -22.969 -21.391 1.442 1 97.19 381 ILE A O 1
ATOM 2950 N N . TYR A 1 382 ? -21.062 -21.281 0.325 1 97.56 382 TYR A N 1
ATOM 2951 C CA . TYR A 1 382 ? -20.75 -22.703 0.279 1 97.56 382 TYR A CA 1
ATOM 2952 C C . TYR A 1 382 ? -19.312 -22.953 0.716 1 97.56 382 TYR A C 1
ATOM 2954 O O . TYR A 1 382 ? -18.391 -22.219 0.345 1 97.56 382 TYR A O 1
ATOM 2962 N N . THR A 1 383 ? -19.078 -23.953 1.512 1 96.44 383 THR A N 1
ATOM 2963 C CA . THR A 1 383 ? -17.734 -24.25 2.006 1 96.44 383 THR A CA 1
ATOM 2964 C C . THR A 1 383 ? -17.078 -25.328 1.153 1 96.44 383 THR A C 1
ATOM 2966 O O . THR A 1 383 ? -17.531 -26.484 1.142 1 96.44 383 THR A O 1
ATOM 2969 N N . VAL A 1 384 ? -16.062 -25.016 0.418 1 96.12 384 VAL A N 1
ATOM 2970 C CA . VAL A 1 384 ? -15.242 -25.922 -0.373 1 96.12 384 VAL A CA 1
ATOM 2971 C C . VAL A 1 384 ? -14.211 -26.594 0.526 1 96.12 384 VAL A C 1
ATOM 2973 O O . VAL A 1 384 ? -13.633 -25.969 1.408 1 96.12 384 VAL A O 1
ATOM 2976 N N . GLY A 1 385 ? -13.969 -27.859 0.342 1 93.94 385 GLY A N 1
ATOM 2977 C CA . GLY A 1 385 ? -12.898 -28.578 1.025 1 93.94 385 GLY A CA 1
ATOM 2978 C C . GLY A 1 385 ? -11.586 -28.547 0.267 1 93.94 385 GLY A C 1
ATOM 2979 O O . GLY A 1 385 ? -11.523 -28.953 -0.895 1 93.94 385 GLY A O 1
ATOM 2980 N N . LEU A 1 386 ? -10.594 -28.047 0.939 1 94.94 386 LEU A N 1
ATOM 2981 C CA . LEU A 1 386 ? -9.258 -28.031 0.346 1 94.94 386 LEU A CA 1
ATOM 2982 C C . LEU A 1 386 ? -8.484 -29.297 0.721 1 94.94 386 LEU A C 1
ATOM 2984 O O . LEU A 1 386 ? -8.188 -29.516 1.896 1 94.94 386 LEU A O 1
ATOM 2988 N N . PRO A 1 387 ? -8.172 -30.125 -0.253 1 92 387 PRO A N 1
ATOM 2989 C CA . PRO A 1 387 ? -7.383 -31.312 0.05 1 92 387 PRO A CA 1
ATOM 2990 C C . PRO A 1 387 ? -5.949 -30.984 0.457 1 92 387 PRO A C 1
ATOM 2992 O O . PRO A 1 387 ? -5.477 -29.875 0.225 1 92 387 PRO A O 1
ATOM 2995 N N . HIS A 1 388 ? -5.34 -31.953 1.072 1 88.19 388 HIS A N 1
ATOM 2996 C CA . HIS A 1 388 ? -3.953 -31.781 1.482 1 88.19 388 HIS A CA 1
ATOM 2997 C C . HIS A 1 388 ? -3.025 -31.703 0.274 1 88.19 388 HIS A C 1
ATOM 2999 O O . HIS A 1 388 ? -3.23 -32.406 -0.713 1 88.19 388 HIS A O 1
ATOM 3005 N N . PRO A 1 389 ? -2.053 -30.781 0.325 1 84 389 PRO A N 1
ATOM 3006 C CA . PRO A 1 389 ? -1.019 -30.828 -0.712 1 84 389 PRO A CA 1
ATOM 3007 C C . PRO A 1 389 ? -0.269 -32.156 -0.737 1 84 389 PRO A C 1
ATOM 3009 O O . PRO A 1 389 ? -0.3 -32.906 0.243 1 84 389 PRO A O 1
ATOM 3012 N N . SER A 1 390 ? 0.372 -32.469 -1.881 1 79.12 390 SER A N 1
ATOM 3013 C CA . SER A 1 390 ? 1.034 -33.75 -2.068 1 79.12 390 SER A CA 1
ATOM 3014 C C . SER A 1 390 ? 2.156 -33.938 -1.054 1 79.12 390 SER A C 1
ATOM 3016 O O . SER A 1 390 ? 2.471 -35.062 -0.681 1 79.12 390 SER A O 1
ATOM 3018 N N . ASP A 1 391 ? 2.666 -32.875 -0.574 1 76.12 391 ASP A N 1
ATOM 3019 C CA . ASP A 1 391 ? 3.838 -32.969 0.292 1 76.12 391 ASP A CA 1
ATOM 3020 C C . ASP A 1 391 ? 3.436 -32.906 1.765 1 76.12 391 ASP A C 1
ATOM 3022 O O . ASP A 1 391 ? 4.297 -32.875 2.646 1 76.12 391 ASP A O 1
ATOM 3026 N N . VAL A 1 392 ? 2.102 -32.906 2.113 1 82.06 392 VAL A N 1
ATOM 3027 C CA . VAL A 1 392 ? 1.607 -32.875 3.484 1 82.06 392 VAL A CA 1
ATOM 3028 C C . VAL A 1 392 ? 0.752 -34.094 3.762 1 82.06 392 VAL A C 1
ATOM 3030 O O . VAL A 1 392 ? -0.12 -34.469 2.961 1 82.06 392 VAL A O 1
ATOM 3033 N N . LYS A 1 393 ? 1.021 -34.781 5.051 1 85.94 393 LYS A N 1
ATOM 3034 C CA . LYS A 1 393 ? 0.244 -35.938 5.441 1 85.94 393 LYS A CA 1
ATOM 3035 C C . LYS A 1 393 ? -1.18 -35.562 5.832 1 85.94 393 LYS A C 1
ATOM 3037 O O . LYS A 1 393 ? -1.402 -34.5 6.41 1 85.94 393 LYS A O 1
ATOM 3042 N N . LYS A 1 394 ? -2.141 -36.344 5.465 1 88.94 394 LYS A N 1
ATOM 3043 C CA . LYS A 1 394 ? -3.57 -36.125 5.641 1 88.94 394 LYS A CA 1
ATOM 3044 C C . LYS A 1 394 ? -3.881 -35.688 7.07 1 88.94 394 LYS A C 1
ATOM 3046 O O . LYS A 1 394 ? -4.531 -34.656 7.281 1 88.94 394 LYS A O 1
ATOM 3051 N N . PRO A 1 395 ? -3.295 -36.375 8.094 1 88.62 395 PRO A N 1
ATOM 3052 C CA . PRO A 1 395 ? -3.65 -36 9.469 1 88.62 395 PRO A CA 1
ATOM 3053 C C . PRO A 1 395 ? -3.055 -34.656 9.883 1 88.62 395 PRO A C 1
ATOM 3055 O O . PRO A 1 395 ? -3.527 -34.031 10.844 1 88.62 395 PRO A O 1
ATOM 3058 N N . ASP A 1 396 ? -2.045 -34.219 9.156 1 86.38 396 ASP A N 1
ATOM 3059 C CA . ASP A 1 396 ? -1.402 -32.938 9.469 1 86.38 396 ASP A CA 1
ATOM 3060 C C . ASP A 1 396 ? -2.139 -31.781 8.812 1 86.38 396 ASP A C 1
ATOM 3062 O O . ASP A 1 396 ? -1.91 -30.609 9.164 1 86.38 396 ASP A O 1
ATOM 3066 N N . TRP A 1 397 ? -3.01 -32.156 7.918 1 90.56 397 TRP A N 1
ATOM 3067 C CA . TRP A 1 397 ? -3.711 -31.141 7.164 1 90.56 397 TRP A CA 1
ATOM 3068 C C . TRP A 1 397 ? -5.086 -30.859 7.762 1 90.56 397 TRP A C 1
ATOM 3070 O O . TRP A 1 397 ? -5.43 -29.719 8.047 1 90.56 397 TRP A O 1
ATOM 3080 N N . GLY A 1 398 ? -5.777 -31.812 7.953 1 89.31 398 GLY A N 1
ATOM 3081 C CA . GLY A 1 398 ? -7.133 -31.672 8.453 1 89.31 398 GLY A CA 1
ATOM 3082 C C . GLY A 1 398 ? -7.605 -32.875 9.258 1 89.31 398 GLY A C 1
ATOM 3083 O O . GLY A 1 398 ? -6.914 -33.875 9.336 1 89.31 398 GLY A O 1
ATOM 3084 N N . SER A 1 399 ? -8.797 -32.688 9.797 1 87.38 399 SER A N 1
ATOM 3085 C CA . SER A 1 399 ? -9.375 -33.719 10.633 1 87.38 399 SER A CA 1
ATOM 3086 C C . SER A 1 399 ? -10.117 -34.75 9.797 1 87.38 399 SER A C 1
ATOM 3088 O O . SER A 1 399 ? -10.57 -34.438 8.688 1 87.38 399 SER A O 1
ATOM 3090 N N . ALA A 1 400 ? -10.141 -36 10.422 1 84.44 400 ALA A N 1
ATOM 3091 C CA . ALA A 1 400 ? -10.969 -37.031 9.82 1 84.44 400 ALA A CA 1
ATOM 3092 C C . ALA A 1 400 ? -12.438 -36.625 9.781 1 84.44 400 ALA A C 1
ATOM 3094 O O . ALA A 1 400 ? -12.883 -35.844 10.617 1 84.44 400 ALA A O 1
ATOM 3095 N N . PRO A 1 401 ? -13.203 -37.188 8.648 1 83.88 401 PRO A N 1
ATOM 3096 C CA . PRO A 1 401 ? -12.859 -38.219 7.68 1 83.88 401 PRO A CA 1
ATOM 3097 C C . PRO A 1 401 ? -12.312 -37.656 6.371 1 83.88 401 PRO A C 1
ATOM 3099 O O . PRO A 1 401 ? -11.664 -38.375 5.609 1 83.88 401 PRO A O 1
ATOM 3102 N N . ASN A 1 402 ? -12.547 -36.344 6.008 1 86.69 402 ASN A N 1
ATOM 3103 C CA . ASN A 1 402 ? -12.203 -35.844 4.688 1 86.69 402 ASN A CA 1
ATOM 3104 C C . ASN A 1 402 ? -10.797 -35.25 4.66 1 86.69 402 ASN A C 1
ATOM 3106 O O . ASN A 1 402 ? -10.195 -35.125 3.594 1 86.69 402 ASN A O 1
ATOM 3110 N N . PHE A 1 403 ? -10.234 -34.969 5.789 1 93.06 403 PHE A N 1
ATOM 3111 C CA . PHE A 1 403 ? -8.898 -34.406 5.93 1 93.06 403 PHE A CA 1
ATOM 3112 C C . PHE A 1 403 ? -8.727 -33.156 5.051 1 93.06 403 PHE A C 1
ATOM 3114 O O . PHE A 1 403 ? -7.715 -33 4.371 1 93.06 403 PHE A O 1
ATOM 3121 N N . THR A 1 404 ? -9.797 -32.406 4.918 1 93.88 404 THR A N 1
ATOM 3122 C CA . THR A 1 404 ? -9.75 -31.188 4.129 1 93.88 404 THR A CA 1
ATOM 3123 C C . THR A 1 404 ? -9.82 -29.969 5.035 1 93.88 404 THR A C 1
ATOM 3125 O O . THR A 1 404 ? -10.227 -30.062 6.191 1 93.88 404 THR A O 1
ATOM 3128 N N . ARG A 1 405 ? -9.32 -28.891 4.629 1 95.38 405 ARG A N 1
ATOM 3129 C CA . ARG A 1 405 ? -9.484 -27.594 5.273 1 95.38 405 ARG A CA 1
ATOM 3130 C C . ARG A 1 405 ? -10.617 -26.797 4.633 1 95.38 405 ARG A C 1
ATOM 3132 O O . ARG A 1 405 ? -10.773 -26.812 3.41 1 95.38 405 ARG A O 1
ATOM 3139 N N . PRO A 1 406 ? -11.477 -26.172 5.391 1 94.44 406 PRO A N 1
ATOM 3140 C CA . PRO A 1 406 ? -12.656 -25.469 4.863 1 94.44 406 PRO A CA 1
ATOM 3141 C C . PRO A 1 406 ? -12.305 -24.172 4.156 1 94.44 406 PRO A C 1
ATOM 3143 O O . PRO A 1 406 ? -11.422 -23.438 4.609 1 94.44 406 PRO A O 1
ATOM 3146 N N . LEU A 1 407 ? -12.93 -23.938 3.064 1 96.81 407 LEU A N 1
ATOM 3147 C CA . LEU A 1 407 ? -12.844 -22.688 2.303 1 96.81 407 LEU A CA 1
ATOM 3148 C C . LEU A 1 407 ? -14.234 -22.172 1.951 1 96.81 407 LEU A C 1
ATOM 3150 O O . LEU A 1 407 ? -14.789 -22.531 0.911 1 96.81 407 LEU A O 1
ATOM 3154 N N . PRO A 1 408 ? -14.875 -21.328 2.814 1 97.94 408 PRO A N 1
ATOM 3155 C CA . PRO A 1 408 ? -16.172 -20.75 2.48 1 97.94 408 PRO A CA 1
ATOM 3156 C C . PRO A 1 408 ? -16.109 -19.781 1.294 1 97.94 408 PRO A C 1
ATOM 3158 O O . PRO A 1 408 ? -15.305 -18.844 1.301 1 97.94 408 PRO A O 1
ATOM 3161 N N . VAL A 1 409 ? -16.906 -20.016 0.297 1 98.31 409 VAL A N 1
ATOM 3162 C CA . VAL A 1 409 ? -16.906 -19.234 -0.931 1 98.31 409 VAL A CA 1
ATOM 3163 C C . VAL A 1 409 ? -18.297 -18.641 -1.165 1 98.31 409 VAL A C 1
ATOM 3165 O O . VAL A 1 409 ? -19.297 -19.297 -0.885 1 98.31 409 VAL A O 1
ATOM 3168 N N . THR A 1 410 ? -18.422 -17.359 -1.592 1 98.62 410 THR A N 1
ATOM 3169 C CA . THR A 1 410 ? -19.656 -16.703 -2.01 1 98.62 410 THR A CA 1
ATOM 3170 C C . THR A 1 410 ? -19.5 -16.078 -3.391 1 98.62 410 THR A C 1
ATOM 3172 O O . THR A 1 410 ? -18.453 -16.234 -4.027 1 98.62 410 THR A O 1
ATOM 3175 N N . THR A 1 411 ? -20.531 -15.539 -3.92 1 98.69 411 THR A N 1
ATOM 3176 C CA . THR A 1 411 ? -20.438 -15.008 -5.277 1 98.69 411 THR A CA 1
ATOM 3177 C C . THR A 1 411 ? -21.422 -13.859 -5.477 1 98.69 411 THR A C 1
ATOM 3179 O O . THR A 1 411 ? -22.359 -13.695 -4.688 1 98.69 411 THR A O 1
ATOM 3182 N N . SER A 1 412 ? -21.188 -13 -6.387 1 98.44 412 SER A N 1
ATOM 3183 C CA . SER A 1 412 ? -22.031 -11.984 -6.988 1 98.44 412 SER A CA 1
ATOM 3184 C C . SER A 1 412 ? -21.547 -11.594 -8.383 1 98.44 412 SER A C 1
ATOM 3186 O O . SER A 1 412 ? -20.578 -12.172 -8.883 1 98.44 412 SER A O 1
ATOM 3188 N N . ILE A 1 413 ? -22.266 -10.711 -9.016 1 98.44 413 ILE A N 1
ATOM 3189 C CA . ILE A 1 413 ? -21.953 -10.531 -10.43 1 98.44 413 ILE A CA 1
ATOM 3190 C C . ILE A 1 413 ? -21.828 -9.047 -10.742 1 98.44 413 ILE A C 1
ATOM 3192 O O . ILE A 1 413 ? -22.781 -8.281 -10.578 1 98.44 413 ILE A O 1
ATOM 3196 N N . CYS A 1 414 ? -20.688 -8.594 -11.172 1 97.38 414 CYS A N 1
ATOM 3197 C CA . CYS A 1 414 ? -20.391 -7.328 -11.844 1 97.38 414 CYS A CA 1
ATOM 3198 C C . CYS A 1 414 ? -21.031 -6.156 -11.109 1 97.38 414 CYS A C 1
ATOM 3200 O O . CYS A 1 414 ? -20.688 -5.883 -9.953 1 97.38 414 CYS A O 1
ATOM 3202 N N . LEU A 1 415 ? -22.078 -5.52 -11.617 1 97.06 415 LEU A N 1
ATOM 3203 C CA . LEU A 1 415 ? -22.656 -4.289 -11.086 1 97.06 415 LEU A CA 1
ATOM 3204 C C . LEU A 1 415 ? -23.172 -4.5 -9.664 1 97.06 415 LEU A C 1
ATOM 3206 O O . LEU A 1 415 ? -23.328 -3.537 -8.906 1 97.06 415 LEU A O 1
ATOM 3210 N N . ASP A 1 416 ? -23.422 -5.738 -9.219 1 97.75 416 ASP A N 1
ATOM 3211 C CA . ASP A 1 416 ? -23.844 -6.027 -7.852 1 97.75 416 ASP A CA 1
ATOM 3212 C C . ASP A 1 416 ? -22.859 -5.465 -6.84 1 97.75 416 ASP A C 1
ATOM 3214 O O . ASP A 1 416 ? -23.234 -5.078 -5.734 1 97.75 416 ASP A O 1
ATOM 3218 N N . PHE A 1 417 ? -21.625 -5.387 -7.254 1 98.12 417 PHE A N 1
ATOM 3219 C CA . PHE A 1 417 ? -20.562 -5.02 -6.328 1 98.12 417 PHE A CA 1
ATOM 3220 C C . PHE A 1 417 ? -20.609 -3.533 -6.004 1 98.12 417 PHE A C 1
ATOM 3222 O O . PHE A 1 417 ? -19.891 -3.059 -5.125 1 98.12 417 PHE A O 1
ATOM 3229 N N . THR A 1 418 ? -21.438 -2.764 -6.637 1 96.88 418 THR A N 1
ATOM 3230 C CA . THR A 1 418 ? -21.594 -1.349 -6.32 1 96.88 418 THR A CA 1
ATOM 3231 C C . THR A 1 418 ? -22.547 -1.159 -5.145 1 96.88 418 THR A C 1
ATOM 3233 O O . THR A 1 418 ? -22.641 -0.065 -4.582 1 96.88 418 THR A O 1
ATOM 3236 N N . ASP A 1 419 ? -23.234 -2.252 -4.758 1 94.06 419 ASP A N 1
ATOM 3237 C CA . ASP A 1 419 ? -24.156 -2.213 -3.629 1 94.06 419 ASP A CA 1
ATOM 3238 C C . ASP A 1 419 ? -23.406 -2.365 -2.305 1 94.06 419 ASP A C 1
ATOM 3240 O O . ASP A 1 419 ? -22.812 -3.412 -2.041 1 94.06 419 ASP A O 1
ATOM 3244 N N . PRO A 1 420 ? -23.484 -1.431 -1.446 1 88.56 420 PRO A N 1
ATOM 3245 C CA . PRO A 1 420 ? -22.766 -1.524 -0.173 1 88.56 420 PRO A CA 1
ATOM 3246 C C . PRO A 1 420 ? -23.344 -2.604 0.746 1 88.56 420 PRO A C 1
ATOM 3248 O O . PRO A 1 420 ? -22.672 -3.039 1.683 1 88.56 420 PRO A O 1
ATOM 3251 N N . SER A 1 421 ? -24.562 -3.039 0.538 1 89.81 421 SER A N 1
ATOM 3252 C CA . SER A 1 421 ? -25.219 -4.031 1.395 1 89.81 421 SER A CA 1
ATOM 3253 C C . SER A 1 421 ? -25.188 -5.414 0.754 1 89.81 421 SER A C 1
ATOM 3255 O O . SER A 1 421 ? -25.906 -6.316 1.192 1 89.81 421 SER A O 1
ATOM 3257 N N . LEU A 1 422 ? -24.438 -5.539 -0.196 1 93.62 422 LEU A N 1
ATOM 3258 C CA . LEU A 1 422 ? -24.438 -6.727 -1.046 1 93.62 422 LEU A CA 1
ATOM 3259 C C . LEU A 1 422 ? -24.281 -7.992 -0.211 1 93.62 422 LEU A C 1
ATOM 3261 O O . LEU A 1 422 ? -24.984 -8.984 -0.449 1 93.62 422 LEU A O 1
ATOM 3265 N N . PHE A 1 423 ? -23.438 -8.023 0.827 1 95.31 423 PHE A N 1
ATOM 3266 C CA . PHE A 1 423 ? -23.094 -9.25 1.537 1 95.31 423 PHE A CA 1
ATOM 3267 C C . PHE A 1 423 ? -23.516 -9.172 2.998 1 95.31 423 PHE A C 1
ATOM 3269 O O . PHE A 1 423 ? -23.031 -9.93 3.836 1 95.31 423 PHE A O 1
ATOM 3276 N N . GLN A 1 424 ? -24.391 -8.312 3.33 1 89.62 424 GLN A N 1
ATOM 3277 C CA . GLN A 1 424 ? -24.797 -8.078 4.715 1 89.62 424 GLN A CA 1
ATOM 3278 C C . GLN A 1 424 ? -25.547 -9.273 5.281 1 89.62 424 GLN A C 1
ATOM 3280 O O . GLN A 1 424 ? -25.562 -9.484 6.496 1 89.62 424 GLN A O 1
ATOM 3285 N N . ASP A 1 425 ? -26.078 -10.086 4.449 1 91.88 425 ASP A N 1
ATOM 3286 C CA . ASP A 1 425 ? -26.922 -11.172 4.926 1 91.88 425 ASP A CA 1
ATOM 3287 C C . ASP A 1 425 ? -26.141 -12.469 5.066 1 91.88 425 ASP A C 1
ATOM 3289 O O . ASP A 1 425 ? -26.672 -13.484 5.512 1 91.88 425 ASP A O 1
ATOM 3293 N N . LEU A 1 426 ? -24.938 -12.477 4.684 1 94.94 426 LEU A N 1
ATOM 3294 C CA . LEU A 1 426 ? -24.125 -13.672 4.852 1 94.94 426 LEU A CA 1
ATOM 3295 C C . LEU A 1 426 ? -23.969 -14.023 6.332 1 94.94 426 LEU A C 1
ATOM 3297 O O . LEU A 1 426 ? -23.703 -13.148 7.156 1 94.94 426 LEU A O 1
ATOM 3301 N N . PRO A 1 427 ? -24.094 -15.25 6.699 1 94.38 427 PRO A N 1
ATOM 3302 C CA . PRO A 1 427 ? -24.016 -15.656 8.102 1 94.38 427 PRO A CA 1
ATOM 3303 C C . PRO A 1 427 ? -22.578 -15.68 8.625 1 94.38 427 PRO A C 1
ATOM 3305 O O . PRO A 1 427 ? -22.359 -15.578 9.836 1 94.38 427 PRO A O 1
ATOM 3308 N N . THR A 1 428 ? -21.656 -15.938 7.73 1 96.12 428 THR A N 1
ATOM 3309 C CA . THR A 1 428 ? -20.234 -15.992 8.094 1 96.12 428 THR A CA 1
ATOM 3310 C C . THR A 1 428 ? -19.391 -15.25 7.074 1 96.12 428 THR A C 1
ATOM 3312 O O . THR A 1 428 ? -19.875 -14.883 6.004 1 96.12 428 THR A O 1
ATOM 3315 N N . ARG A 1 429 ? -18.172 -14.953 7.52 1 95.94 429 ARG A N 1
ATOM 3316 C CA . ARG A 1 429 ? -17.219 -14.312 6.629 1 95.94 429 ARG A CA 1
ATOM 3317 C C . ARG A 1 429 ? -16.734 -15.289 5.559 1 95.94 429 ARG A C 1
ATOM 3319 O O . ARG A 1 429 ? -16.25 -16.375 5.879 1 95.94 429 ARG A O 1
ATOM 3326 N N . PRO A 1 430 ? -16.969 -14.992 4.289 1 98 430 PRO A N 1
ATOM 3327 C CA . PRO A 1 430 ? -16.391 -15.836 3.25 1 98 430 PRO A CA 1
ATOM 3328 C C . PRO A 1 430 ? -14.875 -15.703 3.16 1 98 430 PRO A C 1
ATOM 3330 O O . PRO A 1 430 ? -14.32 -14.672 3.547 1 98 430 PRO A O 1
ATOM 3333 N N . ALA A 1 431 ? -14.203 -16.75 2.684 1 97.94 431 ALA A N 1
ATOM 3334 C CA . ALA A 1 431 ? -12.758 -16.719 2.438 1 97.94 431 ALA A CA 1
ATOM 3335 C C . ALA A 1 431 ? -12.453 -16.156 1.048 1 97.94 431 ALA A C 1
ATOM 3337 O O . ALA A 1 431 ? -11.375 -15.609 0.816 1 97.94 431 ALA A O 1
ATOM 3338 N N . LEU A 1 432 ? -13.383 -16.312 0.133 1 98.44 432 LEU A N 1
ATOM 3339 C CA . LEU A 1 432 ? -13.203 -15.891 -1.252 1 98.44 432 LEU A CA 1
ATOM 3340 C C . LEU A 1 432 ? -14.539 -15.555 -1.895 1 98.44 432 LEU A C 1
ATOM 3342 O O . LEU A 1 432 ? -15.523 -16.281 -1.718 1 98.44 432 LEU A O 1
ATOM 3346 N N . ILE A 1 433 ? -14.633 -14.461 -2.568 1 98.81 433 ILE A N 1
ATOM 3347 C CA . ILE A 1 433 ? -15.789 -14.07 -3.369 1 98.81 433 ILE A CA 1
ATOM 3348 C C . ILE A 1 433 ? -15.5 -14.32 -4.848 1 98.81 433 ILE A C 1
ATOM 3350 O O . ILE A 1 433 ? -14.5 -13.836 -5.379 1 98.81 433 ILE A O 1
ATOM 3354 N N . LEU A 1 434 ? -16.25 -15.102 -5.492 1 98.88 434 LEU A N 1
ATOM 3355 C CA . LEU A 1 434 ? -16.172 -15.258 -6.941 1 98.88 434 LEU A CA 1
ATOM 3356 C C . LEU A 1 434 ? -16.938 -14.141 -7.648 1 98.88 434 LEU A C 1
ATOM 3358 O O . LEU A 1 434 ? -18.141 -13.992 -7.457 1 98.88 434 LEU A O 1
ATOM 3362 N N . ALA A 1 435 ? -16.234 -13.375 -8.477 1 98.88 435 ALA A N 1
ATOM 3363 C CA . ALA A 1 435 ? -16.828 -12.164 -9.047 1 98.88 435 ALA A CA 1
ATOM 3364 C C . ALA A 1 435 ? -16.641 -12.125 -10.562 1 98.88 435 ALA A C 1
ATOM 3366 O O . ALA A 1 435 ? -15.711 -11.492 -11.062 1 98.88 435 ALA A O 1
ATOM 3367 N N . PRO A 1 436 ? -17.594 -12.75 -11.344 1 98.88 436 PRO A N 1
ATOM 3368 C CA . PRO A 1 436 ? -17.562 -12.602 -12.797 1 98.88 436 PRO A CA 1
ATOM 3369 C C . PRO A 1 436 ? -18 -11.219 -13.266 1 98.88 436 PRO A C 1
ATOM 3371 O O . PRO A 1 436 ? -18.859 -10.594 -12.633 1 98.88 436 PRO A O 1
ATOM 3374 N N . ALA A 1 437 ? -17.391 -10.758 -14.312 1 98.5 437 ALA A N 1
ATOM 3375 C CA . ALA A 1 437 ? -17.703 -9.43 -14.828 1 98.5 437 ALA A CA 1
ATOM 3376 C C . ALA A 1 437 ? -17.531 -9.367 -16.344 1 98.5 437 ALA A C 1
ATOM 3378 O O . ALA A 1 437 ? -16.875 -10.227 -16.938 1 98.5 437 ALA A O 1
ATOM 3379 N N . ARG A 1 438 ? -18.219 -8.453 -16.938 1 96.56 438 ARG A N 1
ATOM 3380 C CA . ARG A 1 438 ? -18.109 -8.086 -18.344 1 96.56 438 ARG A CA 1
ATOM 3381 C C . ARG A 1 438 ? -18.312 -6.59 -18.531 1 96.56 438 ARG A C 1
ATOM 3383 O O . ARG A 1 438 ? -19.438 -6.094 -18.453 1 96.56 438 ARG A O 1
ATOM 3390 N N . THR A 1 439 ? -17.219 -5.941 -18.688 1 93.88 439 THR A N 1
ATOM 3391 C CA . THR A 1 439 ? -17.281 -4.496 -18.891 1 93.88 439 THR A CA 1
ATOM 3392 C C . THR A 1 439 ? -16.922 -4.137 -20.328 1 93.88 439 THR A C 1
ATOM 3394 O O . THR A 1 439 ? -16.578 -5.008 -21.125 1 93.88 439 THR A O 1
ATOM 3397 N N . TRP A 1 440 ? -17.141 -2.789 -20.766 1 89.19 440 TRP A N 1
ATOM 3398 C CA . TRP A 1 440 ? -17.031 -2.449 -22.172 1 89.19 440 TRP A CA 1
ATOM 3399 C C . TRP A 1 440 ? -15.906 -1.452 -22.406 1 89.19 440 TRP A C 1
ATOM 3401 O O . TRP A 1 440 ? -15.688 -1.015 -23.547 1 89.19 440 TRP A O 1
ATOM 3411 N N . ASN A 1 441 ? -15.305 -1.164 -21.359 1 88.94 441 ASN A N 1
ATOM 3412 C CA . ASN A 1 441 ? -14.211 -0.198 -21.406 1 88.94 441 ASN A CA 1
ATOM 3413 C C . ASN A 1 441 ? -13.266 -0.362 -20.219 1 88.94 441 ASN A C 1
ATOM 3415 O O . ASN A 1 441 ? -13.703 -0.681 -19.109 1 88.94 441 ASN A O 1
ATOM 3419 N N . ILE A 1 442 ? -11.977 -0.096 -20.438 1 90.12 442 ILE A N 1
ATOM 3420 C CA . ILE A 1 442 ? -10.969 -0.323 -19.406 1 90.12 442 ILE A CA 1
ATOM 3421 C C . ILE A 1 442 ? -11.25 0.583 -18.203 1 90.12 442 ILE A C 1
ATOM 3423 O O . ILE A 1 442 ? -11.008 0.197 -17.062 1 90.12 442 ILE A O 1
ATOM 3427 N N . ASP A 1 443 ? -11.75 1.813 -18.438 1 90.31 443 ASP A N 1
ATOM 3428 C CA . ASP A 1 443 ? -12.055 2.719 -17.344 1 90.31 443 ASP A CA 1
ATOM 3429 C C . ASP A 1 443 ? -13.18 2.162 -16.469 1 90.31 443 ASP A C 1
ATOM 3431 O O . ASP A 1 443 ? -13.102 2.217 -15.234 1 90.31 443 ASP A O 1
ATOM 3435 N N . ILE A 1 444 ? -14.172 1.624 -17.156 1 92.25 444 ILE A N 1
ATOM 3436 C CA . ILE A 1 444 ? -15.273 1.02 -16.422 1 92.25 444 ILE A CA 1
ATOM 3437 C C . ILE A 1 444 ? -14.789 -0.239 -15.703 1 92.25 444 ILE A C 1
ATOM 3439 O O . ILE A 1 444 ? -15.172 -0.494 -14.555 1 92.25 444 ILE A O 1
ATOM 3443 N N . GLY A 1 445 ? -14.031 -1.003 -16.438 1 94.5 445 GLY A N 1
ATOM 3444 C CA . GLY A 1 445 ? -13.453 -2.186 -15.812 1 94.5 445 GLY A CA 1
ATOM 3445 C C . GLY A 1 445 ? -12.672 -1.877 -14.555 1 94.5 445 GLY A C 1
ATOM 3446 O O . GLY A 1 445 ? -12.789 -2.59 -13.555 1 94.5 445 GLY A O 1
ATOM 3447 N N . THR A 1 446 ? -11.891 -0.84 -14.586 1 94.62 446 THR A N 1
ATOM 3448 C CA . THR A 1 446 ? -11.102 -0.425 -13.43 1 94.62 446 THR A CA 1
ATOM 3449 C C . THR A 1 446 ? -12.008 0.05 -12.297 1 94.62 446 THR A C 1
ATOM 3451 O O . THR A 1 446 ? -11.773 -0.277 -11.133 1 94.62 446 THR A O 1
ATOM 3454 N N . ALA A 1 447 ? -13.008 0.833 -12.664 1 95.12 447 ALA A N 1
ATOM 3455 C CA . ALA A 1 447 ? -13.961 1.304 -11.656 1 95.12 447 ALA A CA 1
ATOM 3456 C C . ALA A 1 447 ? -14.625 0.131 -10.938 1 95.12 447 ALA A C 1
ATOM 3458 O O . ALA A 1 447 ? -14.719 0.122 -9.711 1 95.12 447 ALA A O 1
ATOM 3459 N N . MET A 1 448 ? -15.008 -0.838 -11.719 1 96.56 448 MET A N 1
ATOM 3460 C CA . MET A 1 448 ? -15.703 -1.988 -11.156 1 96.56 448 MET A CA 1
ATOM 3461 C C . MET A 1 448 ? -14.75 -2.861 -10.344 1 96.56 448 MET A C 1
ATOM 3463 O O . MET A 1 448 ? -15.133 -3.43 -9.32 1 96.56 448 MET A O 1
ATOM 3467 N N . TRP A 1 449 ? -13.586 -2.998 -10.789 1 97.31 449 TRP A N 1
ATOM 3468 C CA . TRP A 1 449 ? -12.547 -3.68 -10.031 1 97.31 449 TRP A CA 1
ATOM 3469 C C . TRP A 1 449 ? -12.383 -3.062 -8.641 1 97.31 449 TRP A C 1
ATOM 3471 O O . TRP A 1 449 ? -12.312 -3.779 -7.641 1 97.31 449 TRP A O 1
ATOM 3481 N N . ASN A 1 450 ? -12.328 -1.764 -8.586 1 96.19 450 ASN A N 1
ATOM 3482 C CA . ASN A 1 450 ? -12.172 -1.07 -7.316 1 96.19 450 ASN A CA 1
ATOM 3483 C C . ASN A 1 450 ? -13.367 -1.301 -6.402 1 96.19 450 ASN A C 1
ATOM 3485 O O . ASN A 1 450 ? -13.219 -1.373 -5.18 1 96.19 450 ASN A O 1
ATOM 3489 N N . GLN A 1 451 ? -14.562 -1.39 -6.969 1 97.12 451 GLN A N 1
ATOM 3490 C CA . GLN A 1 451 ? -15.734 -1.693 -6.164 1 97.12 451 GLN A CA 1
ATOM 3491 C C . GLN A 1 451 ? -15.648 -3.092 -5.562 1 97.12 451 GLN A C 1
ATOM 3493 O O . GLN A 1 451 ? -15.961 -3.289 -4.387 1 97.12 451 GLN A O 1
ATOM 3498 N N . ALA A 1 452 ? -15.25 -4.027 -6.398 1 98.25 452 ALA A N 1
ATOM 3499 C CA . ALA A 1 452 ? -15.086 -5.395 -5.91 1 98.25 452 ALA A CA 1
ATOM 3500 C C . ALA A 1 452 ? -14.047 -5.461 -4.801 1 98.25 452 ALA A C 1
ATOM 3502 O O . ALA A 1 452 ? -14.25 -6.125 -3.781 1 98.25 452 ALA A O 1
ATOM 3503 N N . LYS A 1 453 ? -12.938 -4.824 -5 1 96.88 453 LYS A N 1
ATOM 3504 C CA . LYS A 1 453 ? -11.875 -4.758 -3.996 1 96.88 453 LYS A CA 1
ATOM 3505 C C . LYS A 1 453 ? -12.391 -4.16 -2.689 1 96.88 453 LYS A C 1
ATOM 3507 O O . LYS A 1 453 ? -12.07 -4.652 -1.606 1 96.88 453 LYS A O 1
ATOM 3512 N N . GLN A 1 454 ? -13.18 -3.121 -2.809 1 96.25 454 GLN A N 1
ATOM 3513 C CA . GLN A 1 454 ? -13.742 -2.48 -1.625 1 96.25 454 GLN A CA 1
ATOM 3514 C C . GLN A 1 454 ? -14.633 -3.445 -0.849 1 96.25 454 GLN A C 1
ATOM 3516 O O . GLN A 1 454 ? -14.578 -3.492 0.382 1 96.25 454 GLN A O 1
ATOM 3521 N N . ARG A 1 455 ? -15.477 -4.184 -1.562 1 97.06 455 ARG A N 1
ATOM 3522 C CA . ARG A 1 455 ? -16.312 -5.168 -0.894 1 97.06 455 ARG A CA 1
ATOM 3523 C C . ARG A 1 455 ? -15.477 -6.203 -0.153 1 97.06 455 ARG A C 1
ATOM 3525 O O . ARG A 1 455 ? -15.797 -6.578 0.977 1 97.06 455 ARG A O 1
ATOM 3532 N N . ALA A 1 456 ? -14.461 -6.645 -0.808 1 97.38 456 ALA A N 1
ATOM 3533 C CA . ALA A 1 456 ? -13.57 -7.613 -0.172 1 97.38 456 ALA A CA 1
ATOM 3534 C C . ALA A 1 456 ? -12.961 -7.039 1.103 1 97.38 456 ALA A C 1
ATOM 3536 O O . ALA A 1 456 ? -12.891 -7.719 2.129 1 97.38 456 ALA A O 1
ATOM 3537 N N . ASN A 1 457 ? -12.492 -5.777 1.08 1 95.62 457 ASN A N 1
ATOM 3538 C CA . ASN A 1 457 ? -11.883 -5.129 2.236 1 95.62 457 ASN A CA 1
ATOM 3539 C C . ASN A 1 457 ? -12.883 -4.945 3.369 1 95.62 457 ASN A C 1
ATOM 3541 O O . ASN A 1 457 ? -12.539 -5.09 4.543 1 95.62 457 ASN A O 1
ATOM 3545 N N . GLU A 1 458 ? -14.086 -4.621 3.008 1 96.19 458 GLU A N 1
ATOM 3546 C CA . GLU A 1 458 ? -15.133 -4.449 4.008 1 96.19 458 GLU A CA 1
ATOM 3547 C C . GLU A 1 458 ? -15.367 -5.738 4.793 1 96.19 458 GLU A C 1
ATOM 3549 O O . GLU A 1 458 ? -15.633 -5.699 5.996 1 96.19 458 GLU A O 1
ATOM 3554 N N . LEU A 1 459 ? -15.195 -6.82 4.098 1 96.88 459 LEU A N 1
ATOM 3555 C CA . LEU A 1 459 ? -15.469 -8.125 4.695 1 96.88 459 LEU A CA 1
ATOM 3556 C C . LEU A 1 459 ? -14.18 -8.766 5.203 1 96.88 459 LEU A C 1
ATOM 3558 O O . LEU A 1 459 ? -14.211 -9.844 5.793 1 96.88 459 LEU A O 1
ATOM 3562 N N . ASP A 1 460 ? -13.031 -8.07 5.027 1 95.62 460 ASP A N 1
ATOM 3563 C CA . ASP A 1 460 ? -11.734 -8.633 5.375 1 95.62 460 ASP A CA 1
ATOM 3564 C C . ASP A 1 460 ? -11.547 -10.016 4.742 1 95.62 460 ASP A C 1
ATOM 3566 O O . ASP A 1 460 ? -11.227 -10.984 5.434 1 95.62 460 ASP A O 1
ATOM 3570 N N . THR A 1 461 ? -11.82 -10.086 3.445 1 97.31 461 THR A N 1
ATOM 3571 C CA . THR A 1 461 ? -11.719 -11.312 2.656 1 97.31 461 THR A CA 1
ATOM 3572 C C . THR A 1 461 ? -11.07 -11.031 1.304 1 97.31 461 THR A C 1
ATOM 3574 O O . THR A 1 461 ? -10.43 -10 1.12 1 97.31 461 THR A O 1
ATOM 3577 N N . MET A 1 462 ? -11.125 -12.039 0.36 1 97.81 462 MET A N 1
ATOM 3578 C CA . MET A 1 462 ? -10.555 -11.898 -0.976 1 97.81 462 MET A CA 1
ATOM 3579 C C . MET A 1 462 ? -11.633 -12.008 -2.045 1 97.81 462 MET A C 1
ATOM 3581 O O . MET A 1 462 ? -12.703 -12.586 -1.801 1 97.81 462 MET A O 1
ATOM 3585 N N . VAL A 1 463 ? -11.383 -11.445 -3.211 1 98.81 463 VAL A N 1
ATOM 3586 C CA . VAL A 1 463 ? -12.297 -11.547 -4.344 1 98.81 463 VAL A CA 1
ATOM 3587 C C . VAL A 1 463 ? -11.523 -11.945 -5.598 1 98.81 463 VAL A C 1
ATOM 3589 O O . VAL A 1 463 ? -10.43 -11.438 -5.84 1 98.81 463 VAL A O 1
ATOM 3592 N N . LEU A 1 464 ? -11.906 -12.945 -6.266 1 98.81 464 LEU A N 1
ATOM 3593 C CA . LEU A 1 464 ? -11.445 -13.273 -7.609 1 98.81 464 LEU A CA 1
ATOM 3594 C C . LEU A 1 464 ? -12.305 -12.586 -8.664 1 98.81 464 LEU A C 1
ATOM 3596 O O . LEU A 1 464 ? -13.445 -12.984 -8.898 1 98.81 464 LEU A O 1
ATOM 3600 N N . TRP A 1 465 ? -11.805 -11.531 -9.227 1 98.88 465 TRP A N 1
ATOM 3601 C CA . TRP A 1 465 ? -12.484 -10.727 -10.242 1 98.88 465 TRP A CA 1
ATOM 3602 C C . TRP A 1 465 ? -12.094 -11.18 -11.641 1 98.88 465 TRP A C 1
ATOM 3604 O O . TRP A 1 465 ? -10.914 -11.156 -12.008 1 98.88 465 TRP A O 1
ATOM 3614 N N . CYS A 1 466 ? -13.047 -11.695 -12.445 1 98.81 466 CYS A N 1
ATOM 3615 C CA . CYS A 1 466 ? -12.82 -12.203 -13.797 1 98.81 466 CYS A CA 1
ATOM 3616 C C . CYS A 1 466 ? -13.68 -11.477 -14.812 1 98.81 466 CYS A C 1
ATOM 3618 O O . CYS A 1 466 ? -14.859 -11.797 -14.984 1 98.81 466 CYS A O 1
ATOM 3620 N N . ASP A 1 467 ? -13.109 -10.469 -15.508 1 98.44 467 ASP A N 1
ATOM 3621 C CA . ASP A 1 467 ? -13.797 -9.609 -16.469 1 98.44 467 ASP A CA 1
ATOM 3622 C C . ASP A 1 467 ? -13.438 -9.984 -17.906 1 98.44 467 ASP A C 1
ATOM 3624 O O . ASP A 1 467 ? -12.289 -9.82 -18.328 1 98.44 467 ASP A O 1
ATOM 3628 N N . GLY A 1 468 ? -14.438 -10.461 -18.656 1 96.12 468 GLY A N 1
ATOM 3629 C CA . GLY A 1 468 ? -14.219 -10.906 -20.031 1 96.12 468 GLY A CA 1
ATOM 3630 C C . GLY A 1 468 ? -14.641 -9.875 -21.062 1 96.12 468 GLY A C 1
ATOM 3631 O O . GLY A 1 468 ? -14.805 -10.203 -22.234 1 96.12 468 GLY A O 1
ATOM 3632 N N . GLY A 1 469 ? -14.891 -8.641 -20.641 1 92.94 469 GLY A N 1
ATOM 3633 C CA . GLY A 1 469 ? -15.305 -7.602 -21.578 1 92.94 469 GLY A CA 1
ATOM 3634 C C . GLY A 1 469 ? -14.141 -6.953 -22.297 1 92.94 469 GLY A C 1
ATOM 3635 O O . GLY A 1 469 ? -12.984 -7.344 -22.109 1 92.94 469 GLY A O 1
ATOM 3636 N N . ASP A 1 470 ? -14.477 -5.984 -23.141 1 87.62 470 ASP A N 1
ATOM 3637 C CA . ASP A 1 470 ? -13.461 -5.242 -23.875 1 87.62 470 ASP A CA 1
ATOM 3638 C C . ASP A 1 470 ? -12.594 -4.406 -22.938 1 87.62 470 ASP A C 1
ATOM 3640 O O . ASP A 1 470 ? -13.102 -3.547 -22.219 1 87.62 470 ASP A O 1
ATOM 3644 N N . GLY A 1 471 ? -11.32 -4.805 -22.922 1 87.38 471 GLY A N 1
ATOM 3645 C CA . GLY A 1 471 ? -10.438 -4.094 -22.016 1 87.38 471 GLY A CA 1
ATOM 3646 C C . GLY A 1 471 ? -10.656 -4.473 -20.562 1 87.38 471 GLY A C 1
ATOM 3647 O O . GLY A 1 471 ? -10.258 -3.736 -19.656 1 87.38 471 GLY A O 1
ATOM 3648 N N . GLY A 1 472 ? -11.312 -5.59 -20.359 1 94.12 472 GLY A N 1
ATOM 3649 C CA . GLY A 1 472 ? -11.609 -6.035 -19.016 1 94.12 472 GLY A CA 1
ATOM 3650 C C . GLY A 1 472 ? -10.359 -6.309 -18.188 1 94.12 472 GLY A C 1
ATOM 3651 O O . GLY A 1 472 ? -9.32 -6.664 -18.734 1 94.12 472 GLY A O 1
ATOM 3652 N N . VAL A 1 473 ? -10.477 -6.074 -1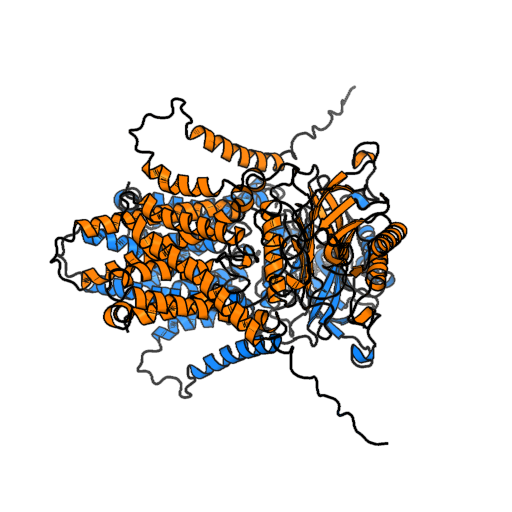6.875 1 96.69 473 VAL A N 1
ATOM 3653 C CA . VAL A 1 473 ? -9.375 -6.359 -15.961 1 96.69 473 VAL A CA 1
ATOM 3654 C C . VAL A 1 473 ? -9.742 -7.531 -15.055 1 96.69 473 VAL A C 1
ATOM 3656 O O . VAL A 1 473 ? -10.914 -7.73 -14.734 1 96.69 473 VAL A O 1
ATOM 3659 N N . SER A 1 474 ? -8.789 -8.375 -14.703 1 97.56 474 SER A N 1
ATOM 3660 C CA . SER A 1 474 ? -9 -9.523 -13.836 1 97.56 474 SER A CA 1
ATOM 3661 C C . SER A 1 474 ? -7.875 -9.672 -12.82 1 97.56 474 SER A C 1
ATOM 3663 O O . SER A 1 474 ? -6.766 -9.18 -13.039 1 97.56 474 SER A O 1
ATOM 3665 N N . GLY A 1 475 ? -8.227 -10.281 -11.727 1 97.19 475 GLY A N 1
ATOM 3666 C CA . GLY A 1 475 ? -7.234 -10.484 -10.68 1 97.19 475 GLY A CA 1
ATOM 3667 C C . GLY A 1 475 ? -7.848 -10.883 -9.352 1 97.19 475 GLY A C 1
ATOM 3668 O O . GLY A 1 475 ? -9.047 -11.172 -9.273 1 97.19 475 GLY A O 1
ATOM 3669 N N . VAL A 1 476 ? -6.988 -11.023 -8.328 1 97.69 476 VAL A N 1
ATOM 3670 C CA . VAL A 1 476 ? -7.387 -11.289 -6.953 1 97.69 476 VAL A CA 1
ATOM 3671 C C . VAL A 1 476 ? -7.137 -10.055 -6.094 1 97.69 476 VAL A C 1
ATOM 3673 O O . VAL A 1 476 ? -6.074 -9.438 -6.176 1 97.69 476 VAL A O 1
ATOM 3676 N N . ALA A 1 477 ? -8.102 -9.648 -5.367 1 97.19 477 ALA A N 1
ATOM 3677 C CA . ALA A 1 477 ? -7.953 -8.5 -4.477 1 97.19 477 ALA A CA 1
ATOM 3678 C C . ALA A 1 477 ? -8.344 -8.859 -3.045 1 97.19 477 ALA A C 1
ATOM 3680 O O . ALA A 1 477 ? -9.164 -9.75 -2.826 1 97.19 477 ALA A O 1
ATOM 3681 N N . GLY A 1 478 ? -7.777 -8.109 -2.082 1 95.62 478 GLY A N 1
ATOM 3682 C CA . GLY A 1 478 ? -8.047 -8.336 -0.672 1 95.62 478 GLY A CA 1
ATOM 3683 C C . GLY A 1 478 ? -6.953 -9.117 0.028 1 95.62 478 GLY A C 1
ATOM 3684 O O . GLY A 1 478 ? -6.25 -9.914 -0.601 1 95.62 478 GLY A O 1
ATOM 3685 N N . GLN A 1 479 ? -6.801 -8.828 1.3 1 93.81 479 GLN A N 1
ATOM 3686 C CA . GLN A 1 479 ? -5.859 -9.539 2.162 1 93.81 479 GLN A CA 1
ATOM 3687 C C . GLN A 1 479 ? -4.441 -9.477 1.6 1 93.81 479 GLN A C 1
ATOM 3689 O O . GLN A 1 479 ? -3.752 -10.492 1.525 1 93.81 479 GLN A O 1
ATOM 3694 N N . GLY A 1 480 ? -4.102 -8.352 1.168 1 91.38 480 GLY A N 1
ATOM 3695 C CA . GLY A 1 480 ? -2.73 -8.133 0.741 1 91.38 480 GLY A CA 1
ATOM 3696 C C . GLY A 1 480 ? -2.578 -8.055 -0.766 1 91.38 480 GLY A C 1
ATOM 3697 O O . GLY A 1 480 ? -1.523 -7.66 -1.269 1 91.38 480 GLY A O 1
ATOM 3698 N N . TYR A 1 481 ? -3.625 -8.422 -1.515 1 92.69 481 TYR A N 1
ATOM 3699 C CA . TYR A 1 481 ? -3.662 -8.305 -2.969 1 92.69 481 TYR A CA 1
ATOM 3700 C C . TYR A 1 481 ? -4.414 -7.047 -3.396 1 92.69 481 TYR A C 1
ATOM 3702 O O . TYR A 1 481 ? -5.559 -6.832 -2.99 1 92.69 481 TYR A O 1
ATOM 3710 N N . ASN A 1 482 ? -3.719 -6.207 -4.246 1 90.25 482 ASN A N 1
ATOM 3711 C CA . ASN A 1 482 ? -4.359 -4.949 -4.613 1 90.25 482 ASN A CA 1
ATOM 3712 C C . ASN A 1 482 ? -4.246 -4.68 -6.113 1 90.25 482 ASN A C 1
ATOM 3714 O O . ASN A 1 482 ? -4.984 -3.855 -6.656 1 90.25 482 ASN A O 1
ATOM 3718 N N . ASP A 1 483 ? -3.398 -5.391 -6.824 1 90 483 ASP A N 1
ATOM 3719 C CA . ASP A 1 483 ? -3.133 -5.062 -8.219 1 90 483 ASP A CA 1
ATOM 3720 C C . ASP A 1 483 ? -3.959 -5.945 -9.156 1 90 483 ASP A C 1
ATOM 3722 O O . ASP A 1 483 ? -4.27 -7.09 -8.828 1 90 483 ASP A O 1
ATOM 3726 N N . VAL A 1 484 ? -4.211 -5.32 -10.281 1 92.94 484 VAL A N 1
ATOM 3727 C CA . VAL A 1 484 ? -4.781 -6.09 -11.383 1 92.94 484 VAL A CA 1
ATOM 3728 C C . VAL A 1 484 ? -3.764 -7.113 -11.875 1 92.94 484 VAL A C 1
ATOM 3730 O O . VAL A 1 484 ? -2.588 -6.789 -12.055 1 92.94 484 VAL A O 1
ATOM 3733 N N . GLN A 1 485 ? -4.285 -8.352 -11.961 1 92.44 485 GLN A N 1
ATOM 3734 C CA . GLN A 1 485 ? -3.439 -9.438 -12.43 1 92.44 485 GLN A CA 1
ATOM 3735 C C . GLN A 1 485 ? -3.229 -9.367 -13.938 1 92.44 485 GLN A C 1
ATOM 3737 O O . GLN A 1 485 ? -2.117 -9.578 -14.43 1 92.44 485 GLN A O 1
ATOM 3742 N N . GLN A 1 486 ? -4.301 -9.016 -14.688 1 93.44 486 GLN A N 1
ATOM 3743 C CA . GLN A 1 486 ? -4.238 -9.062 -16.141 1 93.44 486 GLN A CA 1
ATOM 3744 C C . GLN A 1 486 ? -5.293 -8.148 -16.766 1 93.44 486 GLN A C 1
ATOM 3746 O O . GLN A 1 486 ? -6.41 -8.047 -16.25 1 93.44 486 GLN A O 1
ATOM 3751 N N . VAL A 1 487 ? -4.848 -7.492 -17.859 1 94.06 487 VAL A N 1
ATOM 3752 C CA . VAL A 1 487 ? -5.773 -6.734 -18.703 1 94.06 487 VAL A CA 1
ATOM 3753 C C . VAL A 1 487 ? -6.066 -7.512 -19.984 1 94.06 487 VAL A C 1
ATOM 3755 O O . VAL A 1 487 ? -5.152 -8.047 -20.609 1 94.06 487 VAL A O 1
ATOM 3758 N N . GLY A 1 488 ? -7.359 -7.617 -20.266 1 92.25 488 GLY A N 1
ATOM 3759 C CA . GLY A 1 488 ? -7.738 -8.234 -21.531 1 92.25 488 GLY A CA 1
ATOM 3760 C C . GLY A 1 488 ? -7.891 -9.742 -21.438 1 92.25 488 GLY A C 1
ATOM 3761 O O . GLY A 1 488 ? -8.016 -10.289 -20.344 1 92.25 488 GLY A O 1
ATOM 3762 N N . SER A 1 489 ? -7.918 -10.383 -22.609 1 91.56 489 SER A N 1
ATOM 3763 C CA . SER A 1 489 ? -8.18 -11.812 -22.703 1 91.56 489 SER A CA 1
ATOM 3764 C C . SER A 1 489 ? -6.93 -12.625 -22.391 1 91.56 489 SER A C 1
ATOM 3766 O O . SER A 1 489 ? -5.836 -12.07 -22.266 1 91.56 489 SER A O 1
ATOM 3768 N N . GLY A 1 490 ? -7.117 -13.953 -22.203 1 91.56 490 GLY A N 1
ATOM 3769 C CA . GLY A 1 490 ? -6.086 -14.898 -21.797 1 91.56 490 GLY A CA 1
ATOM 3770 C C . GLY A 1 490 ? -6.324 -15.492 -20.422 1 91.56 490 GLY A C 1
ATOM 3771 O O . GLY A 1 490 ? -6.371 -14.766 -19.422 1 91.56 490 GLY A O 1
ATOM 3772 N N . SER A 1 491 ? -6.473 -16.781 -20.422 1 94.12 491 SER A N 1
ATOM 3773 C CA . SER A 1 491 ? -6.707 -17.453 -19.141 1 94.12 491 SER A CA 1
ATOM 3774 C C . SER A 1 491 ? -5.457 -17.438 -18.266 1 94.12 491 SER A C 1
ATOM 3776 O O . SER A 1 491 ? -4.336 -17.422 -18.781 1 94.12 491 SER A O 1
ATOM 3778 N N . TRP A 1 492 ? -5.668 -17.391 -16.984 1 93.75 492 TRP A N 1
ATOM 3779 C CA . TRP A 1 492 ? -4.531 -17.406 -16.062 1 93.75 492 TRP A CA 1
ATOM 3780 C C . TRP A 1 492 ? -4.891 -18.125 -14.766 1 93.75 492 TRP A C 1
ATOM 3782 O O . TRP A 1 492 ? -6.066 -18.312 -14.453 1 93.75 492 TRP A O 1
ATOM 3792 N N . VAL A 1 493 ? -3.916 -18.641 -14.102 1 94.19 493 VAL A N 1
ATOM 3793 C CA . VAL A 1 493 ? -4.012 -19.297 -12.797 1 94.19 493 VAL A CA 1
ATOM 3794 C C . VAL A 1 493 ? -3.062 -18.625 -11.812 1 94.19 493 VAL A C 1
ATOM 3796 O O . VAL A 1 493 ? -1.961 -18.203 -12.18 1 94.19 493 VAL A O 1
ATOM 3799 N N . ARG A 1 494 ? -3.455 -18.469 -10.562 1 93.69 494 ARG A N 1
ATOM 3800 C CA . ARG A 1 494 ? -2.639 -17.875 -9.508 1 93.69 494 ARG A CA 1
ATOM 3801 C C . ARG A 1 494 ? -2.771 -18.656 -8.211 1 93.69 494 ARG A C 1
ATOM 3803 O O . ARG A 1 494 ? -3.877 -19.047 -7.816 1 93.69 494 ARG A O 1
ATOM 3810 N N . ASN A 1 495 ? -1.664 -18.891 -7.586 1 92.69 495 ASN A N 1
ATOM 3811 C CA . ASN A 1 495 ? -1.661 -19.5 -6.262 1 92.69 495 ASN A CA 1
ATOM 3812 C C . ASN A 1 495 ? -1.855 -18.453 -5.164 1 92.69 495 ASN A C 1
ATOM 3814 O O . ASN A 1 495 ? -1.134 -17.453 -5.113 1 92.69 495 ASN A O 1
ATOM 3818 N N . ILE A 1 496 ? -2.775 -18.672 -4.328 1 95 496 ILE A N 1
ATOM 3819 C CA . ILE A 1 496 ? -3.043 -17.797 -3.193 1 95 496 ILE A CA 1
ATOM 3820 C C . ILE A 1 496 ? -3.229 -18.625 -1.928 1 95 496 ILE A C 1
ATOM 3822 O O . ILE A 1 496 ? -3.17 -19.859 -1.974 1 95 496 ILE A O 1
ATOM 3826 N N . ALA A 1 497 ? -3.41 -17.953 -0.732 1 95.06 497 ALA A N 1
ATOM 3827 C CA . ALA A 1 497 ? -3.562 -18.672 0.534 1 95.06 497 ALA A CA 1
ATOM 3828 C C . ALA A 1 497 ? -4.426 -17.875 1.51 1 95.06 497 ALA A C 1
ATOM 3830 O O . ALA A 1 497 ? -4.574 -16.656 1.369 1 95.06 497 ALA A O 1
ATOM 3831 N N . VAL A 1 498 ? -5.039 -18.609 2.348 1 95.38 498 VAL A N 1
ATOM 3832 C CA . VAL A 1 498 ? -5.762 -18.031 3.473 1 95.38 498 VAL A CA 1
ATOM 3833 C C . VAL A 1 498 ? -5.176 -18.531 4.785 1 95.38 498 VAL A C 1
ATOM 3835 O O . VAL A 1 498 ? -4.535 -19.594 4.82 1 95.38 498 VAL A O 1
ATOM 3838 N N . ASN A 1 499 ? -5.395 -17.75 5.84 1 93.31 499 ASN A N 1
ATOM 3839 C CA . ASN A 1 499 ? -4.926 -18.156 7.16 1 93.31 499 ASN A CA 1
ATOM 3840 C C . ASN A 1 499 ? -5.637 -19.422 7.641 1 93.31 499 ASN A C 1
ATOM 3842 O O . ASN A 1 499 ? -6.805 -19.641 7.32 1 93.31 499 ASN A O 1
ATOM 3846 N N . HIS A 1 500 ? -4.906 -20.266 8.352 1 92.38 500 HIS A N 1
ATOM 3847 C CA . HIS A 1 500 ? -5.445 -21.438 9.047 1 92.38 500 HIS A CA 1
ATOM 3848 C C . HIS A 1 500 ? -5.121 -21.375 10.539 1 92.38 500 HIS A C 1
ATOM 3850 O O . HIS A 1 500 ? -3.957 -21.266 10.922 1 92.38 500 HIS A O 1
ATOM 3856 N N . PRO A 1 501 ? -6.082 -21.406 11.469 1 92.06 501 PRO A N 1
ATOM 3857 C CA . PRO A 1 501 ? -7.496 -21.578 11.125 1 92.06 501 PRO A CA 1
ATOM 3858 C C . PRO A 1 501 ? -8.117 -20.312 10.531 1 92.06 501 PRO A C 1
ATOM 3860 O O . PRO A 1 501 ? -7.668 -19.203 10.828 1 92.06 501 PRO A O 1
ATOM 3863 N N . LEU A 1 502 ? -9.016 -20.562 9.68 1 91.94 502 LEU A N 1
ATOM 3864 C CA . LEU A 1 502 ? -9.703 -19.469 9.016 1 91.94 502 LEU A CA 1
ATOM 3865 C C . LEU A 1 502 ? -10.523 -18.656 10.008 1 91.94 502 LEU A C 1
ATOM 3867 O O . LEU A 1 502 ? -11.18 -19.219 10.891 1 91.94 502 LEU A O 1
ATOM 3871 N N . LYS A 1 503 ? -10.531 -17.328 9.898 1 89.19 503 LYS A N 1
ATOM 3872 C CA . LYS A 1 503 ? -11.406 -16.453 10.664 1 89.19 503 LYS A CA 1
ATOM 3873 C C . LYS A 1 503 ? -12.797 -16.375 10.031 1 89.19 503 LYS A C 1
ATOM 3875 O O . LYS A 1 503 ? -12.984 -15.695 9.016 1 89.19 503 LYS A O 1
ATOM 3880 N N . GLU A 1 504 ? -13.672 -16.938 10.617 1 89.12 504 GLU A N 1
ATOM 3881 C CA . GLU A 1 504 ? -15.008 -17.016 10.039 1 89.12 504 GLU A CA 1
ATOM 3882 C C . GLU A 1 504 ? -15.922 -15.945 10.617 1 89.12 504 GLU A C 1
ATOM 3884 O O . GLU A 1 504 ? -17.016 -15.695 10.094 1 89.12 504 GLU A O 1
ATOM 3889 N N . SER A 1 505 ? -15.539 -15.281 11.664 1 93.31 505 SER A N 1
ATOM 3890 C CA . SER A 1 505 ? -16.375 -14.242 12.266 1 93.31 505 SER A CA 1
ATOM 3891 C C . SER A 1 505 ? -16.547 -13.055 11.32 1 93.31 505 SER A C 1
ATOM 3893 O O . SER A 1 505 ? -15.586 -12.641 10.664 1 93.31 505 SER A O 1
ATOM 3895 N N . ARG A 1 506 ? -17.703 -12.68 11.297 1 94.38 506 ARG A N 1
ATOM 3896 C CA . ARG A 1 506 ? -18.031 -11.523 10.461 1 94.38 506 ARG A CA 1
ATOM 3897 C C . ARG A 1 506 ? -17.297 -10.273 10.953 1 94.38 506 ARG A C 1
ATOM 3899 O O . ARG A 1 506 ? -17 -10.156 12.141 1 94.38 506 ARG A O 1
ATOM 3906 N N . THR A 1 507 ? -16.953 -9.344 10.062 1 94.81 507 THR A N 1
ATOM 3907 C CA . THR A 1 507 ? -16.438 -8.039 10.461 1 94.81 507 THR A CA 1
ATOM 3908 C C . THR A 1 507 ? -17.516 -7.223 11.164 1 94.81 507 THR A C 1
ATOM 3910 O O . THR A 1 507 ? -18.703 -7.539 11.062 1 94.81 507 THR A O 1
ATOM 3913 N N . THR A 1 508 ? -17.141 -6.164 11.883 1 94.06 508 THR A N 1
ATOM 3914 C CA . THR A 1 508 ? -18.094 -5.281 12.539 1 94.06 508 THR A CA 1
ATOM 3915 C C . THR A 1 508 ? -19.047 -4.648 11.523 1 94.06 508 THR A C 1
ATOM 3917 O O . THR A 1 508 ? -20.25 -4.598 11.742 1 94.06 508 THR A O 1
ATOM 3920 N N . TYR A 1 509 ? -18.484 -4.266 10.469 1 94.25 509 TYR A N 1
ATOM 3921 C CA . TYR A 1 509 ? -19.312 -3.66 9.438 1 94.25 509 TYR A CA 1
ATOM 3922 C C . TYR A 1 509 ? -20.312 -4.664 8.875 1 94.25 509 TYR A C 1
ATOM 3924 O O . TYR A 1 509 ? -21.484 -4.336 8.672 1 94.25 509 TYR A O 1
ATOM 3932 N N . ALA A 1 510 ? -19.844 -5.848 8.57 1 93.5 510 ALA A N 1
ATOM 3933 C CA . ALA A 1 510 ? -20.734 -6.871 8.039 1 93.5 510 ALA A CA 1
ATOM 3934 C C . ALA A 1 510 ? -21.844 -7.199 9.023 1 93.5 510 ALA A C 1
ATOM 3936 O O . ALA A 1 510 ? -22.984 -7.465 8.625 1 93.5 510 ALA A O 1
ATOM 3937 N N . ALA A 1 511 ? -21.609 -7.098 10.297 1 92.25 511 ALA A N 1
ATOM 3938 C CA . ALA A 1 511 ? -22.547 -7.508 11.328 1 92.25 511 ALA A CA 1
ATOM 3939 C C . ALA A 1 511 ? -23.547 -6.391 11.633 1 92.25 511 ALA A C 1
ATOM 3941 O O . ALA A 1 511 ? -24.75 -6.633 11.742 1 92.25 511 ALA A O 1
ATOM 3942 N N . ILE A 1 512 ? -22.984 -5.129 11.711 1 89.25 512 ILE A N 1
ATOM 3943 C CA . ILE A 1 512 ? -23.875 -4.07 12.203 1 89.25 512 ILE A CA 1
ATOM 3944 C C . ILE A 1 512 ? -23.719 -2.832 11.32 1 89.25 512 ILE A C 1
ATOM 3946 O O . ILE A 1 512 ? -24.047 -1.72 11.742 1 89.25 512 ILE A O 1
ATOM 3950 N N . GLY A 1 513 ? -23.25 -3.012 10.148 1 85.56 513 GLY A N 1
ATOM 3951 C CA . GLY A 1 513 ? -22.984 -1.897 9.25 1 85.56 513 GLY A CA 1
ATOM 3952 C C . GLY A 1 513 ? -24.203 -1.058 8.953 1 85.56 513 GLY A C 1
ATOM 3953 O O . GLY A 1 513 ? -24.094 0.116 8.602 1 85.56 513 GLY A O 1
ATOM 3954 N N . ARG A 1 514 ? -25.344 -1.546 9.203 1 81.75 514 ARG A N 1
ATOM 3955 C CA . ARG A 1 514 ? -26.594 -0.825 8.938 1 81.75 514 ARG A CA 1
ATOM 3956 C C . ARG A 1 514 ? -26.75 0.352 9.898 1 81.75 514 ARG A C 1
ATOM 3958 O O . ARG A 1 514 ? -27.438 1.323 9.586 1 81.75 514 ARG A O 1
ATOM 3965 N N . TYR A 1 515 ? -26 0.305 10.945 1 88.12 515 TYR A N 1
ATOM 3966 C CA . TYR A 1 515 ? -26.172 1.33 11.969 1 88.12 515 TYR A CA 1
ATOM 3967 C C . TYR A 1 515 ? -24.969 2.264 12.016 1 88.12 515 TYR A C 1
ATOM 3969 O O . TYR A 1 515 ? -24.828 3.078 12.93 1 88.12 515 TYR A O 1
ATOM 3977 N N . ASN A 1 516 ? -24.125 2.166 11.125 1 90.38 516 ASN A N 1
ATOM 3978 C CA . ASN A 1 516 ? -22.891 2.934 11.18 1 90.38 516 ASN A CA 1
ATOM 3979 C C . ASN A 1 516 ? -23.156 4.438 11.125 1 90.38 516 ASN A C 1
ATOM 3981 O O . ASN A 1 516 ? -22.438 5.223 11.734 1 90.38 516 ASN A O 1
ATOM 3985 N N . LEU A 1 517 ? -24.188 4.863 10.414 1 92.62 517 LEU A N 1
ATOM 3986 C CA . LEU A 1 517 ? -24.516 6.277 10.281 1 92.62 517 LEU A CA 1
ATOM 3987 C C . LEU A 1 517 ? -24.891 6.871 11.633 1 92.62 517 LEU A C 1
ATOM 3989 O O . LEU A 1 517 ? -24.609 8.047 11.906 1 92.62 517 LEU A O 1
ATOM 3993 N N . LEU A 1 518 ? -25.531 6.023 12.492 1 91.88 518 LEU A N 1
ATOM 3994 C CA . LEU A 1 518 ? -25.891 6.48 13.828 1 91.88 518 LEU A CA 1
ATOM 3995 C C . LEU A 1 518 ? -24.656 6.852 14.633 1 91.88 518 LEU A C 1
ATOM 3997 O O . LEU A 1 518 ? -24.688 7.805 15.422 1 91.88 518 LEU A O 1
ATOM 4001 N N . PHE A 1 519 ? -23.719 6.137 14.383 1 90.94 519 PHE A N 1
ATOM 4002 C CA . PHE A 1 519 ? -22.469 6.41 15.07 1 90.94 519 PHE A CA 1
ATOM 4003 C C . PHE A 1 519 ? -21.938 7.801 14.727 1 90.94 519 PHE A C 1
ATOM 4005 O O . PHE A 1 519 ? -21.562 8.562 15.609 1 90.94 519 PHE A O 1
ATOM 4012 N N . PHE A 1 520 ? -21.938 8.25 13.469 1 93.25 520 PHE A N 1
ATOM 4013 C CA . PHE A 1 520 ? -21.438 9.547 13.031 1 93.25 520 PHE A CA 1
ATOM 4014 C C . PHE A 1 520 ? -22.328 10.68 13.531 1 93.25 520 PHE A C 1
ATOM 4016 O O . PHE A 1 520 ? -21.828 11.742 13.914 1 93.25 520 PHE A O 1
ATOM 4023 N N . TRP A 1 521 ? -23.578 10.414 13.586 1 93.5 521 TRP A N 1
ATOM 4024 C CA . TRP A 1 521 ? -24.5 11.445 14.07 1 93.5 521 TRP A CA 1
ATOM 4025 C C . TRP A 1 521 ? -24.406 11.57 15.594 1 93.5 521 TRP A C 1
ATOM 4027 O O . TRP A 1 521 ? -24.609 12.648 16.141 1 93.5 521 TRP A O 1
ATOM 4037 N N . LEU A 1 522 ? -24.062 10.461 16.281 1 91.06 522 LEU A N 1
ATOM 4038 C CA . LEU A 1 522 ? -23.844 10.523 17.719 1 91.06 522 LEU A CA 1
ATOM 4039 C C . LEU A 1 522 ? -22.609 11.352 18.047 1 91.06 522 LEU A C 1
ATOM 4041 O O . LEU A 1 522 ? -22.609 12.102 19.031 1 91.06 522 LEU A O 1
ATOM 4045 N N . ILE A 1 523 ? -21.641 11.18 17.234 1 89.06 523 ILE A N 1
ATOM 4046 C CA . ILE A 1 523 ? -20.422 11.984 17.406 1 89.06 523 ILE A CA 1
ATOM 4047 C C . ILE A 1 523 ? -20.766 13.461 17.234 1 89.06 523 ILE A C 1
ATOM 4049 O O . ILE A 1 523 ? -20.234 14.312 17.953 1 89.06 523 ILE A O 1
ATOM 4053 N N . THR A 1 524 ? -21.562 13.797 16.266 1 89.69 524 THR A N 1
ATOM 4054 C CA . THR A 1 524 ? -21.922 15.172 15.945 1 89.69 524 THR A CA 1
ATOM 4055 C C . THR A 1 524 ? -22.828 15.766 17.016 1 89.69 524 THR A C 1
ATOM 4057 O O . THR A 1 524 ? -22.578 16.875 17.484 1 89.69 524 THR A O 1
ATOM 4060 N N . LEU A 1 525 ? -23.891 14.984 17.484 1 83.88 525 LEU A N 1
ATOM 4061 C CA . LEU A 1 525 ? -24.922 15.531 18.359 1 83.88 525 LEU A CA 1
ATOM 4062 C C . LEU A 1 525 ? -24.594 15.258 19.828 1 83.88 525 LEU A C 1
ATOM 4064 O O . LEU A 1 525 ? -25.109 15.93 20.719 1 83.88 525 LEU A O 1
ATOM 4068 N N . GLY A 1 526 ? -23.859 14.195 20.047 1 72.44 526 GLY A N 1
ATOM 4069 C CA . GLY A 1 526 ? -23.578 13.844 21.438 1 72.44 526 GLY A CA 1
ATOM 4070 C C . GLY A 1 526 ? -22.797 14.914 22.172 1 72.44 526 GLY A C 1
ATOM 4071 O O . GLY A 1 526 ? -22.938 15.062 23.391 1 72.44 526 GLY A O 1
ATOM 4072 N N . SER A 1 527 ? -21.984 15.5 21.516 1 60.56 527 SER A N 1
ATOM 4073 C CA . SER A 1 527 ? -21.25 16.547 22.234 1 60.56 527 SER A CA 1
ATOM 4074 C C . SER A 1 527 ? -22.172 17.672 22.656 1 60.56 527 SER A C 1
ATOM 4076 O O . SER A 1 527 ? -21.859 18.406 23.609 1 60.56 527 SER A O 1
ATOM 4078 N N . SER A 1 528 ? -23.25 17.906 21.906 1 54.03 528 SER A N 1
ATOM 4079 C CA . SER A 1 528 ? -24.203 18.906 22.359 1 54.03 528 SER A CA 1
ATOM 4080 C C . SER A 1 528 ? -24.969 18.438 23.594 1 54.03 528 SER A C 1
ATOM 4082 O O . SER A 1 528 ? -25.375 19.25 24.422 1 54.03 528 SER A O 1
ATOM 4084 N N . VAL A 1 529 ? -25.375 17.125 23.656 1 44.88 529 VAL A N 1
ATOM 4085 C CA . VAL A 1 529 ? -26.125 16.594 24.797 1 44.88 529 VAL A CA 1
ATOM 4086 C C . VAL A 1 529 ? -25.203 16.484 26.016 1 44.88 529 VAL A C 1
ATOM 4088 O O . VAL A 1 529 ? -25.672 16.406 27.156 1 44.88 529 VAL A O 1
ATOM 4091 N N . ILE A 1 530 ? -24.047 16.109 25.797 1 40.59 530 ILE A N 1
ATOM 4092 C CA . ILE A 1 530 ? -23.234 15.977 27 1 40.59 530 ILE A CA 1
ATOM 4093 C C . ILE A 1 530 ? -23.031 17.344 27.656 1 40.59 530 ILE A C 1
ATOM 4095 O O . ILE A 1 530 ? -22.125 18.078 27.297 1 40.59 530 ILE A O 1
ATOM 4099 N N . ASN A 1 531 ? -24.047 18.172 27.719 1 33.81 531 ASN A N 1
ATOM 4100 C CA . ASN A 1 531 ? -23.906 19.234 28.703 1 33.81 531 ASN A CA 1
ATOM 4101 C C . ASN A 1 531 ? -23.391 18.703 30.047 1 33.81 531 ASN A C 1
ATOM 4103 O O . ASN A 1 531 ? -23.812 17.625 30.484 1 33.81 531 ASN A O 1
ATOM 4107 N N . PRO A 1 532 ? -22.406 19.344 30.719 1 33.53 532 PRO A N 1
ATOM 4108 C CA . PRO A 1 532 ? -21.859 18.844 31.984 1 33.53 532 PRO A CA 1
ATOM 4109 C C . PRO A 1 532 ? -22.938 18.359 32.938 1 33.53 532 PRO A C 1
ATOM 4111 O O . PRO A 1 532 ? -22.625 17.75 33.969 1 33.53 532 PRO A O 1
ATOM 4114 N N . THR A 1 533 ? -24.094 19.078 33.031 1 32.34 533 THR A N 1
ATOM 4115 C CA . THR A 1 533 ? -24.938 18.844 34.188 1 32.34 533 THR A CA 1
ATOM 4116 C C . THR A 1 533 ? -25.641 17.5 34.094 1 32.34 533 THR A C 1
ATOM 4118 O O . THR A 1 533 ? -26.391 17.109 34.969 1 32.34 533 THR A O 1
ATOM 4121 N N . ILE A 1 534 ? -26.141 17.156 32.969 1 31 534 ILE A N 1
ATOM 4122 C CA . ILE A 1 534 ? -26.969 15.977 33.094 1 31 534 ILE A CA 1
ATOM 4123 C C . ILE A 1 534 ? -26.094 14.75 33.375 1 31 534 ILE A C 1
ATOM 4125 O O . ILE A 1 534 ? -25.188 14.445 32.594 1 31 534 ILE A O 1
ATOM 4129 N N . HIS A 1 535 ? -26 14.336 34.75 1 29.86 535 HIS A N 1
ATOM 4130 C CA . HIS A 1 535 ? -25.672 13.07 35.406 1 29.86 535 HIS A CA 1
ATOM 4131 C C . HIS A 1 535 ? -26.172 11.891 34.594 1 29.86 535 HIS A C 1
ATOM 4133 O O . HIS A 1 535 ? -27.375 11.594 34.594 1 29.86 535 HIS A O 1
ATOM 4139 N N . PHE A 1 536 ? -25.75 11.797 33.469 1 26 536 PHE A N 1
ATOM 4140 C CA . PHE A 1 536 ? -26.281 10.984 32.375 1 26 536 PHE A CA 1
ATOM 4141 C C . PHE A 1 536 ? -26.672 9.602 32.875 1 26 536 PHE A C 1
ATOM 4143 O O . PHE A 1 536 ? -26.406 9.258 34.031 1 26 536 PHE A O 1
ATOM 4150 N N . LEU A 1 537 ? -26.297 8.5 32 1 28.25 537 LEU A N 1
ATOM 4151 C CA . LEU A 1 537 ? -26.469 7.066 32.219 1 28.25 537 LEU A CA 1
ATOM 4152 C C . LEU A 1 537 ? -25.656 6.586 33.406 1 28.25 537 LEU A C 1
ATOM 4154 O O . LEU A 1 537 ? -24.562 7.09 33.688 1 28.25 537 LEU A O 1
ATOM 4158 N N . PRO A 1 538 ? -26.375 5.941 34.438 1 28.92 538 PRO A N 1
ATOM 4159 C CA . PRO A 1 538 ? -25.703 5.453 35.656 1 28.92 538 PRO A CA 1
ATOM 4160 C C . PRO A 1 538 ? -24.297 4.934 35.375 1 28.92 538 PRO A C 1
ATOM 4162 O O . PRO A 1 538 ? -23.391 5.121 36.188 1 28.92 538 PRO A O 1
ATOM 4165 N N . GLY A 1 539 ? -24.281 3.773 34.719 1 29.67 539 GLY A N 1
ATOM 4166 C CA . GLY A 1 539 ? -23.125 2.898 34.625 1 29.67 539 GLY A CA 1
ATOM 4167 C C . GLY A 1 539 ? -21.984 3.482 33.812 1 29.67 539 GLY A C 1
ATOM 4168 O O . GLY A 1 539 ? -22.219 4.043 32.719 1 29.67 539 GLY A O 1
ATOM 4169 N N . GLY A 1 540 ? -21.016 4.129 34.375 1 29.45 540 GLY A N 1
ATOM 4170 C CA . GLY A 1 540 ? -19.781 4.828 34.031 1 29.45 540 GLY A CA 1
ATOM 4171 C C . GLY A 1 540 ? -19.078 4.23 32.812 1 29.45 540 GLY A C 1
ATOM 4172 O O . GLY A 1 540 ? -18.297 3.283 32.938 1 29.45 540 GLY A O 1
ATOM 4173 N N . PHE A 1 541 ? -19.797 4.129 31.734 1 30.33 541 PHE A N 1
ATOM 4174 C CA . PHE A 1 541 ? -19.062 3.574 30.594 1 30.33 541 PHE A CA 1
ATOM 4175 C C . PHE A 1 541 ? -17.859 4.441 30.25 1 30.33 541 PHE A C 1
ATOM 4177 O O . PHE A 1 541 ? -18.016 5.535 29.703 1 30.33 541 PHE A O 1
ATOM 4184 N N . THR A 1 542 ? -16.844 4.652 31.125 1 31.59 542 THR A N 1
ATOM 4185 C CA . THR A 1 542 ? -15.633 5.453 31.141 1 31.59 542 THR A CA 1
ATOM 4186 C C . THR A 1 542 ? -14.797 5.188 29.891 1 31.59 542 THR A C 1
ATOM 4188 O O . THR A 1 542 ? -14.883 4.109 29.297 1 31.59 542 THR A O 1
ATOM 4191 N N . ILE A 1 543 ? -14.219 6.195 29.375 1 33.72 543 ILE A N 1
ATOM 4192 C CA . ILE A 1 543 ? -13.172 6.312 28.375 1 33.72 543 ILE A CA 1
ATOM 4193 C C . ILE A 1 543 ? -12.227 5.117 28.469 1 33.72 543 ILE A C 1
ATOM 4195 O O . ILE A 1 543 ? -11.398 4.902 27.578 1 33.72 543 ILE A O 1
ATOM 4199 N N . LYS A 1 544 ? -12.25 4.504 29.578 1 35.69 544 LYS A N 1
ATOM 4200 C CA . LYS A 1 544 ? -11.375 3.373 29.875 1 35.69 544 LYS A CA 1
ATOM 4201 C C . LYS A 1 544 ? -11.734 2.158 29.031 1 35.69 544 LYS A C 1
ATOM 4203 O O . LYS A 1 544 ? -10.867 1.335 28.719 1 35.69 544 LYS A O 1
ATOM 4208 N N . ARG A 1 545 ? -13.062 2.145 28.703 1 36.47 545 ARG A N 1
ATOM 4209 C CA . ARG A 1 545 ? -13.508 0.946 28 1 36.47 545 ARG A CA 1
ATOM 4210 C C . ARG A 1 545 ? -13.164 1.027 26.516 1 36.47 545 ARG A C 1
ATOM 4212 O O . ARG A 1 545 ? -12.898 0.008 25.875 1 36.47 545 ARG A O 1
ATOM 4219 N N . VAL A 1 546 ? -13.281 2.221 26.016 1 35.09 546 VAL A N 1
ATOM 4220 C CA . VAL A 1 546 ? -12.93 2.371 24.609 1 35.09 546 VAL A CA 1
ATOM 4221 C C . VAL A 1 546 ? -11.438 2.113 24.422 1 35.09 546 VAL A C 1
ATOM 4223 O O . VAL A 1 546 ? -11.031 1.477 23.438 1 35.09 546 VAL A O 1
ATOM 4226 N N . HIS A 1 547 ? -10.625 2.598 25.391 1 37.22 547 HIS A N 1
ATOM 4227 C CA . HIS A 1 547 ? -9.195 2.332 25.375 1 37.22 547 HIS A CA 1
ATOM 4228 C C . HIS A 1 547 ? -8.914 0.833 25.375 1 37.22 547 HIS A C 1
ATOM 4230 O O . HIS A 1 547 ? -8.023 0.364 24.656 1 37.22 547 HIS A O 1
ATOM 4236 N N . GLN A 1 548 ? -9.75 0.1 26.078 1 40.72 548 GLN A N 1
ATOM 4237 C CA . GLN A 1 548 ? -9.555 -1.341 26.188 1 40.72 548 GLN A CA 1
ATOM 4238 C C . GLN A 1 548 ? -9.867 -2.043 24.875 1 40.72 548 GLN A C 1
ATOM 4240 O O . GLN A 1 548 ? -9.18 -2.992 24.484 1 40.72 548 GLN A O 1
ATOM 4245 N N . ILE A 1 549 ? -10.859 -1.483 24.234 1 38.75 549 ILE A N 1
ATOM 4246 C CA . ILE A 1 549 ? -11.242 -2.117 22.984 1 38.75 549 ILE A CA 1
ATOM 4247 C C . ILE A 1 549 ? -10.195 -1.828 21.922 1 38.75 549 ILE A C 1
ATOM 4249 O O . ILE A 1 549 ? -9.781 -2.729 21.172 1 38.75 549 ILE A O 1
ATOM 4253 N N . ALA A 1 550 ? -9.812 -0.554 21.922 1 38.72 550 ALA A N 1
ATOM 4254 C CA . ALA A 1 550 ? -8.789 -0.188 20.938 1 38.72 550 ALA A CA 1
ATOM 4255 C C . ALA A 1 550 ? -7.473 -0.901 21.219 1 38.72 550 ALA A C 1
ATOM 4257 O O . ALA A 1 550 ? -6.824 -1.414 20.312 1 38.72 550 ALA A O 1
ATOM 4258 N N . MET A 1 551 ? -7.094 -0.95 22.531 1 42.53 551 MET A N 1
ATOM 4259 C CA . MET A 1 551 ? -5.859 -1.624 22.922 1 42.53 551 MET A CA 1
ATOM 4260 C C . MET A 1 551 ? -5.957 -3.125 22.672 1 42.53 551 MET A C 1
ATOM 4262 O O . MET A 1 551 ? -4.945 -3.785 22.422 1 42.53 551 MET A O 1
ATOM 4266 N N . SER A 1 552 ? -7.145 -3.711 22.797 1 43.09 552 SER A N 1
ATOM 4267 C CA . SER A 1 552 ? -7.324 -5.129 22.5 1 43.09 552 SER A CA 1
ATOM 4268 C C . SER A 1 552 ? -7.176 -5.418 21.016 1 43.09 552 SER A C 1
ATOM 4270 O O . SER A 1 552 ? -6.641 -6.457 20.625 1 43.09 552 SER A O 1
ATOM 4272 N N . TYR A 1 553 ? -7.734 -4.523 20.266 1 36.22 553 TYR A N 1
ATOM 4273 C CA . TYR A 1 553 ? -7.613 -4.707 18.812 1 36.22 553 TYR A CA 1
ATOM 4274 C C . TYR A 1 553 ? -6.164 -4.574 18.375 1 36.22 553 TYR A C 1
ATOM 4276 O O . TYR A 1 553 ? -5.672 -5.387 17.578 1 36.22 553 TYR A O 1
ATOM 4284 N N . ILE A 1 554 ? -5.496 -3.543 18.906 1 38.12 554 ILE A N 1
ATOM 4285 C CA . ILE A 1 554 ? -4.078 -3.363 18.625 1 38.12 554 ILE A CA 1
ATOM 4286 C C . ILE A 1 554 ? -3.291 -4.566 19.141 1 38.12 554 ILE A C 1
ATOM 4288 O O . ILE A 1 554 ? -2.387 -5.059 18.469 1 38.12 554 ILE A O 1
ATOM 4292 N N . LYS A 1 555 ? -3.637 -5.047 20.375 1 40.06 555 LYS A N 1
ATOM 4293 C CA . LYS A 1 555 ? -2.998 -6.223 20.953 1 40.06 555 LYS A CA 1
ATOM 4294 C C . LYS A 1 555 ? -3.248 -7.461 20.094 1 40.06 555 LYS A C 1
ATOM 4296 O O . LYS A 1 555 ? -2.357 -8.297 19.922 1 40.06 555 LYS A O 1
ATOM 4301 N N . ARG A 1 556 ? -4.504 -7.57 19.625 1 37.41 556 ARG A N 1
ATOM 4302 C CA . ARG A 1 556 ? -4.84 -8.742 18.828 1 37.41 556 ARG A CA 1
ATOM 4303 C C . ARG A 1 556 ? -4.125 -8.711 17.469 1 37.41 556 ARG A C 1
ATOM 4305 O O . ARG A 1 556 ? -3.752 -9.75 16.938 1 37.41 556 ARG A O 1
ATOM 4312 N N . ARG A 1 557 ? -4.102 -7.441 16.906 1 34.38 557 ARG A N 1
ATOM 4313 C CA . ARG A 1 557 ? -3.361 -7.344 15.656 1 34.38 557 ARG A CA 1
ATOM 4314 C C . ARG A 1 557 ? -1.869 -7.562 15.883 1 34.38 557 ARG A C 1
ATOM 4316 O O . ARG A 1 557 ? -1.146 -7.949 14.961 1 34.38 557 ARG A O 1
ATOM 4323 N N . LYS A 1 558 ? -1.233 -7.016 17.031 1 37 558 LYS A N 1
ATOM 4324 C CA . LYS A 1 558 ? 0.153 -7.309 17.375 1 37 558 LYS A CA 1
ATOM 4325 C C . LYS A 1 558 ? 0.344 -8.797 17.672 1 37 558 LYS A C 1
ATOM 4327 O O . LYS A 1 558 ? 1.415 -9.352 17.422 1 37 558 LYS A O 1
ATOM 4332 N N . GLU A 1 559 ? -0.577 -9.414 18.453 1 35.34 559 GLU A N 1
ATOM 4333 C CA . GLU A 1 559 ? -0.428 -10.828 18.781 1 35.34 559 GLU A CA 1
ATOM 4334 C C . GLU A 1 559 ? -0.471 -11.703 17.531 1 35.34 559 GLU A C 1
ATOM 4336 O O . GLU A 1 559 ? 0.013 -12.836 17.547 1 35.34 559 GLU A O 1
ATOM 4341 N N . GLY A 1 560 ? -1.24 -11.219 16.562 1 33.97 560 GLY A N 1
ATOM 4342 C CA . GLY A 1 560 ? -1.165 -12.047 15.367 1 33.97 560 GLY A CA 1
ATOM 4343 C C . GLY A 1 560 ? 0.179 -11.961 14.672 1 33.97 560 GLY A C 1
ATOM 4344 O O . GLY A 1 560 ? 0.451 -12.727 13.742 1 33.97 560 GLY A O 1
ATOM 4345 N N . GLY A 1 561 ? 0.927 -10.758 14.766 1 30.12 561 GLY A N 1
ATOM 4346 C CA . GLY A 1 561 ? 2.238 -10.703 14.141 1 30.12 561 GLY A CA 1
ATOM 4347 C C . GLY A 1 561 ? 3.311 -11.43 14.93 1 30.12 561 GLY A C 1
ATOM 4348 O O . GLY A 1 561 ? 4.387 -11.719 14.406 1 30.12 561 GLY A O 1
ATOM 4349 N N . ILE A 1 562 ? 3.43 -11.297 16.375 1 31.88 562 ILE A N 1
ATOM 4350 C CA . ILE A 1 562 ? 4.57 -11.719 17.172 1 31.88 562 ILE A CA 1
ATOM 4351 C C . ILE A 1 562 ? 4.562 -13.242 17.312 1 31.88 562 ILE A C 1
ATOM 4353 O O . ILE A 1 562 ? 5.312 -13.805 18.125 1 31.88 562 ILE A O 1
ATOM 4357 N N . ARG A 1 563 ? 3.607 -14.039 16.984 1 27.94 563 ARG A N 1
ATOM 4358 C CA . ARG A 1 563 ? 3.865 -15.43 17.328 1 27.94 563 ARG A CA 1
ATOM 4359 C C . ARG A 1 563 ? 5.086 -15.961 16.594 1 27.94 563 ARG A C 1
ATOM 4361 O O . ARG A 1 563 ? 4.953 -16.812 15.695 1 27.94 563 ARG A O 1
ATOM 4368 N N . LEU A 1 564 ? 6.129 -15.141 16.344 1 26.17 564 LEU A N 1
ATOM 4369 C CA . LEU A 1 564 ? 7.285 -15.906 15.891 1 26.17 564 LEU A CA 1
ATOM 4370 C C . LEU A 1 564 ? 7.824 -16.781 17.016 1 26.17 564 LEU A C 1
ATOM 4372 O O . LEU A 1 564 ? 8.25 -17.922 16.766 1 26.17 564 LEU A O 1
ATOM 4376 N N . GLU A 1 565 ? 8.352 -16.266 18.422 1 27.03 565 GLU A N 1
ATOM 4377 C CA . GLU A 1 565 ? 9.594 -16.562 19.125 1 27.03 565 GLU A CA 1
ATOM 4378 C C . GLU A 1 565 ? 9.398 -17.719 20.109 1 27.03 565 GLU A C 1
ATOM 4380 O O . GLU A 1 565 ? 10.367 -18.203 20.703 1 27.03 565 GLU A O 1
ATOM 4385 N N . SER A 1 566 ? 8.398 -17.969 20.906 1 24.91 566 SER A N 1
ATOM 4386 C CA . SER A 1 566 ? 8.672 -18.703 22.125 1 24.91 566 SER A CA 1
ATOM 4387 C C . SER A 1 566 ? 9.148 -20.125 21.828 1 24.91 566 SER A C 1
ATOM 4389 O O . SER A 1 566 ? 9.852 -20.734 22.641 1 24.91 566 SER A O 1
ATOM 4391 N N . GLU A 1 567 ? 8.57 -21.219 21.219 1 23.84 567 GLU A N 1
ATOM 4392 C CA . GLU A 1 567 ? 8.547 -22.562 21.766 1 23.84 567 GLU A CA 1
ATOM 4393 C C . GLU A 1 567 ? 9.797 -23.344 21.359 1 23.84 567 GLU A C 1
ATOM 4395 O O . GLU A 1 567 ? 9.789 -24.062 20.359 1 23.84 567 GLU A O 1
ATOM 4400 N N . GLN A 1 568 ? 11.086 -22.938 21.578 1 25.67 568 GLN A N 1
ATOM 4401 C CA . GLN A 1 568 ? 11.922 -24.125 21.547 1 25.67 568 GLN A CA 1
ATOM 4402 C C . GLN A 1 568 ? 11.75 -24.969 22.812 1 25.67 568 GLN A C 1
ATOM 4404 O O . GLN A 1 568 ? 12.094 -24.516 23.906 1 25.67 568 GLN A O 1
ATOM 4409 N N . GLU A 1 569 ? 10.898 -25.578 23.531 1 24.19 569 GLU A N 1
ATOM 4410 C CA . GLU A 1 569 ? 11.453 -26.234 24.719 1 24.19 569 GLU A CA 1
ATOM 4411 C C . GLU A 1 569 ? 12.609 -27.156 24.344 1 24.19 569 GLU A C 1
ATOM 4413 O O . GLU A 1 569 ? 12.555 -27.844 23.312 1 24.19 569 GLU A O 1
ATOM 4418 N N . PRO A 1 570 ? 13.742 -27.078 25.125 1 26.45 570 PRO A N 1
ATOM 4419 C CA . PRO A 1 570 ? 14.992 -27.844 25.047 1 26.45 570 PRO A CA 1
ATOM 4420 C C . PRO A 1 570 ? 14.781 -29.344 25.234 1 26.45 570 PRO A C 1
ATOM 4422 O O . PRO A 1 570 ? 14.211 -29.766 26.234 1 26.45 570 PRO A O 1
ATOM 4425 N N . PRO A 1 571 ? 14.172 -30.156 24.438 1 24.52 571 PRO A N 1
ATOM 4426 C CA . PRO A 1 571 ? 14.086 -31.438 25.156 1 24.52 571 PRO A CA 1
ATOM 4427 C C . PRO A 1 571 ? 15.391 -31.781 25.875 1 24.52 571 PRO A C 1
ATOM 4429 O O . PRO A 1 571 ? 16.469 -31.438 25.406 1 24.52 571 PRO A O 1
ATOM 4432 N N . LEU A 1 572 ? 15.367 -32.031 27.203 1 21.12 572 LEU A N 1
ATOM 4433 C CA . LEU A 1 572 ? 16.266 -32.562 28.203 1 21.12 572 LEU A CA 1
ATOM 4434 C C . LEU A 1 572 ? 17.016 -33.781 27.672 1 21.12 572 LEU A C 1
ATOM 4436 O O . LEU A 1 572 ? 16.406 -34.688 27.109 1 21.12 572 LEU A O 1
ATOM 4440 N N . LEU A 1 573 ? 18.438 -33.656 27.469 1 21.47 573 LEU A N 1
ATOM 4441 C CA . LEU A 1 573 ? 19.328 -34.812 27.359 1 21.47 573 LEU A CA 1
ATOM 4442 C C . LEU A 1 573 ? 19.109 -35.781 28.516 1 21.47 573 LEU A C 1
ATOM 4444 O O . LEU A 1 573 ? 19.359 -35.438 29.672 1 21.47 573 LEU A O 1
ATOM 4448 N N . ASP A 1 574 ? 17.984 -36.312 28.797 1 21.44 574 ASP A N 1
ATOM 4449 C CA . ASP A 1 574 ? 18.188 -37.344 29.812 1 21.44 574 ASP A CA 1
ATOM 4450 C C . ASP A 1 574 ? 19.5 -38.094 29.578 1 21.44 574 ASP A C 1
ATOM 4452 O O . ASP A 1 574 ? 19.812 -38.5 28.453 1 21.44 574 ASP A O 1
ATOM 4456 N N . LEU A 1 575 ? 20.594 -38.094 30.594 1 20.28 575 LEU A N 1
ATOM 4457 C CA . LEU A 1 575 ? 21.781 -38.781 31.109 1 20.28 575 LEU A CA 1
ATOM 4458 C C . LEU A 1 575 ? 21.594 -40.281 31.109 1 20.28 575 LEU A C 1
ATOM 4460 O O . LEU A 1 575 ? 22.484 -41.031 31.516 1 20.28 575 LEU A O 1
ATOM 4464 N N . GLU A 1 576 ? 20.453 -41 31.344 1 20.98 576 GLU A N 1
ATOM 4465 C CA . GLU A 1 576 ? 20.828 -42.312 31.875 1 20.98 576 GLU A CA 1
ATOM 4466 C C . GLU A 1 576 ? 21.922 -42.969 31.016 1 20.98 576 GLU A C 1
ATOM 4468 O O . GLU A 1 576 ? 22.953 -43.406 31.547 1 20.98 576 GLU A O 1
ATOM 4473 N N . ASN A 1 577 ? 21.562 -44.406 30.578 1 19.47 577 ASN A N 1
ATOM 4474 C CA . ASN A 1 577 ? 22.359 -45.625 30.625 1 19.47 577 ASN A CA 1
ATOM 4475 C C . ASN A 1 577 ? 23.469 -45.594 29.578 1 19.47 577 ASN A C 1
ATOM 4477 O O . ASN A 1 577 ? 23.219 -45.25 28.422 1 19.47 577 ASN A O 1
ATOM 4481 N N . MET B 1 1 ? -6.527 24.094 27.922 1 35.97 1 MET B N 1
ATOM 4482 C CA . MET B 1 1 ? -5.207 24.719 27.859 1 35.97 1 MET B CA 1
ATOM 4483 C C . MET B 1 1 ? -4.828 25.031 26.406 1 35.97 1 MET B C 1
ATOM 4485 O O . MET B 1 1 ? -4.957 24.188 25.531 1 35.97 1 MET B O 1
ATOM 4489 N N . ASN B 1 2 ? -4.891 26.281 26.109 1 45.28 2 ASN B N 1
ATOM 4490 C CA . ASN B 1 2 ? -4.617 26.859 24.797 1 45.28 2 ASN B CA 1
ATOM 4491 C C . ASN B 1 2 ? -3.301 26.344 24.234 1 45.28 2 ASN B C 1
ATOM 4493 O O . ASN B 1 2 ? -2.273 26.344 24.906 1 45.28 2 ASN B O 1
ATOM 4497 N N . ILE B 1 3 ? -3.4 25.453 23.391 1 51.59 3 ILE B N 1
ATOM 4498 C CA . ILE B 1 3 ? -2.221 24.906 22.719 1 51.59 3 ILE B CA 1
ATOM 4499 C C . ILE B 1 3 ? -1.162 26 22.562 1 51.59 3 ILE B C 1
ATOM 4501 O O . ILE B 1 3 ? 0.033 25.734 22.734 1 51.59 3 ILE B O 1
ATOM 4505 N N . ARG B 1 4 ? -1.622 27.172 22.516 1 54.34 4 ARG B N 1
ATOM 4506 C CA . ARG B 1 4 ? -0.714 28.297 22.328 1 54.34 4 ARG B CA 1
ATOM 4507 C C . ARG B 1 4 ? 0.036 28.609 23.609 1 54.34 4 ARG B C 1
ATOM 4509 O O . ARG B 1 4 ? 1.242 28.875 23.594 1 54.34 4 ARG B O 1
ATOM 4516 N N . HIS B 1 5 ? -0.817 28.734 24.656 1 53.09 5 HIS B N 1
ATOM 4517 C CA . HIS B 1 5 ? -0.17 29.031 25.922 1 53.09 5 HIS B CA 1
ATOM 4518 C C . HIS B 1 5 ? 0.853 27.953 26.281 1 53.09 5 HIS B C 1
ATOM 4520 O O . HIS B 1 5 ? 1.908 28.266 26.844 1 53.09 5 HIS B O 1
ATOM 4526 N N . PHE B 1 6 ? 0.485 26.844 25.781 1 51.72 6 PHE B N 1
ATOM 4527 C CA . PHE B 1 6 ? 1.406 25.75 26.047 1 51.72 6 PHE B CA 1
ATOM 4528 C C . PHE B 1 6 ? 2.67 25.891 25.203 1 51.72 6 PHE B C 1
ATOM 4530 O O . PHE B 1 6 ? 3.775 25.656 25.703 1 51.72 6 PHE B O 1
ATOM 4537 N N . LEU B 1 7 ? 2.453 26.328 24.109 1 56.69 7 LEU B N 1
ATOM 4538 C CA . LEU B 1 7 ? 3.588 26.422 23.188 1 56.69 7 LEU B CA 1
ATOM 4539 C C . LEU B 1 7 ? 4.406 27.688 23.484 1 56.69 7 LEU B C 1
ATOM 4541 O O . LEU B 1 7 ? 5.605 27.719 23.188 1 56.69 7 LEU B O 1
ATOM 4545 N N . HIS B 1 8 ? 3.811 28.812 23.859 1 55.62 8 HIS B N 1
ATOM 4546 C CA . HIS B 1 8 ? 4.52 30.062 24.094 1 55.62 8 HIS B CA 1
ATOM 4547 C C . HIS B 1 8 ? 5.074 30.125 25.516 1 55.62 8 HIS B C 1
ATOM 4549 O O . HIS B 1 8 ? 6.195 30.594 25.719 1 55.62 8 HIS B O 1
ATOM 4555 N N . VAL B 1 9 ? 4.199 29.953 26.5 1 53.19 9 VAL B N 1
ATOM 4556 C CA . VAL B 1 9 ? 4.566 30.281 27.875 1 53.19 9 VAL B CA 1
ATOM 4557 C C . VAL B 1 9 ? 5.082 29.031 28.578 1 53.19 9 VAL B C 1
ATOM 4559 O O . VAL B 1 9 ? 5.98 29.109 29.422 1 53.19 9 VAL B O 1
ATOM 4562 N N . GLY B 1 10 ? 4.609 27.938 28.156 1 58.16 10 GLY B N 1
ATOM 4563 C CA . GLY B 1 10 ? 4.973 26.797 28.984 1 58.16 10 GLY B CA 1
ATOM 4564 C C . GLY B 1 10 ? 6.34 26.219 28.641 1 58.16 10 GLY B C 1
ATOM 4565 O O . GLY B 1 10 ? 7.363 26.828 28.969 1 58.16 10 GLY B O 1
ATOM 4566 N N . TYR B 1 11 ? 6.297 25.266 28.062 1 72.94 11 TYR B N 1
ATOM 4567 C CA . TYR B 1 11 ? 7.523 24.547 27.734 1 72.94 11 TYR B CA 1
ATOM 4568 C C . TYR B 1 11 ? 7.625 24.297 26.234 1 72.94 11 TYR B C 1
ATOM 4570 O O . TYR B 1 11 ? 7.594 23.156 25.781 1 72.94 11 TYR B O 1
ATOM 4578 N N . PRO B 1 12 ? 7.746 25.469 25.562 1 78.25 12 PRO B N 1
ATOM 4579 C CA . PRO B 1 12 ? 7.773 25.312 24.094 1 78.25 12 PRO B CA 1
ATOM 4580 C C . PRO B 1 12 ? 8.867 24.359 23.625 1 78.25 12 PRO B C 1
ATOM 4582 O O . PRO B 1 12 ? 8.625 23.516 22.75 1 78.25 12 PRO B O 1
ATOM 4585 N N . ASN B 1 13 ? 9.883 24.422 24.234 1 84.69 13 ASN B N 1
ATOM 4586 C CA . ASN B 1 13 ? 10.992 23.578 23.797 1 84.69 13 ASN B CA 1
ATOM 4587 C C . ASN B 1 13 ? 10.695 22.109 24.016 1 84.69 13 ASN B C 1
ATOM 4589 O O . ASN B 1 13 ? 10.867 21.281 23.109 1 84.69 13 ASN B O 1
ATOM 4593 N N . LEU B 1 14 ? 10.164 21.844 25.141 1 85 14 LEU B N 1
ATOM 4594 C CA . LEU B 1 14 ? 9.867 20.453 25.453 1 85 14 LEU B CA 1
ATOM 4595 C C . LEU B 1 14 ? 8.75 19.922 24.547 1 85 14 LEU B C 1
ATOM 4597 O O . LEU B 1 14 ? 8.805 18.781 24.094 1 85 14 LEU B O 1
ATOM 4601 N N . SER B 1 15 ? 7.793 20.75 24.281 1 87.62 15 SER B N 1
ATOM 4602 C CA . SER B 1 15 ? 6.664 20.312 23.453 1 87.62 15 SER B CA 1
ATOM 4603 C C . SER B 1 15 ? 7.098 20.016 22.031 1 87.62 15 SER B C 1
ATOM 4605 O O . SER B 1 15 ? 6.719 19 21.453 1 87.62 15 SER B O 1
ATOM 4607 N N . PHE B 1 16 ? 7.914 20.859 21.438 1 91.12 16 PHE B N 1
ATOM 4608 C CA . PHE B 1 16 ? 8.359 20.656 20.062 1 91.12 16 PHE B CA 1
ATOM 4609 C C . PHE B 1 16 ? 9.312 19.469 19.969 1 91.12 16 PHE B C 1
ATOM 4611 O O . PHE B 1 16 ? 9.273 18.719 19 1 91.12 16 PHE B O 1
ATOM 4618 N N . ILE B 1 17 ? 10.141 19.328 21 1 93.06 17 ILE B N 1
ATOM 4619 C CA . ILE B 1 17 ? 11.086 18.219 21 1 93.06 17 ILE B CA 1
ATOM 4620 C C . ILE B 1 17 ? 10.336 16.891 21.141 1 93.06 17 ILE B C 1
ATOM 4622 O O . ILE B 1 17 ? 10.641 15.93 20.422 1 93.06 17 ILE B O 1
ATOM 4626 N N . LEU B 1 18 ? 9.305 16.828 21.938 1 93.06 18 LEU B N 1
ATOM 4627 C CA . LEU B 1 18 ? 8.5 15.617 22.094 1 93.06 18 LEU B CA 1
ATOM 4628 C C . LEU B 1 18 ? 7.695 15.336 20.828 1 93.06 18 LEU B C 1
ATOM 4630 O O . LEU B 1 18 ? 7.559 14.18 20.422 1 93.06 18 LEU B O 1
ATOM 4634 N N . LEU B 1 19 ? 7.18 16.375 20.234 1 92.56 19 LEU B N 1
ATOM 4635 C CA . LEU B 1 19 ? 6.438 16.203 19 1 92.56 19 LEU B CA 1
ATOM 4636 C C . LEU B 1 19 ? 7.344 15.688 17.891 1 92.56 19 LEU B C 1
ATOM 4638 O O . LEU B 1 19 ? 6.969 14.773 17.141 1 92.56 19 LEU B O 1
ATOM 4642 N N . ALA B 1 20 ? 8.516 16.281 17.797 1 95 20 ALA B N 1
ATOM 4643 C CA . ALA B 1 20 ? 9.477 15.844 16.781 1 95 20 ALA B CA 1
ATOM 4644 C C . ALA B 1 20 ? 9.883 14.391 17 1 95 20 ALA B C 1
ATOM 4646 O O . ALA B 1 20 ? 10.031 13.625 16.047 1 95 20 ALA B O 1
ATOM 4647 N N . THR B 1 21 ? 10.055 13.992 18.266 1 95.69 21 THR B N 1
ATOM 4648 C CA . THR B 1 21 ? 10.406 12.625 18.625 1 95.69 21 THR B CA 1
ATOM 4649 C C . THR B 1 21 ? 9.281 11.664 18.234 1 95.69 21 THR B C 1
ATOM 4651 O O . THR B 1 21 ? 9.531 10.633 17.609 1 95.69 21 THR B O 1
ATOM 4654 N N . PHE B 1 22 ? 8.086 12.055 18.547 1 94.12 22 PHE B N 1
ATOM 4655 C CA . PHE B 1 22 ? 6.922 11.234 18.234 1 94.12 22 PHE B CA 1
ATOM 4656 C C . PHE B 1 22 ? 6.746 11.102 16.719 1 94.12 22 PHE B C 1
ATOM 4658 O O . PHE B 1 22 ? 6.551 10 16.203 1 94.12 22 PHE B O 1
ATOM 4665 N N . LEU B 1 23 ? 6.828 12.172 15.984 1 94.88 23 LEU B N 1
ATOM 4666 C CA . LEU B 1 23 ? 6.648 12.156 14.539 1 94.88 23 LEU B CA 1
ATOM 4667 C C . LEU B 1 23 ? 7.77 11.375 13.859 1 94.88 23 LEU B C 1
ATOM 4669 O O . LEU B 1 23 ? 7.543 10.719 12.836 1 94.88 23 LEU B O 1
ATOM 4673 N N . SER B 1 24 ? 8.898 11.5 14.406 1 95.12 24 SER B N 1
ATOM 4674 C CA . SER B 1 24 ? 10.008 10.75 13.828 1 95.12 24 SER B CA 1
ATOM 4675 C C . SER B 1 24 ? 9.789 9.242 13.977 1 95.12 24 SER B C 1
ATOM 4677 O O . SER B 1 24 ? 10.211 8.461 13.117 1 95.12 24 SER B O 1
ATOM 4679 N N . THR B 1 25 ? 9.156 8.82 15.039 1 94 25 THR B N 1
ATOM 4680 C CA . THR B 1 25 ? 8.844 7.41 15.242 1 94 25 THR B CA 1
ATOM 4681 C C . THR B 1 25 ? 7.875 6.914 14.164 1 94 25 THR B C 1
ATOM 4683 O O . THR B 1 25 ? 8 5.789 13.688 1 94 25 THR B O 1
ATOM 4686 N N . ILE B 1 26 ? 7.043 7.812 13.742 1 92.88 26 ILE B N 1
ATOM 4687 C CA . ILE B 1 26 ? 6.035 7.445 12.758 1 92.88 26 ILE B CA 1
ATOM 4688 C C . ILE B 1 26 ? 6.605 7.609 11.352 1 92.88 26 ILE B C 1
ATOM 4690 O O . ILE B 1 26 ? 6.25 6.859 10.438 1 92.88 26 ILE B O 1
ATOM 4694 N N . SER B 1 27 ? 7.52 8.453 11.125 1 92.69 27 SER B N 1
ATOM 4695 C CA . SER B 1 27 ? 8.008 8.836 9.805 1 92.69 27 SER B CA 1
ATOM 4696 C C . SER B 1 27 ? 9.086 7.883 9.312 1 92.69 27 SER B C 1
ATOM 4698 O O . SER B 1 27 ? 9.156 7.586 8.117 1 92.69 27 SER B O 1
ATOM 4700 N N . PHE B 1 28 ? 9.852 7.477 10.188 1 91.75 28 PHE B N 1
ATOM 4701 C CA . PHE B 1 28 ? 11.078 6.863 9.688 1 91.75 28 PHE B CA 1
ATOM 4702 C C . PHE B 1 28 ? 11.133 5.383 10.039 1 91.75 28 PHE B C 1
ATOM 4704 O O . PHE B 1 28 ? 12.133 4.906 10.57 1 91.75 28 PHE B O 1
ATOM 4711 N N . GLN B 1 29 ? 10.023 4.766 9.672 1 90.38 29 GLN B N 1
ATOM 4712 C CA . GLN B 1 29 ? 10.023 3.309 9.586 1 90.38 29 GLN B CA 1
ATOM 4713 C C . GLN B 1 29 ? 10.906 2.824 8.438 1 90.38 29 GLN B C 1
ATOM 4715 O O . GLN B 1 29 ? 11.516 3.633 7.734 1 90.38 29 GLN B O 1
ATOM 4720 N N . LEU B 1 30 ? 11.016 1.556 8.328 1 89.75 30 LEU B N 1
ATOM 4721 C CA . LEU B 1 30 ? 11.805 1.014 7.227 1 89.75 30 LEU B CA 1
ATOM 4722 C C . LEU B 1 30 ? 11.141 1.316 5.887 1 89.75 30 LEU B C 1
ATOM 4724 O O . LEU B 1 30 ? 11.797 1.314 4.848 1 89.75 30 LEU B O 1
ATOM 4728 N N . THR B 1 31 ? 9.875 1.509 6 1 90.88 31 THR B N 1
ATOM 4729 C CA . THR B 1 31 ? 9.102 1.939 4.84 1 90.88 31 THR B CA 1
ATOM 4730 C C . THR B 1 31 ? 8.414 3.275 5.113 1 90.88 31 THR B C 1
ATOM 4732 O O . THR B 1 31 ? 7.203 3.322 5.34 1 90.88 31 THR B O 1
ATOM 4735 N N . PRO B 1 32 ? 9.203 4.363 4.977 1 93.38 32 PRO B N 1
ATOM 4736 C CA . PRO B 1 32 ? 8.688 5.68 5.352 1 93.38 32 PRO B CA 1
ATOM 4737 C C . PRO B 1 32 ? 7.594 6.176 4.406 1 93.38 32 PRO B C 1
ATOM 4739 O O . PRO B 1 32 ? 7.656 5.926 3.199 1 93.38 32 PRO B O 1
ATOM 4742 N N . SER B 1 33 ? 6.664 6.836 4.973 1 93.12 33 SER B N 1
ATOM 4743 C CA . SER B 1 33 ? 5.562 7.41 4.211 1 93.12 33 SER B CA 1
ATOM 4744 C C . SER B 1 33 ? 5.707 8.922 4.074 1 93.12 33 SER B C 1
ATOM 4746 O O . SER B 1 33 ? 6.262 9.578 4.961 1 93.12 33 SER B O 1
ATOM 4748 N N . ALA B 1 34 ? 5.172 9.516 2.996 1 94.81 34 ALA B N 1
ATOM 4749 C CA . ALA B 1 34 ? 5.34 10.93 2.664 1 94.81 34 ALA B CA 1
ATOM 4750 C C . ALA B 1 34 ? 4.652 11.82 3.697 1 94.81 34 ALA B C 1
ATOM 4752 O O . ALA B 1 34 ? 5.246 12.781 4.184 1 94.81 34 ALA B O 1
ATOM 4753 N N . GLY B 1 35 ? 3.469 11.523 4.148 1 93 35 GLY B N 1
ATOM 4754 C CA . GLY B 1 35 ? 2.693 12.359 5.051 1 93 35 GLY B CA 1
ATOM 4755 C C . GLY B 1 35 ? 3.41 12.656 6.352 1 93 35 GLY B C 1
ATOM 4756 O O . GLY B 1 35 ? 3.688 13.82 6.664 1 93 35 GLY B O 1
ATOM 4757 N N . PRO B 1 36 ? 3.771 11.656 7.047 1 94.75 36 PRO B N 1
ATOM 4758 C CA . PRO B 1 36 ? 4.484 11.852 8.312 1 94.75 36 PRO B CA 1
ATOM 4759 C C . PRO B 1 36 ? 5.809 12.586 8.133 1 94.75 36 PRO B C 1
ATOM 4761 O O . PRO B 1 36 ? 6.199 13.375 9 1 94.75 36 PRO B O 1
ATOM 4764 N N . ILE B 1 37 ? 6.504 12.336 7.059 1 96.94 37 ILE B N 1
ATOM 4765 C CA . ILE B 1 37 ? 7.766 13.023 6.828 1 96.94 37 ILE B CA 1
ATOM 4766 C C . ILE B 1 37 ? 7.516 14.516 6.656 1 96.94 37 ILE B C 1
ATOM 4768 O O . ILE B 1 37 ? 8.242 15.344 7.219 1 96.94 37 ILE B O 1
ATOM 4772 N N . VAL B 1 38 ? 6.496 14.906 5.879 1 96.5 38 VAL B N 1
ATOM 4773 C CA . VAL B 1 38 ? 6.156 16.312 5.676 1 96.5 38 VAL B CA 1
ATOM 4774 C C . VAL B 1 38 ? 5.863 16.969 7.02 1 96.5 38 VAL B C 1
ATOM 4776 O O . VAL B 1 38 ? 6.359 18.062 7.301 1 96.5 38 VAL B O 1
ATOM 4779 N N . LEU B 1 39 ? 5.129 16.266 7.906 1 94.38 39 LEU B N 1
ATOM 4780 C CA . LEU B 1 39 ? 4.77 16.812 9.211 1 94.38 39 LEU B CA 1
ATOM 4781 C C . LEU B 1 39 ? 6.004 16.953 10.094 1 94.38 39 LEU B C 1
ATOM 4783 O O . LEU B 1 39 ? 6.141 17.938 10.828 1 94.38 39 LEU B O 1
ATOM 4787 N N . THR B 1 40 ? 6.895 16 10.008 1 96.69 40 THR B N 1
ATOM 4788 C CA . THR B 1 40 ? 8.125 16.062 10.781 1 96.69 40 THR B CA 1
ATOM 4789 C C . THR B 1 40 ? 8.992 17.234 10.336 1 96.69 40 THR B C 1
ATOM 4791 O O . THR B 1 40 ? 9.461 18.016 11.164 1 96.69 40 THR B O 1
ATOM 4794 N N . LEU B 1 41 ? 9.148 17.375 9.047 1 97.19 41 LEU B N 1
ATOM 4795 C CA . LEU B 1 41 ? 9.969 18.453 8.516 1 97.19 41 LEU B CA 1
ATOM 4796 C C . LEU B 1 41 ? 9.352 19.812 8.828 1 97.19 41 LEU B C 1
ATOM 4798 O O . LEU B 1 41 ? 10.062 20.75 9.164 1 97.19 41 LEU B O 1
ATOM 4802 N N . ALA B 1 42 ? 8.039 19.938 8.688 1 95.06 42 ALA B N 1
ATOM 4803 C CA . ALA B 1 42 ? 7.352 21.172 9.016 1 95.06 42 ALA B CA 1
ATOM 4804 C C . ALA B 1 42 ? 7.574 21.547 10.477 1 95.06 42 ALA B C 1
ATOM 4806 O O . ALA B 1 42 ? 7.828 22.719 10.797 1 95.06 42 ALA B O 1
ATOM 4807 N N . THR B 1 43 ? 7.492 20.547 11.391 1 94.19 43 THR B N 1
ATOM 4808 C CA . THR B 1 43 ? 7.723 20.766 12.812 1 94.19 43 THR B CA 1
ATOM 4809 C C . THR B 1 43 ? 9.148 21.25 13.062 1 94.19 43 THR B C 1
ATOM 4811 O O . THR B 1 43 ? 9.367 22.172 13.852 1 94.19 43 THR B O 1
ATOM 4814 N N . LEU B 1 44 ? 10.133 20.672 12.383 1 95.94 44 LEU B N 1
ATOM 4815 C CA . LEU B 1 44 ? 11.531 21.062 12.539 1 95.94 44 LEU B CA 1
ATOM 4816 C C . LEU B 1 44 ? 11.766 22.469 12.039 1 95.94 44 LEU B C 1
ATOM 4818 O O . LEU B 1 44 ? 12.484 23.25 12.664 1 95.94 44 LEU B O 1
ATOM 4822 N N . LEU B 1 45 ? 11.094 22.859 10.891 1 93.5 45 LEU B N 1
ATOM 4823 C CA . LEU B 1 45 ? 11.242 24.203 10.32 1 93.5 45 LEU B CA 1
ATOM 4824 C C . LEU B 1 45 ? 10.648 25.25 11.242 1 93.5 45 LEU B C 1
ATOM 4826 O O . LEU B 1 45 ? 11.25 26.312 11.461 1 93.5 45 LEU B O 1
ATOM 4830 N N . VAL B 1 46 ? 9.516 24.969 11.867 1 90.5 46 VAL B N 1
ATOM 4831 C CA . VAL B 1 46 ? 8.867 25.891 12.781 1 90.5 46 VAL B CA 1
ATOM 4832 C C . VAL B 1 46 ? 9.703 26.031 14.055 1 90.5 46 VAL B C 1
ATOM 4834 O O . VAL B 1 46 ? 9.969 27.156 14.508 1 90.5 46 VAL B O 1
ATOM 4837 N N . TYR B 1 47 ? 10.109 24.922 14.617 1 91.88 47 TYR B N 1
ATOM 4838 C CA . TYR B 1 47 ? 10.844 24.922 15.875 1 91.88 47 TYR B CA 1
ATOM 4839 C C . TYR B 1 47 ? 12.188 25.625 15.711 1 91.88 47 TYR B C 1
ATOM 4841 O O . TYR B 1 47 ? 12.656 26.297 16.625 1 91.88 47 TYR B O 1
ATOM 4849 N N . SER B 1 48 ? 12.891 25.453 14.555 1 91.25 48 SER B N 1
ATOM 4850 C CA . SER B 1 48 ? 14.18 26.094 14.328 1 91.25 48 SER B CA 1
ATOM 4851 C C . SER B 1 48 ? 14.055 27.609 14.406 1 91.25 48 SER B C 1
ATOM 4853 O O . SER B 1 48 ? 14.969 28.297 14.875 1 91.25 48 SER B O 1
ATOM 4855 N N . GLY B 1 49 ? 12.867 28.172 13.992 1 84.44 49 GLY B N 1
ATOM 4856 C CA . GLY B 1 49 ? 12.633 29.609 14.078 1 84.44 49 GLY B CA 1
ATOM 4857 C C . GLY B 1 49 ? 12.422 30.094 15.5 1 84.44 49 GLY B C 1
ATOM 4858 O O . GLY B 1 49 ? 12.617 31.266 15.789 1 84.44 49 GLY B O 1
ATOM 4859 N N . ILE B 1 50 ? 12.172 29.156 16.297 1 83.94 50 ILE B N 1
ATOM 4860 C CA . ILE B 1 50 ? 11.852 29.516 17.672 1 83.94 50 ILE B CA 1
ATOM 4861 C C . ILE B 1 50 ? 13.102 29.406 18.531 1 83.94 50 ILE B C 1
ATOM 4863 O O . ILE B 1 50 ? 13.406 30.312 19.312 1 83.94 50 ILE B O 1
ATOM 4867 N N . PHE B 1 51 ? 13.789 28.406 18.438 1 87.06 51 PHE B N 1
ATOM 4868 C CA . PHE B 1 51 ? 14.844 28.172 19.422 1 87.06 51 PHE B CA 1
ATOM 4869 C C . PHE B 1 51 ? 16.156 28.781 18.969 1 87.06 51 PHE B C 1
ATOM 4871 O O . PHE B 1 51 ? 17.047 29.062 19.781 1 87.06 51 PHE B O 1
ATOM 4878 N N . LEU B 1 52 ? 16.453 29.031 17.688 1 86.06 52 LEU B N 1
ATOM 4879 C CA . LEU B 1 52 ? 17.75 29.453 17.172 1 86.06 52 LEU B CA 1
ATOM 4880 C C . LEU B 1 52 ? 18.125 30.844 17.703 1 86.06 52 LEU B C 1
ATOM 4882 O O . LEU B 1 52 ? 19.281 31.094 18.047 1 86.06 52 LEU B O 1
ATOM 4886 N N . PRO B 1 53 ? 17.109 31.812 17.766 1 82.44 53 PRO B N 1
ATOM 4887 C CA . PRO B 1 53 ? 17.453 33.156 18.25 1 82.44 53 PRO B CA 1
ATOM 4888 C C . PRO B 1 53 ? 17.672 33.188 19.766 1 82.44 53 PRO B C 1
ATOM 4890 O O . PRO B 1 53 ? 18.141 34.188 20.297 1 82.44 53 PRO B O 1
ATOM 4893 N N . LYS B 1 54 ? 17.516 32.094 20.438 1 84.44 54 LYS B N 1
ATOM 4894 C CA . LYS B 1 54 ? 17.641 32.062 21.891 1 84.44 54 LYS B CA 1
ATOM 4895 C C . LYS B 1 54 ? 19.047 31.656 22.312 1 84.44 54 LYS B C 1
ATOM 4897 O O . LYS B 1 54 ? 19.766 31 21.562 1 84.44 54 LYS B O 1
ATOM 4902 N N . PRO B 1 55 ? 19.438 32.156 23.469 1 86 55 PRO B N 1
ATOM 4903 C CA . PRO B 1 55 ? 20.797 31.859 23.953 1 86 55 PRO B CA 1
ATOM 4904 C C . PRO B 1 55 ? 21.031 30.375 24.156 1 86 55 PRO B C 1
ATOM 4906 O O . PRO B 1 55 ? 22.156 29.906 24.047 1 86 55 PRO B O 1
ATOM 4909 N N . ASP B 1 56 ? 20.062 29.516 24.438 1 89.38 56 ASP B N 1
ATOM 4910 C CA . ASP B 1 56 ? 20.203 28.078 24.656 1 89.38 56 ASP B CA 1
ATOM 4911 C C . ASP B 1 56 ? 19.984 27.297 23.375 1 89.38 56 ASP B C 1
ATOM 4913 O O . ASP B 1 56 ? 19.5 26.156 23.406 1 89.38 56 ASP B O 1
ATOM 4917 N N . ALA B 1 57 ? 20.422 27.891 22.281 1 89.81 57 ALA B N 1
ATOM 4918 C CA . ALA B 1 57 ? 20.172 27.281 20.969 1 89.81 57 ALA B CA 1
ATOM 4919 C C . ALA B 1 57 ? 20.891 25.953 20.844 1 89.81 57 ALA B C 1
ATOM 4921 O O . ALA B 1 57 ? 20.328 24.984 20.328 1 89.81 57 ALA B O 1
ATOM 4922 N N . LEU B 1 58 ? 22.078 25.844 21.344 1 90.81 58 LEU B N 1
ATOM 4923 C CA . LEU B 1 58 ? 22.875 24.625 21.203 1 90.81 58 LEU B CA 1
ATOM 4924 C C . LEU B 1 58 ? 22.297 23.5 22.062 1 90.81 58 LEU B C 1
ATOM 4926 O O . LEU B 1 58 ? 22.281 22.344 21.641 1 90.81 58 LEU B O 1
ATOM 4930 N N . LYS B 1 59 ? 21.891 23.75 23.219 1 92.25 59 LYS B N 1
ATOM 4931 C CA . LYS B 1 59 ? 21.266 22.75 24.094 1 92.25 59 LYS B CA 1
ATOM 4932 C C . LYS B 1 59 ? 19.969 22.203 23.469 1 92.25 59 LYS B C 1
ATOM 4934 O O . LYS B 1 59 ? 19.766 21 23.438 1 92.25 59 LYS B O 1
ATOM 4939 N N . ASN B 1 60 ? 19.172 23.156 22.969 1 91.56 60 ASN B N 1
ATOM 4940 C CA . ASN B 1 60 ? 17.906 22.734 22.359 1 91.56 60 ASN B CA 1
ATOM 4941 C C . ASN B 1 60 ? 18.156 21.922 21.078 1 91.56 60 ASN B C 1
ATOM 4943 O O . ASN B 1 60 ? 17.438 20.969 20.797 1 91.56 60 ASN B O 1
ATOM 4947 N N . ALA B 1 61 ? 19.172 22.25 20.359 1 93.12 61 ALA B N 1
ATOM 4948 C CA . ALA B 1 61 ? 19.531 21.5 19.156 1 93.12 61 ALA B CA 1
ATOM 4949 C C . ALA B 1 61 ? 20.016 20.094 19.5 1 93.12 61 ALA B C 1
ATOM 4951 O O . ALA B 1 61 ? 19.672 19.125 18.812 1 93.12 61 ALA B O 1
ATOM 4952 N N . SER B 1 62 ? 20.75 20.016 20.578 1 94.5 62 SER B N 1
ATOM 4953 C CA . SER B 1 62 ? 21.25 18.719 21.031 1 94.5 62 SER B CA 1
ATOM 4954 C C . SER B 1 62 ? 20.125 17.828 21.531 1 94.5 62 SER B C 1
ATOM 4956 O O . SER B 1 62 ? 20.094 16.625 21.266 1 94.5 62 SER B O 1
ATOM 4958 N N . LEU B 1 63 ? 19.219 18.438 22.219 1 94.69 63 LEU B N 1
ATOM 4959 C CA . LEU B 1 63 ? 18.062 17.688 22.703 1 94.69 63 LEU B CA 1
ATOM 4960 C C . LEU B 1 63 ? 17.188 17.25 21.547 1 94.69 63 LEU B C 1
ATOM 4962 O O . LEU B 1 63 ? 16.625 16.141 21.562 1 94.69 63 LEU B O 1
ATOM 4966 N N . LEU B 1 64 ? 17.016 18.094 20.625 1 95.5 64 LEU B N 1
ATOM 4967 C CA . LEU B 1 64 ? 16.281 17.75 19.422 1 95.5 64 LEU B CA 1
ATOM 4968 C C . LEU B 1 64 ? 16.938 16.578 18.688 1 95.5 64 LEU B C 1
ATOM 4970 O O . LEU B 1 64 ? 16.266 15.641 18.281 1 95.5 64 LEU B O 1
ATOM 4974 N N . LEU B 1 65 ? 18.266 16.688 18.578 1 96.38 65 LEU B N 1
ATOM 4975 C CA . LEU B 1 65 ? 19.016 15.633 17.906 1 96.38 65 LEU B CA 1
ATOM 4976 C C . LEU B 1 65 ? 18.844 14.305 18.641 1 96.38 65 LEU B C 1
ATOM 4978 O O . LEU B 1 65 ? 18.656 13.266 18 1 96.38 65 LEU B O 1
ATOM 4982 N N . ALA B 1 66 ? 18.906 14.328 19.922 1 96.81 66 ALA B N 1
ATOM 4983 C CA . ALA B 1 66 ? 18.719 13.125 20.719 1 96.81 66 ALA B CA 1
ATOM 4984 C C . ALA B 1 66 ? 17.297 12.562 20.547 1 96.81 66 ALA B C 1
ATOM 4986 O O . ALA B 1 66 ? 17.125 11.352 20.422 1 96.81 66 ALA B O 1
ATOM 4987 N N . GLY B 1 67 ? 16.344 13.43 20.562 1 96.25 67 GLY B N 1
ATOM 4988 C CA . GLY B 1 67 ? 14.969 13.008 20.359 1 96.25 67 GLY B CA 1
ATOM 4989 C C . GLY B 1 67 ? 14.727 12.375 19 1 96.25 67 GLY B C 1
ATOM 4990 O O . GLY B 1 67 ? 14.078 11.336 18.906 1 96.25 67 GLY B O 1
ATOM 4991 N N . LEU B 1 68 ? 15.211 13.008 17.938 1 97.19 68 LEU B N 1
ATOM 4992 C CA . LEU B 1 68 ? 15.055 12.492 16.578 1 97.19 68 LEU B CA 1
ATOM 4993 C C . LEU B 1 68 ? 15.773 11.148 16.438 1 97.19 68 LEU B C 1
ATOM 4995 O O . LEU B 1 68 ? 15.281 10.258 15.734 1 97.19 68 LEU B O 1
ATOM 4999 N N . THR B 1 69 ? 16.953 11 17.078 1 97.12 69 THR B N 1
ATOM 5000 C CA . THR B 1 69 ? 17.719 9.758 17.047 1 97.12 69 THR B CA 1
ATOM 5001 C C . THR B 1 69 ? 16.922 8.617 17.703 1 97.12 69 THR B C 1
ATOM 5003 O O . THR B 1 69 ? 16.797 7.535 17.125 1 97.12 69 THR B O 1
ATOM 5006 N N . LEU B 1 70 ? 16.391 8.898 18.812 1 95.62 70 LEU B N 1
ATOM 5007 C CA . LEU B 1 70 ? 15.594 7.898 19.516 1 95.62 70 LEU B CA 1
ATOM 5008 C C . LEU B 1 70 ? 14.32 7.566 18.75 1 95.62 70 LEU B C 1
ATOM 5010 O O . LEU B 1 70 ? 13.984 6.395 18.578 1 95.62 70 LEU B O 1
ATOM 5014 N N . GLY B 1 71 ? 13.688 8.555 18.328 1 95.69 71 GLY B N 1
ATOM 5015 C CA . GLY B 1 71 ? 12.438 8.352 17.609 1 95.69 71 GLY B CA 1
ATOM 5016 C C . GLY B 1 71 ? 12.609 7.566 16.328 1 95.69 71 GLY B C 1
ATOM 5017 O O . GLY B 1 71 ? 11.789 6.707 16 1 95.69 71 GLY B O 1
ATOM 5018 N N . SER B 1 72 ? 13.578 7.855 15.578 1 95.25 72 SER B N 1
ATOM 5019 C CA . SER B 1 72 ? 13.805 7.207 14.297 1 95.25 72 SER B CA 1
ATOM 5020 C C . SER B 1 72 ? 14.328 5.785 14.477 1 95.25 72 SER B C 1
ATOM 5022 O O . SER B 1 72 ? 14.32 4.992 13.531 1 95.25 72 SER B O 1
ATOM 5024 N N . SER B 1 73 ? 14.758 5.395 15.703 1 94.31 73 SER B N 1
ATOM 5025 C CA . SER B 1 73 ? 15.32 4.074 15.961 1 94.31 73 SER B CA 1
ATOM 5026 C C . SER B 1 73 ? 14.25 3.094 16.406 1 94.31 73 SER B C 1
ATOM 5028 O O . SER B 1 73 ? 14.352 1.892 16.156 1 94.31 73 SER B O 1
ATOM 5030 N N . ILE B 1 74 ? 13.242 3.547 16.922 1 92.38 74 ILE B N 1
ATOM 5031 C CA . ILE B 1 74 ? 12.242 2.699 17.562 1 92.38 74 ILE B CA 1
ATOM 5032 C C . ILE B 1 74 ? 11.57 1.806 16.516 1 92.38 74 ILE B C 1
ATOM 5034 O O . ILE B 1 74 ? 11.5 0.586 16.688 1 92.38 74 ILE B O 1
ATOM 5038 N N . PRO B 1 75 ? 11.164 2.33 15.469 1 89.88 75 PRO B N 1
ATOM 5039 C CA . PRO B 1 75 ? 10.461 1.466 14.516 1 89.88 75 PRO B CA 1
ATOM 5040 C C . PRO B 1 75 ? 11.398 0.463 13.836 1 89.88 75 PRO B C 1
ATOM 5042 O O . PRO B 1 75 ? 10.93 -0.506 13.234 1 89.88 75 PRO B O 1
ATOM 5045 N N . LYS B 1 76 ? 12.68 0.581 13.859 1 91.19 76 LYS B N 1
ATOM 5046 C CA . LYS B 1 76 ? 13.648 -0.273 13.188 1 91.19 76 LYS B CA 1
ATOM 5047 C C . LYS B 1 76 ? 14.242 -1.305 14.141 1 91.19 76 LYS B C 1
ATOM 5049 O O . LYS B 1 76 ? 15.125 -2.08 13.766 1 91.19 76 LYS B O 1
ATOM 5054 N N . LEU B 1 77 ? 13.766 -1.311 15.383 1 89.56 77 LEU B N 1
ATOM 5055 C CA . LEU B 1 77 ? 14.344 -2.154 16.422 1 89.56 77 LEU B CA 1
ATOM 5056 C C . LEU B 1 77 ? 14.164 -3.631 16.078 1 89.56 77 LEU B C 1
ATOM 5058 O O . LEU B 1 77 ? 15.109 -4.422 16.219 1 89.56 77 LEU B O 1
ATOM 5062 N N . SER B 1 78 ? 12.992 -3.99 15.617 1 84.12 78 SER B N 1
ATOM 5063 C CA . SER B 1 78 ? 12.727 -5.395 15.328 1 84.12 78 SER B CA 1
ATOM 5064 C C . SER B 1 78 ? 13.633 -5.914 14.211 1 84.12 78 SER B C 1
ATOM 5066 O O . SER B 1 78 ? 14.203 -6.996 14.328 1 84.12 78 SER B O 1
ATOM 5068 N N . ALA B 1 79 ? 13.781 -5.184 13.195 1 84 79 ALA B N 1
ATOM 5069 C CA . ALA B 1 79 ? 14.617 -5.578 12.062 1 84 79 ALA B CA 1
ATOM 5070 C C . ALA B 1 79 ? 16.094 -5.586 12.445 1 84 79 ALA B C 1
ATOM 5072 O O . ALA B 1 79 ? 16.859 -6.402 11.945 1 84 79 ALA B O 1
ATOM 5073 N N . SER B 1 80 ? 16.5 -4.652 13.336 1 85.44 80 SER B N 1
ATOM 5074 C CA . SER B 1 80 ? 17.891 -4.543 13.727 1 85.44 80 SER B CA 1
ATOM 5075 C C . SER B 1 80 ? 18.281 -5.621 14.734 1 85.44 80 SER B C 1
ATOM 5077 O O . SER B 1 80 ? 19.438 -6.039 14.797 1 85.44 80 SER B O 1
ATOM 5079 N N . TRP B 1 81 ? 17.297 -6.066 15.492 1 83.81 81 TRP B N 1
ATOM 5080 C CA . TRP B 1 81 ? 17.562 -7.039 16.547 1 83.81 81 TRP B CA 1
ATOM 5081 C C . TRP B 1 81 ? 18.188 -8.312 15.977 1 83.81 81 TRP B C 1
ATOM 5083 O O . TRP B 1 81 ? 19.078 -8.898 16.578 1 83.81 81 TRP B O 1
ATOM 5093 N N . SER B 1 82 ? 17.75 -8.758 14.727 1 79.31 82 SER B N 1
ATOM 5094 C CA . SER B 1 82 ? 18.203 -10.016 14.133 1 79.31 82 SER B CA 1
ATOM 5095 C C . SER B 1 82 ? 19.172 -9.773 12.984 1 79.31 82 SER B C 1
ATOM 5097 O O . SER B 1 82 ? 19.484 -10.695 12.227 1 79.31 82 SER B O 1
ATOM 5099 N N . ALA B 1 83 ? 19.672 -8.602 12.93 1 78.88 83 ALA B N 1
ATOM 5100 C CA . ALA B 1 83 ? 20.516 -8.281 11.781 1 78.88 83 ALA B CA 1
ATOM 5101 C C . ALA B 1 83 ? 21.938 -8.82 11.969 1 78.88 83 ALA B C 1
ATOM 5103 O O . ALA B 1 83 ? 22.531 -9.344 11.023 1 78.88 83 ALA B O 1
ATOM 5104 N N . LEU B 1 84 ? 22.438 -8.664 13.188 1 79.38 84 LEU B N 1
ATOM 5105 C CA . LEU B 1 84 ? 23.781 -9.141 13.5 1 79.38 84 LEU B CA 1
ATOM 5106 C C . LEU B 1 84 ? 23.734 -10.242 14.562 1 79.38 84 LEU B C 1
ATOM 5108 O O . LEU B 1 84 ? 22.672 -10.516 15.117 1 79.38 84 LEU B O 1
ATOM 5112 N N . SER B 1 85 ? 24.906 -10.875 14.727 1 80.44 85 SER B N 1
ATOM 5113 C CA . SER B 1 85 ? 25.016 -11.969 15.68 1 80.44 85 SER B CA 1
ATOM 5114 C C . SER B 1 85 ? 24.797 -11.484 17.109 1 80.44 85 SER B C 1
ATOM 5116 O O . SER B 1 85 ? 24.203 -12.195 17.938 1 80.44 85 SER B O 1
ATOM 5118 N N . ASN B 1 86 ? 25.156 -10.227 17.422 1 84.25 86 ASN B N 1
ATOM 5119 C CA . ASN B 1 86 ? 24.984 -9.609 18.734 1 84.25 86 ASN B CA 1
ATOM 5120 C C . ASN B 1 86 ? 23.938 -8.516 18.688 1 84.25 86 ASN B C 1
ATOM 5122 O O . ASN B 1 86 ? 24.141 -7.461 18.078 1 84.25 86 ASN B O 1
ATOM 5126 N N . PRO B 1 87 ? 22.938 -8.758 19.312 1 86 87 PRO B N 1
ATOM 5127 C CA . PRO B 1 87 ? 21.844 -7.781 19.297 1 86 87 PRO B CA 1
ATOM 5128 C C . PRO B 1 87 ? 22.266 -6.426 19.875 1 86 87 PRO B C 1
ATOM 5130 O O . PRO B 1 87 ? 21.797 -5.387 19.391 1 86 87 PRO B O 1
ATOM 5133 N N . GLY B 1 88 ? 23.031 -6.406 20.938 1 87.88 88 GLY B N 1
ATOM 5134 C CA . GLY B 1 88 ? 23.531 -5.152 21.5 1 87.88 88 GLY B CA 1
ATOM 5135 C C . GLY B 1 88 ? 24.281 -4.312 20.484 1 87.88 88 GLY B C 1
ATOM 5136 O O . GLY B 1 88 ? 24.062 -3.102 20.391 1 87.88 88 GLY B O 1
ATOM 5137 N N . PHE B 1 89 ? 25.125 -4.988 19.766 1 88.12 89 PHE B N 1
ATOM 5138 C CA . PHE B 1 89 ? 25.891 -4.293 18.75 1 88.12 89 PHE B CA 1
ATOM 5139 C C . PHE B 1 89 ? 24.984 -3.812 17.625 1 88.12 89 PHE B C 1
ATOM 5141 O O . PHE B 1 89 ? 25.203 -2.736 17.062 1 88.12 89 PHE B O 1
ATOM 5148 N N . SER B 1 90 ? 23.969 -4.539 17.375 1 88.56 90 SER B N 1
ATOM 5149 C CA . SER B 1 90 ? 23.016 -4.137 16.359 1 88.56 90 SER B CA 1
ATOM 5150 C C . SER B 1 90 ? 22.281 -2.863 16.766 1 88.56 90 SER B C 1
ATOM 5152 O O . SER B 1 90 ? 22.062 -1.976 15.93 1 88.56 90 SER B O 1
ATOM 5154 N N . ILE B 1 91 ? 21.938 -2.799 17.953 1 90.69 91 ILE B N 1
ATOM 5155 C CA . ILE B 1 91 ? 21.234 -1.634 18.469 1 90.69 91 ILE B CA 1
ATOM 5156 C C . ILE B 1 91 ? 22.156 -0.419 18.469 1 90.69 91 ILE B C 1
ATOM 5158 O O . ILE B 1 91 ? 21.719 0.696 18.156 1 90.69 91 ILE B O 1
ATOM 5162 N N . LEU B 1 92 ? 23.375 -0.632 18.828 1 91.5 92 LEU B N 1
ATOM 5163 C CA . LEU B 1 92 ? 24.344 0.453 18.797 1 91.5 92 LEU B CA 1
ATOM 5164 C C . LEU B 1 92 ? 24.516 0.998 17.391 1 91.5 92 LEU B C 1
ATOM 5166 O O . LEU B 1 92 ? 24.531 2.213 17.188 1 91.5 92 LEU B O 1
ATOM 5170 N N . VAL B 1 93 ? 24.688 0.129 16.438 1 89.69 93 VAL B N 1
ATOM 5171 C CA . VAL B 1 93 ? 24.828 0.536 15.055 1 89.69 93 VAL B CA 1
ATOM 5172 C C . VAL B 1 93 ? 23.578 1.292 14.594 1 89.69 93 VAL B C 1
ATOM 5174 O O . VAL B 1 93 ? 23.688 2.287 13.875 1 89.69 93 VAL B O 1
ATOM 5177 N N . LEU B 1 94 ? 22.438 0.81 15.062 1 91.62 94 LEU B N 1
ATOM 5178 C CA . LEU B 1 94 ? 21.188 1.469 14.742 1 91.62 94 LEU B CA 1
ATOM 5179 C C . LEU B 1 94 ? 21.141 2.887 15.297 1 91.62 94 LEU B C 1
ATOM 5181 O O . LEU B 1 94 ? 20.812 3.834 14.586 1 91.62 94 LEU B O 1
ATOM 5185 N N . LEU B 1 95 ? 21.547 3.074 16.547 1 94.56 95 LEU B N 1
ATOM 5186 C CA . LEU B 1 95 ? 21.547 4.379 17.203 1 94.56 95 LEU B CA 1
ATOM 5187 C C . LEU B 1 95 ? 22.547 5.324 16.547 1 94.56 95 LEU B C 1
ATOM 5189 O O . LEU B 1 95 ? 22.25 6.5 16.328 1 94.56 95 LEU B O 1
ATOM 5193 N N . VAL B 1 96 ? 23.672 4.805 16.141 1 94.12 96 VAL B N 1
ATOM 5194 C CA . VAL B 1 96 ? 24.703 5.621 15.508 1 94.12 96 VAL B CA 1
ATOM 5195 C C . VAL B 1 96 ? 24.234 6.051 14.125 1 94.12 96 VAL B C 1
ATOM 5197 O O . VAL B 1 96 ? 24.359 7.223 13.758 1 94.12 96 VAL B O 1
ATOM 5200 N N . SER B 1 97 ? 23.734 5.098 13.438 1 92.5 97 SER B N 1
ATOM 5201 C CA . SER B 1 97 ? 23.25 5.41 12.094 1 92.5 97 SER B CA 1
ATOM 5202 C C . SER B 1 97 ? 22.094 6.41 12.141 1 92.5 97 SER B C 1
ATOM 5204 O O . SER B 1 97 ? 22.062 7.355 11.352 1 92.5 97 SER B O 1
ATOM 5206 N N . SER B 1 98 ? 21.203 6.234 13.039 1 95.12 98 SER B N 1
ATOM 5207 C CA . SER B 1 98 ? 20.094 7.164 13.195 1 95.12 98 SER B CA 1
ATOM 5208 C C . SER B 1 98 ? 20.578 8.531 13.656 1 95.12 98 SER B C 1
ATOM 5210 O O . SER B 1 98 ? 20.031 9.562 13.258 1 95.12 98 SER B O 1
ATOM 5212 N N . GLY B 1 99 ? 21.562 8.492 14.508 1 96.38 99 GLY B N 1
ATOM 5213 C CA . GLY B 1 99 ? 22.156 9.742 14.961 1 96.38 99 GLY B CA 1
ATOM 5214 C C . GLY B 1 99 ? 22.797 10.539 13.836 1 96.38 99 GLY B C 1
ATOM 5215 O O . GLY B 1 99 ? 22.625 11.75 13.742 1 96.38 99 GLY B O 1
ATOM 5216 N N . ILE B 1 100 ? 23.469 9.875 12.938 1 95.94 100 ILE B N 1
ATOM 5217 C CA . ILE B 1 100 ? 24.156 10.508 11.82 1 95.94 100 ILE B CA 1
ATOM 5218 C C . ILE B 1 100 ? 23.125 11.117 10.867 1 95.94 100 ILE B C 1
ATOM 5220 O O . ILE B 1 100 ? 23.25 12.266 10.445 1 95.94 100 ILE B O 1
ATOM 5224 N N . THR B 1 101 ? 22.125 10.359 10.594 1 95.38 101 THR B N 1
ATOM 5225 C CA . THR B 1 101 ? 21.125 10.852 9.664 1 95.38 101 THR B CA 1
ATOM 5226 C C . THR B 1 101 ? 20.328 12 10.281 1 95.38 101 THR B C 1
ATOM 5228 O O . THR B 1 101 ? 19.969 12.961 9.594 1 95.38 101 THR B O 1
ATOM 5231 N N . SER B 1 102 ? 20.031 11.914 11.586 1 97 102 SER B N 1
ATOM 5232 C CA . SER B 1 102 ? 19.359 13.008 12.273 1 97 102 SER B CA 1
ATOM 5233 C C . SER B 1 102 ? 20.219 14.266 12.289 1 97 102 SER B C 1
ATOM 5235 O O . SER B 1 102 ? 19.719 15.383 12.156 1 97 102 SER B O 1
ATOM 5237 N N . PHE B 1 103 ? 21.531 14.039 12.445 1 96.81 103 PHE B N 1
ATOM 5238 C CA . PHE B 1 103 ? 22.469 15.156 12.43 1 96.81 103 PHE B CA 1
ATOM 5239 C C . PHE B 1 103 ? 22.422 15.875 11.086 1 96.81 103 PHE B C 1
ATOM 5241 O O . PHE B 1 103 ? 22.359 17.109 11.039 1 96.81 103 PHE B O 1
ATOM 5248 N N . PHE B 1 104 ? 22.375 15.156 10.039 1 96.5 104 PHE B N 1
ATOM 5249 C CA . PHE B 1 104 ? 22.312 15.75 8.711 1 96.5 104 PHE B CA 1
ATOM 5250 C C . PHE B 1 104 ? 21 16.484 8.508 1 96.5 104 PHE B C 1
ATOM 5252 O O . PHE B 1 104 ? 20.969 17.578 7.941 1 96.5 104 PHE B O 1
ATOM 5259 N N . ALA B 1 105 ? 19.906 15.883 8.945 1 95.62 105 ALA B N 1
ATOM 5260 C CA . ALA B 1 105 ? 18.594 16.5 8.797 1 95.62 105 ALA B CA 1
ATOM 5261 C C . ALA B 1 105 ? 18.516 17.812 9.57 1 95.62 105 ALA B C 1
ATOM 5263 O O . ALA B 1 105 ? 18.078 18.828 9.031 1 95.62 105 ALA B O 1
ATOM 5264 N N . VAL B 1 106 ? 18.922 17.828 10.805 1 95.31 106 VAL B N 1
ATOM 5265 C CA . VAL B 1 106 ? 18.875 19.031 11.648 1 95.31 106 VAL B CA 1
ATOM 5266 C C . VAL B 1 106 ? 19.812 20.094 11.078 1 95.31 106 VAL B C 1
ATOM 5268 O O . VAL B 1 106 ? 19.469 21.281 11.07 1 95.31 106 VAL B O 1
ATOM 5271 N N . SER B 1 107 ? 21.047 19.609 10.523 1 94.94 107 SER B N 1
ATOM 5272 C CA . SER B 1 107 ? 22 20.547 9.922 1 94.94 107 SER B CA 1
ATOM 5273 C C . SER B 1 107 ? 21.391 21.234 8.711 1 94.94 107 SER B C 1
ATOM 5275 O O . SER B 1 107 ? 21.625 22.422 8.492 1 94.94 107 SER B O 1
ATOM 5277 N N . ALA B 1 108 ? 20.625 20.516 8.008 1 95.5 108 ALA B N 1
ATOM 5278 C CA . ALA B 1 108 ? 19.984 21.094 6.836 1 95.5 108 ALA B CA 1
ATOM 5279 C C . ALA B 1 108 ? 18.953 22.141 7.246 1 95.5 108 ALA B C 1
ATOM 5281 O O . ALA B 1 108 ? 18.859 23.203 6.633 1 95.5 108 ALA B O 1
ATOM 5282 N N . VAL B 1 109 ? 18.156 21.859 8.172 1 94.31 109 VAL B N 1
ATOM 5283 C CA . VAL B 1 109 ? 17.156 22.797 8.672 1 94.31 109 VAL B CA 1
ATOM 5284 C C . VAL B 1 109 ? 17.828 24.047 9.227 1 94.31 109 VAL B C 1
ATOM 5286 O O . VAL B 1 109 ? 17.391 25.172 8.945 1 94.31 109 VAL B O 1
ATOM 5289 N N . LEU B 1 110 ? 18.906 23.891 10.031 1 92.25 110 LEU B N 1
ATOM 5290 C CA . LEU B 1 110 ? 19.625 25.016 10.625 1 92.25 110 LEU B CA 1
ATOM 5291 C C . LEU B 1 110 ? 20.297 25.859 9.547 1 92.25 110 LEU B C 1
ATOM 5293 O O . LEU B 1 110 ? 20.312 27.078 9.633 1 92.25 110 LEU B O 1
ATOM 5297 N N . LEU B 1 111 ? 20.859 25.156 8.516 1 91.5 111 LEU B N 1
ATOM 5298 C CA . LEU B 1 111 ? 21.5 25.859 7.414 1 91.5 111 LEU B CA 1
ATOM 5299 C C . LEU B 1 111 ? 20.484 26.719 6.652 1 91.5 111 LEU B C 1
ATOM 5301 O O . LEU B 1 111 ? 20.797 27.844 6.254 1 91.5 111 LEU B O 1
ATOM 5305 N N . ASP B 1 112 ? 19.312 26.156 6.5 1 91.5 112 ASP B N 1
ATOM 5306 C CA . ASP B 1 112 ? 18.266 26.906 5.828 1 91.5 112 ASP B CA 1
ATOM 5307 C C . ASP B 1 112 ? 17.844 28.125 6.652 1 91.5 112 ASP B C 1
ATOM 5309 O O . ASP B 1 112 ? 17.688 29.219 6.109 1 91.5 112 ASP B O 1
ATOM 5313 N N . SER B 1 113 ? 17.734 28.047 7.934 1 86.62 113 SER B N 1
ATOM 5314 C CA . SER B 1 113 ? 17.312 29.125 8.82 1 86.62 113 SER B CA 1
ATOM 5315 C C . SER B 1 113 ? 18.375 30.219 8.898 1 86.62 113 SER B C 1
ATOM 5317 O O . SER B 1 113 ? 18.031 31.406 8.992 1 86.62 113 SER B O 1
ATOM 5319 N N . LYS B 1 114 ? 19.609 29.875 8.773 1 84.12 114 LYS B N 1
ATOM 5320 C CA . LYS B 1 114 ? 20.688 30.844 8.922 1 84.12 114 LYS B CA 1
ATOM 5321 C C . LYS B 1 114 ? 21 31.516 7.59 1 84.12 114 LYS B C 1
ATOM 5323 O O . LYS B 1 114 ? 21.375 32.688 7.562 1 84.12 114 LYS B O 1
ATOM 5328 N N . SER B 1 115 ? 20.844 30.844 6.523 1 79 115 SER B N 1
ATOM 5329 C CA . SER B 1 115 ? 21.375 31.344 5.262 1 79 115 SER B CA 1
ATOM 5330 C C . SER B 1 115 ? 20.281 31.984 4.414 1 79 115 SER B C 1
ATOM 5332 O O . SER B 1 115 ? 20.469 33.062 3.852 1 79 115 SER B O 1
ATOM 5334 N N . TRP B 1 116 ? 19.203 31.375 4.262 1 70.62 116 TRP B N 1
ATOM 5335 C CA . TRP B 1 116 ? 18.312 31.781 3.189 1 70.62 116 TRP B CA 1
ATOM 5336 C C . TRP B 1 116 ? 17.094 32.531 3.744 1 70.62 116 TRP B C 1
ATOM 5338 O O . TRP B 1 116 ? 16.375 33.188 3 1 70.62 116 TRP B O 1
ATOM 5348 N N . GLN B 1 117 ? 16.984 32.5 5.012 1 71.19 117 GLN B N 1
ATOM 5349 C CA . GLN B 1 117 ? 15.836 33.219 5.555 1 71.19 117 GLN B CA 1
ATOM 5350 C C . GLN B 1 117 ? 16.078 34.719 5.551 1 71.19 117 GLN B C 1
ATOM 5352 O O . GLN B 1 117 ? 15.148 35.5 5.691 1 71.19 117 GLN B O 1
ATOM 5357 N N . HIS B 1 118 ? 17.359 35.031 5.141 1 71.19 118 HIS B N 1
ATOM 5358 C CA . HIS B 1 118 ? 17.688 36.469 5.078 1 71.19 118 HIS B CA 1
ATOM 5359 C C . HIS B 1 118 ? 17.766 36.938 3.633 1 71.19 118 HIS B C 1
ATOM 5361 O O . HIS B 1 118 ? 18.062 38.125 3.379 1 71.19 118 HIS B O 1
ATOM 5367 N N . SER B 1 119 ? 17.453 36.031 2.809 1 75.62 119 SER B N 1
ATOM 5368 C CA . SER B 1 119 ? 17.484 36.406 1.396 1 75.62 119 SER B CA 1
ATOM 5369 C C . SER B 1 119 ? 16.406 37.438 1.074 1 75.62 119 SER B C 1
ATOM 5371 O O . SER B 1 119 ? 15.383 37.5 1.747 1 75.62 119 SER B O 1
ATOM 5373 N N . SER B 1 120 ? 16.625 38.25 0.06 1 77.5 120 SER B N 1
ATOM 5374 C CA . SER B 1 120 ? 15.711 39.312 -0.35 1 77.5 120 SER B CA 1
ATOM 5375 C C . SER B 1 120 ? 14.586 38.75 -1.222 1 77.5 120 SER B C 1
ATOM 5377 O O . SER B 1 120 ? 13.508 39.344 -1.297 1 77.5 120 SER B O 1
ATOM 5379 N N . SER B 1 121 ? 14.883 37.656 -1.832 1 82.88 121 SER B N 1
ATOM 5380 C CA . SER B 1 121 ? 13.875 37.062 -2.705 1 82.88 121 SER B CA 1
ATOM 5381 C C . SER B 1 121 ? 12.961 36.125 -1.937 1 82.88 121 SER B C 1
ATOM 5383 O O . SER B 1 121 ? 13.43 35.125 -1.382 1 82.88 121 SER B O 1
ATOM 5385 N N . PRO B 1 122 ? 11.703 36.375 -1.933 1 85.06 122 PRO B N 1
ATOM 5386 C CA . PRO B 1 122 ? 10.766 35.5 -1.239 1 85.06 122 PRO B CA 1
ATOM 5387 C C . PRO B 1 122 ? 10.734 34.094 -1.838 1 85.06 122 PRO B C 1
ATOM 5389 O O . PRO B 1 122 ? 10.547 33.094 -1.113 1 85.06 122 PRO B O 1
ATOM 5392 N N . TRP B 1 123 ? 10.977 34 -3.135 1 88.56 123 TRP B N 1
ATOM 5393 C CA . TRP B 1 123 ? 10.984 32.719 -3.807 1 88.56 123 TRP B CA 1
ATOM 5394 C C . TRP B 1 123 ? 12.164 31.859 -3.352 1 88.56 123 TRP B C 1
ATOM 5396 O O . TRP B 1 123 ? 12.023 30.672 -3.086 1 88.56 123 TRP B O 1
ATOM 5406 N N . THR B 1 124 ? 13.281 32.5 -3.264 1 89 124 THR B N 1
ATOM 5407 C CA . THR B 1 124 ? 14.484 31.797 -2.803 1 89 124 THR B CA 1
ATOM 5408 C C . THR B 1 124 ? 14.32 31.344 -1.355 1 89 124 THR B C 1
ATOM 5410 O O . THR B 1 124 ? 14.781 30.25 -0.984 1 89 124 THR B O 1
ATOM 5413 N N . LYS B 1 125 ? 13.586 32.062 -0.642 1 88.44 125 LYS B N 1
ATOM 5414 C CA . LYS B 1 125 ? 13.391 31.75 0.767 1 88.44 125 LYS B CA 1
ATOM 5415 C C . LYS B 1 125 ? 12.57 30.469 0.922 1 88.44 125 LYS B C 1
ATOM 5417 O O . LYS B 1 125 ? 12.828 29.672 1.819 1 88.44 125 LYS B O 1
ATOM 5422 N N . ILE B 1 126 ? 11.648 30.297 -0.005 1 91.31 126 ILE B N 1
ATOM 5423 C CA . ILE B 1 126 ? 10.734 29.172 0.181 1 91.31 126 ILE B CA 1
ATOM 5424 C C . ILE B 1 126 ? 11.242 27.969 -0.602 1 91.31 126 ILE B C 1
ATOM 5426 O O . ILE B 1 126 ? 10.875 26.828 -0.306 1 91.31 126 ILE B O 1
ATOM 5430 N N . THR B 1 127 ? 12.133 28.094 -1.586 1 94.06 127 THR B N 1
ATOM 5431 C CA . THR B 1 127 ? 12.555 26.969 -2.422 1 94.06 127 THR B CA 1
ATOM 5432 C C . THR B 1 127 ? 13.969 26.531 -2.07 1 94.06 127 THR B C 1
ATOM 5434 O O . THR B 1 127 ? 14.445 25.5 -2.551 1 94.06 127 THR B O 1
ATOM 5437 N N . ALA B 1 128 ? 14.648 27.25 -1.221 1 93.94 128 ALA B N 1
ATOM 5438 C CA . ALA B 1 128 ? 16.016 26.906 -0.856 1 93.94 128 ALA B CA 1
ATOM 5439 C C . ALA B 1 128 ? 16.062 25.609 -0.035 1 93.94 128 ALA B C 1
ATOM 5441 O O . ALA B 1 128 ? 16.875 24.734 -0.302 1 93.94 128 ALA B O 1
ATOM 5442 N N . PHE B 1 129 ? 15.156 25.5 0.882 1 95.38 129 PHE B N 1
ATOM 5443 C CA . PHE B 1 129 ? 15.18 24.312 1.729 1 95.38 129 PHE B CA 1
ATOM 5444 C C . PHE B 1 129 ? 14.891 23.062 0.915 1 95.38 129 PHE B C 1
ATOM 5446 O O . PHE B 1 129 ? 15.602 22.062 1.024 1 95.38 129 PHE B O 1
ATOM 5453 N N . PRO B 1 130 ? 13.828 23.047 0.065 1 97.56 130 PRO B N 1
ATOM 5454 C CA . PRO B 1 130 ? 13.609 21.859 -0.766 1 97.56 130 PRO B CA 1
ATOM 5455 C C . PRO B 1 130 ? 14.82 21.484 -1.61 1 97.56 130 PRO B C 1
ATOM 5457 O O . PRO B 1 130 ? 15.148 20.312 -1.752 1 97.56 130 PRO B O 1
ATOM 5460 N N . ALA B 1 131 ? 15.5 22.484 -2.145 1 96.5 131 ALA B N 1
ATOM 5461 C CA . ALA B 1 131 ? 16.703 22.234 -2.93 1 96.5 131 ALA B CA 1
ATOM 5462 C C . ALA B 1 131 ? 17.812 21.656 -2.059 1 96.5 131 ALA B C 1
ATOM 5464 O O . ALA B 1 131 ? 18.484 20.703 -2.455 1 96.5 131 ALA B O 1
ATOM 5465 N N . LEU B 1 132 ? 17.938 22.234 -0.938 1 96.62 132 LEU B N 1
ATOM 5466 C CA . LEU B 1 132 ? 18.938 21.75 0.005 1 96.62 132 LEU B CA 1
ATOM 5467 C C . LEU B 1 132 ? 18.625 20.328 0.452 1 96.62 132 LEU B C 1
ATOM 5469 O O . LEU B 1 132 ? 19.516 19.484 0.535 1 96.62 132 LEU B O 1
ATOM 5473 N N . TRP B 1 133 ? 17.391 20.078 0.73 1 98 133 TRP B N 1
ATOM 5474 C CA . TRP B 1 133 ? 16.938 18.781 1.194 1 98 133 TRP B CA 1
ATOM 5475 C C . TRP B 1 133 ? 17.188 17.703 0.133 1 98 133 TRP B C 1
ATOM 5477 O O . TRP B 1 133 ? 17.719 16.641 0.433 1 98 133 TRP B O 1
ATOM 5487 N N . ALA B 1 134 ? 16.812 17.969 -1.112 1 96.94 134 ALA B N 1
ATOM 5488 C CA . ALA B 1 134 ? 17.047 17.047 -2.219 1 96.94 134 ALA B CA 1
ATOM 5489 C C . ALA B 1 134 ? 18.547 16.797 -2.412 1 96.94 134 ALA B C 1
ATOM 5491 O O . ALA B 1 134 ? 18.953 15.656 -2.648 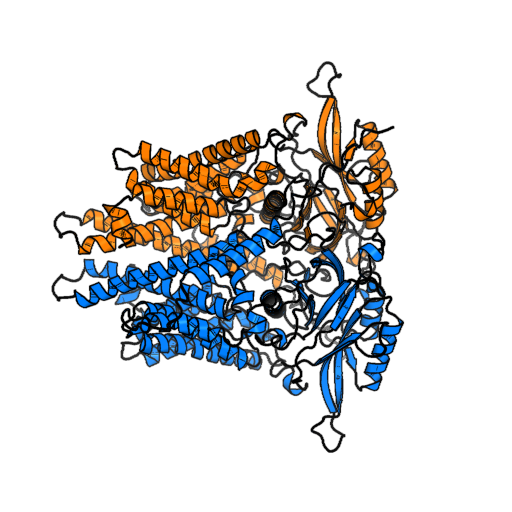1 96.94 134 ALA B O 1
ATOM 5492 N N . THR B 1 135 ? 19.359 17.859 -2.281 1 96.5 135 THR B N 1
ATOM 5493 C CA . THR B 1 135 ? 20.797 17.719 -2.447 1 96.5 135 THR B CA 1
ATOM 5494 C C . THR B 1 135 ? 21.391 16.875 -1.323 1 96.5 135 THR B C 1
ATOM 5496 O O . THR B 1 135 ? 22.219 16 -1.571 1 96.5 135 THR B O 1
ATOM 5499 N N . LEU B 1 136 ? 20.938 17.109 -0.164 1 97 136 LEU B N 1
ATOM 5500 C CA . LEU B 1 136 ? 21.469 16.406 1.001 1 97 136 LEU B CA 1
ATOM 5501 C C . LEU B 1 136 ? 21.25 14.891 0.868 1 97 136 LEU B C 1
ATOM 5503 O O . LEU B 1 136 ? 22.203 14.117 0.968 1 97 136 LEU B O 1
ATOM 5507 N N . TRP B 1 137 ? 20.078 14.555 0.616 1 96.38 137 TRP B N 1
ATOM 5508 C CA . TRP B 1 137 ? 19.781 13.125 0.64 1 96.38 137 TRP B CA 1
ATOM 5509 C C . TRP B 1 137 ? 20.281 12.438 -0.628 1 96.38 137 TRP B C 1
ATOM 5511 O O . TRP B 1 137 ? 20.531 11.234 -0.63 1 96.38 137 TRP B O 1
ATOM 5521 N N . SER B 1 138 ? 20.422 13.188 -1.727 1 94.88 138 SER B N 1
ATOM 5522 C CA . SER B 1 138 ? 21.125 12.633 -2.875 1 94.88 138 SER B CA 1
ATOM 5523 C C . SER B 1 138 ? 22.594 12.367 -2.547 1 94.88 138 SER B C 1
ATOM 5525 O O . SER B 1 138 ? 23.125 11.305 -2.879 1 94.88 138 SER B O 1
ATOM 5527 N N . ALA B 1 139 ? 23.203 13.289 -1.855 1 94.69 139 ALA B N 1
ATOM 5528 C CA . ALA B 1 139 ? 24.609 13.148 -1.479 1 94.69 139 ALA B CA 1
ATOM 5529 C C . ALA B 1 139 ? 24.781 12.016 -0.469 1 94.69 139 ALA B C 1
ATOM 5531 O O . ALA B 1 139 ? 25.703 11.203 -0.595 1 94.69 139 ALA B O 1
ATOM 5532 N N . VAL B 1 140 ? 23.906 11.969 0.441 1 94.38 140 VAL B N 1
ATOM 5533 C CA . VAL B 1 140 ? 24 10.922 1.457 1 94.38 140 VAL B CA 1
ATOM 5534 C C . VAL B 1 140 ? 23.781 9.555 0.813 1 94.38 140 VAL B C 1
ATOM 5536 O O . VAL B 1 140 ? 24.484 8.594 1.149 1 94.38 140 VAL B O 1
ATOM 5539 N N . ALA B 1 141 ? 22.906 9.406 -0.023 1 92.31 141 ALA B N 1
ATOM 5540 C CA . ALA B 1 141 ? 22.656 8.141 -0.707 1 92.31 141 ALA B CA 1
ATOM 5541 C C . ALA B 1 141 ? 23.875 7.684 -1.49 1 92.31 141 ALA B C 1
ATOM 5543 O O . ALA B 1 141 ? 24.156 6.488 -1.575 1 92.31 141 ALA B O 1
ATOM 5544 N N . TYR B 1 142 ? 24.578 8.68 -2.111 1 89.75 142 TYR B N 1
ATOM 5545 C CA . TYR B 1 142 ? 25.781 8.352 -2.879 1 89.75 142 TYR B CA 1
ATOM 5546 C C . TYR B 1 142 ? 26.906 7.922 -1.958 1 89.75 142 TYR B C 1
ATOM 5548 O O . TYR B 1 142 ? 27.672 7 -2.275 1 89.75 142 TYR B O 1
ATOM 5556 N N . ALA B 1 143 ? 26.938 8.43 -0.743 1 91.56 143 ALA B N 1
ATOM 5557 C CA . ALA B 1 143 ? 28.078 8.211 0.148 1 91.56 143 ALA B CA 1
ATOM 5558 C C . ALA B 1 143 ? 27.812 7.059 1.108 1 91.56 143 ALA B C 1
ATOM 5560 O O . ALA B 1 143 ? 28.734 6.383 1.557 1 91.56 143 ALA B O 1
ATOM 5561 N N . SER B 1 144 ? 26.609 6.836 1.348 1 92.12 144 SER B N 1
ATOM 5562 C CA . SER B 1 144 ? 26.266 5.836 2.35 1 92.12 144 SER B CA 1
ATOM 5563 C C . SER B 1 144 ? 26.406 4.422 1.798 1 92.12 144 SER B C 1
ATOM 5565 O O . SER B 1 144 ? 26.062 4.16 0.646 1 92.12 144 SER B O 1
ATOM 5567 N N . PRO B 1 145 ? 26.938 3.443 2.682 1 89.81 145 PRO B N 1
ATOM 5568 C CA . PRO B 1 145 ? 27.031 2.047 2.254 1 89.81 145 PRO B CA 1
ATOM 5569 C C . PRO B 1 145 ? 25.672 1.382 2.07 1 89.81 145 PRO B C 1
ATOM 5571 O O . PRO B 1 145 ? 25.578 0.35 1.401 1 89.81 145 PRO B O 1
ATOM 5574 N N . VAL B 1 146 ? 24.656 2.002 2.582 1 92.5 146 VAL B N 1
ATOM 5575 C CA . VAL B 1 146 ? 23.328 1.408 2.459 1 92.5 146 VAL B CA 1
ATOM 5576 C C . VAL B 1 146 ? 22.469 2.254 1.523 1 92.5 146 VAL B C 1
ATOM 5578 O O . VAL B 1 146 ? 21.234 2.096 1.48 1 92.5 146 VAL B O 1
ATOM 5581 N N . GLY B 1 147 ? 23.062 3.141 0.858 1 93.88 147 GLY B N 1
ATOM 5582 C CA . GLY B 1 147 ? 22.422 3.916 -0.19 1 93.88 147 GLY B CA 1
ATOM 5583 C C . GLY B 1 147 ? 21.219 4.707 0.303 1 93.88 147 GLY B C 1
ATOM 5584 O O . GLY B 1 147 ? 21.312 5.434 1.296 1 93.88 147 GLY B O 1
ATOM 5585 N N . ARG B 1 148 ? 20.125 4.598 -0.337 1 94.62 148 ARG B N 1
ATOM 5586 C CA . ARG B 1 148 ? 18.938 5.414 -0.083 1 94.62 148 ARG B CA 1
ATOM 5587 C C . ARG B 1 148 ? 18.172 4.898 1.131 1 94.62 148 ARG B C 1
ATOM 5589 O O . ARG B 1 148 ? 17.266 5.57 1.628 1 94.62 148 ARG B O 1
ATOM 5596 N N . LEU B 1 149 ? 18.484 3.773 1.685 1 92.81 149 LEU B N 1
ATOM 5597 C CA . LEU B 1 149 ? 17.844 3.297 2.902 1 92.81 149 LEU B CA 1
ATOM 5598 C C . LEU B 1 149 ? 18.125 4.238 4.07 1 92.81 149 LEU B C 1
ATOM 5600 O O . LEU B 1 149 ? 17.375 4.246 5.055 1 92.81 149 LEU B O 1
ATOM 5604 N N . SER B 1 150 ? 19.203 4.973 3.939 1 90.81 150 SER B N 1
ATOM 5605 C CA . SER B 1 150 ? 19.562 5.895 5.012 1 90.81 150 SER B CA 1
ATOM 5606 C C . SER B 1 150 ? 18.891 7.25 4.816 1 90.81 150 SER B C 1
ATOM 5608 O O . SER B 1 150 ? 18.859 8.078 5.734 1 90.81 150 SER B O 1
ATOM 5610 N N . ALA B 1 151 ? 18.328 7.508 3.705 1 93.94 151 ALA B N 1
ATOM 5611 C CA . ALA B 1 151 ? 17.766 8.82 3.381 1 93.94 151 ALA B CA 1
ATOM 5612 C C . ALA B 1 151 ? 16.406 9.016 4.027 1 93.94 151 ALA B C 1
ATOM 5614 O O . ALA B 1 151 ? 15.633 8.062 4.168 1 93.94 151 ALA B O 1
ATOM 5615 N N . TRP B 1 152 ? 16.109 10.18 4.516 1 95.69 152 TRP B N 1
ATOM 5616 C CA . TRP B 1 152 ? 14.773 10.562 4.965 1 95.69 152 TRP B CA 1
ATOM 5617 C C . TRP B 1 152 ? 13.852 10.82 3.775 1 95.69 152 TRP B C 1
ATOM 5619 O O . TRP B 1 152 ? 13.383 11.945 3.576 1 95.69 152 TRP B O 1
ATOM 5629 N N . SER B 1 153 ? 13.648 9.773 3.023 1 95.69 153 SER B N 1
ATOM 5630 C CA . SER B 1 153 ? 12.875 9.82 1.788 1 95.69 153 SER B CA 1
ATOM 5631 C C . SER B 1 153 ? 11.727 8.828 1.82 1 95.69 153 SER B C 1
ATOM 5633 O O . SER B 1 153 ? 11.883 7.703 2.307 1 95.69 153 SER B O 1
ATOM 5635 N N . PRO B 1 154 ? 10.594 9.273 1.344 1 95.5 154 PRO B N 1
ATOM 5636 C CA . PRO B 1 154 ? 9.438 8.375 1.391 1 95.5 154 PRO B CA 1
ATOM 5637 C C . PRO B 1 154 ? 9.492 7.289 0.316 1 95.5 154 PRO B C 1
ATOM 5639 O O . PRO B 1 154 ? 10.055 7.508 -0.761 1 95.5 154 PRO B O 1
ATOM 5642 N N . THR B 1 155 ? 8.906 6.07 0.728 1 91.81 155 THR B N 1
ATOM 5643 C CA . THR B 1 155 ? 8.727 4.977 -0.22 1 91.81 155 THR B CA 1
ATOM 5644 C C . THR B 1 155 ? 7.246 4.734 -0.495 1 91.81 155 THR B C 1
ATOM 5646 O O . THR B 1 155 ? 6.895 4.055 -1.46 1 91.81 155 THR B O 1
ATOM 5649 N N . TYR B 1 156 ? 6.422 5.289 0.311 1 89.19 156 TYR B N 1
ATOM 5650 C CA . TYR B 1 156 ? 4.977 5.215 0.131 1 89.19 156 TYR B CA 1
ATOM 5651 C C . TYR B 1 156 ? 4.359 6.605 0.087 1 89.19 156 TYR B C 1
ATOM 5653 O O . TYR B 1 156 ? 4.934 7.562 0.608 1 89.19 156 TYR B O 1
ATOM 5661 N N . GLY B 1 157 ? 3.223 6.766 -0.504 1 89 157 GLY B N 1
ATOM 5662 C CA . GLY B 1 157 ? 2.48 8.016 -0.506 1 89 157 GLY B CA 1
ATOM 5663 C C . GLY B 1 157 ? 3.023 9.031 -1.495 1 89 157 GLY B C 1
ATOM 5664 O O . GLY B 1 157 ? 2.908 10.234 -1.278 1 89 157 GLY B O 1
ATOM 5665 N N . THR B 1 158 ? 3.697 8.562 -2.541 1 92 158 THR B N 1
ATOM 5666 C CA . THR B 1 158 ? 4.312 9.469 -3.506 1 92 158 THR B CA 1
ATOM 5667 C C . THR B 1 158 ? 3.633 9.352 -4.867 1 92 158 THR B C 1
ATOM 5669 O O . THR B 1 158 ? 4.152 9.844 -5.871 1 92 158 THR B O 1
ATOM 5672 N N . GLU B 1 159 ? 2.484 8.727 -4.875 1 89.31 159 GLU B N 1
ATOM 5673 C CA . GLU B 1 159 ? 1.807 8.43 -6.137 1 89.31 159 GLU B CA 1
ATOM 5674 C C . GLU B 1 159 ? 1.476 9.711 -6.898 1 89.31 159 GLU B C 1
ATOM 5676 O O . GLU B 1 159 ? 1.458 9.719 -8.133 1 89.31 159 GLU B O 1
ATOM 5681 N N . ALA B 1 160 ? 1.227 10.789 -6.172 1 91.19 160 ALA B N 1
ATOM 5682 C CA . ALA B 1 160 ? 0.847 12.055 -6.785 1 91.19 160 ALA B CA 1
ATOM 5683 C C . ALA B 1 160 ? 1.961 12.586 -7.688 1 91.19 160 ALA B C 1
ATOM 5685 O O . ALA B 1 160 ? 1.703 13.336 -8.625 1 91.19 160 ALA B O 1
ATOM 5686 N N . TYR B 1 161 ? 3.24 12.148 -7.477 1 94.75 161 TYR B N 1
ATOM 5687 C CA . TYR B 1 161 ? 4.367 12.703 -8.219 1 94.75 161 TYR B CA 1
ATOM 5688 C C . TYR B 1 161 ? 5.152 11.609 -8.93 1 94.75 161 TYR B C 1
ATOM 5690 O O . TYR B 1 161 ? 6.324 11.797 -9.258 1 94.75 161 TYR B O 1
ATOM 5698 N N . SER B 1 162 ? 4.461 10.453 -9.125 1 91.44 162 SER B N 1
ATOM 5699 C CA . SER B 1 162 ? 5.133 9.297 -9.711 1 91.44 162 SER B CA 1
ATOM 5700 C C . SER B 1 162 ? 5.574 9.578 -11.141 1 91.44 162 SER B C 1
ATOM 5702 O O . SER B 1 162 ? 6.594 9.055 -11.602 1 91.44 162 SER B O 1
ATOM 5704 N N . TRP B 1 163 ? 4.848 10.508 -11.828 1 93.12 163 TRP B N 1
ATOM 5705 C CA . TRP B 1 163 ? 5.152 10.789 -13.227 1 93.12 163 TRP B CA 1
ATOM 5706 C C . TRP B 1 163 ? 6.461 11.562 -13.352 1 93.12 163 TRP B C 1
ATOM 5708 O O . TRP B 1 163 ? 7.055 11.617 -14.43 1 93.12 163 TRP B O 1
ATOM 5718 N N . LEU B 1 164 ? 6.977 12.148 -12.289 1 95 164 LEU B N 1
ATOM 5719 C CA . LEU B 1 164 ? 8.203 12.93 -12.312 1 95 164 LEU B CA 1
ATOM 5720 C C . LEU B 1 164 ? 9.43 12.023 -12.148 1 95 164 LEU B C 1
ATOM 5722 O O . LEU B 1 164 ? 10.555 12.445 -12.43 1 95 164 LEU B O 1
ATOM 5726 N N . VAL B 1 165 ? 9.203 10.781 -11.727 1 94.06 165 VAL B N 1
ATOM 5727 C CA . VAL B 1 165 ? 10.305 9.906 -11.328 1 94.06 165 VAL B CA 1
ATOM 5728 C C . VAL B 1 165 ? 11.141 9.539 -12.555 1 94.06 165 VAL B C 1
ATOM 5730 O O . VAL B 1 165 ? 12.367 9.648 -12.531 1 94.06 165 VAL B O 1
ATOM 5733 N N . PRO B 1 166 ? 10.578 9.188 -13.688 1 94.69 166 PRO B N 1
ATOM 5734 C CA . PRO B 1 166 ? 11.406 8.891 -14.859 1 94.69 166 PRO B CA 1
ATOM 5735 C C . PRO B 1 166 ? 12.031 10.141 -15.469 1 94.69 166 PRO B C 1
ATOM 5737 O O . PRO B 1 166 ? 12.945 10.039 -16.297 1 94.69 166 PRO B O 1
ATOM 5740 N N . LEU B 1 167 ? 11.562 11.336 -15.062 1 94.69 167 LEU B N 1
ATOM 5741 C CA . LEU B 1 167 ? 12.078 12.586 -15.617 1 94.69 167 LEU B CA 1
ATOM 5742 C C . LEU B 1 167 ? 13.188 13.148 -14.734 1 94.69 167 LEU B C 1
ATOM 5744 O O . LEU B 1 167 ? 14.258 13.516 -15.234 1 94.69 167 LEU B O 1
ATOM 5748 N N . LEU B 1 168 ? 12.922 13.133 -13.375 1 94.75 168 LEU B N 1
ATOM 5749 C CA . LEU B 1 168 ? 13.82 13.883 -12.5 1 94.75 168 LEU B CA 1
ATOM 5750 C C . LEU B 1 168 ? 14.391 12.977 -11.414 1 94.75 168 LEU B C 1
ATOM 5752 O O . LEU B 1 168 ? 15.234 13.406 -10.625 1 94.75 168 LEU B O 1
ATOM 5756 N N . GLY B 1 169 ? 13.953 11.773 -11.344 1 94 169 GLY B N 1
ATOM 5757 C CA . GLY B 1 169 ? 14.539 10.836 -10.398 1 94 169 GLY B CA 1
ATOM 5758 C C . GLY B 1 169 ? 13.992 10.984 -8.992 1 94 169 GLY B C 1
ATOM 5759 O O . GLY B 1 169 ? 13.016 11.703 -8.773 1 94 169 GLY B O 1
ATOM 5760 N N . PRO B 1 170 ? 14.609 10.305 -8.016 1 93.38 170 PRO B N 1
ATOM 5761 C CA . PRO B 1 170 ? 14.133 10.32 -6.633 1 93.38 170 PRO B CA 1
ATOM 5762 C C . PRO B 1 170 ? 14.312 11.688 -5.965 1 93.38 170 PRO B C 1
ATOM 5764 O O . PRO B 1 170 ? 13.609 12.008 -5.012 1 93.38 170 PRO B O 1
ATOM 5767 N N . ALA B 1 171 ? 15.227 12.516 -6.438 1 95.25 171 ALA B N 1
ATOM 5768 C CA . ALA B 1 171 ? 15.438 13.859 -5.898 1 95.25 171 ALA B CA 1
ATOM 5769 C C . ALA B 1 171 ? 14.188 14.719 -6.059 1 95.25 171 ALA B C 1
ATOM 5771 O O . ALA B 1 171 ? 13.945 15.625 -5.254 1 95.25 171 ALA B O 1
ATOM 5772 N N . ALA B 1 172 ? 13.438 14.398 -7.086 1 96.25 172 ALA B N 1
ATOM 5773 C CA . ALA B 1 172 ? 12.195 15.133 -7.305 1 96.25 172 ALA B CA 1
ATOM 5774 C C . ALA B 1 172 ? 11.211 14.891 -6.168 1 96.25 172 ALA B C 1
ATOM 5776 O O . ALA B 1 172 ? 10.555 15.828 -5.699 1 96.25 172 ALA B O 1
ATOM 5777 N N . ILE B 1 173 ? 11.141 13.688 -5.711 1 96.38 173 ILE B N 1
ATOM 5778 C CA . ILE B 1 173 ? 10.25 13.336 -4.609 1 96.38 173 ILE B CA 1
ATOM 5779 C C . ILE B 1 173 ? 10.703 14.047 -3.336 1 96.38 173 ILE B C 1
ATOM 5781 O O . ILE B 1 173 ? 9.891 14.633 -2.617 1 96.38 173 ILE B O 1
ATOM 5785 N N . ASP B 1 174 ? 12 14.023 -3.072 1 97.69 174 ASP B N 1
ATOM 5786 C CA . ASP B 1 174 ? 12.547 14.703 -1.897 1 97.69 174 ASP B CA 1
ATOM 5787 C C . ASP B 1 174 ? 12.25 16.203 -1.937 1 97.69 174 ASP B C 1
ATOM 5789 O O . ASP B 1 174 ? 11.898 16.797 -0.917 1 97.69 174 ASP B O 1
ATOM 5793 N N . TRP B 1 175 ? 12.398 16.781 -3.129 1 97.62 175 TRP B N 1
ATOM 5794 C CA . TRP B 1 175 ? 12.133 18.203 -3.295 1 97.62 175 TRP B CA 1
ATOM 5795 C C . TRP B 1 175 ? 10.664 18.516 -3.016 1 97.62 175 TRP B C 1
ATOM 5797 O O . TRP B 1 175 ? 10.352 19.469 -2.293 1 97.62 175 TRP B O 1
ATOM 5807 N N . MET B 1 176 ? 9.766 17.703 -3.543 1 97.56 176 MET B N 1
ATOM 5808 C CA . MET B 1 176 ? 8.336 17.938 -3.387 1 97.56 176 MET B CA 1
ATOM 5809 C C . MET B 1 176 ? 7.918 17.812 -1.926 1 97.56 176 MET B C 1
ATOM 5811 O O . MET B 1 176 ? 7.152 18.625 -1.418 1 97.56 176 MET B O 1
ATOM 5815 N N . ILE B 1 177 ? 8.453 16.828 -1.232 1 97.44 177 ILE B N 1
ATOM 5816 C CA . ILE B 1 177 ? 8.117 16.578 0.166 1 97.44 177 ILE B CA 1
ATOM 5817 C C . ILE B 1 177 ? 8.609 17.734 1.028 1 97.44 177 ILE B C 1
ATOM 5819 O O . ILE B 1 177 ? 7.883 18.234 1.887 1 97.44 177 ILE B O 1
ATOM 5823 N N . ALA B 1 178 ? 9.789 18.188 0.78 1 98.12 178 ALA B N 1
ATOM 5824 C CA . ALA B 1 178 ? 10.336 19.328 1.507 1 98.12 178 ALA B CA 1
ATOM 5825 C C . ALA B 1 178 ? 9.555 20.609 1.205 1 98.12 178 ALA B C 1
ATOM 5827 O O . ALA B 1 178 ? 9.359 21.438 2.086 1 98.12 178 ALA B O 1
ATOM 5828 N N . ALA B 1 179 ? 9.156 20.734 -0.022 1 97.75 179 ALA B N 1
ATOM 5829 C CA . ALA B 1 179 ? 8.383 21.906 -0.417 1 97.75 179 ALA B CA 1
ATOM 5830 C C . ALA B 1 179 ? 7.039 21.953 0.309 1 97.75 179 ALA B C 1
ATOM 5832 O O . ALA B 1 179 ? 6.609 23.016 0.77 1 97.75 179 ALA B O 1
ATOM 5833 N N . TRP B 1 180 ? 6.441 20.812 0.442 1 97.12 180 TRP B N 1
ATOM 5834 C CA . TRP B 1 180 ? 5.199 20.75 1.204 1 97.12 180 TRP B CA 1
ATOM 5835 C C . TRP B 1 180 ? 5.445 21.078 2.674 1 97.12 180 TRP B C 1
ATOM 5837 O O . TRP B 1 180 ? 4.594 21.672 3.334 1 97.12 180 TRP B O 1
ATOM 5847 N N . ALA B 1 181 ? 6.527 20.625 3.207 1 97.19 181 ALA B N 1
ATOM 5848 C CA . ALA B 1 181 ? 6.883 20.953 4.586 1 97.19 181 ALA B CA 1
ATOM 5849 C C . ALA B 1 181 ? 7.012 22.469 4.777 1 97.19 181 ALA B C 1
ATOM 5851 O O . ALA B 1 181 ? 6.582 23 5.801 1 97.19 181 ALA B O 1
ATOM 5852 N N . VAL B 1 182 ? 7.586 23.156 3.822 1 95.62 182 VAL B N 1
ATOM 5853 C CA . VAL B 1 182 ? 7.738 24.609 3.879 1 95.62 182 VAL B CA 1
ATOM 5854 C C . VAL B 1 182 ? 6.367 25.266 3.84 1 95.62 182 VAL B C 1
ATOM 5856 O O . VAL B 1 182 ? 6.082 26.172 4.633 1 95.62 182 VAL B O 1
ATOM 5859 N N . VAL B 1 183 ? 5.551 24.812 2.977 1 93.44 183 VAL B N 1
ATOM 5860 C CA . VAL B 1 183 ? 4.207 25.375 2.85 1 93.44 183 VAL B CA 1
ATOM 5861 C C . VAL B 1 183 ? 3.455 25.203 4.168 1 93.44 183 VAL B C 1
ATOM 5863 O O . VAL B 1 183 ? 2.844 26.156 4.664 1 93.44 183 VAL B O 1
ATOM 5866 N N . LEU B 1 184 ? 3.572 24.062 4.746 1 90.88 184 LEU B N 1
ATOM 5867 C CA . LEU B 1 184 ? 2.877 23.781 5.996 1 90.88 184 LEU B CA 1
ATOM 5868 C C . LEU B 1 184 ? 3.469 24.609 7.137 1 90.88 184 LEU B C 1
ATOM 5870 O O . LEU B 1 184 ? 2.736 25.094 8.008 1 90.88 184 LEU B O 1
ATOM 5874 N N . SER B 1 185 ? 4.703 24.75 7.199 1 91.62 185 SER B N 1
ATOM 5875 C CA . SER B 1 185 ? 5.359 25.547 8.234 1 91.62 185 SER B CA 1
ATOM 5876 C C . SER B 1 185 ? 4.957 27 8.156 1 91.62 185 SER B C 1
ATOM 5878 O O . SER B 1 185 ? 4.73 27.656 9.18 1 91.62 185 SER B O 1
ATOM 5880 N N . GLN B 1 186 ? 4.918 27.516 6.941 1 86.69 186 GLN B N 1
ATOM 5881 C CA . GLN B 1 186 ? 4.512 28.906 6.75 1 86.69 186 GLN B CA 1
ATOM 5882 C C . GLN B 1 186 ? 3.041 29.109 7.105 1 86.69 186 GLN B C 1
ATOM 5884 O O . GLN B 1 186 ? 2.662 30.141 7.648 1 86.69 186 GLN B O 1
ATOM 5889 N N . ALA B 1 187 ? 2.295 28.109 6.793 1 81.31 187 ALA B N 1
ATOM 5890 C CA . ALA B 1 187 ? 0.883 28.172 7.164 1 81.31 187 ALA B CA 1
ATOM 5891 C C . ALA B 1 187 ? 0.713 28.188 8.68 1 81.31 187 ALA B C 1
ATOM 5893 O O . ALA B 1 187 ? -0.119 28.922 9.211 1 81.31 187 ALA B O 1
ATOM 5894 N N . PHE B 1 188 ? 1.515 27.406 9.367 1 80.31 188 PHE B N 1
ATOM 5895 C CA . PHE B 1 188 ? 1.478 27.375 10.828 1 80.31 188 PHE B CA 1
ATOM 5896 C C . PHE B 1 188 ? 1.94 28.703 11.414 1 80.31 188 PHE B C 1
ATOM 5898 O O . PHE B 1 188 ? 1.348 29.203 12.367 1 80.31 188 PHE B O 1
ATOM 5905 N N . ALA B 1 189 ? 2.965 29.281 10.898 1 75.06 189 ALA B N 1
ATOM 5906 C CA . ALA B 1 189 ? 3.484 30.562 11.367 1 75.06 189 ALA B CA 1
ATOM 5907 C C . ALA B 1 189 ? 2.451 31.672 11.195 1 75.06 189 ALA B C 1
ATOM 5909 O O . ALA B 1 189 ? 2.264 32.5 12.086 1 75.06 189 ALA B O 1
ATOM 5910 N N . ALA B 1 190 ? 1.852 31.641 10.07 1 71.56 190 ALA B N 1
ATOM 5911 C CA . ALA B 1 190 ? 0.811 32.625 9.812 1 71.56 190 ALA B CA 1
ATOM 5912 C C . ALA B 1 190 ? -0.354 32.469 10.781 1 71.56 190 ALA B C 1
ATOM 5914 O O . ALA B 1 190 ? -0.894 33.469 11.281 1 71.56 190 ALA B O 1
ATOM 5915 N N . TRP B 1 191 ? -0.614 31.266 11.062 1 69.62 191 TRP B N 1
ATOM 5916 C CA . TRP B 1 191 ? -1.689 30.969 12 1 69.62 191 TRP B CA 1
ATOM 5917 C C . TRP B 1 191 ? -1.307 31.406 13.414 1 69.62 191 TRP B C 1
ATOM 5919 O O . TRP B 1 191 ? -2.117 31.984 14.133 1 69.62 191 TRP B O 1
ATOM 5929 N N . PHE B 1 192 ? -0.154 31.203 13.844 1 65.38 192 PHE B N 1
ATOM 5930 C CA . PHE B 1 192 ? 0.354 31.516 15.172 1 65.38 192 PHE B CA 1
ATOM 5931 C C . PHE B 1 192 ? 0.397 33.031 15.375 1 65.38 192 PHE B C 1
ATOM 5933 O O . PHE B 1 192 ? 0.081 33.531 16.469 1 65.38 192 PHE B O 1
ATOM 5940 N N . MET B 1 193 ? 0.807 33.812 14.43 1 62.25 193 MET B N 1
ATOM 5941 C CA . MET B 1 193 ? 0.92 35.281 14.516 1 62.25 193 MET B CA 1
ATOM 5942 C C . MET B 1 193 ? -0.458 35.938 14.523 1 62.25 193 MET B C 1
ATOM 5944 O O . MET B 1 193 ? -0.625 37.031 15.047 1 62.25 193 MET B O 1
ATOM 5948 N N . SER B 1 194 ? -1.328 35.406 13.781 1 58.19 194 SER B N 1
ATOM 5949 C CA . SER B 1 194 ? -2.672 35.969 13.734 1 58.19 194 SER B CA 1
ATOM 5950 C C . SER B 1 194 ? -3.344 35.938 15.102 1 58.19 194 SER B C 1
ATOM 5952 O O . SER B 1 194 ? -4.184 36.781 15.414 1 58.19 194 SER B O 1
ATOM 5954 N N . GLN B 1 195 ? -2.912 35.125 15.922 1 53.5 195 GLN B N 1
ATOM 5955 C CA . GLN B 1 195 ? -3.537 35 17.234 1 53.5 195 GLN B CA 1
ATOM 5956 C C . GLN B 1 195 ? -2.928 36 18.219 1 53.5 195 GLN B C 1
ATOM 5958 O O . GLN B 1 195 ? -3.586 36.406 19.172 1 53.5 195 GLN B O 1
ATOM 5963 N N . ASP B 1 196 ? -1.579 36.406 18.141 1 47 196 ASP B N 1
ATOM 5964 C CA . ASP B 1 196 ? -0.923 37.344 19.062 1 47 196 ASP B CA 1
ATOM 5965 C C . ASP B 1 196 ? -1.472 38.75 18.891 1 47 196 ASP B C 1
ATOM 5967 O O . ASP B 1 196 ? -1.395 39.562 19.812 1 47 196 ASP B O 1
ATOM 5971 N N . ASP B 1 197 ? -1.778 39.188 17.688 1 43.44 197 ASP B N 1
ATOM 5972 C CA . ASP B 1 197 ? -2.219 40.594 17.547 1 43.44 197 ASP B CA 1
ATOM 5973 C C . ASP B 1 197 ? -3.439 40.875 18.422 1 43.44 197 ASP B C 1
ATOM 5975 O O . ASP B 1 197 ? -3.797 42.031 18.641 1 43.44 197 ASP B O 1
ATOM 5979 N N . ASP B 1 198 ? -4.168 39.875 18.797 1 39.31 198 ASP B N 1
ATOM 5980 C CA . ASP B 1 198 ? -5.316 40.25 19.625 1 39.31 198 ASP B CA 1
ATOM 5981 C C . ASP B 1 198 ? -4.875 40.625 21.031 1 39.31 198 ASP B C 1
ATOM 5983 O O . ASP B 1 198 ? -5.633 41.281 21.766 1 39.31 198 ASP B O 1
ATOM 5987 N N . GLU B 1 199 ? -3.721 40 21.531 1 37.19 199 GLU B N 1
ATOM 5988 C CA . GLU B 1 199 ? -3.443 40.406 22.906 1 37.19 199 GLU B CA 1
ATOM 5989 C C . GLU B 1 199 ? -2.441 41.562 22.953 1 37.19 199 GLU B C 1
ATOM 5991 O O . GLU B 1 199 ? -2.258 42.156 24 1 37.19 199 GLU B O 1
ATOM 5996 N N . VAL B 1 200 ? -1.39 41.594 22.094 1 36.97 200 VAL B N 1
ATOM 5997 C CA . VAL B 1 200 ? -0.405 42.625 22.391 1 36.97 200 VAL B CA 1
ATOM 5998 C C . VAL B 1 200 ? -0.796 43.906 21.688 1 36.97 200 VAL B C 1
ATOM 6000 O O . VAL B 1 200 ? -1.159 43.906 20.5 1 36.97 200 VAL B O 1
ATOM 6003 N N . ALA B 1 201 ? -0.855 45.062 22.422 1 38.66 201 ALA B N 1
ATOM 6004 C CA . ALA B 1 201 ? -1.052 46.469 22.125 1 38.66 201 ALA B CA 1
ATOM 6005 C C . ALA B 1 201 ? -0.257 46.906 20.891 1 38.66 201 ALA B C 1
ATOM 6007 O O . ALA B 1 201 ? 0.869 46.438 20.688 1 38.66 201 ALA B O 1
ATOM 6008 N N . PRO B 1 202 ? -0.834 47.656 20 1 35.81 202 PRO B N 1
ATOM 6009 C CA . PRO B 1 202 ? -0.315 48.312 18.797 1 35.81 202 PRO B CA 1
ATOM 6010 C C . PRO B 1 202 ? 1.06 48.938 19 1 35.81 202 PRO B C 1
ATOM 6012 O O . PRO B 1 202 ? 1.442 49.844 18.266 1 35.81 202 PRO B O 1
ATOM 6015 N N . LEU B 1 203 ? 1.762 48.75 20.078 1 31.47 203 LEU B N 1
ATOM 6016 C CA . LEU B 1 203 ? 2.797 49.781 20.219 1 31.47 203 LEU B CA 1
ATOM 6017 C C . LEU B 1 203 ? 3.734 49.75 19.016 1 31.47 203 LEU B C 1
ATOM 6019 O O . LEU B 1 203 ? 4.434 50.75 18.75 1 31.47 203 LEU B O 1
ATOM 6023 N N . VAL B 1 204 ? 4.613 48.688 18.812 1 34.22 204 VAL B N 1
ATOM 6024 C CA . VAL B 1 204 ? 5.836 48.938 18.062 1 34.22 204 VAL B CA 1
ATOM 6025 C C . VAL B 1 204 ? 5.516 49 16.562 1 34.22 204 VAL B C 1
ATOM 6027 O O . VAL B 1 204 ? 4.668 48.25 16.078 1 34.22 204 VAL B O 1
ATOM 6030 N N . SER B 1 205 ? 5.926 49.969 15.836 1 35.91 205 SER B N 1
ATOM 6031 C CA . SER B 1 205 ? 5.965 50.375 14.43 1 35.91 205 SER B CA 1
ATOM 6032 C C . SER B 1 205 ? 6.199 49.156 13.531 1 35.91 205 SER B C 1
ATOM 6034 O O . SER B 1 205 ? 7.34 48.844 13.18 1 35.91 205 SER B O 1
ATOM 6036 N N . ALA B 1 206 ? 5.547 48.062 13.781 1 40.75 206 ALA B N 1
ATOM 6037 C CA . ALA B 1 206 ? 5.43 46.688 13.281 1 40.75 206 ALA B CA 1
ATOM 6038 C C . ALA B 1 206 ? 5.043 46.688 11.805 1 40.75 206 ALA B C 1
ATOM 6040 O O . ALA B 1 206 ? 4.645 45.656 11.266 1 40.75 206 ALA B O 1
ATOM 6041 N N . ASN B 1 207 ? 5.055 47.781 11.141 1 39.28 207 ASN B N 1
ATOM 6042 C CA . ASN B 1 207 ? 4.621 47.844 9.75 1 39.28 207 ASN B CA 1
ATOM 6043 C C . ASN B 1 207 ? 5.492 46.969 8.859 1 39.28 207 ASN B C 1
ATOM 6045 O O . ASN B 1 207 ? 4.98 46.281 7.969 1 39.28 207 ASN B O 1
ATOM 6049 N N . GLY B 1 208 ? 6.836 47.156 9.039 1 39.06 208 GLY B N 1
ATOM 6050 C CA . GLY B 1 208 ? 7.727 46.438 8.141 1 39.06 208 GLY B CA 1
ATOM 6051 C C . GLY B 1 208 ? 7.668 44.938 8.312 1 39.06 208 GLY B C 1
ATOM 6052 O O . GLY B 1 208 ? 7.688 44.188 7.324 1 39.06 208 GLY B O 1
ATOM 6053 N N . THR B 1 209 ? 7.684 44.594 9.555 1 39.81 209 THR B N 1
ATOM 6054 C CA . THR B 1 209 ? 7.742 43.156 9.867 1 39.81 209 THR B CA 1
ATOM 6055 C C . THR B 1 209 ? 6.445 42.469 9.461 1 39.81 209 THR B C 1
ATOM 6057 O O . THR B 1 209 ? 6.453 41.281 9.086 1 39.81 209 THR B O 1
ATOM 6060 N N . ALA B 1 210 ? 5.445 43.312 9.617 1 43.41 210 ALA B N 1
ATOM 6061 C CA . ALA B 1 210 ? 4.141 42.75 9.258 1 43.41 210 ALA B CA 1
ATOM 6062 C C . ALA B 1 210 ? 4.023 42.531 7.754 1 43.41 210 ALA B C 1
ATOM 6064 O O . ALA B 1 210 ? 3.449 41.531 7.305 1 43.41 210 ALA B O 1
ATOM 6065 N N . ARG B 1 211 ? 4.52 43.562 6.984 1 48.44 211 ARG B N 1
ATOM 6066 C CA . ARG B 1 211 ? 4.52 43.438 5.527 1 48.44 211 ARG B CA 1
ATOM 6067 C C . ARG B 1 211 ? 5.355 42.25 5.082 1 48.44 211 ARG B C 1
ATOM 6069 O O . ARG B 1 211 ? 4.996 41.562 4.129 1 48.44 211 ARG B O 1
ATOM 6076 N N . GLN B 1 212 ? 6.457 42.125 5.68 1 46.5 212 GLN B N 1
ATOM 6077 C CA . GLN B 1 212 ? 7.363 41.031 5.324 1 46.5 212 GLN B CA 1
ATOM 6078 C C . GLN B 1 212 ? 6.738 39.656 5.625 1 46.5 212 GLN B C 1
ATOM 6080 O O . GLN B 1 212 ? 6.875 38.719 4.84 1 46.5 212 GLN B O 1
ATOM 6085 N N . ALA B 1 213 ? 6.055 39.719 6.672 1 52.44 213 ALA B N 1
ATOM 6086 C CA . ALA B 1 213 ? 5.375 38.5 7.062 1 52.44 213 ALA B CA 1
ATOM 6087 C C . ALA B 1 213 ? 4.266 38.125 6.074 1 52.44 213 ALA B C 1
ATOM 6089 O O . ALA B 1 213 ? 4.059 36.969 5.758 1 52.44 213 ALA B O 1
ATOM 6090 N N . ASN B 1 214 ? 3.682 39.188 5.469 1 57.59 214 ASN B N 1
ATOM 6091 C CA . ASN B 1 214 ? 2.59 39 4.52 1 57.59 214 ASN B CA 1
ATOM 6092 C C . ASN B 1 214 ? 3.096 38.469 3.18 1 57.59 214 ASN B C 1
ATOM 6094 O O . ASN B 1 214 ? 2.436 37.656 2.545 1 57.59 214 ASN B O 1
ATOM 6098 N N . HIS B 1 215 ? 4.297 38.969 2.695 1 60.06 215 HIS B N 1
ATOM 6099 C CA . HIS B 1 215 ? 4.844 38.5 1.421 1 60.06 215 HIS B CA 1
ATOM 6100 C C . HIS B 1 215 ? 5.215 37.031 1.474 1 60.06 215 HIS B C 1
ATOM 6102 O O . HIS B 1 215 ? 5.027 36.312 0.495 1 60.06 215 HIS B O 1
ATOM 6108 N N . HIS B 1 216 ? 5.543 36.625 2.619 1 65.19 216 HIS B N 1
ATOM 6109 C CA . HIS B 1 216 ? 5.934 35.219 2.787 1 65.19 216 HIS B CA 1
ATOM 6110 C C . HIS B 1 216 ? 4.727 34.281 2.691 1 65.19 216 HIS B C 1
ATOM 6112 O O . HIS B 1 216 ? 4.809 33.219 2.1 1 65.19 216 HIS B O 1
ATOM 6118 N N . THR B 1 217 ? 3.764 34.875 3.098 1 71.56 217 THR B N 1
ATOM 6119 C CA . THR B 1 217 ? 2.557 34.062 3.1 1 71.56 217 THR B CA 1
ATOM 6120 C C . THR B 1 217 ? 2.01 33.906 1.684 1 71.56 217 THR B C 1
ATOM 6122 O O . THR B 1 217 ? 1.575 32.812 1.301 1 71.56 217 THR B O 1
ATOM 6125 N N . ARG B 1 218 ? 2.195 34.938 0.786 1 77.44 218 ARG B N 1
ATOM 6126 C CA . ARG B 1 218 ? 1.71 34.875 -0.589 1 77.44 218 ARG B CA 1
ATOM 6127 C C . ARG B 1 218 ? 2.545 33.906 -1.419 1 77.44 218 ARG B C 1
ATOM 6129 O O . ARG B 1 218 ? 2.002 33.125 -2.201 1 77.44 218 ARG B O 1
ATOM 6136 N N . THR B 1 219 ? 3.807 33.938 -1.232 1 83.94 219 THR B N 1
ATOM 6137 C CA . THR B 1 219 ? 4.695 33.094 -2.016 1 83.94 219 THR B CA 1
ATOM 6138 C C . THR B 1 219 ? 4.504 31.625 -1.65 1 83.94 219 THR B C 1
ATOM 6140 O O . THR B 1 219 ? 4.605 30.75 -2.51 1 83.94 219 THR B O 1
ATOM 6143 N N . SER B 1 220 ? 4.125 31.422 -0.411 1 87.75 220 SER B N 1
ATOM 6144 C CA . SER B 1 220 ? 3.898 30.031 0.006 1 87.75 220 SER B CA 1
ATOM 6145 C C . SER B 1 220 ? 2.617 29.484 -0.604 1 87.75 220 SER B C 1
ATOM 6147 O O . SER B 1 220 ? 2.533 28.281 -0.904 1 87.75 220 SER B O 1
ATOM 6149 N N . ILE B 1 221 ? 1.696 30.281 -0.842 1 84.38 221 ILE B N 1
ATOM 6150 C CA . ILE B 1 221 ? 0.453 29.859 -1.479 1 84.38 221 ILE B CA 1
ATOM 6151 C C . ILE B 1 221 ? 0.717 29.516 -2.941 1 84.38 221 ILE B C 1
ATOM 6153 O O . ILE B 1 221 ? 0.186 28.516 -3.453 1 84.38 221 ILE B O 1
ATOM 6157 N N . TYR B 1 222 ? 1.532 30.359 -3.611 1 87.62 222 TYR B N 1
ATOM 6158 C CA . TYR B 1 222 ? 1.903 30.047 -4.988 1 87.62 222 TYR B CA 1
ATOM 6159 C C . TYR B 1 222 ? 2.623 28.703 -5.062 1 87.62 222 TYR B C 1
ATOM 6161 O O . TYR B 1 222 ? 2.4 27.922 -5.992 1 87.62 222 TYR B O 1
ATOM 6169 N N . LEU B 1 223 ? 3.467 28.469 -4.082 1 93.06 223 LEU B N 1
ATOM 6170 C CA . LEU B 1 223 ? 4.168 27.188 -4.055 1 93.06 223 LEU B CA 1
ATOM 6171 C C . LEU B 1 223 ? 3.191 26.031 -3.867 1 93.06 223 LEU B C 1
ATOM 6173 O O . LEU B 1 223 ? 3.307 25 -4.527 1 93.06 223 LEU B O 1
ATOM 6177 N N . ALA B 1 224 ? 2.219 26.203 -3.033 1 91.69 224 ALA B N 1
ATOM 6178 C CA . ALA B 1 224 ? 1.202 25.172 -2.801 1 91.69 224 ALA B CA 1
ATOM 6179 C C . ALA B 1 224 ? 0.402 24.906 -4.07 1 91.69 224 ALA B C 1
ATOM 6181 O O . ALA B 1 224 ? 0.098 23.75 -4.383 1 91.69 224 ALA B O 1
ATOM 6182 N N . ILE B 1 225 ? 0.063 25.953 -4.82 1 88.38 225 ILE B N 1
ATOM 6183 C CA . ILE B 1 225 ? -0.692 25.828 -6.062 1 88.38 225 ILE B CA 1
ATOM 6184 C C . ILE B 1 225 ? 0.141 25.062 -7.098 1 88.38 225 ILE B C 1
ATOM 6186 O O . ILE B 1 225 ? -0.365 24.172 -7.777 1 88.38 225 ILE B O 1
ATOM 6190 N N . ILE B 1 226 ? 1.414 25.391 -7.156 1 93.38 226 ILE B N 1
ATOM 6191 C CA . ILE B 1 226 ? 2.309 24.734 -8.102 1 93.38 226 ILE B CA 1
ATOM 6192 C C . ILE B 1 226 ? 2.432 23.25 -7.75 1 93.38 226 ILE B C 1
ATOM 6194 O O . ILE B 1 226 ? 2.359 22.391 -8.633 1 93.38 226 ILE B O 1
ATOM 6198 N N . LEU B 1 227 ? 2.613 22.969 -6.488 1 95.62 227 LEU B N 1
ATOM 6199 C CA . LEU B 1 227 ? 2.75 21.578 -6.039 1 95.62 227 LEU B CA 1
ATOM 6200 C C . LEU B 1 227 ? 1.476 20.797 -6.312 1 95.62 227 LEU B C 1
ATOM 6202 O O . LEU B 1 227 ? 1.535 19.641 -6.73 1 95.62 227 LEU B O 1
ATOM 6206 N N . SER B 1 228 ? 0.337 21.391 -6.125 1 91.19 228 SER B N 1
ATOM 6207 C CA . SER B 1 228 ? -0.938 20.734 -6.402 1 91.19 228 SER B CA 1
ATOM 6208 C C . SER B 1 228 ? -1.128 20.516 -7.898 1 91.19 228 SER B C 1
ATOM 6210 O O . SER B 1 228 ? -1.644 19.469 -8.312 1 91.19 228 SER B O 1
ATOM 6212 N N . ALA B 1 229 ? -0.752 21.453 -8.734 1 92.31 229 ALA B N 1
ATOM 6213 C CA . ALA B 1 229 ? -0.847 21.328 -10.188 1 92.31 229 ALA B CA 1
ATOM 6214 C C . ALA B 1 229 ? 0.026 20.188 -10.695 1 92.31 229 ALA B C 1
ATOM 6216 O O . ALA B 1 229 ? -0.363 19.469 -11.617 1 92.31 229 ALA B O 1
ATOM 6217 N N . LEU B 1 230 ? 1.197 20.031 -10.039 1 95.19 230 LEU B N 1
ATOM 6218 C CA . LEU B 1 230 ? 2.127 18.984 -10.453 1 95.19 230 LEU B CA 1
ATOM 6219 C C . LEU B 1 230 ? 1.589 17.594 -10.086 1 95.19 230 LEU B C 1
ATOM 6221 O O . LEU B 1 230 ? 2.088 16.578 -10.586 1 95.19 230 LEU B O 1
ATOM 6225 N N . ALA B 1 231 ? 0.573 17.531 -9.266 1 93.31 231 ALA B N 1
ATOM 6226 C CA . ALA B 1 231 ? -0.029 16.25 -8.891 1 93.31 231 ALA B CA 1
ATOM 6227 C C . ALA B 1 231 ? -1.109 15.844 -9.883 1 93.31 231 ALA B C 1
ATOM 6229 O O . ALA B 1 231 ? -1.547 14.688 -9.891 1 93.31 231 ALA B O 1
ATOM 6230 N N . ILE B 1 232 ? -1.592 16.703 -10.797 1 91 232 ILE B N 1
ATOM 6231 C CA . ILE B 1 232 ? -2.771 16.516 -11.633 1 91 232 ILE B CA 1
ATOM 6232 C C . ILE B 1 232 ? -2.508 15.422 -12.664 1 91 232 ILE B C 1
ATOM 6234 O O . ILE B 1 232 ? -3.352 14.547 -12.883 1 91 232 ILE B O 1
ATOM 6238 N N . PRO B 1 233 ? -1.254 15.375 -13.289 1 90.69 233 PRO B N 1
ATOM 6239 C CA . PRO B 1 233 ? -1.045 14.359 -14.32 1 90.69 233 PRO B CA 1
ATOM 6240 C C . PRO B 1 233 ? -1.193 12.938 -13.781 1 90.69 233 PRO B C 1
ATOM 6242 O O . PRO B 1 233 ? -1.665 12.047 -14.5 1 90.69 233 PRO B O 1
ATOM 6245 N N . SER B 1 234 ? -0.838 12.703 -12.578 1 88.75 234 SER B N 1
ATOM 6246 C CA . SER B 1 234 ? -0.898 11.367 -12 1 88.75 234 SER B CA 1
ATOM 6247 C C . SER B 1 234 ? -2.34 10.922 -11.781 1 88.75 234 SER B C 1
ATOM 6249 O O . SER B 1 234 ? -2.611 9.727 -11.625 1 88.75 234 SER B O 1
ATOM 6251 N N . LEU B 1 235 ? -3.252 11.852 -11.766 1 85.56 235 LEU B N 1
ATOM 6252 C CA . LEU B 1 235 ? -4.656 11.531 -11.523 1 85.56 235 LEU B CA 1
ATOM 6253 C C . LEU B 1 235 ? -5.312 10.969 -12.773 1 85.56 235 LEU B C 1
ATOM 6255 O O . LEU B 1 235 ? -6.379 10.352 -12.703 1 85.56 235 LEU B O 1
ATOM 6259 N N . PHE B 1 236 ? -4.715 11.18 -13.945 1 82 236 PHE B N 1
ATOM 6260 C CA . PHE B 1 236 ? -5.324 10.758 -15.203 1 82 236 PHE B CA 1
ATOM 6261 C C . PHE B 1 236 ? -4.613 9.531 -15.766 1 82 236 PHE B C 1
ATOM 6263 O O . PHE B 1 236 ? -4.957 9.047 -16.844 1 82 236 PHE B O 1
ATOM 6270 N N . SER B 1 237 ? -3.727 8.953 -15.062 1 78.12 237 SER B N 1
ATOM 6271 C CA . SER B 1 237 ? -2.996 7.789 -15.562 1 78.12 237 SER B CA 1
ATOM 6272 C C . SER B 1 237 ? -3.5 6.504 -14.914 1 78.12 237 SER B C 1
ATOM 6274 O O . SER B 1 237 ? -3.783 6.477 -13.711 1 78.12 237 SER B O 1
ATOM 6276 N N . ILE B 1 238 ? -3.852 5.531 -15.836 1 74.38 238 ILE B N 1
ATOM 6277 C CA . ILE B 1 238 ? -4.195 4.203 -15.344 1 74.38 238 ILE B CA 1
ATOM 6278 C C . ILE B 1 238 ? -2.932 3.35 -15.242 1 74.38 238 ILE B C 1
ATOM 6280 O O . ILE B 1 238 ? -2.188 3.211 -16.219 1 74.38 238 ILE B O 1
ATOM 6284 N N . ASP B 1 239 ? -2.695 2.863 -14.031 1 83.12 239 ASP B N 1
ATOM 6285 C CA . ASP B 1 239 ? -1.493 2.078 -13.766 1 83.12 239 ASP B CA 1
ATOM 6286 C C . ASP B 1 239 ? -1.785 0.582 -13.852 1 83.12 239 ASP B C 1
ATOM 6288 O O . ASP B 1 239 ? -1.74 -0.12 -12.836 1 83.12 239 ASP B O 1
ATOM 6292 N N . HIS B 1 240 ? -2.053 0.116 -15.125 1 90.25 240 HIS B N 1
ATOM 6293 C CA . HIS B 1 240 ? -2.279 -1.305 -15.367 1 90.25 240 HIS B CA 1
ATOM 6294 C C . HIS B 1 240 ? -1.233 -1.88 -16.312 1 90.25 240 HIS B C 1
ATOM 6296 O O . HIS B 1 240 ? -0.643 -1.148 -17.109 1 90.25 240 HIS B O 1
ATOM 6302 N N . PRO B 1 241 ? -1.048 -3.191 -16.156 1 92.31 241 PRO B N 1
ATOM 6303 C CA . PRO B 1 241 ? -0.1 -3.811 -17.094 1 92.31 241 PRO B CA 1
ATOM 6304 C C . PRO B 1 241 ? -0.641 -3.895 -18.516 1 92.31 241 PRO B C 1
ATOM 6306 O O . PRO B 1 241 ? -1.851 -3.775 -18.734 1 92.31 241 PRO B O 1
ATOM 6309 N N . VAL B 1 242 ? 0.257 -4.055 -19.484 1 91.94 242 VAL B N 1
ATOM 6310 C CA . VAL B 1 242 ? -0.124 -4.199 -20.891 1 91.94 242 VAL B CA 1
ATOM 6311 C C . VAL B 1 242 ? -0.927 -5.484 -21.078 1 91.94 242 VAL B C 1
ATOM 6313 O O . VAL B 1 242 ? -0.6 -6.52 -20.5 1 91.94 242 VAL B O 1
ATOM 6316 N N . PRO B 1 243 ? -1.987 -5.371 -21.812 1 90.06 243 PRO B N 1
ATOM 6317 C CA . PRO B 1 243 ? -2.754 -6.59 -22.094 1 90.06 243 PRO B CA 1
ATOM 6318 C C . PRO B 1 243 ? -1.921 -7.672 -22.766 1 90.06 243 PRO B C 1
ATOM 6320 O O . PRO B 1 243 ? -1.317 -7.422 -23.812 1 90.06 243 PRO B O 1
ATOM 6323 N N . ILE B 1 244 ? -1.977 -8.844 -22.25 1 87.19 244 ILE B N 1
ATOM 6324 C CA . ILE B 1 244 ? -1.079 -9.922 -22.656 1 87.19 244 ILE B CA 1
ATOM 6325 C C . ILE B 1 244 ? -1.464 -10.414 -24.047 1 87.19 244 ILE B C 1
ATOM 6327 O O . ILE B 1 244 ? -0.6 -10.805 -24.828 1 87.19 244 ILE B O 1
ATOM 6331 N N . ASP B 1 245 ? -2.652 -10.359 -24.438 1 85.94 245 ASP B N 1
ATOM 6332 C CA . ASP B 1 245 ? -3.113 -10.93 -25.703 1 85.94 245 ASP B CA 1
ATOM 6333 C C . ASP B 1 245 ? -3.23 -9.859 -26.781 1 85.94 245 ASP B C 1
ATOM 6335 O O . ASP B 1 245 ? -3.689 -10.133 -27.891 1 85.94 245 ASP B O 1
ATOM 6339 N N . SER B 1 246 ? -2.805 -8.742 -26.531 1 84.75 246 SER B N 1
ATOM 6340 C CA . SER B 1 246 ? -2.791 -7.688 -27.531 1 84.75 246 SER B CA 1
ATOM 6341 C C . SER B 1 246 ? -1.728 -7.949 -28.594 1 84.75 246 SER B C 1
ATOM 6343 O O . SER B 1 246 ? -0.648 -8.461 -28.281 1 84.75 246 SER B O 1
ATOM 6345 N N . PRO B 1 247 ? -2.068 -7.539 -29.875 1 83.56 247 PRO B N 1
ATOM 6346 C CA . PRO B 1 247 ? -1.067 -7.703 -30.922 1 83.56 247 PRO B CA 1
ATOM 6347 C C . PRO B 1 247 ? 0.183 -6.859 -30.688 1 83.56 247 PRO B C 1
ATOM 6349 O O . PRO B 1 247 ? 1.264 -7.199 -31.172 1 83.56 247 PRO B O 1
ATOM 6352 N N . ASP B 1 248 ? -0.011 -5.855 -29.875 1 88.5 248 ASP B N 1
ATOM 6353 C CA . ASP B 1 248 ? 1.107 -4.957 -29.609 1 88.5 248 ASP B CA 1
ATOM 6354 C C . ASP B 1 248 ? 1.798 -5.32 -28.297 1 88.5 248 ASP B C 1
ATOM 6356 O O . ASP B 1 248 ? 2.416 -4.469 -27.656 1 88.5 248 ASP B O 1
ATOM 6360 N N . ALA B 1 249 ? 1.689 -6.551 -27.922 1 92.12 249 ALA B N 1
ATOM 6361 C CA . ALA B 1 249 ? 2.33 -7.004 -26.688 1 92.12 249 ALA B CA 1
ATOM 6362 C C . ALA B 1 249 ? 3.186 -8.242 -26.938 1 92.12 249 ALA B C 1
ATOM 6364 O O . ALA B 1 249 ? 2.867 -9.062 -27.812 1 92.12 249 ALA B O 1
ATOM 6365 N N . SER B 1 250 ? 4.281 -8.328 -26.312 1 94.38 250 SER B N 1
ATOM 6366 C CA . SER B 1 250 ? 5.113 -9.531 -26.266 1 94.38 250 SER B CA 1
ATOM 6367 C C . SER B 1 250 ? 5.02 -10.227 -24.922 1 94.38 250 SER B C 1
ATOM 6369 O O . SER B 1 250 ? 5.695 -9.836 -23.969 1 94.38 250 SER B O 1
ATOM 6371 N N . PRO B 1 251 ? 4.191 -11.242 -24.812 1 92.81 251 PRO B N 1
ATOM 6372 C CA . PRO B 1 251 ? 4.031 -11.961 -23.547 1 92.81 251 PRO B CA 1
ATOM 6373 C C . PRO B 1 251 ? 5.16 -12.961 -23.297 1 92.81 251 PRO B C 1
ATOM 6375 O O . PRO B 1 251 ? 5.73 -13.508 -24.234 1 92.81 251 PRO B O 1
ATOM 6378 N N . PHE B 1 252 ? 5.551 -13.172 -22.109 1 94.38 252 PHE B N 1
ATOM 6379 C CA . PHE B 1 252 ? 6.5 -14.18 -21.641 1 94.38 252 PHE B CA 1
ATOM 6380 C C . PHE B 1 252 ? 6.293 -14.484 -20.172 1 94.38 252 PHE B C 1
ATOM 6382 O O . PHE B 1 252 ? 5.625 -13.727 -19.453 1 94.38 252 PHE B O 1
ATOM 6389 N N . SER B 1 253 ? 6.746 -15.617 -19.734 1 95.06 253 SER B N 1
ATOM 6390 C CA . SER B 1 253 ? 6.574 -16.031 -18.344 1 95.06 253 SER B CA 1
ATOM 6391 C C . SER B 1 253 ? 7.883 -15.93 -17.562 1 95.06 253 SER B C 1
ATOM 6393 O O . SER B 1 253 ? 8.953 -16.234 -18.094 1 95.06 253 SER B O 1
ATOM 6395 N N . VAL B 1 254 ? 7.762 -15.398 -16.328 1 97.5 254 VAL B N 1
ATOM 6396 C CA . VAL B 1 254 ? 8.898 -15.312 -15.414 1 97.5 254 VAL B CA 1
ATOM 6397 C C . VAL B 1 254 ? 8.617 -16.141 -14.156 1 97.5 254 VAL B C 1
ATOM 6399 O O . VAL B 1 254 ? 7.457 -16.359 -13.805 1 97.5 254 VAL B O 1
ATOM 6402 N N . GLY B 1 255 ? 9.695 -16.656 -13.57 1 97.31 255 GLY B N 1
ATOM 6403 C CA . GLY B 1 255 ? 9.531 -17.438 -12.359 1 97.31 255 GLY B CA 1
ATOM 6404 C C . GLY B 1 255 ? 10.602 -17.172 -11.328 1 97.31 255 GLY B C 1
ATOM 6405 O O . GLY B 1 255 ? 11.742 -16.844 -11.672 1 97.31 255 GLY B O 1
ATOM 6406 N N . CYS B 1 256 ? 10.25 -17.219 -10.086 1 98.06 256 CYS B N 1
ATOM 6407 C CA . CYS B 1 256 ? 11.156 -17.203 -8.945 1 98.06 256 CYS B CA 1
ATOM 6408 C C . CYS B 1 256 ? 11.312 -18.594 -8.352 1 98.06 256 CYS B C 1
ATOM 6410 O O . CYS B 1 256 ? 10.328 -19.25 -7.996 1 98.06 256 CYS B O 1
ATOM 6412 N N . VAL B 1 257 ? 12.547 -19.078 -8.305 1 97.88 257 VAL B N 1
ATOM 6413 C CA . VAL B 1 257 ? 12.836 -20.422 -7.812 1 97.88 257 VAL B CA 1
ATOM 6414 C C . VAL B 1 257 ? 13.086 -20.375 -6.309 1 97.88 257 VAL B C 1
ATOM 6416 O O . VAL B 1 257 ? 14.156 -19.953 -5.863 1 97.88 257 VAL B O 1
ATOM 6419 N N . LEU B 1 258 ? 12.141 -20.844 -5.555 1 96.19 258 LEU B N 1
ATOM 6420 C CA . LEU B 1 258 ? 12.18 -20.828 -4.094 1 96.19 258 LEU B CA 1
ATOM 6421 C C . LEU B 1 258 ? 11.789 -22.188 -3.527 1 96.19 258 LEU B C 1
ATOM 6423 O O . LEU B 1 258 ? 10.641 -22.375 -3.111 1 96.19 258 LEU B O 1
ATOM 6427 N N . PRO B 1 259 ? 12.836 -23.094 -3.473 1 94.44 259 PRO B N 1
ATOM 6428 C CA . PRO B 1 259 ? 12.523 -24.391 -2.869 1 94.44 259 PRO B CA 1
ATOM 6429 C C . PRO B 1 259 ? 11.906 -24.266 -1.477 1 94.44 259 PRO B C 1
ATOM 6431 O O . PRO B 1 259 ? 12.18 -23.297 -0.769 1 94.44 259 PRO B O 1
ATOM 6434 N N . SER B 1 260 ? 11.086 -25.219 -1.115 1 88.94 260 SER B N 1
ATOM 6435 C CA . SER B 1 260 ? 10.367 -25.141 0.151 1 88.94 260 SER B CA 1
ATOM 6436 C C . SER B 1 260 ? 10.719 -26.312 1.056 1 88.94 260 SER B C 1
ATOM 6438 O O . SER B 1 260 ? 11.055 -27.406 0.573 1 88.94 260 SER B O 1
ATOM 6440 N N . PHE B 1 261 ? 10.641 -26.016 2.41 1 85.38 261 PHE B N 1
ATOM 6441 C CA . PHE B 1 261 ? 10.875 -27.047 3.408 1 85.38 261 PHE B CA 1
ATOM 6442 C C . PHE B 1 261 ? 9.852 -28.188 3.266 1 85.38 261 PHE B C 1
ATOM 6444 O O . PHE B 1 261 ? 10.18 -29.344 3.467 1 85.38 261 PHE B O 1
ATOM 6451 N N . LYS B 1 262 ? 8.719 -27.906 2.926 1 78.31 262 LYS B N 1
ATOM 6452 C CA . LYS B 1 262 ? 7.641 -28.875 2.805 1 78.31 262 LYS B CA 1
ATOM 6453 C C . LYS B 1 262 ? 7.973 -29.938 1.755 1 78.31 262 LYS B C 1
ATOM 6455 O O . LYS B 1 262 ? 7.672 -31.109 1.939 1 78.31 262 LYS B O 1
ATOM 6460 N N . ARG B 1 263 ? 8.594 -29.531 0.703 1 80.44 263 ARG B N 1
ATOM 6461 C CA . ARG B 1 263 ? 8.891 -30.422 -0.404 1 80.44 263 ARG B CA 1
ATOM 6462 C C . ARG B 1 263 ? 10.195 -31.172 -0.164 1 80.44 263 ARG B C 1
ATOM 6464 O O . ARG B 1 263 ? 10.281 -32.375 -0.401 1 80.44 263 ARG B O 1
ATOM 6471 N N . TYR B 1 264 ? 11.203 -30.453 0.283 1 87.12 264 TYR B N 1
ATOM 6472 C CA . TYR B 1 264 ? 12.539 -31.047 0.312 1 87.12 264 TYR B CA 1
ATOM 6473 C C . TYR B 1 264 ? 12.922 -31.453 1.728 1 87.12 264 TYR B C 1
ATOM 6475 O O . TYR B 1 264 ? 13.922 -32.156 1.929 1 87.12 264 TYR B O 1
ATOM 6483 N N . HIS B 1 265 ? 12.25 -30.984 2.799 1 83.12 265 HIS B N 1
ATOM 6484 C CA . HIS B 1 265 ? 12.32 -31.422 4.188 1 83.12 265 HIS B CA 1
ATOM 6485 C C . HIS B 1 265 ? 13.656 -31.047 4.824 1 83.12 265 HIS B C 1
ATOM 6487 O O . HIS B 1 265 ? 14.18 -31.781 5.66 1 83.12 265 HIS B O 1
ATOM 6493 N N . HIS B 1 266 ? 14.211 -30.016 4.227 1 86.38 266 HIS B N 1
ATOM 6494 C CA . HIS B 1 266 ? 15.383 -29.422 4.871 1 86.38 266 HIS B CA 1
ATOM 6495 C C . HIS B 1 266 ? 15.453 -27.922 4.609 1 86.38 266 HIS B C 1
ATOM 6497 O O . HIS B 1 266 ? 14.812 -27.422 3.684 1 86.38 266 HIS B O 1
ATOM 6503 N N . HIS B 1 267 ? 16.203 -27.25 5.461 1 82.75 267 HIS B N 1
ATOM 6504 C CA . HIS B 1 267 ? 16.219 -25.797 5.406 1 82.75 267 HIS B CA 1
ATOM 6505 C C . HIS B 1 267 ? 17.422 -25.297 4.598 1 82.75 267 HIS B C 1
ATOM 6507 O O . HIS B 1 267 ? 17.375 -24.203 4.027 1 82.75 267 HIS B O 1
ATOM 6513 N N . ASP B 1 268 ? 18.453 -26.078 4.562 1 89.19 268 ASP B N 1
ATOM 6514 C CA . ASP B 1 268 ? 19.641 -25.703 3.797 1 89.19 268 ASP B CA 1
ATOM 6515 C C . ASP B 1 268 ? 19.578 -26.281 2.385 1 89.19 268 ASP B C 1
ATOM 6517 O O . ASP B 1 268 ? 20.031 -27.406 2.154 1 89.19 268 ASP B O 1
ATOM 6521 N N . PHE B 1 269 ? 19.188 -25.469 1.508 1 94.5 269 PHE B N 1
ATOM 6522 C CA . PHE B 1 269 ? 18.984 -25.953 0.142 1 94.5 269 PHE B CA 1
ATOM 6523 C C . PHE B 1 269 ? 20.312 -25.984 -0.615 1 94.5 269 PHE B C 1
ATOM 6525 O O . PHE B 1 269 ? 21.141 -25.078 -0.467 1 94.5 269 PHE B O 1
ATOM 6532 N N . THR B 1 270 ? 20.438 -27.047 -1.416 1 93.75 270 THR B N 1
ATOM 6533 C CA . THR B 1 270 ? 21.656 -27.281 -2.176 1 93.75 270 THR B CA 1
ATOM 6534 C C . THR B 1 270 ? 21.453 -26.984 -3.654 1 93.75 270 THR B C 1
ATOM 6536 O O . THR B 1 270 ? 20.344 -26.641 -4.07 1 93.75 270 THR B O 1
ATOM 6539 N N . PHE B 1 271 ? 22.516 -27.109 -4.371 1 97.19 271 PHE B N 1
ATOM 6540 C CA . PHE B 1 271 ? 22.453 -26.953 -5.816 1 97.19 271 PHE B CA 1
ATOM 6541 C C . PHE B 1 271 ? 21.422 -27.891 -6.422 1 97.19 271 PHE B C 1
ATOM 6543 O O . PHE B 1 271 ? 20.641 -27.484 -7.293 1 97.19 271 PHE B O 1
ATOM 6550 N N . GLU B 1 272 ? 21.391 -29.094 -5.938 1 96 272 GLU B N 1
ATOM 6551 C CA . GLU B 1 272 ? 20.484 -30.109 -6.477 1 96 272 GLU B CA 1
ATOM 6552 C C . GLU B 1 272 ? 19.031 -29.703 -6.305 1 96 272 GLU B C 1
ATOM 6554 O O . GLU B 1 272 ? 18.203 -29.938 -7.195 1 96 272 GLU B O 1
ATOM 6559 N N . ASP B 1 273 ? 18.703 -29.094 -5.207 1 96.38 273 ASP B N 1
ATOM 6560 C CA . ASP B 1 273 ? 17.344 -28.656 -4.949 1 96.38 273 ASP B CA 1
ATOM 6561 C C . ASP B 1 273 ? 16.922 -27.562 -5.938 1 96.38 273 ASP B C 1
ATOM 6563 O O . ASP B 1 273 ? 15.844 -27.641 -6.531 1 96.38 273 ASP B O 1
ATOM 6567 N N . TYR B 1 274 ? 17.781 -26.562 -6.07 1 97.31 274 TYR B N 1
ATOM 6568 C CA . TYR B 1 274 ? 17.484 -25.484 -7.004 1 97.31 274 TYR B CA 1
ATOM 6569 C C . TYR B 1 274 ? 17.438 -26 -8.438 1 97.31 274 TYR B C 1
ATOM 6571 O O . TYR B 1 274 ? 16.609 -25.531 -9.234 1 97.31 274 TYR B O 1
ATOM 6579 N N . PHE B 1 275 ? 18.344 -26.938 -8.75 1 96.5 275 PHE B N 1
ATOM 6580 C CA . PHE B 1 275 ? 18.406 -27.547 -10.07 1 96.5 275 PHE B CA 1
ATOM 6581 C C . PHE B 1 275 ? 17.109 -28.281 -10.383 1 96.5 275 PHE B C 1
ATOM 6583 O O . PHE B 1 275 ? 16.5 -28.078 -11.438 1 96.5 275 PHE B O 1
ATOM 6590 N N . GLU B 1 276 ? 16.641 -29.078 -9.453 1 94.12 276 GLU B N 1
ATOM 6591 C CA . GLU B 1 276 ? 15.422 -29.844 -9.641 1 94.12 276 GLU B CA 1
ATOM 6592 C C . GLU B 1 276 ? 14.203 -28.938 -9.727 1 94.12 276 GLU B C 1
ATOM 6594 O O . GLU B 1 276 ? 13.312 -29.156 -10.547 1 94.12 276 GLU B O 1
ATOM 6599 N N . GLU B 1 277 ? 14.172 -27.969 -8.852 1 93.81 277 GLU B N 1
ATOM 6600 C CA . GLU B 1 277 ? 13.078 -27 -8.883 1 93.81 277 GLU B CA 1
ATOM 6601 C C . GLU B 1 277 ? 13.023 -26.266 -10.227 1 93.81 277 GLU B C 1
ATOM 6603 O O . GLU B 1 277 ? 11.945 -26.047 -10.773 1 93.81 277 GLU B O 1
ATOM 6608 N N . SER B 1 278 ? 14.164 -25.859 -10.742 1 96.12 278 SER B N 1
ATOM 6609 C CA . SER B 1 278 ? 14.25 -25.172 -12.023 1 96.12 278 SER B CA 1
ATOM 6610 C C . SER B 1 278 ? 13.781 -26.078 -13.164 1 96.12 278 SER B C 1
ATOM 6612 O O . SER B 1 278 ? 13.117 -25.609 -14.094 1 96.12 278 SER B O 1
ATOM 6614 N N . LYS B 1 279 ? 14.109 -27.328 -13.125 1 93.44 279 LYS B N 1
ATOM 6615 C CA . LYS B 1 279 ? 13.711 -28.297 -14.141 1 93.44 279 LYS B CA 1
ATOM 6616 C C . LYS B 1 279 ? 12.188 -28.406 -14.227 1 93.44 279 LYS B C 1
ATOM 6618 O O . LYS B 1 279 ? 11.633 -28.516 -15.32 1 93.44 279 LYS B O 1
ATOM 6623 N N . LYS B 1 280 ? 11.602 -28.312 -13.086 1 88.5 280 LYS B N 1
ATOM 6624 C CA . LYS B 1 280 ? 10.141 -28.391 -13.023 1 88.5 280 LYS B CA 1
ATOM 6625 C C . LYS B 1 280 ? 9.5 -27.141 -13.617 1 88.5 280 LYS B C 1
ATOM 6627 O O . LYS B 1 280 ? 8.43 -27.203 -14.227 1 88.5 280 LYS B O 1
ATOM 6632 N N . LEU B 1 281 ? 10.117 -26.031 -13.484 1 92.81 281 LEU B N 1
ATOM 6633 C CA . LEU B 1 281 ? 9.531 -24.75 -13.844 1 92.81 281 LEU B CA 1
ATOM 6634 C C . LEU B 1 281 ? 9.875 -24.375 -15.289 1 92.81 281 LEU B C 1
ATOM 6636 O O . LEU B 1 281 ? 9.242 -23.5 -15.875 1 92.81 281 LEU B O 1
ATOM 6640 N N . THR B 1 282 ? 10.883 -25 -15.867 1 90.62 282 THR B N 1
ATOM 6641 C CA . THR B 1 282 ? 11.422 -24.609 -17.156 1 90.62 282 THR B CA 1
ATOM 6642 C C . THR B 1 282 ? 10.367 -24.734 -18.266 1 90.62 282 THR B C 1
ATOM 6644 O O . THR B 1 282 ? 10.43 -24.047 -19.281 1 90.62 282 THR B O 1
ATOM 6647 N N . MET B 1 283 ? 9.367 -25.547 -18.109 1 85 283 MET B N 1
ATOM 6648 C CA . MET B 1 283 ? 8.32 -25.734 -19.109 1 85 283 MET B CA 1
ATOM 6649 C C . MET B 1 283 ? 7.312 -24.594 -19.062 1 85 283 MET B C 1
ATOM 6651 O O . MET B 1 283 ? 6.617 -24.344 -20.047 1 85 283 MET B O 1
ATOM 6655 N N . SER B 1 284 ? 7.367 -23.891 -17.953 1 87.81 284 SER B N 1
ATOM 6656 C CA . SER B 1 284 ? 6.32 -22.891 -17.781 1 87.81 284 SER B CA 1
ATOM 6657 C C . SER B 1 284 ? 6.898 -21.469 -17.766 1 87.81 284 SER B C 1
ATOM 6659 O O . SER B 1 284 ? 6.156 -20.484 -17.812 1 87.81 284 SER B O 1
ATOM 6661 N N . ALA B 1 285 ? 8.211 -21.359 -17.719 1 94.19 285 ALA B N 1
ATOM 6662 C CA . ALA B 1 285 ? 8.805 -20.031 -17.578 1 94.19 285 ALA B CA 1
ATOM 6663 C C . ALA B 1 285 ? 9.953 -19.844 -18.578 1 94.19 285 ALA B C 1
ATOM 6665 O O . ALA B 1 285 ? 10.781 -20.734 -18.75 1 94.19 285 ALA B O 1
ATOM 6666 N N . ARG B 1 286 ? 9.938 -18.672 -19.234 1 95.19 286 ARG B N 1
ATOM 6667 C CA . ARG B 1 286 ? 11.023 -18.312 -20.141 1 95.19 286 ARG B CA 1
ATOM 6668 C C . ARG B 1 286 ? 12.25 -17.828 -19.375 1 95.19 286 ARG B C 1
ATOM 6670 O O . ARG B 1 286 ? 13.383 -18.047 -19.797 1 95.19 286 ARG B O 1
ATOM 6677 N N . LEU B 1 287 ? 11.977 -17.172 -18.281 1 97.94 287 LEU B N 1
ATOM 6678 C CA . LEU B 1 287 ? 13.039 -16.672 -17.422 1 97.94 287 LEU B CA 1
ATOM 6679 C C . LEU B 1 287 ? 12.828 -17.125 -15.984 1 97.94 287 LEU B C 1
ATOM 6681 O O . LEU B 1 287 ? 11.758 -16.906 -15.414 1 97.94 287 LEU B O 1
ATOM 6685 N N . LEU B 1 288 ? 13.805 -17.75 -15.445 1 98.5 288 LEU B N 1
ATOM 6686 C CA . LEU B 1 288 ? 13.812 -18.188 -14.055 1 98.5 288 LEU B CA 1
ATOM 6687 C C . LEU B 1 288 ? 14.914 -17.453 -13.273 1 98.5 288 LEU B C 1
ATOM 6689 O O . LEU B 1 288 ? 16 -17.219 -13.805 1 98.5 288 LEU B O 1
ATOM 6693 N N . LEU B 1 289 ? 14.594 -17.141 -12.047 1 98.81 289 LEU B N 1
ATOM 6694 C CA . LEU B 1 289 ? 15.555 -16.422 -11.211 1 98.81 289 LEU B CA 1
ATOM 6695 C C . LEU B 1 289 ? 15.711 -17.109 -9.859 1 98.81 289 LEU B C 1
ATOM 6697 O O . LEU B 1 289 ? 14.719 -17.406 -9.188 1 98.81 289 LEU B O 1
ATOM 6701 N N . TRP B 1 290 ? 17.031 -17.453 -9.531 1 98.81 290 TRP B N 1
ATOM 6702 C CA . TRP B 1 290 ? 17.375 -17.938 -8.203 1 98.81 290 TRP B CA 1
ATOM 6703 C C . TRP B 1 290 ? 17.562 -16.781 -7.23 1 98.81 290 TRP B C 1
ATOM 6705 O O . TRP B 1 290 ? 17.969 -15.695 -7.625 1 98.81 290 TRP B O 1
ATOM 6715 N N . PRO B 1 291 ? 17.203 -17.031 -5.941 1 98.56 291 PRO B N 1
ATOM 6716 C CA . PRO B 1 291 ? 17.453 -15.977 -4.953 1 98.56 291 PRO B CA 1
ATOM 6717 C C . PRO B 1 291 ? 18.938 -15.758 -4.688 1 98.56 291 PRO B C 1
ATOM 6719 O O . PRO B 1 291 ? 19.766 -16.594 -5.062 1 98.56 291 PRO B O 1
ATOM 6722 N N . GLU B 1 292 ? 19.25 -14.656 -4.066 1 98.25 292 GLU B N 1
ATOM 6723 C CA . GLU B 1 292 ? 20.625 -14.273 -3.807 1 98.25 292 GLU B CA 1
ATOM 6724 C C . GLU B 1 292 ? 21.375 -15.359 -3.037 1 98.25 292 GLU B C 1
ATOM 6726 O O . GLU B 1 292 ? 20.844 -15.906 -2.066 1 98.25 292 GLU B O 1
ATOM 6731 N N . SER B 1 293 ? 22.562 -15.648 -3.488 1 96.31 293 SER B N 1
ATOM 6732 C CA . SER B 1 293 ? 23.453 -16.594 -2.824 1 96.31 293 SER B CA 1
ATOM 6733 C C . SER B 1 293 ? 22.797 -17.953 -2.664 1 96.31 293 SER B C 1
ATOM 6735 O O . SER B 1 293 ? 22.953 -18.609 -1.635 1 96.31 293 SER B O 1
ATOM 6737 N N . ALA B 1 294 ? 22.062 -18.344 -3.623 1 97.44 294 ALA B N 1
ATOM 6738 C CA . ALA B 1 294 ? 21.344 -19.609 -3.596 1 97.44 294 ALA B CA 1
ATOM 6739 C C . ALA B 1 294 ? 22.312 -20.781 -3.408 1 97.44 294 ALA B C 1
ATOM 6741 O O . ALA B 1 294 ? 22 -21.734 -2.688 1 97.44 294 ALA B O 1
ATOM 6742 N N . VAL B 1 295 ? 23.484 -20.688 -4.113 1 97.62 295 VAL B N 1
ATOM 6743 C CA . VAL B 1 295 ? 24.453 -21.781 -4.043 1 97.62 295 VAL B CA 1
ATOM 6744 C C . VAL B 1 295 ? 25.859 -21.203 -3.859 1 97.62 295 VAL B C 1
ATOM 6746 O O . VAL B 1 295 ? 26.109 -20.031 -4.129 1 97.62 295 VAL B O 1
ATOM 6749 N N . VAL B 1 296 ? 26.766 -22.062 -3.346 1 96 296 VAL B N 1
ATOM 6750 C CA . VAL B 1 296 ? 28.156 -21.688 -3.133 1 96 296 VAL B CA 1
ATOM 6751 C C . VAL B 1 296 ? 29.062 -22.562 -3.994 1 96 296 VAL B C 1
ATOM 6753 O O . VAL B 1 296 ? 28.922 -23.797 -3.986 1 96 296 VAL B O 1
ATOM 6756 N N . PHE B 1 297 ? 29.922 -21.922 -4.715 1 96.56 297 PHE B N 1
ATOM 6757 C CA . PHE B 1 297 ? 30.953 -22.609 -5.465 1 96.56 297 PHE B CA 1
ATOM 6758 C C . PHE B 1 297 ? 32.344 -22.359 -4.855 1 96.56 297 PHE B C 1
ATOM 6760 O O . PHE B 1 297 ? 32.719 -21.219 -4.648 1 96.56 297 PHE B O 1
ATOM 6767 N N . HIS B 1 298 ? 33.062 -23.359 -4.734 1 93.38 298 HIS B N 1
ATOM 6768 C CA . HIS B 1 298 ? 34.344 -23.234 -4.07 1 93.38 298 HIS B CA 1
ATOM 6769 C C . HIS B 1 298 ? 35.438 -22.875 -5.066 1 93.38 298 HIS B C 1
ATOM 6771 O O . HIS B 1 298 ? 36.531 -22.453 -4.668 1 93.38 298 HIS B O 1
ATOM 6777 N N . ASN B 1 299 ? 35.219 -23.156 -6.254 1 90.69 299 ASN B N 1
ATOM 6778 C CA . ASN B 1 299 ? 36.125 -22.75 -7.312 1 90.69 299 ASN B CA 1
ATOM 6779 C C . ASN B 1 299 ? 35.406 -22.578 -8.641 1 90.69 299 ASN B C 1
ATOM 6781 O O . ASN B 1 299 ? 34.25 -22.938 -8.773 1 90.69 299 ASN B O 1
ATOM 6785 N N . GLU B 1 300 ? 36.094 -22.016 -9.578 1 90.88 300 GLU B N 1
ATOM 6786 C CA . GLU B 1 300 ? 35.531 -21.703 -10.891 1 90.88 300 GLU B CA 1
ATOM 6787 C C . GLU B 1 300 ? 35.125 -22.969 -11.641 1 90.88 300 GLU B C 1
ATOM 6789 O O . GLU B 1 300 ? 34.156 -22.969 -12.383 1 90.88 300 GLU B O 1
ATOM 6794 N N . SER B 1 301 ? 35.875 -23.984 -11.43 1 93.81 301 SER B N 1
ATOM 6795 C CA . SER B 1 301 ? 35.594 -25.25 -12.102 1 93.81 301 SER B CA 1
ATOM 6796 C C . SER B 1 301 ? 34.25 -25.812 -11.648 1 93.81 301 SER B C 1
ATOM 6798 O O . SER B 1 301 ? 33.469 -26.281 -12.469 1 93.81 301 SER B O 1
ATOM 6800 N N . GLU B 1 302 ? 34.031 -25.734 -10.445 1 95.62 302 GLU B N 1
ATOM 6801 C CA . GLU B 1 302 ? 32.781 -26.188 -9.883 1 95.62 302 GLU B CA 1
ATOM 6802 C C . GLU B 1 302 ? 31.609 -25.359 -10.414 1 95.62 302 GLU B C 1
ATOM 6804 O O . GLU B 1 302 ? 30.562 -25.922 -10.773 1 95.62 302 GLU B O 1
ATOM 6809 N N . ARG B 1 303 ? 31.766 -24.172 -10.453 1 96.5 303 ARG B N 1
ATOM 6810 C CA . ARG B 1 303 ? 30.766 -23.266 -10.977 1 96.5 303 ARG B CA 1
ATOM 6811 C C . ARG B 1 303 ? 30.438 -23.578 -12.438 1 96.5 303 ARG B C 1
ATOM 6813 O O . ARG B 1 303 ? 29.281 -23.719 -12.797 1 96.5 303 ARG B O 1
ATOM 6820 N N . ASP B 1 304 ? 31.5 -23.719 -13.219 1 96.44 304 ASP B N 1
ATOM 6821 C CA . ASP B 1 304 ? 31.328 -23.953 -14.648 1 96.44 304 ASP B CA 1
ATOM 6822 C C . ASP B 1 304 ? 30.641 -25.297 -14.906 1 96.44 304 ASP B C 1
ATOM 6824 O O . ASP B 1 304 ? 29.844 -25.438 -15.828 1 96.44 304 ASP B O 1
ATOM 6828 N N . LYS B 1 305 ? 30.953 -26.234 -14.102 1 96.62 305 LYS B N 1
ATOM 6829 C CA . LYS B 1 305 ? 30.312 -27.531 -14.219 1 96.62 305 LYS B CA 1
ATOM 6830 C C . LYS B 1 305 ? 28.828 -27.438 -13.883 1 96.62 305 LYS B C 1
ATOM 6832 O O . LYS B 1 305 ? 27.984 -28.062 -14.539 1 96.62 305 LYS B O 1
ATOM 6837 N N . ALA B 1 306 ? 28.531 -26.703 -12.891 1 97.31 306 ALA B N 1
ATOM 6838 C CA . ALA B 1 306 ? 27.141 -26.484 -12.5 1 97.31 306 ALA B CA 1
ATOM 6839 C C . ALA B 1 306 ? 26.375 -25.781 -13.617 1 97.31 306 ALA B C 1
ATOM 6841 O O . ALA B 1 306 ? 25.25 -26.188 -13.938 1 97.31 306 ALA B O 1
ATOM 6842 N N . PHE B 1 307 ? 26.984 -24.781 -14.219 1 97.62 307 PHE B N 1
ATOM 6843 C CA . PHE B 1 307 ? 26.359 -24.062 -15.32 1 97.62 307 PHE B CA 1
ATOM 6844 C C . PHE B 1 307 ? 26.078 -25 -16.484 1 97.62 307 PHE B C 1
ATOM 6846 O O . PHE B 1 307 ? 25.016 -24.922 -17.109 1 97.62 307 PHE B O 1
ATOM 6853 N N . ALA B 1 308 ? 27.047 -25.844 -16.719 1 97.06 308 ALA B N 1
ATOM 6854 C CA . ALA B 1 308 ? 26.906 -26.812 -17.812 1 97.06 308 ALA B CA 1
ATOM 6855 C C . ALA B 1 308 ? 25.734 -27.766 -17.562 1 97.06 308 ALA B C 1
ATOM 6857 O O . ALA B 1 308 ? 24.969 -28.062 -18.469 1 97.06 308 ALA B O 1
ATOM 6858 N N . ARG B 1 309 ? 25.625 -28.141 -16.391 1 96.25 309 ARG B N 1
ATOM 6859 C CA . ARG B 1 309 ? 24.531 -29.031 -16.016 1 96.25 309 ARG B CA 1
ATOM 6860 C C . ARG B 1 309 ? 23.188 -28.359 -16.203 1 96.25 309 ARG B C 1
ATOM 6862 O O . ARG B 1 309 ? 22.25 -28.969 -16.719 1 96.25 309 ARG B O 1
ATOM 6869 N N . ILE B 1 310 ? 23.094 -27.125 -15.789 1 96.81 310 ILE B N 1
ATOM 6870 C CA . ILE B 1 310 ? 21.859 -26.375 -15.938 1 96.81 310 ILE B CA 1
ATOM 6871 C C . ILE B 1 310 ? 21.516 -26.219 -17.422 1 96.81 310 ILE B C 1
ATOM 6873 O O . ILE B 1 310 ? 20.391 -26.484 -17.844 1 96.81 310 ILE B O 1
ATOM 6877 N N . ARG B 1 311 ? 22.469 -25.875 -18.156 1 94.94 311 ARG B N 1
ATOM 6878 C CA . ARG B 1 311 ? 22.297 -25.625 -19.578 1 94.94 311 ARG B CA 1
ATOM 6879 C C . ARG B 1 311 ? 21.75 -26.859 -20.281 1 94.94 311 ARG B C 1
ATOM 6881 O O . ARG B 1 311 ? 20.875 -26.75 -21.156 1 94.94 311 ARG B O 1
ATOM 6888 N N . LEU B 1 312 ? 22.156 -27.938 -19.891 1 93 312 LEU B N 1
ATOM 6889 C CA . LEU B 1 312 ? 21.844 -29.172 -20.578 1 93 312 LEU B CA 1
ATOM 6890 C C . LEU B 1 312 ? 20.469 -29.688 -20.172 1 93 312 LEU B C 1
ATOM 6892 O O . LEU B 1 312 ? 19.906 -30.562 -20.844 1 93 312 LEU B O 1
ATOM 6896 N N . ASN B 1 313 ? 19.984 -29.125 -19.078 1 92.62 313 ASN B N 1
ATOM 6897 C CA . ASN B 1 313 ? 18.766 -29.719 -18.547 1 92.62 313 ASN B CA 1
ATOM 6898 C C . ASN B 1 313 ? 17.609 -28.719 -18.547 1 92.62 313 ASN B C 1
ATOM 6900 O O . ASN B 1 313 ? 16.547 -29 -18 1 92.62 313 ASN B O 1
ATOM 6904 N N . ILE B 1 314 ? 17.844 -27.609 -19.031 1 87.62 314 ILE B N 1
ATOM 6905 C CA . ILE B 1 314 ? 16.766 -26.641 -19.109 1 87.62 314 ILE B CA 1
ATOM 6906 C C . ILE B 1 314 ? 16.281 -26.516 -20.562 1 87.62 314 ILE B C 1
ATOM 6908 O O . ILE B 1 314 ? 17.062 -26.641 -21.5 1 87.62 314 ILE B O 1
ATOM 6912 N N . ASN B 1 315 ? 14.922 -26.625 -20.781 1 82.19 315 ASN B N 1
ATOM 6913 C CA . ASN B 1 315 ? 14.305 -26.625 -22.094 1 82.19 315 ASN B CA 1
ATOM 6914 C C . ASN B 1 315 ? 13.883 -25.219 -22.516 1 82.19 315 ASN B C 1
ATOM 6916 O O . ASN B 1 315 ? 12.711 -24.859 -22.406 1 82.19 315 ASN B O 1
ATOM 6920 N N . GLY B 1 316 ? 14.875 -24.391 -23.094 1 86.69 316 GLY B N 1
ATOM 6921 C CA . GLY B 1 316 ? 14.5 -23.141 -23.719 1 86.69 316 GLY B CA 1
ATOM 6922 C C . GLY B 1 316 ? 14.422 -21.969 -22.766 1 86.69 316 GLY B C 1
ATOM 6923 O O . GLY B 1 316 ? 14.195 -20.828 -23.172 1 86.69 316 GLY B O 1
ATOM 6924 N N . SER B 1 317 ? 14.539 -22.172 -21.453 1 95.19 317 SER B N 1
ATOM 6925 C CA . SER B 1 317 ? 14.484 -21.109 -20.469 1 95.19 317 SER B CA 1
ATOM 6926 C C . SER B 1 317 ? 15.859 -20.484 -20.25 1 95.19 317 SER B C 1
ATOM 6928 O O . SER B 1 317 ? 16.875 -21.047 -20.641 1 95.19 317 SER B O 1
ATOM 6930 N N . TYR B 1 318 ? 15.891 -19.25 -19.875 1 97.75 318 TYR B N 1
ATOM 6931 C CA . TYR B 1 318 ? 17.047 -18.594 -19.297 1 97.75 318 TYR B CA 1
ATOM 6932 C C . TYR B 1 318 ? 17 -18.594 -17.781 1 97.75 318 TYR B C 1
ATOM 6934 O O . TYR B 1 318 ? 15.984 -18.219 -17.188 1 97.75 318 TYR B O 1
ATOM 6942 N N . VAL B 1 319 ? 18 -19.047 -17.156 1 98.38 319 VAL B N 1
ATOM 6943 C CA . VAL B 1 319 ? 18.031 -19.156 -15.695 1 98.38 319 VAL B CA 1
ATOM 6944 C C . VAL B 1 319 ? 19.062 -18.203 -15.117 1 98.38 319 VAL B C 1
ATOM 6946 O O . VAL B 1 319 ? 20.234 -18.266 -15.477 1 98.38 319 VAL B O 1
ATOM 6949 N N . GLY B 1 320 ? 18.562 -17.219 -14.328 1 98.69 320 GLY B N 1
ATOM 6950 C CA . GLY B 1 320 ? 19.484 -16.438 -13.508 1 98.69 320 GLY B CA 1
ATOM 6951 C C . GLY B 1 320 ? 19.953 -17.172 -12.266 1 98.69 320 GLY B C 1
ATOM 6952 O O . GLY B 1 320 ? 19.25 -17.188 -11.25 1 98.69 320 GLY B O 1
ATOM 6953 N N . VAL B 1 321 ? 21.172 -17.672 -12.344 1 98.69 321 VAL B N 1
ATOM 6954 C CA . VAL B 1 321 ? 21.766 -18.453 -11.258 1 98.69 321 VAL B CA 1
ATOM 6955 C C . VAL B 1 321 ? 22.531 -17.516 -10.32 1 98.69 321 VAL B C 1
ATOM 6957 O O . VAL B 1 321 ? 23.531 -16.922 -10.711 1 98.69 321 VAL B O 1
ATOM 6960 N N . SER B 1 322 ? 22.031 -17.391 -9.188 1 98.5 322 SER B N 1
ATOM 6961 C CA . SER B 1 322 ? 22.703 -16.594 -8.172 1 98.5 322 SER B CA 1
ATOM 6962 C C . SER B 1 322 ? 23.594 -17.453 -7.277 1 98.5 322 SER B C 1
ATOM 6964 O O . SER B 1 322 ? 23.172 -18.547 -6.855 1 98.5 322 SER B O 1
ATOM 6966 N N . PHE B 1 323 ? 24.844 -16.953 -6.938 1 98.06 323 PHE B N 1
ATOM 6967 C CA . PHE B 1 323 ? 25.828 -17.781 -6.258 1 98.06 323 PHE B CA 1
ATOM 6968 C C . PHE B 1 323 ? 26.844 -16.938 -5.508 1 98.06 323 PHE B C 1
ATOM 6970 O O . PHE B 1 323 ? 26.953 -15.727 -5.742 1 98.06 323 PHE B O 1
ATOM 6977 N N . GLU B 1 324 ? 27.453 -17.578 -4.625 1 96.38 324 GLU B N 1
ATOM 6978 C CA . GLU B 1 324 ? 28.734 -17.141 -4.086 1 96.38 324 GLU B CA 1
ATOM 6979 C C . GLU B 1 324 ? 29.875 -18.016 -4.59 1 96.38 324 GLU B C 1
ATOM 6981 O O . GLU B 1 324 ? 29.719 -19.219 -4.77 1 96.38 324 GLU B O 1
ATOM 6986 N N . GLU B 1 325 ? 30.953 -17.359 -4.801 1 95.25 325 GLU B N 1
ATOM 6987 C CA . GLU B 1 325 ? 32.094 -18.141 -5.258 1 95.25 325 GLU B CA 1
ATOM 6988 C C . GLU B 1 325 ? 33.406 -17.672 -4.586 1 95.25 325 GLU B C 1
ATOM 6990 O O . GLU B 1 325 ? 33.5 -16.516 -4.184 1 95.25 325 GLU B O 1
ATOM 6995 N N . THR B 1 326 ? 34.25 -18.609 -4.453 1 91.88 326 THR B N 1
ATOM 6996 C CA . THR B 1 326 ? 35.625 -18.328 -4.055 1 91.88 326 THR B CA 1
ATOM 6997 C C . THR B 1 326 ? 36.531 -18.156 -5.277 1 91.88 326 THR B C 1
ATOM 6999 O O . THR B 1 326 ? 36.438 -18.938 -6.223 1 91.88 326 THR B O 1
ATOM 7002 N N . PHE B 1 327 ? 37.219 -17.078 -5.242 1 84.75 327 PHE B N 1
ATOM 7003 C CA . PHE B 1 327 ? 38.156 -16.781 -6.34 1 84.75 327 PHE B CA 1
ATOM 7004 C C . PHE B 1 327 ? 39.5 -16.281 -5.812 1 84.75 327 PHE B C 1
ATOM 7006 O O . PHE B 1 327 ? 39.594 -15.938 -4.637 1 84.75 327 PHE B O 1
ATOM 7013 N N . PRO B 1 328 ? 40.5 -16.562 -6.613 1 81.5 328 PRO B N 1
ATOM 7014 C CA . PRO B 1 328 ? 41.812 -16.094 -6.156 1 81.5 328 PRO B CA 1
ATOM 7015 C C . PRO B 1 328 ? 41.844 -14.586 -5.922 1 81.5 328 PRO B C 1
ATOM 7017 O O . PRO B 1 328 ? 41.312 -13.82 -6.727 1 81.5 328 PRO B O 1
ATOM 7020 N N . ASN B 1 329 ? 42.188 -14.305 -4.805 1 75.25 329 ASN B N 1
ATOM 7021 C CA . ASN B 1 329 ? 42.281 -12.898 -4.434 1 75.25 329 ASN B CA 1
ATOM 7022 C C . ASN B 1 329 ? 43.25 -12.141 -5.348 1 75.25 329 ASN B C 1
ATOM 7024 O O . ASN B 1 329 ? 44.438 -12.453 -5.395 1 75.25 329 ASN B O 1
ATOM 7028 N N . PRO B 1 330 ? 42.75 -11.25 -6.008 1 67.19 330 PRO B N 1
ATOM 7029 C CA . PRO B 1 330 ? 43.625 -10.531 -6.93 1 67.19 330 PRO B CA 1
ATOM 7030 C C . PRO B 1 330 ? 44.75 -9.789 -6.207 1 67.19 330 PRO B C 1
ATOM 7032 O O . PRO B 1 330 ? 45.781 -9.516 -6.805 1 67.19 330 PRO B O 1
ATOM 7035 N N . ASN B 1 331 ? 44.469 -9.422 -5.016 1 67.06 331 ASN B N 1
ATOM 7036 C CA . ASN B 1 331 ? 45.469 -8.641 -4.285 1 67.06 331 ASN B CA 1
ATOM 7037 C C . ASN B 1 331 ? 46.469 -9.539 -3.596 1 67.06 331 ASN B C 1
ATOM 7039 O O . ASN B 1 331 ? 47.469 -9.047 -3.02 1 67.06 331 ASN B O 1
ATOM 7043 N N . ASP B 1 332 ? 46 -10.727 -3.555 1 64.75 332 ASP B N 1
ATOM 7044 C CA . ASP B 1 332 ? 46.969 -11.625 -2.926 1 64.75 332 ASP B CA 1
ATOM 7045 C C . ASP B 1 332 ? 48.031 -12.078 -3.926 1 64.75 332 ASP B C 1
ATOM 7047 O O . ASP B 1 332 ? 47.719 -12.781 -4.887 1 64.75 332 ASP B O 1
ATOM 7051 N N . THR B 1 333 ? 49.219 -11.531 -3.881 1 63.84 333 THR B N 1
ATOM 7052 C CA . THR B 1 333 ? 50.375 -11.844 -4.723 1 63.84 333 THR B CA 1
ATOM 7053 C C . THR B 1 333 ? 50.812 -13.289 -4.52 1 63.84 333 THR B C 1
ATOM 7055 O O . THR B 1 333 ? 51.5 -13.867 -5.371 1 63.84 333 THR B O 1
ATOM 7058 N N . THR B 1 334 ? 50.406 -13.844 -3.447 1 65.12 334 THR B N 1
ATOM 7059 C CA . THR B 1 334 ? 50.906 -15.195 -3.174 1 65.12 334 THR B CA 1
ATOM 7060 C C . THR B 1 334 ? 49.969 -16.234 -3.77 1 65.12 334 THR B C 1
ATOM 7062 O O . THR B 1 334 ? 50.344 -17.391 -3.934 1 65.12 334 THR B O 1
ATOM 7065 N N . GLY B 1 335 ? 48.875 -15.781 -4.242 1 60.62 335 GLY B N 1
ATOM 7066 C CA . GLY B 1 335 ? 47.875 -16.656 -4.879 1 60.62 335 GLY B CA 1
ATOM 7067 C C . GLY B 1 335 ? 47.25 -17.641 -3.916 1 60.62 335 GLY B C 1
ATOM 7068 O O . GLY B 1 335 ? 46.594 -18.578 -4.34 1 60.62 335 GLY B O 1
ATOM 7069 N N . THR B 1 336 ? 47.531 -17.547 -2.549 1 64.19 336 THR B N 1
ATOM 7070 C CA . THR B 1 336 ? 47.062 -18.562 -1.604 1 64.19 336 THR B CA 1
ATOM 7071 C C . THR B 1 336 ? 45.781 -18.125 -0.917 1 64.19 336 THR B C 1
ATOM 7073 O O . THR B 1 336 ? 45.094 -18.953 -0.317 1 64.19 336 THR B O 1
ATOM 7076 N N . LYS B 1 337 ? 45.625 -16.844 -0.991 1 70.25 337 LYS B N 1
ATOM 7077 C CA . LYS B 1 337 ? 44.438 -16.422 -0.234 1 70.25 337 LYS B CA 1
ATOM 7078 C C . LYS B 1 337 ? 43.219 -16.25 -1.149 1 70.25 337 LYS B C 1
ATOM 7080 O O . LYS B 1 337 ? 43.344 -15.609 -2.205 1 70.25 337 LYS B O 1
ATOM 7085 N N . GLY B 1 338 ? 42.188 -17 -0.784 1 80.12 338 GLY B N 1
ATOM 7086 C CA . GLY B 1 338 ? 40.938 -16.922 -1.548 1 80.12 338 GLY B CA 1
ATOM 7087 C C . GLY B 1 338 ? 40.031 -15.797 -1.086 1 80.12 338 GLY B C 1
ATOM 7088 O O . GLY B 1 338 ? 40.156 -15.305 0.037 1 80.12 338 GLY B O 1
ATOM 7089 N N . ALA B 1 339 ? 39.375 -15.133 -2.08 1 87.44 339 ALA B N 1
ATOM 7090 C CA . ALA B 1 339 ? 38.312 -14.164 -1.811 1 87.44 339 ALA B CA 1
ATOM 7091 C C . ALA B 1 339 ? 36.969 -14.664 -2.305 1 87.44 339 ALA B C 1
ATOM 7093 O O . ALA B 1 339 ? 36.906 -15.602 -3.107 1 87.44 339 ALA B O 1
ATOM 7094 N N . ARG B 1 340 ? 35.969 -14.18 -1.594 1 92.62 340 ARG B N 1
ATOM 7095 C CA . ARG B 1 340 ? 34.625 -14.594 -1.975 1 92.62 340 ARG B CA 1
ATOM 7096 C C . ARG B 1 340 ? 33.844 -13.422 -2.549 1 92.62 340 ARG B C 1
ATOM 7098 O O . ARG B 1 340 ? 34.062 -12.266 -2.186 1 92.62 340 ARG B O 1
ATOM 7105 N N . ARG B 1 341 ? 33 -13.766 -3.502 1 94.75 341 ARG B N 1
ATOM 7106 C CA . ARG B 1 341 ? 32.156 -12.75 -4.102 1 94.75 341 ARG B CA 1
ATOM 7107 C C . ARG B 1 341 ? 30.766 -13.312 -4.426 1 94.75 341 ARG B C 1
ATOM 7109 O O . ARG B 1 341 ? 30.594 -14.523 -4.527 1 94.75 341 ARG B O 1
ATOM 7116 N N . ASN B 1 342 ? 29.781 -12.43 -4.426 1 96.69 342 ASN B N 1
ATOM 7117 C CA . ASN B 1 342 ? 28.391 -12.719 -4.727 1 96.69 342 ASN B CA 1
ATOM 7118 C C . ASN B 1 342 ? 28.016 -12.328 -6.156 1 96.69 342 ASN B C 1
ATOM 7120 O O . ASN B 1 342 ? 28.219 -11.18 -6.562 1 96.69 342 ASN B O 1
ATOM 7124 N N . GLY B 1 343 ? 27.562 -13.406 -6.887 1 97.62 343 GLY B N 1
ATOM 7125 C CA . GLY B 1 343 ? 27.344 -13.117 -8.297 1 97.62 343 GLY B CA 1
ATOM 7126 C C . GLY B 1 343 ? 26.078 -13.75 -8.836 1 97.62 343 GLY B C 1
ATOM 7127 O O . GLY B 1 343 ? 25.406 -14.508 -8.133 1 97.62 343 GLY B O 1
ATOM 7128 N N . LEU B 1 344 ? 25.641 -13.266 -10.008 1 98.56 344 LEU B N 1
ATOM 7129 C CA . LEU B 1 344 ? 24.547 -13.812 -10.812 1 98.56 344 LEU B CA 1
ATOM 7130 C C . LEU B 1 344 ? 24.984 -14.023 -12.258 1 98.56 344 LEU B C 1
ATOM 7132 O O . LEU B 1 344 ? 25.656 -13.164 -12.836 1 98.56 344 LEU B O 1
ATOM 7136 N N . ALA B 1 345 ? 24.688 -15.266 -12.789 1 98.62 345 ALA B N 1
ATOM 7137 C CA . ALA B 1 345 ? 24.953 -15.586 -14.188 1 98.62 345 ALA B CA 1
ATOM 7138 C C . ALA B 1 345 ? 23.672 -16.016 -14.906 1 98.62 345 ALA B C 1
ATOM 7140 O O . ALA B 1 345 ? 22.891 -16.797 -14.375 1 98.62 345 ALA B O 1
ATOM 7141 N N . LEU B 1 346 ? 23.391 -15.359 -15.992 1 98.5 346 LEU B N 1
ATOM 7142 C CA . LEU B 1 346 ? 22.281 -15.773 -16.844 1 98.5 346 LEU B CA 1
ATOM 7143 C C . LEU B 1 346 ? 22.703 -16.891 -17.797 1 98.5 346 LEU B C 1
ATOM 7145 O O . LEU B 1 346 ? 23.562 -16.688 -18.656 1 98.5 346 LEU B O 1
ATOM 7149 N N . VAL B 1 347 ? 22.109 -18.078 -17.625 1 97.94 347 VAL B N 1
ATOM 7150 C CA . VAL B 1 347 ? 22.547 -19.266 -18.328 1 97.94 347 VAL B CA 1
ATOM 7151 C C . VAL B 1 347 ? 21.375 -19.828 -19.141 1 97.94 347 VAL B C 1
ATOM 7153 O O . VAL B 1 347 ? 20.234 -19.828 -18.688 1 97.94 347 VAL B O 1
ATOM 7156 N N . SER B 1 348 ? 21.641 -20.281 -20.281 1 96.62 348 SER B N 1
ATOM 7157 C CA . SER B 1 348 ? 20.688 -20.953 -21.141 1 96.62 348 SER B CA 1
ATOM 7158 C C . SER B 1 348 ? 21.375 -21.953 -22.062 1 96.62 348 SER B C 1
ATOM 7160 O O . SER B 1 348 ? 22.594 -22.062 -22.062 1 96.62 348 SER B O 1
ATOM 7162 N N . LYS B 1 349 ? 20.562 -22.656 -22.828 1 94.31 349 LYS B N 1
ATOM 7163 C CA . LYS B 1 349 ? 21.078 -23.641 -23.781 1 94.31 349 LYS B CA 1
ATOM 7164 C C . LYS B 1 349 ? 21.656 -22.984 -25.016 1 94.31 349 LYS B C 1
ATOM 7166 O O . LYS B 1 349 ? 22.359 -23.625 -25.797 1 94.31 349 LYS B O 1
ATOM 7171 N N . GLU B 1 350 ? 21.422 -21.797 -25.172 1 91.56 350 GLU B N 1
ATOM 7172 C CA . GLU B 1 350 ? 21.781 -21.109 -26.406 1 91.56 350 GLU B CA 1
ATOM 7173 C C . GLU B 1 350 ? 23.281 -20.797 -26.469 1 91.56 350 GLU B C 1
ATOM 7175 O O . GLU B 1 350 ? 23.812 -20.484 -27.531 1 91.56 350 GLU B O 1
ATOM 7180 N N . SER B 1 351 ? 23.906 -20.766 -25.344 1 94.12 351 SER B N 1
ATOM 7181 C CA . SER B 1 351 ? 25.344 -20.484 -25.281 1 94.12 351 SER B CA 1
ATOM 7182 C C . SER B 1 351 ? 26.031 -21.312 -24.219 1 94.12 351 SER B C 1
ATOM 7184 O O . SER B 1 351 ? 25.453 -21.609 -23.172 1 94.12 351 SER B O 1
ATOM 7186 N N . GLU B 1 352 ? 27.25 -21.672 -24.484 1 93.81 352 GLU B N 1
ATOM 7187 C CA . GLU B 1 352 ? 28.047 -22.406 -23.516 1 93.81 352 GLU B CA 1
ATOM 7188 C C . GLU B 1 352 ? 28.484 -21.484 -22.375 1 93.81 352 GLU B C 1
ATOM 7190 O O . GLU B 1 352 ? 28.672 -21.953 -21.25 1 93.81 352 GLU B O 1
ATOM 7195 N N . GLU B 1 353 ? 28.656 -20.234 -22.734 1 95.62 353 GLU B N 1
ATOM 7196 C CA . GLU B 1 353 ? 29.016 -19.25 -21.719 1 95.62 353 GLU B CA 1
ATOM 7197 C C . GLU B 1 353 ? 27.781 -18.5 -21.234 1 95.62 353 GLU B C 1
ATOM 7199 O O . GLU B 1 353 ? 26.812 -18.344 -21.969 1 95.62 353 GLU B O 1
ATOM 7204 N N . PRO B 1 354 ? 27.906 -18.109 -20 1 97.5 354 PRO B N 1
ATOM 7205 C CA . PRO B 1 354 ? 26.797 -17.266 -19.531 1 97.5 354 PRO B CA 1
ATOM 7206 C C . PRO B 1 354 ? 26.594 -16.016 -20.391 1 97.5 354 PRO B C 1
ATOM 7208 O O . PRO B 1 354 ? 27.578 -15.445 -20.891 1 97.5 354 PRO B O 1
ATOM 7211 N N . HIS B 1 355 ? 25.328 -15.625 -20.594 1 97.12 355 HIS B N 1
ATOM 7212 C CA . HIS B 1 355 ? 24.984 -14.461 -21.406 1 97.12 355 HIS B CA 1
ATOM 7213 C C . HIS B 1 355 ? 25.344 -13.164 -20.688 1 97.12 355 HIS B C 1
ATOM 7215 O O . HIS B 1 355 ? 25.641 -12.148 -21.328 1 97.12 355 HIS B O 1
ATOM 7221 N N . LEU B 1 356 ? 25.266 -13.227 -19.406 1 95.88 356 LEU B N 1
ATOM 7222 C CA . LEU B 1 356 ? 25.5 -12.102 -18.516 1 95.88 356 LEU B CA 1
ATOM 7223 C C . LEU B 1 356 ? 26.016 -12.578 -17.156 1 95.88 356 LEU B C 1
ATOM 7225 O O . LEU B 1 356 ? 25.531 -13.578 -16.625 1 95.88 356 LEU B O 1
ATOM 7229 N N . VAL B 1 357 ? 27.062 -11.945 -16.688 1 97.31 357 VAL B N 1
ATOM 7230 C CA . VAL B 1 357 ? 27.562 -12.195 -15.344 1 97.31 357 VAL B CA 1
ATOM 7231 C C . VAL B 1 357 ? 27.688 -10.875 -14.586 1 97.31 357 VAL B C 1
ATOM 7233 O O . VAL B 1 357 ? 28.219 -9.898 -15.117 1 97.31 357 VAL B O 1
ATOM 7236 N N . TYR B 1 358 ? 27.141 -10.867 -13.469 1 97.81 358 TYR B N 1
ATOM 7237 C CA . TYR B 1 358 ? 27.203 -9.688 -12.609 1 97.81 358 TYR B CA 1
ATOM 7238 C C . TYR B 1 358 ? 27.641 -10.055 -11.195 1 97.81 358 TYR B C 1
ATOM 7240 O O . TYR B 1 358 ? 27.234 -11.094 -10.672 1 97.81 358 TYR B O 1
ATOM 7248 N N . TYR B 1 359 ? 28.5 -9.188 -10.656 1 97.19 359 TYR B N 1
ATOM 7249 C CA . TYR B 1 359 ? 28.922 -9.352 -9.266 1 97.19 359 TYR B CA 1
ATOM 7250 C C . TYR B 1 359 ? 28.453 -8.172 -8.422 1 97.19 359 TYR B C 1
ATOM 7252 O O . TYR B 1 359 ? 28.531 -7.02 -8.852 1 97.19 359 TYR B O 1
ATOM 7260 N N . LYS B 1 360 ? 27.953 -8.539 -7.289 1 96.75 360 LYS B N 1
ATOM 7261 C CA . LYS B 1 360 ? 27.375 -7.578 -6.355 1 96.75 360 LYS B CA 1
ATOM 7262 C C . LYS B 1 360 ? 28.359 -6.465 -6.027 1 96.75 360 LYS B C 1
ATOM 7264 O O . LYS B 1 360 ? 29.547 -6.73 -5.773 1 96.75 360 LYS B O 1
ATOM 7269 N N . ARG B 1 361 ? 27.891 -5.191 -6 1 94.31 361 ARG B N 1
ATOM 7270 C CA . ARG B 1 361 ? 28.75 -4.035 -5.766 1 94.31 361 ARG B CA 1
ATOM 7271 C C . ARG B 1 361 ? 28.594 -3.523 -4.34 1 94.31 361 ARG B C 1
ATOM 7273 O O . ARG B 1 361 ? 29.578 -3.141 -3.703 1 94.31 361 ARG B O 1
ATOM 7280 N N . LYS B 1 362 ? 27.391 -3.533 -3.912 1 93.12 362 LYS B N 1
ATOM 7281 C CA . LYS B 1 362 ? 27.141 -3.031 -2.562 1 93.12 362 LYS B CA 1
ATOM 7282 C C . LYS B 1 362 ? 26.938 -4.18 -1.579 1 93.12 362 LYS B C 1
ATOM 7284 O O . LYS B 1 362 ? 25.938 -4.895 -1.652 1 93.12 362 LYS B O 1
ATOM 7289 N N . LEU B 1 363 ? 27.844 -4.234 -0.663 1 92.06 363 LEU B N 1
ATOM 7290 C CA . LEU B 1 363 ? 27.797 -5.285 0.351 1 92.06 363 LEU B CA 1
ATOM 7291 C C . LEU B 1 363 ? 27.156 -4.77 1.632 1 92.06 363 LEU B C 1
ATOM 7293 O O . LEU B 1 363 ? 27.344 -3.611 2.006 1 92.06 363 LEU B O 1
ATOM 7297 N N . VAL B 1 364 ? 26.359 -5.59 2.234 1 85.56 364 VAL B N 1
ATOM 7298 C CA . VAL B 1 364 ? 25.781 -5.23 3.525 1 85.56 364 VAL B CA 1
ATOM 7299 C C . VAL B 1 364 ? 26.906 -4.961 4.531 1 85.56 364 VAL B C 1
ATOM 7301 O O . VAL B 1 364 ? 27.75 -5.824 4.781 1 85.56 364 VAL B O 1
ATOM 7304 N N . PRO B 1 365 ? 26.844 -3.83 5.152 1 84.69 365 PRO B N 1
ATOM 7305 C CA . PRO B 1 365 ? 27.922 -3.508 6.102 1 84.69 365 PRO B CA 1
ATOM 7306 C C . PRO B 1 365 ? 28 -4.496 7.262 1 84.69 365 PRO B C 1
ATOM 7308 O O . PRO B 1 365 ? 26.969 -4.902 7.801 1 84.69 365 PRO B O 1
ATOM 7311 N N . ILE B 1 366 ? 29.203 -4.844 7.559 1 75.5 366 ILE B N 1
ATOM 7312 C CA . ILE B 1 366 ? 29.531 -5.699 8.695 1 75.5 366 ILE B CA 1
ATOM 7313 C C . ILE B 1 366 ? 29.109 -7.137 8.391 1 75.5 366 ILE B C 1
ATOM 7315 O O . ILE B 1 366 ? 29.906 -8.062 8.508 1 75.5 366 ILE B O 1
ATOM 7319 N N . ALA B 1 367 ? 27.891 -7.391 7.898 1 73.25 367 ALA B N 1
ATOM 7320 C CA . ALA B 1 367 ? 27.391 -8.742 7.672 1 73.25 367 ALA B CA 1
ATOM 7321 C C . ALA B 1 367 ? 28.109 -9.406 6.504 1 73.25 367 ALA B C 1
ATOM 7323 O O . ALA B 1 367 ? 28.406 -10.602 6.535 1 73.25 367 ALA B O 1
ATOM 7324 N N . GLU B 1 368 ? 28.422 -8.602 5.445 1 78.88 368 GLU B N 1
ATOM 7325 C CA . GLU B 1 368 ? 29 -9.148 4.219 1 78.88 368 GLU B CA 1
ATOM 7326 C C . GLU B 1 368 ? 30.391 -8.594 3.969 1 78.88 368 GLU B C 1
ATOM 7328 O O . GLU B 1 368 ? 31.203 -9.227 3.297 1 78.88 368 GLU B O 1
ATOM 7333 N N . SER B 1 369 ? 30.688 -7.422 4.512 1 77.38 369 SER B N 1
ATOM 7334 C CA . SER B 1 369 ? 31.875 -6.66 4.109 1 77.38 369 SER B CA 1
ATOM 7335 C C . SER B 1 369 ? 33.156 -7.344 4.566 1 77.38 369 SER B C 1
ATOM 7337 O O . SER B 1 369 ? 34.219 -7.16 3.957 1 77.38 369 SER B O 1
ATOM 7339 N N . PHE B 1 370 ? 32.969 -8.227 5.543 1 74.75 370 PHE B N 1
ATOM 7340 C CA . PHE B 1 370 ? 34.156 -8.898 6.02 1 74.75 370 PHE B CA 1
ATOM 7341 C C . PHE B 1 370 ? 34.406 -10.195 5.25 1 74.75 370 PHE B C 1
ATOM 7343 O O . PHE B 1 370 ? 35.531 -10.648 5.125 1 74.75 370 PHE B O 1
ATOM 7350 N N . SER B 1 371 ? 33.375 -10.688 4.672 1 80.81 371 SER B N 1
ATOM 7351 C CA . SER B 1 371 ? 33.469 -12.023 4.105 1 80.81 371 SER B CA 1
ATOM 7352 C C . SER B 1 371 ? 33.438 -11.992 2.582 1 80.81 371 SER B C 1
ATOM 7354 O O . SER B 1 371 ? 33.906 -12.938 1.924 1 80.81 371 SER B O 1
ATOM 7356 N N . LEU B 1 372 ? 32.938 -10.906 2.1 1 88.12 372 LEU B N 1
ATOM 7357 C CA . LEU B 1 372 ? 32.781 -10.836 0.651 1 88.12 372 LEU B CA 1
ATOM 7358 C C . LEU B 1 372 ? 33.531 -9.641 0.076 1 88.12 372 LEU B C 1
ATOM 7360 O O . LEU B 1 372 ? 33.812 -8.672 0.787 1 88.12 372 LEU B O 1
ATOM 7364 N N . THR B 1 373 ? 33.938 -9.758 -1.242 1 88.38 373 THR B N 1
ATOM 7365 C CA . THR B 1 373 ? 34.562 -8.688 -2.004 1 88.38 373 THR B CA 1
ATOM 7366 C C . THR B 1 373 ? 33.562 -8.016 -2.939 1 88.38 373 THR B C 1
ATOM 7368 O O . THR B 1 373 ? 32.812 -8.688 -3.65 1 88.38 373 THR B O 1
ATOM 7371 N N . HIS B 1 374 ? 33.562 -6.805 -2.848 1 89.69 374 HIS B N 1
ATOM 7372 C CA . HIS B 1 374 ? 32.656 -6.062 -3.707 1 89.69 374 HIS B CA 1
ATOM 7373 C C . HIS B 1 374 ? 33.219 -5.918 -5.117 1 89.69 374 HIS B C 1
ATOM 7375 O O . HIS B 1 374 ? 34.438 -5.863 -5.297 1 89.69 374 HIS B O 1
ATOM 7381 N N . SER B 1 375 ? 32.344 -5.777 -6.047 1 90.88 375 SER B N 1
ATOM 7382 C CA . SER B 1 375 ? 32.688 -5.512 -7.434 1 90.88 375 SER B CA 1
ATOM 7383 C C . SER B 1 375 ? 32.5 -4.039 -7.785 1 90.88 375 SER B C 1
ATOM 7385 O O . SER B 1 375 ? 31.766 -3.326 -7.094 1 90.88 375 SER B O 1
ATOM 7387 N N . THR B 1 376 ? 33.188 -3.598 -8.812 1 90.75 376 THR B N 1
ATOM 7388 C CA . THR B 1 376 ? 33.031 -2.23 -9.289 1 90.75 376 THR B CA 1
ATOM 7389 C C . THR B 1 376 ? 32.375 -2.217 -10.68 1 90.75 376 THR B C 1
ATOM 7391 O O . THR B 1 376 ? 32.031 -1.155 -11.195 1 90.75 376 THR B O 1
ATOM 7394 N N . ALA B 1 377 ? 32.219 -3.395 -11.258 1 92.44 377 ALA B N 1
ATOM 7395 C CA . ALA B 1 377 ? 31.703 -3.48 -12.609 1 92.44 377 ALA B CA 1
ATOM 7396 C C . ALA B 1 377 ? 30.203 -3.166 -12.641 1 92.44 377 ALA B C 1
ATOM 7398 O O . ALA B 1 377 ? 29.438 -3.723 -11.852 1 92.44 377 ALA B O 1
ATOM 7399 N N . PRO B 1 378 ? 29.828 -2.27 -13.453 1 94.75 378 PRO B N 1
ATOM 7400 C CA . PRO B 1 378 ? 28.406 -1.929 -13.547 1 94.75 378 PRO B CA 1
ATOM 7401 C C . PRO B 1 378 ? 27.578 -3.025 -14.211 1 94.75 378 PRO B C 1
ATOM 7403 O O . PRO B 1 378 ? 28.141 -3.904 -14.875 1 94.75 378 PRO B O 1
ATOM 7406 N N . PRO B 1 379 ? 26.297 -2.947 -14.062 1 96.75 379 PRO B N 1
ATOM 7407 C CA . PRO B 1 379 ? 25.422 -3.914 -14.734 1 96.75 379 PRO B CA 1
ATOM 7408 C C . PRO B 1 379 ? 25.484 -3.805 -16.266 1 96.75 379 PRO B C 1
ATOM 7410 O O . PRO B 1 379 ? 25.688 -2.711 -16.797 1 96.75 379 PRO B O 1
ATOM 7413 N N . GLU B 1 380 ? 25.406 -4.992 -16.891 1 97.31 380 GLU B N 1
ATOM 7414 C CA . GLU B 1 380 ? 25.344 -5.078 -18.344 1 97.31 380 GLU B CA 1
ATOM 7415 C C . GLU B 1 380 ? 23.938 -5.461 -18.812 1 97.31 380 GLU B C 1
ATOM 7417 O O . GLU B 1 380 ? 23.062 -5.723 -17.984 1 97.31 380 GLU B O 1
ATOM 7422 N N . ILE B 1 381 ? 23.719 -5.32 -20.062 1 97.5 381 ILE B N 1
ATOM 7423 C CA . ILE B 1 381 ? 22.422 -5.641 -20.656 1 97.5 381 ILE B CA 1
ATOM 7424 C C . ILE B 1 381 ? 22.578 -6.738 -21.703 1 97.5 381 ILE B C 1
ATOM 7426 O O . ILE B 1 381 ? 23.562 -6.75 -22.453 1 97.5 381 ILE B O 1
ATOM 7430 N N . TYR B 1 382 ? 21.75 -7.715 -21.719 1 97.75 382 TYR B N 1
ATOM 7431 C CA . TYR B 1 382 ? 21.688 -8.773 -22.719 1 97.75 382 TYR B CA 1
ATOM 7432 C C . TYR B 1 382 ? 20.281 -8.883 -23.297 1 97.75 382 TYR B C 1
ATOM 7434 O O . TYR B 1 382 ? 19.297 -8.789 -22.562 1 97.75 382 TYR B O 1
ATOM 7442 N N . THR B 1 383 ? 20.156 -9.062 -24.578 1 96.69 383 THR B N 1
ATOM 7443 C CA . THR B 1 383 ? 18.844 -9.141 -25.234 1 96.69 383 THR B CA 1
ATOM 7444 C C . THR B 1 383 ? 18.438 -10.594 -25.438 1 96.69 383 THR B C 1
ATOM 7446 O O . THR B 1 383 ? 19.078 -11.32 -26.219 1 96.69 383 THR B O 1
ATOM 7449 N N . VAL B 1 384 ? 17.422 -11.047 -24.781 1 96.19 384 VAL B N 1
ATOM 7450 C CA . VAL B 1 384 ? 16.812 -12.367 -24.922 1 96.19 384 VAL B CA 1
ATOM 7451 C C . VAL B 1 384 ? 15.844 -12.367 -26.094 1 96.19 384 VAL B C 1
ATOM 7453 O O . VAL B 1 384 ? 15.102 -11.398 -26.297 1 96.19 384 VAL B O 1
ATOM 7456 N N . GLY B 1 385 ? 15.891 -13.422 -26.891 1 94.25 385 GLY B N 1
ATOM 7457 C CA . GLY B 1 385 ? 14.898 -13.586 -27.953 1 94.25 385 GLY B CA 1
ATOM 7458 C C . GLY B 1 385 ? 13.656 -14.32 -27.484 1 94.25 385 GLY B C 1
ATOM 7459 O O . GLY B 1 385 ? 13.742 -15.445 -26.969 1 94.25 385 GLY B O 1
ATOM 7460 N N . LEU B 1 386 ? 12.492 -13.695 -27.656 1 95 386 LEU B N 1
ATOM 7461 C CA . LEU B 1 386 ? 11.219 -14.328 -27.312 1 95 386 LEU B CA 1
ATOM 7462 C C . LEU B 1 386 ? 10.633 -15.047 -28.531 1 95 386 LEU B C 1
ATOM 7464 O O . LEU B 1 386 ? 10.297 -14.414 -29.531 1 95 386 LEU B O 1
ATOM 7468 N N . PRO B 1 387 ? 10.57 -16.297 -28.469 1 92.25 387 PRO B N 1
ATOM 7469 C CA . PRO B 1 387 ? 9.969 -17.031 -29.578 1 92.25 387 PRO B CA 1
ATOM 7470 C C . PRO B 1 387 ? 8.477 -16.766 -29.734 1 92.25 387 PRO B C 1
ATOM 7472 O O . PRO B 1 387 ? 7.844 -16.25 -28.797 1 92.25 387 PRO B O 1
ATOM 7475 N N . HIS B 1 388 ? 7.973 -17.078 -30.875 1 88.56 388 HIS B N 1
ATOM 7476 C CA . HIS B 1 388 ? 6.551 -16.891 -31.125 1 88.56 388 HIS B CA 1
ATOM 7477 C C . HIS B 1 388 ? 5.707 -17.859 -30.297 1 88.56 388 HIS B C 1
ATOM 7479 O O . HIS B 1 388 ? 6.094 -19.016 -30.109 1 88.56 388 HIS B O 1
ATOM 7485 N N . PRO B 1 389 ? 4.605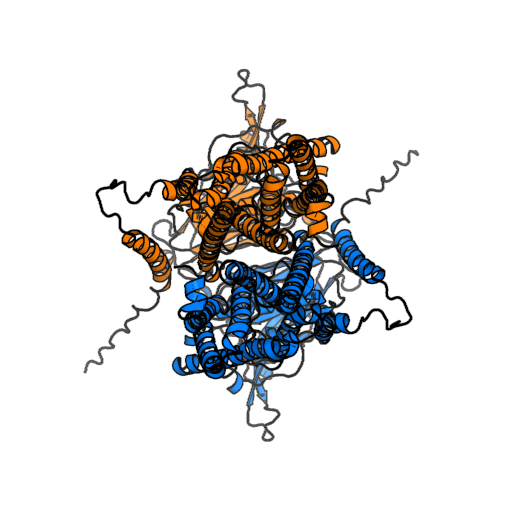 -17.375 -29.734 1 84 389 PRO B N 1
ATOM 7486 C CA . PRO B 1 389 ? 3.672 -18.312 -29.109 1 84 389 PRO B CA 1
ATOM 7487 C C . PRO B 1 389 ? 3.156 -19.359 -30.094 1 84 389 PRO B C 1
ATOM 7489 O O . PRO B 1 389 ? 3.238 -19.172 -31.297 1 84 389 PRO B O 1
ATOM 7492 N N . SER B 1 390 ? 2.664 -20.484 -29.562 1 79.31 390 SER B N 1
ATOM 7493 C CA . SER B 1 390 ? 2.24 -21.609 -30.391 1 79.31 390 SER B CA 1
ATOM 7494 C C . SER B 1 390 ? 1.094 -21.219 -31.312 1 79.31 390 SER B C 1
ATOM 7496 O O . SER B 1 390 ? 0.943 -21.781 -32.406 1 79.31 390 SER B O 1
ATOM 7498 N N . ASP B 1 391 ? 0.402 -20.203 -30.922 1 76.19 391 ASP B N 1
ATOM 7499 C CA . ASP B 1 391 ? -0.797 -19.859 -31.672 1 76.19 391 ASP B CA 1
ATOM 7500 C C . ASP B 1 391 ? -0.518 -18.719 -32.656 1 76.19 391 ASP B C 1
ATOM 7502 O O . ASP B 1 391 ? -1.434 -18.219 -33.312 1 76.19 391 ASP B O 1
ATOM 7506 N N . VAL B 1 392 ? 0.757 -18.266 -32.781 1 82.06 392 VAL B N 1
ATOM 7507 C CA . VAL B 1 392 ? 1.14 -17.188 -33.688 1 82.06 392 VAL B CA 1
ATOM 7508 C C . VAL B 1 392 ? 2.16 -17.688 -34.719 1 82.06 392 VAL B C 1
ATOM 7510 O O . VAL B 1 392 ? 3.127 -18.359 -34.344 1 82.06 392 VAL B O 1
ATOM 7513 N N . LYS B 1 393 ? 1.913 -17.266 -36.094 1 85.5 393 LYS B N 1
ATOM 7514 C CA . LYS B 1 393 ? 2.846 -17.641 -37.125 1 85.5 393 LYS B CA 1
ATOM 7515 C C . LYS B 1 393 ? 4.156 -16.875 -37.031 1 85.5 393 LYS B C 1
ATOM 7517 O O . LYS B 1 393 ? 4.156 -15.695 -36.656 1 85.5 393 LYS B O 1
ATOM 7522 N N . LYS B 1 394 ? 5.188 -17.531 -37.281 1 89.19 394 LYS B N 1
ATOM 7523 C CA . LYS B 1 394 ? 6.539 -17 -37.156 1 89.19 394 LYS B CA 1
ATOM 7524 C C . LYS B 1 394 ? 6.668 -15.625 -37.812 1 89.19 394 LYS B C 1
ATOM 7526 O O . LYS B 1 394 ? 7.121 -14.672 -37.188 1 89.19 394 LYS B O 1
ATOM 7531 N N . PRO B 1 395 ? 6.184 -15.453 -39.062 1 89 395 PRO B N 1
ATOM 7532 C CA . PRO B 1 395 ? 6.375 -14.164 -39.75 1 89 395 PRO B CA 1
ATOM 7533 C C . PRO B 1 395 ? 5.535 -13.047 -39.125 1 89 395 PRO B C 1
ATOM 7535 O O . PRO B 1 395 ? 5.828 -11.867 -39.344 1 89 395 PRO B O 1
ATOM 7538 N N . ASP B 1 396 ? 4.484 -13.445 -38.344 1 86.38 396 ASP B N 1
ATOM 7539 C CA . ASP B 1 396 ? 3.621 -12.461 -37.719 1 86.38 396 ASP B CA 1
ATOM 7540 C C . ASP B 1 396 ? 4.199 -12.008 -36.375 1 86.38 396 ASP B C 1
ATOM 7542 O O . ASP B 1 396 ? 3.756 -11.008 -35.812 1 86.38 396 ASP B O 1
ATOM 7546 N N . TRP B 1 397 ? 5.211 -12.758 -35.969 1 90.5 397 TRP B N 1
ATOM 7547 C CA . TRP B 1 397 ? 5.785 -12.477 -34.656 1 90.5 397 TRP B CA 1
ATOM 7548 C C . TRP B 1 397 ? 7.051 -11.633 -34.812 1 90.5 397 TRP B C 1
ATOM 7550 O O . TRP B 1 397 ? 7.18 -10.586 -34.156 1 90.5 397 TRP B O 1
ATOM 7560 N N . GLY B 1 398 ? 7.855 -12.062 -35.531 1 89.31 398 GLY B N 1
ATOM 7561 C CA . GLY B 1 398 ? 9.125 -11.375 -35.688 1 89.31 398 GLY B CA 1
ATOM 7562 C C . GLY B 1 398 ? 9.727 -11.539 -37.094 1 89.31 398 GLY B C 1
ATOM 7563 O O . GLY B 1 398 ? 9.195 -12.289 -37.906 1 89.31 398 GLY B O 1
ATOM 7564 N N . SER B 1 399 ? 10.828 -10.812 -37.281 1 87.75 399 SER B N 1
ATOM 7565 C CA . SER B 1 399 ? 11.5 -10.836 -38.562 1 87.75 399 SER B CA 1
ATOM 7566 C C . SER B 1 399 ? 12.469 -12.016 -38.656 1 87.75 399 SER B C 1
ATOM 7568 O O . SER B 1 399 ? 12.945 -12.523 -37.656 1 87.75 399 SER B O 1
ATOM 7570 N N . ALA B 1 400 ? 12.648 -12.469 -39.938 1 85.25 400 ALA B N 1
ATOM 7571 C CA . ALA B 1 400 ? 13.688 -13.461 -40.219 1 85.25 400 ALA B CA 1
ATOM 7572 C C . ALA B 1 400 ? 15.062 -12.953 -39.812 1 85.25 400 ALA B C 1
ATOM 7574 O O . ALA B 1 400 ? 15.305 -11.742 -39.812 1 85.25 400 ALA B O 1
ATOM 7575 N N . PRO B 1 401 ? 15.961 -13.984 -39.375 1 84.19 401 PRO B N 1
ATOM 7576 C CA . PRO B 1 401 ? 15.867 -15.445 -39.469 1 84.19 401 PRO B CA 1
ATOM 7577 C C . PRO B 1 401 ? 15.336 -16.078 -38.188 1 84.19 401 PRO B C 1
ATOM 7579 O O . PRO B 1 401 ? 14.859 -17.219 -38.219 1 84.19 401 PRO B O 1
ATOM 7582 N N . ASN B 1 402 ? 15.383 -15.422 -37 1 86.69 402 ASN B N 1
ATOM 7583 C CA . ASN B 1 402 ? 15.062 -16.062 -35.75 1 86.69 402 ASN B CA 1
ATOM 7584 C C . ASN B 1 402 ? 13.586 -15.922 -35.375 1 86.69 402 ASN B C 1
ATOM 7586 O O . ASN B 1 402 ? 13.055 -16.688 -34.594 1 86.69 402 ASN B O 1
ATOM 7590 N N . PHE B 1 403 ? 12.914 -14.992 -36 1 93.06 403 PHE B N 1
ATOM 7591 C CA . PHE B 1 403 ? 11.5 -14.734 -35.781 1 93.06 403 PHE B CA 1
ATOM 7592 C C . PHE B 1 403 ? 11.195 -14.547 -34.312 1 93.06 403 PHE B C 1
ATOM 7594 O O . PHE B 1 403 ? 10.211 -15.086 -33.781 1 93.06 403 PHE B O 1
ATOM 7601 N N . THR B 1 404 ? 12.148 -13.945 -33.594 1 94.25 404 THR B N 1
ATOM 7602 C CA . THR B 1 404 ? 11.961 -13.68 -32.188 1 94.25 404 THR B CA 1
ATOM 7603 C C . THR B 1 404 ? 11.766 -12.18 -31.938 1 94.25 404 THR B C 1
ATOM 7605 O O . THR B 1 404 ? 12.102 -11.359 -32.781 1 94.25 404 THR B O 1
ATOM 7608 N N . ARG B 1 405 ? 11.141 -11.828 -30.906 1 95.31 405 ARG B N 1
ATOM 7609 C CA . ARG B 1 405 ? 11.039 -10.453 -30.422 1 95.31 405 ARG B CA 1
ATOM 7610 C C . ARG B 1 405 ? 12.07 -10.18 -29.344 1 95.31 405 ARG B C 1
ATOM 7612 O O . ARG B 1 405 ? 12.32 -11.031 -28.484 1 95.31 405 ARG B O 1
ATOM 7619 N N . PRO B 1 406 ? 12.758 -9.062 -29.359 1 94.44 406 PRO B N 1
ATOM 7620 C CA . PRO B 1 406 ? 13.836 -8.773 -28.422 1 94.44 406 PRO B CA 1
ATOM 7621 C C . PRO B 1 406 ? 13.328 -8.445 -27.016 1 94.44 406 PRO B C 1
ATOM 7623 O O . PRO B 1 406 ? 12.312 -7.762 -26.875 1 94.44 406 PRO B O 1
ATOM 7626 N N . LEU B 1 407 ? 14 -8.953 -26.047 1 96.81 407 LEU B N 1
ATOM 7627 C CA . LEU B 1 407 ? 13.773 -8.672 -24.641 1 96.81 407 LEU B CA 1
ATOM 7628 C C . LEU B 1 407 ? 15.078 -8.336 -23.922 1 96.81 407 LEU B C 1
ATOM 7630 O O . LEU B 1 407 ? 15.766 -9.227 -23.422 1 96.81 407 LEU B O 1
ATOM 7634 N N . PRO B 1 408 ? 15.5 -7.035 -23.906 1 97.94 408 PRO B N 1
ATOM 7635 C CA . PRO B 1 408 ? 16.703 -6.66 -23.172 1 97.94 408 PRO B CA 1
ATOM 7636 C C . PRO B 1 408 ? 16.562 -6.859 -21.656 1 97.94 408 PRO B C 1
ATOM 7638 O O . PRO B 1 408 ? 15.633 -6.34 -21.047 1 97.94 408 PRO B O 1
ATOM 7641 N N . VAL B 1 409 ? 17.469 -7.578 -21.078 1 98.38 409 VAL B N 1
ATOM 7642 C CA . VAL B 1 409 ? 17.438 -7.914 -19.656 1 98.38 409 VAL B CA 1
ATOM 7643 C C . VAL B 1 409 ? 18.734 -7.449 -18.984 1 98.38 409 VAL B C 1
ATOM 7645 O O . VAL B 1 409 ? 19.812 -7.52 -19.594 1 98.38 409 VAL B O 1
ATOM 7648 N N . THR B 1 410 ? 18.656 -6.895 -17.781 1 98.62 410 THR B N 1
ATOM 7649 C CA . THR B 1 410 ? 19.797 -6.543 -16.938 1 98.62 410 THR B CA 1
ATOM 7650 C C . THR B 1 410 ? 19.641 -7.125 -15.547 1 98.62 410 THR B C 1
ATOM 7652 O O . THR B 1 410 ? 18.672 -7.848 -15.273 1 98.62 410 THR B O 1
ATOM 7655 N N . THR B 1 411 ? 20.625 -6.918 -14.727 1 98.69 411 THR B N 1
ATOM 7656 C CA . THR B 1 411 ? 20.547 -7.539 -13.406 1 98.69 411 THR B CA 1
ATOM 7657 C C . THR B 1 411 ? 21.344 -6.734 -12.383 1 98.69 411 THR B C 1
ATOM 7659 O O . THR B 1 411 ? 22.172 -5.906 -12.75 1 98.69 411 THR B O 1
ATOM 7662 N N . SER B 1 412 ? 21.047 -6.875 -11.172 1 98.5 412 SER B N 1
ATOM 7663 C CA . SER B 1 412 ? 21.766 -6.469 -9.969 1 98.5 412 SER B CA 1
ATOM 7664 C C . SER B 1 412 ? 21.312 -7.277 -8.75 1 98.5 412 SER B C 1
ATOM 7666 O O . SER B 1 412 ? 20.484 -8.188 -8.875 1 98.5 412 SER B O 1
ATOM 7668 N N . ILE B 1 413 ? 21.938 -6.98 -7.617 1 98.44 413 ILE B N 1
ATOM 7669 C CA . ILE B 1 413 ? 21.703 -7.914 -6.523 1 98.44 413 ILE B CA 1
ATOM 7670 C C . ILE B 1 413 ? 21.359 -7.145 -5.25 1 98.44 413 ILE B C 1
ATOM 7672 O O . ILE B 1 413 ? 22.156 -6.336 -4.77 1 98.44 413 ILE B O 1
ATOM 7676 N N . CYS B 1 414 ? 20.188 -7.34 -4.711 1 97.44 414 CYS B N 1
ATOM 7677 C CA . CYS B 1 414 ? 19.75 -7.004 -3.361 1 97.44 414 CYS B CA 1
ATOM 7678 C C . CYS B 1 414 ? 20.125 -5.574 -3 1 97.44 414 CYS B C 1
ATOM 7680 O O . CYS B 1 414 ? 19.672 -4.625 -3.637 1 97.44 414 CYS B O 1
ATOM 7682 N N . LEU B 1 415 ? 21.109 -5.34 -2.123 1 97.12 415 LEU B N 1
ATOM 7683 C CA . LEU B 1 415 ? 21.438 -4.027 -1.575 1 97.12 415 LEU B CA 1
ATOM 7684 C C . LEU B 1 415 ? 21.875 -3.07 -2.682 1 97.12 415 LEU B C 1
ATOM 7686 O O . LEU B 1 415 ? 21.812 -1.85 -2.51 1 97.12 415 LEU B O 1
ATOM 7690 N N . ASP B 1 416 ? 22.281 -3.543 -3.875 1 97.81 416 ASP B N 1
ATOM 7691 C CA . ASP B 1 416 ? 22.641 -2.699 -5.012 1 97.81 416 ASP B CA 1
ATOM 7692 C C . ASP B 1 416 ? 21.5 -1.754 -5.371 1 97.81 416 ASP B C 1
ATOM 7694 O O . ASP B 1 416 ? 21.734 -0.639 -5.844 1 97.81 416 ASP B O 1
ATOM 7698 N N . PHE B 1 417 ? 20.312 -2.205 -5.078 1 98.12 417 PHE B N 1
ATOM 7699 C CA . PHE B 1 417 ? 19.141 -1.478 -5.535 1 98.12 417 PHE B CA 1
ATOM 7700 C C . PHE B 1 417 ? 18.906 -0.227 -4.691 1 98.12 417 PHE B C 1
ATOM 7702 O O . PHE B 1 417 ? 18.047 0.598 -5.012 1 98.12 417 PHE B O 1
ATOM 7709 N N . THR B 1 418 ? 19.672 -0.004 -3.691 1 96.81 418 THR B N 1
ATOM 7710 C CA . THR B 1 418 ? 19.562 1.21 -2.889 1 96.81 418 THR B CA 1
ATOM 7711 C C . THR B 1 418 ? 20.391 2.336 -3.506 1 96.81 418 THR B C 1
ATOM 7713 O O . THR B 1 418 ? 20.266 3.496 -3.107 1 96.81 418 THR B O 1
ATOM 7716 N N . ASP B 1 419 ? 21.219 1.979 -4.488 1 94.06 419 ASP B N 1
ATOM 7717 C CA . ASP B 1 419 ? 22.031 2.961 -5.191 1 94.06 419 ASP B CA 1
ATOM 7718 C C . ASP B 1 419 ? 21.234 3.68 -6.27 1 94.06 419 ASP B C 1
ATOM 7720 O O . ASP B 1 419 ? 20.797 3.059 -7.242 1 94.06 419 ASP B O 1
ATOM 7724 N N . PRO B 1 420 ? 21.062 4.941 -6.207 1 88.5 420 PRO B N 1
ATOM 7725 C CA . PRO B 1 420 ? 20.281 5.672 -7.211 1 88.5 420 PRO B CA 1
ATOM 7726 C C . PRO B 1 420 ? 20.953 5.684 -8.586 1 88.5 420 PRO B C 1
ATOM 7728 O O . PRO B 1 420 ? 20.281 5.941 -9.594 1 88.5 420 PRO B O 1
ATOM 7731 N N . SER B 1 421 ? 22.297 5.469 -8.641 1 89.81 421 SER B N 1
ATOM 7732 C CA . SER B 1 421 ? 23.031 5.512 -9.906 1 89.81 421 SER B CA 1
ATOM 7733 C C . SER B 1 421 ? 23.266 4.105 -10.453 1 89.81 421 SER B C 1
ATOM 7735 O O . SER B 1 421 ? 24.078 3.92 -11.359 1 89.81 421 SER B O 1
ATOM 7737 N N . LEU B 1 422 ? 22.562 3.176 -9.938 1 93.69 422 LEU B N 1
ATOM 7738 C CA . LEU B 1 422 ? 22.828 1.763 -10.188 1 93.69 422 LEU B CA 1
ATOM 7739 C C . LEU B 1 422 ? 22.812 1.47 -11.688 1 93.69 422 LEU B C 1
ATOM 7741 O O . LEU B 1 422 ? 23.688 0.741 -12.18 1 93.69 422 LEU B O 1
ATOM 7745 N N . PHE B 1 423 ? 21.938 2.059 -12.469 1 95.44 423 PHE B N 1
ATOM 7746 C CA . PHE B 1 423 ? 21.734 1.674 -13.859 1 95.44 423 PHE B CA 1
ATOM 7747 C C . PHE B 1 423 ? 22.047 2.84 -14.789 1 95.44 423 PHE B C 1
ATOM 7749 O O . PHE B 1 423 ? 21.609 2.844 -15.953 1 95.44 423 PHE B O 1
ATOM 7756 N N . GLN B 1 424 ? 22.734 3.801 -14.359 1 89.81 424 GLN B N 1
ATOM 7757 C CA . GLN B 1 424 ? 23 5.016 -15.125 1 89.81 424 GLN B CA 1
ATOM 7758 C C . GLN B 1 424 ? 23.891 4.727 -16.328 1 89.81 424 GLN B C 1
ATOM 7760 O O . GLN B 1 424 ? 23.844 5.453 -17.328 1 89.81 424 GLN B O 1
ATOM 7765 N N . ASP B 1 425 ? 24.578 3.666 -16.312 1 91.94 425 ASP B N 1
ATOM 7766 C CA . ASP B 1 425 ? 25.562 3.402 -17.359 1 91.94 425 ASP B CA 1
ATOM 7767 C C . ASP B 1 425 ? 24.984 2.486 -18.438 1 91.94 425 ASP B C 1
ATOM 7769 O O . ASP B 1 425 ? 25.641 2.197 -19.438 1 91.94 425 ASP B O 1
ATOM 7773 N N . LEU B 1 426 ? 23.828 2.014 -18.219 1 95.5 426 LEU B N 1
ATOM 7774 C CA . LEU B 1 426 ? 23.219 1.184 -19.25 1 95.5 426 LEU B CA 1
ATOM 7775 C C . LEU B 1 426 ? 23.016 1.975 -20.531 1 95.5 426 LEU B C 1
ATOM 7777 O O . LEU B 1 426 ? 22.547 3.113 -20.5 1 95.5 426 LEU B O 1
ATOM 7781 N N . PRO B 1 427 ? 23.328 1.415 -21.703 1 94.69 427 PRO B N 1
ATOM 7782 C CA . PRO B 1 427 ? 23.219 2.127 -22.969 1 94.69 427 PRO B CA 1
ATOM 7783 C C . PRO B 1 427 ? 21.766 2.258 -23.438 1 94.69 427 PRO B C 1
ATOM 7785 O O . PRO B 1 427 ? 21.453 3.156 -24.219 1 94.69 427 PRO B O 1
ATOM 7788 N N . THR B 1 428 ? 20.938 1.298 -23.031 1 96.25 428 THR B N 1
ATOM 7789 C CA . THR B 1 428 ? 19.531 1.29 -23.422 1 96.25 428 THR B CA 1
ATOM 7790 C C . THR B 1 428 ? 18.641 0.931 -22.234 1 96.25 428 THR B C 1
ATOM 7792 O O . THR B 1 428 ? 19.141 0.499 -21.203 1 96.25 428 THR B O 1
ATOM 7795 N N . ARG B 1 429 ? 17.375 1.2 -22.438 1 96.38 429 ARG B N 1
ATOM 7796 C CA . ARG B 1 429 ? 16.391 0.84 -21.422 1 96.38 429 ARG B CA 1
ATOM 7797 C C . ARG B 1 429 ? 16.141 -0.666 -21.406 1 96.38 429 ARG B C 1
ATOM 7799 O O . ARG B 1 429 ? 15.828 -1.262 -22.438 1 96.38 429 ARG B O 1
ATOM 7806 N N . PRO B 1 430 ? 16.438 -1.273 -20.281 1 98.06 430 PRO B N 1
ATOM 7807 C CA . PRO B 1 430 ? 16.078 -2.691 -20.188 1 98.06 430 PRO B CA 1
ATOM 7808 C C . PRO B 1 430 ? 14.562 -2.914 -20.125 1 98.06 430 PRO B C 1
ATOM 7810 O O . PRO B 1 430 ? 13.828 -2.027 -19.688 1 98.06 430 PRO B O 1
ATOM 7813 N N . ALA B 1 431 ? 14.117 -4.113 -20.609 1 98 431 ALA B N 1
ATOM 7814 C CA . ALA B 1 431 ? 12.711 -4.496 -20.516 1 98 431 ALA B CA 1
ATOM 7815 C C . ALA B 1 431 ? 12.414 -5.156 -19.172 1 98 431 ALA B C 1
ATOM 7817 O O . ALA B 1 431 ? 11.281 -5.121 -18.688 1 98 431 ALA B O 1
ATOM 7818 N N . LEU B 1 432 ? 13.422 -5.754 -18.562 1 98.5 432 LEU B N 1
ATOM 7819 C CA . LEU B 1 432 ? 13.281 -6.48 -17.312 1 98.5 432 LEU B CA 1
ATOM 7820 C C . LEU B 1 432 ? 14.594 -6.484 -16.531 1 98.5 432 LEU B C 1
ATOM 7822 O O . LEU B 1 432 ? 15.664 -6.688 -17.109 1 98.5 432 LEU B O 1
ATOM 7826 N N . ILE B 1 433 ? 14.531 -6.215 -15.297 1 98.88 433 ILE B N 1
ATOM 7827 C CA . ILE B 1 433 ? 15.656 -6.332 -14.383 1 98.88 433 ILE B CA 1
ATOM 7828 C C . ILE B 1 433 ? 15.516 -7.602 -13.547 1 98.88 433 ILE B C 1
ATOM 7830 O O . ILE B 1 433 ? 14.492 -7.816 -12.898 1 98.88 433 ILE B O 1
ATOM 7834 N N . LEU B 1 434 ? 16.469 -8.469 -13.602 1 98.88 434 LEU B N 1
ATOM 7835 C CA . LEU B 1 434 ? 16.531 -9.625 -12.703 1 98.88 434 LEU B CA 1
ATOM 7836 C C . LEU B 1 434 ? 17.141 -9.234 -11.359 1 98.88 434 LEU B C 1
ATOM 7838 O O . LEU B 1 434 ? 18.281 -8.781 -11.305 1 98.88 434 LEU B O 1
ATOM 7842 N N . ALA B 1 435 ? 16.391 -9.422 -10.289 1 98.88 435 ALA B N 1
ATOM 7843 C CA . ALA B 1 435 ? 16.812 -8.906 -8.992 1 98.88 435 ALA B CA 1
ATOM 7844 C C . ALA B 1 435 ? 16.734 -9.992 -7.918 1 98.88 435 ALA B C 1
ATOM 7846 O O . ALA B 1 435 ? 15.75 -10.055 -7.168 1 98.88 435 ALA B O 1
ATOM 7847 N N . PRO B 1 436 ? 17.828 -10.812 -7.766 1 98.88 436 PRO B N 1
ATOM 7848 C CA . PRO B 1 436 ? 17.875 -11.758 -6.648 1 98.88 436 PRO B CA 1
ATOM 7849 C C . PRO B 1 436 ? 18.109 -11.07 -5.305 1 98.88 436 PRO B C 1
ATOM 7851 O O . PRO B 1 436 ? 18.812 -10.055 -5.242 1 98.88 436 PRO B O 1
ATOM 7854 N N . ALA B 1 437 ? 17.547 -11.617 -4.285 1 98.56 437 ALA B N 1
ATOM 7855 C CA . ALA B 1 437 ? 17.672 -11.023 -2.959 1 98.56 437 ALA B CA 1
ATOM 7856 C C . ALA B 1 437 ? 17.609 -12.086 -1.87 1 98.56 437 ALA B C 1
ATOM 7858 O O . ALA B 1 437 ? 17.141 -13.203 -2.111 1 98.56 437 ALA B O 1
ATOM 7859 N N . ARG B 1 438 ? 18.141 -11.773 -0.79 1 96.69 438 ARG B N 1
ATOM 7860 C CA . ARG B 1 438 ? 18.062 -12.547 0.446 1 96.69 438 ARG B CA 1
ATOM 7861 C C . ARG B 1 438 ? 18.031 -11.625 1.664 1 96.69 438 ARG B C 1
ATOM 7863 O O . ARG B 1 438 ? 19.062 -11.047 2.035 1 96.69 438 ARG B O 1
ATOM 7870 N N . THR B 1 439 ? 16.953 -11.43 2.197 1 94.06 439 THR B N 1
ATOM 7871 C CA . THR B 1 439 ? 16.797 -10.578 3.369 1 94.06 439 THR B CA 1
ATOM 7872 C C . THR B 1 439 ? 16.484 -11.414 4.609 1 94.06 439 THR B C 1
ATOM 7874 O O . THR B 1 439 ? 16.328 -12.633 4.52 1 94.06 439 THR B O 1
ATOM 7877 N N . TRP B 1 440 ? 16.406 -10.836 5.82 1 89 440 TRP B N 1
ATOM 7878 C CA . TRP B 1 440 ? 16.344 -11.633 7.047 1 89 440 TRP B CA 1
ATOM 7879 C C . TRP B 1 440 ? 15.094 -11.297 7.852 1 89 440 TRP B C 1
ATOM 7881 O O . TRP B 1 440 ? 14.891 -11.844 8.938 1 89 440 TRP B O 1
ATOM 7891 N N . ASN B 1 441 ? 14.453 -10.406 7.328 1 89.06 441 ASN B N 1
ATOM 7892 C CA . ASN B 1 441 ? 13.227 -9.953 7.977 1 89.06 441 ASN B CA 1
ATOM 7893 C C . ASN B 1 441 ? 12.234 -9.375 6.965 1 89.06 441 ASN B C 1
ATOM 7895 O O . ASN B 1 441 ? 12.633 -8.742 5.988 1 89.06 441 ASN B O 1
ATOM 7899 N N . ILE B 1 442 ? 10.898 -9.602 7.211 1 90.38 442 ILE B N 1
ATOM 7900 C CA . ILE B 1 442 ? 9.875 -9.195 6.258 1 90.38 442 ILE B CA 1
ATOM 7901 C C . ILE B 1 442 ? 9.906 -7.676 6.086 1 90.38 442 ILE B C 1
ATOM 7903 O O . ILE B 1 442 ? 9.648 -7.168 4.988 1 90.38 442 ILE B O 1
ATOM 7907 N N . ASP B 1 443 ? 10.234 -6.875 7.168 1 90.38 443 ASP B N 1
ATOM 7908 C CA . ASP B 1 443 ? 10.312 -5.422 7.07 1 90.38 443 ASP B CA 1
ATOM 7909 C C . ASP B 1 443 ? 11.445 -4.992 6.137 1 90.38 443 ASP B C 1
ATOM 7911 O O . ASP B 1 443 ? 11.273 -4.09 5.32 1 90.38 443 ASP B O 1
ATOM 7915 N N . ILE B 1 444 ? 12.547 -5.715 6.281 1 92.31 444 ILE B N 1
ATOM 7916 C CA . ILE B 1 444 ? 13.688 -5.43 5.414 1 92.31 444 ILE B CA 1
ATOM 7917 C C . ILE B 1 444 ? 13.367 -5.859 3.984 1 92.31 444 ILE B C 1
ATOM 7919 O O . ILE B 1 444 ? 13.703 -5.156 3.027 1 92.31 444 ILE B O 1
ATOM 7923 N N . GLY B 1 445 ? 12.773 -7.023 3.906 1 94.62 445 GLY B N 1
ATOM 7924 C CA . GLY B 1 445 ? 12.344 -7.488 2.594 1 94.62 445 GLY B CA 1
ATOM 7925 C C . GLY B 1 445 ? 11.438 -6.508 1.878 1 94.62 445 GLY B C 1
ATOM 7926 O O . GLY B 1 445 ? 11.602 -6.262 0.68 1 94.62 445 GLY B O 1
ATOM 7927 N N . THR B 1 446 ? 10.539 -5.922 2.598 1 94.69 446 THR B N 1
ATOM 7928 C CA . THR B 1 446 ? 9.609 -4.949 2.037 1 94.69 446 THR B CA 1
ATOM 7929 C C . THR B 1 446 ? 10.344 -3.666 1.646 1 94.69 446 THR B C 1
ATOM 7931 O O . THR B 1 446 ? 10.086 -3.096 0.585 1 94.69 446 THR B O 1
ATOM 7934 N N . ALA B 1 447 ? 11.211 -3.244 2.504 1 95.06 447 ALA B N 1
ATOM 7935 C CA . ALA B 1 447 ? 12 -2.049 2.207 1 95.06 447 ALA B CA 1
ATOM 7936 C C . ALA B 1 447 ? 12.797 -2.227 0.917 1 95.06 447 ALA B C 1
ATOM 7938 O O . ALA B 1 447 ? 12.812 -1.335 0.065 1 95.06 447 ALA B O 1
ATOM 7939 N N . MET B 1 448 ? 13.391 -3.391 0.806 1 96.5 448 MET B N 1
ATOM 7940 C CA . MET B 1 448 ? 14.219 -3.664 -0.361 1 96.5 448 MET B CA 1
ATOM 7941 C C . MET B 1 448 ? 13.367 -3.834 -1.612 1 96.5 448 MET B C 1
ATOM 7943 O O . MET B 1 448 ? 13.773 -3.43 -2.705 1 96.5 448 MET B O 1
ATOM 7947 N N . TRP B 1 449 ? 12.258 -4.418 -1.487 1 97.25 449 TRP B N 1
ATOM 7948 C CA . TRP B 1 449 ? 11.281 -4.512 -2.568 1 97.25 449 TRP B CA 1
ATOM 7949 C C . TRP B 1 449 ? 10.922 -3.127 -3.102 1 97.25 449 TRP B C 1
ATOM 7951 O O . TRP B 1 449 ? 10.891 -2.912 -4.316 1 97.25 449 TRP B O 1
ATOM 7961 N N . ASN B 1 450 ? 10.688 -2.199 -2.203 1 96.19 450 ASN B N 1
ATOM 7962 C CA . ASN B 1 450 ? 10.328 -0.844 -2.604 1 96.19 450 ASN B CA 1
ATOM 7963 C C . ASN B 1 450 ? 11.477 -0.146 -3.324 1 96.19 450 ASN B C 1
ATOM 7965 O O . ASN B 1 450 ? 11.25 0.651 -4.238 1 96.19 450 ASN B O 1
ATOM 7969 N N . GLN B 1 451 ? 12.688 -0.458 -2.949 1 97.19 451 GLN B N 1
ATOM 7970 C CA . GLN B 1 451 ? 13.844 0.101 -3.645 1 97.19 451 GLN B CA 1
ATOM 7971 C C . GLN B 1 451 ? 13.938 -0.43 -5.074 1 97.19 451 GLN B C 1
ATOM 7973 O O . GLN B 1 451 ? 14.203 0.329 -6.008 1 97.19 451 GLN B O 1
ATOM 7978 N N . ALA B 1 452 ? 13.734 -1.72 -5.156 1 98.25 452 ALA B N 1
ATOM 7979 C CA . ALA B 1 452 ? 13.758 -2.34 -6.48 1 98.25 452 ALA B CA 1
ATOM 7980 C C . ALA B 1 452 ? 12.664 -1.769 -7.375 1 98.25 452 ALA B C 1
ATOM 7982 O O . ALA B 1 452 ? 12.898 -1.47 -8.547 1 98.25 452 ALA B O 1
ATOM 7983 N N . LYS B 1 453 ? 11.516 -1.623 -6.855 1 96.88 453 LYS B N 1
ATOM 7984 C CA . LYS B 1 453 ? 10.391 -1.034 -7.57 1 96.88 453 LYS B CA 1
ATOM 7985 C C . LYS B 1 453 ? 10.703 0.389 -8.023 1 96.88 453 LYS B C 1
ATOM 7987 O O . LYS B 1 453 ? 10.383 0.775 -9.148 1 96.88 453 LYS B O 1
ATOM 7992 N N . GLN B 1 454 ? 11.32 1.121 -7.156 1 96.25 454 GLN B N 1
ATOM 7993 C CA . GLN B 1 454 ? 11.688 2.494 -7.48 1 96.25 454 GLN B CA 1
ATOM 7994 C C . GLN B 1 454 ? 12.672 2.539 -8.648 1 96.25 454 GLN B C 1
ATOM 7996 O O . GLN B 1 454 ? 12.539 3.379 -9.547 1 96.25 454 GLN B O 1
ATOM 8001 N N . ARG B 1 455 ? 13.664 1.652 -8.641 1 97 455 ARG B N 1
ATOM 8002 C CA . ARG B 1 455 ? 14.609 1.588 -9.75 1 97 455 ARG B CA 1
ATOM 8003 C C . ARG B 1 455 ? 13.891 1.28 -11.062 1 97 455 ARG B C 1
ATOM 8005 O O . ARG B 1 455 ? 14.188 1.879 -12.094 1 97 455 ARG B O 1
ATOM 8012 N N . ALA B 1 456 ? 12.992 0.371 -10.953 1 97.44 456 ALA B N 1
ATOM 8013 C CA . ALA B 1 456 ? 12.227 0.016 -12.141 1 97.44 456 ALA B CA 1
ATOM 8014 C C . ALA B 1 456 ? 11.438 1.213 -12.664 1 97.44 456 ALA B C 1
ATOM 8016 O O . ALA B 1 456 ? 11.406 1.468 -13.867 1 97.44 456 ALA B O 1
ATOM 8017 N N . ASN B 1 457 ? 10.805 1.972 -11.797 1 95.69 457 ASN B N 1
ATOM 8018 C CA . ASN B 1 457 ? 10.016 3.139 -12.18 1 95.69 457 ASN B CA 1
ATOM 8019 C C . ASN B 1 457 ? 10.891 4.238 -12.773 1 95.69 457 ASN B C 1
ATOM 8021 O O . ASN B 1 457 ? 10.484 4.922 -13.719 1 95.69 457 ASN B O 1
ATOM 8025 N N . GLU B 1 458 ? 12.039 4.406 -12.219 1 96.25 458 GLU B N 1
ATOM 8026 C CA . GLU B 1 458 ? 12.984 5.402 -12.719 1 96.25 458 GLU B CA 1
ATOM 8027 C C . GLU B 1 458 ? 13.359 5.117 -14.172 1 96.25 458 GLU B C 1
ATOM 8029 O O . GLU B 1 458 ? 13.539 6.047 -14.969 1 96.25 458 GLU B O 1
ATOM 8034 N N . LEU B 1 459 ? 13.391 3.865 -14.469 1 97 459 LEU B N 1
ATOM 8035 C CA . LEU B 1 459 ? 13.828 3.453 -15.797 1 97 459 LEU B CA 1
ATOM 8036 C C . LEU B 1 459 ? 12.633 3.162 -16.688 1 97 459 LEU B C 1
ATOM 8038 O O . LEU B 1 459 ? 12.797 2.852 -17.875 1 97 459 LEU B O 1
ATOM 8042 N N . ASP B 1 460 ? 11.391 3.293 -16.141 1 95.69 460 ASP B N 1
ATOM 8043 C CA . ASP B 1 460 ? 10.18 2.939 -16.875 1 95.69 460 ASP B CA 1
ATOM 8044 C C . ASP B 1 460 ? 10.273 1.518 -17.422 1 95.69 460 ASP B C 1
ATOM 8046 O O . ASP B 1 460 ? 10.062 1.294 -18.625 1 95.69 460 ASP B O 1
ATOM 8050 N N . THR B 1 461 ? 10.656 0.622 -16.547 1 97.38 461 THR B N 1
ATOM 8051 C CA . THR B 1 461 ? 10.812 -0.792 -16.875 1 97.38 461 THR B CA 1
ATOM 8052 C C . THR B 1 461 ? 10.227 -1.668 -15.773 1 97.38 461 THR B C 1
ATOM 8054 O O . THR B 1 461 ? 9.438 -1.194 -14.953 1 97.38 461 THR B O 1
ATOM 8057 N N . MET B 1 462 ? 10.508 -3.059 -15.82 1 97.81 462 MET B N 1
ATOM 8058 C CA . MET B 1 462 ? 10.023 -4.012 -14.828 1 97.81 462 MET B CA 1
ATOM 8059 C C . MET B 1 462 ? 11.18 -4.676 -14.094 1 97.81 462 MET B C 1
ATOM 8061 O O . MET B 1 462 ? 12.305 -4.711 -14.609 1 97.81 462 MET B O 1
ATOM 8065 N N . VAL B 1 463 ? 10.883 -5.125 -12.914 1 98.81 463 VAL B N 1
ATOM 8066 C CA . VAL B 1 463 ? 11.883 -5.852 -12.133 1 98.81 463 VAL B CA 1
ATOM 8067 C C . VAL B 1 463 ? 11.266 -7.141 -11.586 1 98.81 463 VAL B C 1
ATOM 8069 O O . VAL B 1 463 ? 10.117 -7.145 -11.133 1 98.81 463 VAL B O 1
ATOM 8072 N N . LEU B 1 464 ? 11.898 -8.273 -11.812 1 98.81 464 LEU B N 1
ATOM 8073 C CA . LEU B 1 464 ? 11.594 -9.531 -11.148 1 98.81 464 LEU B CA 1
ATOM 8074 C C . LEU B 1 464 ? 12.406 -9.672 -9.859 1 98.81 464 LEU B C 1
ATOM 8076 O O . LEU B 1 464 ? 13.609 -9.922 -9.906 1 98.81 464 LEU B O 1
ATOM 8080 N N . TRP B 1 465 ? 11.789 -9.438 -8.727 1 98.88 465 TRP B N 1
ATOM 8081 C CA . TRP B 1 465 ? 12.398 -9.508 -7.402 1 98.88 465 TRP B CA 1
ATOM 8082 C C . TRP B 1 465 ? 12.195 -10.883 -6.773 1 98.88 465 TRP B C 1
ATOM 8084 O O . TRP B 1 465 ? 11.055 -11.312 -6.578 1 98.88 465 TRP B O 1
ATOM 8094 N N . CYS B 1 466 ? 13.273 -11.625 -6.566 1 98.81 466 CYS B N 1
ATOM 8095 C CA . CYS B 1 466 ? 13.227 -12.977 -6.004 1 98.81 466 CYS B CA 1
ATOM 8096 C C . CYS B 1 466 ? 14.023 -13.055 -4.707 1 98.81 466 CYS B C 1
ATOM 8098 O O . CYS B 1 466 ? 15.25 -13.195 -4.734 1 98.81 466 CYS B O 1
ATOM 8100 N N . ASP B 1 467 ? 13.336 -12.984 -3.533 1 98.44 467 ASP B N 1
ATOM 8101 C CA . ASP B 1 467 ? 13.938 -12.961 -2.207 1 98.44 467 ASP B CA 1
ATOM 8102 C C . ASP B 1 467 ? 13.758 -14.305 -1.494 1 98.44 467 ASP B C 1
ATOM 8104 O O . ASP B 1 467 ? 12.633 -14.688 -1.166 1 98.44 467 ASP B O 1
ATOM 8108 N N . GLY B 1 468 ? 14.93 -14.984 -1.263 1 96.25 468 GLY B N 1
ATOM 8109 C CA . GLY B 1 468 ? 14.883 -16.297 -0.641 1 96.25 468 GLY B CA 1
ATOM 8110 C C . GLY B 1 468 ? 15.195 -16.266 0.842 1 96.25 468 GLY B C 1
ATOM 8111 O O . GLY B 1 468 ? 15.5 -17.297 1.438 1 96.25 468 GLY B O 1
ATOM 8112 N N . GLY B 1 469 ? 15.156 -15.094 1.501 1 93.06 469 GLY B N 1
ATOM 8113 C CA . GLY B 1 469 ? 15.453 -14.969 2.918 1 93.06 469 GLY B CA 1
ATOM 8114 C C . GLY B 1 469 ? 14.258 -15.242 3.809 1 93.06 469 GLY B C 1
ATOM 8115 O O . GLY B 1 469 ? 13.18 -15.578 3.32 1 93.06 469 GLY B O 1
ATOM 8116 N N . ASP B 1 470 ? 14.516 -15.117 5.062 1 87.69 470 ASP B N 1
ATOM 8117 C CA . ASP B 1 470 ? 13.453 -15.305 6.043 1 87.69 470 ASP B CA 1
ATOM 8118 C C . ASP B 1 470 ? 12.398 -14.211 5.926 1 87.69 470 ASP B C 1
ATOM 8120 O O . ASP B 1 470 ? 12.703 -13.023 6.074 1 87.69 470 ASP B O 1
ATOM 8124 N N . GLY B 1 471 ? 11.195 -14.688 5.57 1 87.38 471 GLY B N 1
ATOM 8125 C CA . GLY B 1 471 ? 10.148 -13.695 5.379 1 87.38 471 GLY B CA 1
ATOM 8126 C C . GLY B 1 471 ? 10.32 -12.875 4.113 1 87.38 471 GLY B C 1
ATOM 8127 O O . GLY B 1 471 ? 9.75 -11.797 3.979 1 87.38 471 GLY B O 1
ATOM 8128 N N . GLY B 1 472 ? 11.117 -13.391 3.209 1 94.06 472 GLY B N 1
ATOM 8129 C CA . GLY B 1 472 ? 11.391 -12.68 1.97 1 94.06 472 GLY B CA 1
ATOM 8130 C C . GLY B 1 472 ? 10.148 -12.484 1.114 1 94.06 472 GLY B C 1
ATOM 8131 O O . GLY B 1 472 ? 9.219 -13.289 1.175 1 94.06 472 GLY B O 1
ATOM 8132 N N . VAL B 1 473 ? 10.109 -11.414 0.379 1 96.69 473 VAL B N 1
ATOM 8133 C CA . VAL B 1 473 ? 9.008 -11.133 -0.537 1 96.69 473 VAL B CA 1
ATOM 8134 C C . VAL B 1 473 ? 9.5 -11.234 -1.979 1 96.69 473 VAL B C 1
ATOM 8136 O O . VAL B 1 473 ? 10.664 -10.938 -2.268 1 96.69 473 VAL B O 1
ATOM 8139 N N . SER B 1 474 ? 8.695 -11.68 -2.887 1 97.62 474 SER B N 1
ATOM 8140 C CA . SER B 1 474 ? 9.031 -11.812 -4.301 1 97.62 474 SER B CA 1
ATOM 8141 C C . SER B 1 474 ? 7.875 -11.367 -5.188 1 97.62 474 SER B C 1
ATOM 8143 O O . SER B 1 474 ? 6.723 -11.367 -4.758 1 97.62 474 SER B O 1
ATOM 8145 N N . GLY B 1 475 ? 8.227 -10.953 -6.344 1 97.19 475 GLY B N 1
ATOM 8146 C CA . GLY B 1 475 ? 7.215 -10.508 -7.281 1 97.19 475 GLY B CA 1
ATOM 8147 C C . GLY B 1 475 ? 7.789 -9.727 -8.453 1 97.19 475 GLY B C 1
ATOM 8148 O O . GLY B 1 475 ? 9.008 -9.68 -8.633 1 97.19 475 GLY B O 1
ATOM 8149 N N . VAL B 1 476 ? 6.902 -9.234 -9.352 1 97.75 476 VAL B N 1
ATOM 8150 C CA . VAL B 1 476 ? 7.242 -8.367 -10.477 1 97.75 476 VAL B CA 1
ATOM 8151 C C . VAL B 1 476 ? 6.73 -6.957 -10.211 1 97.75 476 VAL B C 1
ATOM 8153 O O . VAL B 1 476 ? 5.586 -6.773 -9.789 1 97.75 476 VAL B O 1
ATOM 8156 N N . ALA B 1 477 ? 7.559 -6 -10.344 1 97.25 477 ALA B N 1
ATOM 8157 C CA . ALA B 1 477 ? 7.172 -4.605 -10.148 1 97.25 477 ALA B CA 1
ATOM 8158 C C . ALA B 1 477 ? 7.512 -3.77 -11.383 1 97.25 477 ALA B C 1
ATOM 8160 O O . ALA B 1 477 ? 8.453 -4.086 -12.117 1 97.25 477 ALA B O 1
ATOM 8161 N N . GLY B 1 478 ? 6.762 -2.664 -11.578 1 95.62 478 GLY B N 1
ATOM 8162 C CA . GLY B 1 478 ? 6.969 -1.772 -12.703 1 95.62 478 GLY B CA 1
ATOM 8163 C C . GLY B 1 478 ? 5.969 -1.984 -13.828 1 95.62 478 GLY B C 1
ATOM 8164 O O . GLY B 1 478 ? 5.457 -3.09 -14.008 1 95.62 478 GLY B O 1
ATOM 8165 N N . GLN B 1 479 ? 5.645 -0.897 -14.5 1 93.81 479 GLN B N 1
ATOM 8166 C CA . GLN B 1 479 ? 4.773 -0.913 -15.672 1 93.81 479 GLN B CA 1
ATOM 8167 C C . GLN B 1 479 ? 3.408 -1.502 -15.336 1 93.81 479 GLN B C 1
ATOM 8169 O O . GLN B 1 479 ? 2.898 -2.355 -16.062 1 93.81 479 GLN B O 1
ATOM 8174 N N . GLY B 1 480 ? 2.955 -1.114 -14.266 1 91.25 480 GLY B N 1
ATOM 8175 C CA . GLY B 1 480 ? 1.6 -1.498 -13.906 1 91.25 480 GLY B CA 1
ATOM 8176 C C . GLY B 1 480 ? 1.547 -2.539 -12.805 1 91.25 480 GLY B C 1
ATOM 8177 O O . GLY B 1 480 ? 0.482 -2.801 -12.242 1 91.25 480 GLY B O 1
ATOM 8178 N N . TYR B 1 481 ? 2.648 -3.137 -12.477 1 93.19 481 TYR B N 1
ATOM 8179 C CA . TYR B 1 481 ? 2.752 -4.086 -11.367 1 93.19 481 TYR B CA 1
ATOM 8180 C C . TYR B 1 481 ? 3.314 -3.414 -10.125 1 93.19 481 TYR B C 1
ATOM 8182 O O . TYR B 1 481 ? 4.387 -2.807 -10.164 1 93.19 481 TYR B O 1
ATOM 8190 N N . ASN B 1 482 ? 2.637 -3.584 -9.008 1 90.31 482 ASN B N 1
ATOM 8191 C CA . ASN B 1 482 ? 3.094 -2.879 -7.816 1 90.31 482 ASN B CA 1
ATOM 8192 C C . ASN B 1 482 ? 3.057 -3.777 -6.586 1 90.31 482 ASN B C 1
ATOM 8194 O O . ASN B 1 482 ? 3.697 -3.482 -5.574 1 90.31 482 ASN B O 1
ATOM 8198 N N . ASP B 1 483 ? 2.344 -4.906 -6.641 1 90.06 483 ASP B N 1
ATOM 8199 C CA . ASP B 1 483 ? 2.127 -5.715 -5.445 1 90.06 483 ASP B CA 1
ATOM 8200 C C . ASP B 1 483 ? 3.137 -6.859 -5.367 1 90.06 483 ASP B C 1
ATOM 8202 O O . ASP B 1 483 ? 3.605 -7.352 -6.395 1 90.06 483 ASP B O 1
ATOM 8206 N N . VAL B 1 484 ? 3.371 -7.184 -4.113 1 92.94 484 VAL B N 1
ATOM 8207 C CA . VAL B 1 484 ? 4.133 -8.398 -3.844 1 92.94 484 VAL B CA 1
ATOM 8208 C C . VAL B 1 484 ? 3.332 -9.625 -4.289 1 92.94 484 VAL B C 1
ATOM 8210 O O . VAL B 1 484 ? 2.133 -9.719 -4.02 1 92.94 484 VAL B O 1
ATOM 8213 N N . GLN B 1 485 ? 4.055 -10.461 -5.086 1 92.5 485 GLN B N 1
ATOM 8214 C CA . GLN B 1 485 ? 3.434 -11.68 -5.594 1 92.5 485 GLN B CA 1
ATOM 8215 C C . GLN B 1 485 ? 3.324 -12.734 -4.5 1 92.5 485 GLN B C 1
ATOM 8217 O O . GLN B 1 485 ? 2.303 -13.414 -4.387 1 92.5 485 GLN B O 1
ATOM 8222 N N . GLN B 1 486 ? 4.332 -12.828 -3.658 1 93.44 486 GLN B N 1
ATOM 8223 C CA . GLN B 1 486 ? 4.391 -13.906 -2.678 1 93.44 486 GLN B CA 1
ATOM 8224 C C . GLN B 1 486 ? 5.328 -13.547 -1.525 1 93.44 486 GLN B C 1
ATOM 8226 O O . GLN B 1 486 ? 6.367 -12.922 -1.735 1 93.44 486 GLN B O 1
ATOM 8231 N N . VAL B 1 487 ? 4.91 -14 -0.324 1 94.31 487 VAL B N 1
ATOM 8232 C CA . VAL B 1 487 ? 5.75 -13.93 0.867 1 94.31 487 VAL B CA 1
ATOM 8233 C C . VAL B 1 487 ? 6.254 -15.328 1.231 1 94.31 487 VAL B C 1
ATOM 8235 O O . VAL B 1 487 ? 5.484 -16.297 1.228 1 94.31 487 VAL B O 1
ATOM 8238 N N . GLY B 1 488 ? 7.555 -15.383 1.442 1 92.31 488 GLY B N 1
ATOM 8239 C CA . GLY B 1 488 ? 8.117 -16.641 1.912 1 92.31 488 GLY B CA 1
ATOM 8240 C C . GLY B 1 488 ? 8.508 -17.578 0.786 1 92.31 488 GLY B C 1
ATOM 8241 O O . GLY B 1 488 ? 8.641 -17.156 -0.364 1 92.31 488 GLY B O 1
ATOM 8242 N N . SER B 1 489 ? 8.711 -18.875 1.163 1 91.44 489 SER B N 1
ATOM 8243 C CA . SER B 1 489 ? 9.211 -19.875 0.228 1 91.44 489 SER B CA 1
ATOM 8244 C C . SER B 1 489 ? 8.086 -20.406 -0.652 1 91.44 489 SER B C 1
ATOM 8246 O O . SER B 1 489 ? 6.914 -20.125 -0.42 1 91.44 489 SER B O 1
ATOM 8248 N N . GLY B 1 490 ? 8.477 -21.125 -1.731 1 91.44 490 GLY B N 1
ATOM 8249 C CA . GLY B 1 490 ? 7.582 -21.641 -2.756 1 91.44 490 GLY B CA 1
ATOM 8250 C C . GLY B 1 490 ? 7.82 -21.031 -4.121 1 91.44 490 GLY B C 1
ATOM 8251 O O . GLY B 1 490 ? 7.672 -19.812 -4.297 1 91.44 490 GLY B O 1
ATOM 8252 N N . SER B 1 491 ? 8.156 -21.875 -5.008 1 94.06 491 SER B N 1
ATOM 8253 C CA . SER B 1 491 ? 8.414 -21.391 -6.359 1 94.06 491 SER B CA 1
ATOM 8254 C C . SER B 1 491 ? 7.121 -20.969 -7.043 1 94.06 491 SER B C 1
ATOM 8256 O O . SER B 1 491 ? 6.047 -21.5 -6.75 1 94.06 491 SER B O 1
ATOM 8258 N N . TRP B 1 492 ? 7.23 -19.984 -7.91 1 93.69 492 TRP B N 1
ATOM 8259 C CA . TRP B 1 492 ? 6.051 -19.531 -8.641 1 93.69 492 TRP B CA 1
ATOM 8260 C C . TRP B 1 492 ? 6.426 -19.031 -10.031 1 93.69 492 TRP B C 1
ATOM 8262 O O . TRP B 1 492 ? 7.594 -18.734 -10.297 1 93.69 492 TRP B O 1
ATOM 8272 N N . VAL B 1 493 ? 5.504 -19.062 -10.93 1 94.25 493 VAL B N 1
ATOM 8273 C CA . VAL B 1 493 ? 5.613 -18.562 -12.289 1 94.25 493 VAL B CA 1
ATOM 8274 C C . VAL B 1 493 ? 4.496 -17.547 -12.562 1 94.25 493 VAL B C 1
ATOM 8276 O O . VAL B 1 493 ? 3.375 -17.703 -12.086 1 94.25 493 VAL B O 1
ATOM 8279 N N . ARG B 1 494 ? 4.805 -16.484 -13.281 1 93.69 494 ARG B N 1
ATOM 8280 C CA . ARG B 1 494 ? 3.83 -15.469 -13.648 1 93.69 494 ARG B CA 1
ATOM 8281 C C . ARG B 1 494 ? 3.996 -15.055 -15.109 1 93.69 494 ARG B C 1
ATOM 8283 O O . ARG B 1 494 ? 5.117 -14.852 -15.578 1 93.69 494 ARG B O 1
ATOM 8290 N N . ASN B 1 495 ? 2.836 -14.945 -15.812 1 92.69 495 ASN B N 1
ATOM 8291 C CA . ASN B 1 495 ? 2.842 -14.422 -17.172 1 92.69 495 ASN B CA 1
ATOM 8292 C C . ASN B 1 495 ? 2.787 -12.898 -17.188 1 92.69 495 ASN B C 1
ATOM 8294 O O . ASN B 1 495 ? 1.911 -12.297 -16.562 1 92.69 495 ASN B O 1
ATOM 8298 N N . ILE B 1 496 ? 3.74 -12.289 -17.828 1 95 496 ILE B N 1
ATOM 8299 C CA . ILE B 1 496 ? 3.781 -10.844 -17.969 1 95 496 ILE B CA 1
ATOM 8300 C C . ILE B 1 496 ? 4.012 -10.477 -19.438 1 95 496 ILE B C 1
ATOM 8302 O O . ILE B 1 496 ? 4.148 -11.359 -20.281 1 95 496 ILE B O 1
ATOM 8306 N N . ALA B 1 497 ? 3.926 -9.117 -19.828 1 94.94 497 ALA B N 1
ATOM 8307 C CA . ALA B 1 497 ? 4.109 -8.688 -21.219 1 94.94 497 ALA B CA 1
ATOM 8308 C C . ALA B 1 497 ? 4.766 -7.309 -21.281 1 94.94 497 ALA B C 1
ATOM 8310 O O . ALA B 1 497 ? 4.719 -6.551 -20.297 1 94.94 497 ALA B O 1
ATOM 8311 N N . VAL B 1 498 ? 5.445 -7.113 -22.297 1 95.69 498 VAL B N 1
ATOM 8312 C CA . VAL B 1 498 ? 5.98 -5.797 -22.609 1 95.69 498 VAL B CA 1
ATOM 8313 C C . VAL B 1 498 ? 5.391 -5.305 -23.938 1 95.69 498 VAL B C 1
ATOM 8315 O O . VAL B 1 498 ? 4.93 -6.102 -24.75 1 95.69 498 VAL B O 1
ATOM 8318 N N . ASN B 1 499 ? 5.41 -3.998 -24.109 1 93.5 499 ASN B N 1
ATOM 8319 C CA . ASN B 1 499 ? 4.918 -3.416 -25.359 1 93.5 499 ASN B CA 1
ATOM 8320 C C . ASN B 1 499 ? 5.785 -3.816 -26.547 1 93.5 499 ASN B C 1
ATOM 8322 O O . ASN B 1 499 ? 6.996 -4.008 -26.406 1 93.5 499 ASN B O 1
ATOM 8326 N N . HIS B 1 500 ? 5.164 -3.984 -27.688 1 92.5 500 HIS B N 1
ATOM 8327 C CA . HIS B 1 500 ? 5.832 -4.199 -28.969 1 92.5 500 HIS B CA 1
ATOM 8328 C C . HIS B 1 500 ? 5.402 -3.154 -29.984 1 92.5 500 HIS B C 1
ATOM 8330 O O . HIS B 1 500 ? 4.211 -2.986 -30.25 1 92.5 500 HIS B O 1
ATOM 8336 N N . PRO B 1 501 ? 6.246 -2.344 -30.594 1 91.88 501 PRO B N 1
ATOM 8337 C CA . PRO B 1 501 ? 7.688 -2.475 -30.375 1 91.88 501 PRO B CA 1
ATOM 8338 C C . PRO B 1 501 ? 8.133 -1.934 -29.016 1 91.88 501 PRO B C 1
ATOM 8340 O O . PRO B 1 501 ? 7.496 -1.036 -28.469 1 91.88 501 PRO B O 1
ATOM 8343 N N . LEU B 1 502 ? 9.141 -2.559 -28.531 1 92.12 502 LEU B N 1
ATOM 8344 C CA . LEU B 1 502 ? 9.695 -2.172 -27.234 1 92.12 502 LEU B CA 1
ATOM 8345 C C . LEU B 1 502 ? 10.305 -0.776 -27.297 1 92.12 502 LEU B C 1
ATOM 8347 O O . LEU B 1 502 ? 10.977 -0.431 -28.281 1 92.12 502 LEU B O 1
ATOM 8351 N N . LYS B 1 503 ? 10.078 0.024 -26.297 1 89.38 503 LYS B N 1
ATOM 8352 C CA . LYS B 1 503 ? 10.75 1.312 -26.141 1 89.38 503 LYS B CA 1
ATOM 8353 C C . LYS B 1 503 ? 12.148 1.142 -25.547 1 89.38 503 LYS B C 1
ATOM 8355 O O . LYS B 1 503 ? 12.289 0.913 -24.344 1 89.38 503 LYS B O 1
ATOM 8360 N N . GLU B 1 504 ? 13.086 1.339 -26.312 1 90.31 504 GLU B N 1
ATOM 8361 C CA . GLU B 1 504 ? 14.453 1.098 -25.875 1 90.31 504 GLU B CA 1
ATOM 8362 C C . GLU B 1 504 ? 15.133 2.396 -25.453 1 90.31 504 GLU B C 1
ATOM 8364 O O . GLU B 1 504 ? 16.203 2.371 -24.828 1 90.31 504 GLU B O 1
ATOM 8369 N N . SER B 1 505 ? 14.539 3.488 -25.75 1 93.5 505 SER B N 1
ATOM 8370 C CA . SER B 1 505 ? 15.148 4.762 -25.359 1 93.5 505 SER B CA 1
ATOM 8371 C C . SER B 1 505 ? 15.188 4.926 -23.844 1 93.5 505 SER B C 1
ATOM 8373 O O . SER B 1 505 ? 14.227 4.59 -23.156 1 93.5 505 SER B O 1
ATOM 8375 N N . ARG B 1 506 ? 16.312 5.445 -23.453 1 94.44 506 ARG B N 1
ATOM 8376 C CA . ARG B 1 506 ? 16.5 5.703 -22.031 1 94.44 506 ARG B CA 1
ATOM 8377 C C . ARG B 1 506 ? 15.531 6.781 -21.531 1 94.44 506 ARG B C 1
ATOM 8379 O O . ARG B 1 506 ? 15.125 7.648 -22.312 1 94.44 506 ARG B O 1
ATOM 8386 N N . THR B 1 507 ? 15.125 6.648 -20.297 1 95.12 507 THR B N 1
ATOM 8387 C CA . THR B 1 507 ? 14.375 7.738 -19.672 1 95.12 507 THR B CA 1
ATOM 8388 C C . THR B 1 507 ? 15.25 8.977 -19.516 1 95.12 507 THR B C 1
ATOM 8390 O O . THR B 1 507 ? 16.484 8.891 -19.594 1 95.12 507 THR B O 1
ATOM 8393 N N . THR B 1 508 ? 14.641 10.203 -19.297 1 94.25 508 THR B N 1
ATOM 8394 C CA . THR B 1 508 ? 15.398 11.438 -19.062 1 94.25 508 THR B CA 1
ATOM 8395 C C . THR B 1 508 ? 16.297 11.297 -17.828 1 94.25 508 THR B C 1
ATOM 8397 O O . THR B 1 508 ? 17.469 11.688 -17.875 1 94.25 508 THR B O 1
ATOM 8400 N N . TYR B 1 509 ? 15.766 10.68 -16.859 1 94.69 509 TYR B N 1
ATOM 8401 C CA . TYR B 1 509 ? 16.562 10.492 -15.648 1 94.69 509 TYR B CA 1
ATOM 8402 C C . TYR B 1 509 ? 17.75 9.57 -15.914 1 94.69 509 TYR B C 1
ATOM 8404 O O . TYR B 1 509 ? 18.859 9.836 -15.453 1 94.69 509 TYR B O 1
ATOM 8412 N N . ALA B 1 510 ? 17.5 8.453 -16.578 1 93.81 510 ALA B N 1
ATOM 8413 C CA . ALA B 1 510 ? 18.594 7.52 -16.875 1 93.81 510 ALA B CA 1
ATOM 8414 C C . ALA B 1 510 ? 19.672 8.188 -17.719 1 93.81 510 ALA B C 1
ATOM 8416 O O . ALA B 1 510 ? 20.859 7.906 -17.562 1 93.81 510 ALA B O 1
ATOM 8417 N N . ALA B 1 511 ? 19.281 9.188 -18.547 1 92.06 511 ALA B N 1
ATOM 8418 C CA . ALA B 1 511 ? 20.203 9.797 -19.5 1 92.06 511 ALA B CA 1
ATOM 8419 C C . ALA B 1 511 ? 20.984 10.938 -18.844 1 92.06 511 ALA B C 1
ATOM 8421 O O . ALA B 1 511 ? 22.203 11.047 -19.016 1 92.06 511 ALA B O 1
ATOM 8422 N N . ILE B 1 512 ? 20.234 11.711 -18.016 1 89.44 512 ILE B N 1
ATOM 8423 C CA . ILE B 1 512 ? 20.891 12.922 -17.547 1 89.44 512 ILE B CA 1
ATOM 8424 C C . ILE B 1 512 ? 20.609 13.117 -16.062 1 89.44 512 ILE B C 1
ATOM 8426 O O . ILE B 1 512 ? 20.719 14.234 -15.539 1 89.44 512 ILE B O 1
ATOM 8430 N N . GLY B 1 513 ? 20.266 12.125 -15.391 1 85.44 513 GLY B N 1
ATOM 8431 C CA . GLY B 1 513 ? 19.875 12.195 -13.984 1 85.44 513 GLY B CA 1
ATOM 8432 C C . GLY B 1 513 ? 20.969 12.75 -13.094 1 85.44 513 GLY B C 1
ATOM 8433 O O . GLY B 1 513 ? 20.672 13.273 -12.008 1 85.44 513 GLY B O 1
ATOM 8434 N N . ARG B 1 514 ? 22.172 12.75 -13.562 1 81.62 514 ARG B N 1
ATOM 8435 C CA . ARG B 1 514 ? 23.297 13.258 -12.789 1 81.62 514 ARG B CA 1
ATOM 8436 C C . ARG B 1 514 ? 23.203 14.773 -12.602 1 81.62 514 ARG B C 1
ATOM 8438 O O . ARG B 1 514 ? 23.75 15.32 -11.648 1 81.62 514 ARG B O 1
ATOM 8445 N N . TYR B 1 515 ? 22.359 15.398 -13.375 1 88.31 515 TYR B N 1
ATOM 8446 C CA . TYR B 1 515 ? 22.281 16.859 -13.352 1 88.31 515 TYR B CA 1
ATOM 8447 C C . TYR B 1 515 ? 20.953 17.328 -12.797 1 88.31 515 TYR B C 1
ATOM 8449 O O . TYR B 1 515 ? 20.625 18.516 -12.867 1 88.31 515 TYR B O 1
ATOM 8457 N N . ASN B 1 516 ? 20.234 16.469 -12.297 1 90.44 516 ASN B N 1
ATOM 8458 C CA . ASN B 1 516 ? 18.891 16.812 -11.875 1 90.44 516 ASN B CA 1
ATOM 8459 C C . ASN B 1 516 ? 18.906 17.844 -10.75 1 90.44 516 ASN B C 1
ATOM 8461 O O . ASN B 1 516 ? 18.016 18.703 -10.664 1 90.44 516 ASN B O 1
ATOM 8465 N N . LEU B 1 517 ? 19.906 17.828 -9.906 1 92.69 517 LEU B N 1
ATOM 8466 C CA . LEU B 1 517 ? 20.016 18.75 -8.789 1 92.69 517 LEU B CA 1
ATOM 8467 C C . LEU B 1 517 ? 20.188 20.188 -9.273 1 92.69 517 LEU B C 1
ATOM 8469 O O . LEU B 1 517 ? 19.719 21.125 -8.641 1 92.69 517 LEU B O 1
ATOM 8473 N N . LEU B 1 518 ? 20.891 20.297 -10.414 1 91.94 518 LEU B N 1
ATOM 8474 C CA . LEU B 1 518 ? 21.094 21.625 -11 1 91.94 518 LEU B CA 1
ATOM 8475 C C . LEU B 1 518 ? 19.75 22.25 -11.375 1 91.94 518 LEU B C 1
ATOM 8477 O O . LEU B 1 518 ? 19.578 23.469 -11.234 1 91.94 518 LEU B O 1
ATOM 8481 N N . PHE B 1 519 ? 18.922 21.453 -11.781 1 91 519 PHE B N 1
ATOM 8482 C CA . PHE B 1 519 ? 17.594 21.922 -12.156 1 91 519 PHE B CA 1
ATOM 8483 C C . PHE B 1 519 ? 16.875 22.547 -10.953 1 91 519 PHE B C 1
ATOM 8485 O O . PHE B 1 519 ? 16.312 23.625 -11.055 1 91 519 PHE B O 1
ATOM 8492 N N . PHE B 1 520 ? 16.953 21.938 -9.758 1 93.25 520 PHE B N 1
ATOM 8493 C CA . PHE B 1 520 ? 16.281 22.406 -8.555 1 93.25 520 PHE B CA 1
ATOM 8494 C C . PHE B 1 520 ? 16.938 23.688 -8.039 1 93.25 520 PHE B C 1
ATOM 8496 O O . PHE B 1 520 ? 16.25 24.594 -7.562 1 93.25 520 PHE B O 1
ATOM 8503 N N . TRP B 1 521 ? 18.203 23.766 -8.133 1 93.44 521 TRP B N 1
ATOM 8504 C CA . TRP B 1 521 ? 18.891 24.969 -7.668 1 93.44 521 TRP B CA 1
ATOM 8505 C C . TRP B 1 521 ? 18.688 26.125 -8.641 1 93.44 521 TRP B C 1
ATOM 8507 O O . TRP B 1 521 ? 18.672 27.281 -8.234 1 93.44 521 TRP B O 1
ATOM 8517 N N . LEU B 1 522 ? 18.453 25.812 -10 1 90.81 522 LEU B N 1
ATOM 8518 C CA . LEU B 1 522 ? 18.141 26.844 -10.977 1 90.81 522 LEU B CA 1
ATOM 8519 C C . LEU B 1 522 ? 16.766 27.453 -10.695 1 90.81 522 LEU B C 1
ATOM 8521 O O . LEU B 1 522 ? 16.562 28.656 -10.844 1 90.81 522 LEU B O 1
ATOM 8525 N N . ILE B 1 523 ? 15.875 26.578 -10.242 1 89.06 523 ILE B N 1
ATOM 8526 C CA . ILE B 1 523 ? 14.547 27.047 -9.867 1 89.06 523 ILE B CA 1
ATOM 8527 C C . ILE B 1 523 ? 14.648 27.984 -8.664 1 89.06 523 ILE B C 1
ATOM 8529 O O . ILE B 1 523 ? 13.945 28.984 -8.594 1 89.06 523 ILE B O 1
ATOM 8533 N N . THR B 1 524 ? 15.5 27.656 -7.773 1 89.75 524 THR B N 1
ATOM 8534 C CA . THR B 1 524 ? 15.656 28.406 -6.531 1 89.75 524 THR B CA 1
ATOM 8535 C C . THR B 1 524 ? 16.375 29.734 -6.785 1 89.75 524 THR B C 1
ATOM 8537 O O . THR B 1 524 ? 15.93 30.781 -6.328 1 89.75 524 THR B O 1
ATOM 8540 N N . LEU B 1 525 ? 17.453 29.703 -7.57 1 83.94 525 LEU B N 1
ATOM 8541 C CA . LEU B 1 525 ? 18.328 30.875 -7.715 1 83.94 525 LEU B CA 1
ATOM 8542 C C . LEU B 1 525 ? 17.953 31.672 -8.953 1 83.94 525 LEU B C 1
ATOM 8544 O O . LEU B 1 525 ? 18.297 32.844 -9.055 1 83.94 525 LEU B O 1
ATOM 8548 N N . GLY B 1 526 ? 17.406 30.953 -9.977 1 72.44 526 GLY B N 1
ATOM 8549 C CA . GLY B 1 526 ? 17.094 31.656 -11.211 1 72.44 526 GLY B CA 1
ATOM 8550 C C . GLY B 1 526 ? 16.109 32.781 -11.023 1 72.44 526 GLY B C 1
ATOM 8551 O O . GLY B 1 526 ? 16.156 33.781 -11.758 1 72.44 526 GLY B O 1
ATOM 8552 N N . SER B 1 527 ? 15.258 32.594 -10.133 1 61.09 527 SER B N 1
ATOM 8553 C CA . SER B 1 527 ? 14.32 33.688 -9.93 1 61.09 527 SER B CA 1
ATOM 8554 C C . SER B 1 527 ? 15.031 34.938 -9.375 1 61.09 527 SER B C 1
ATOM 8556 O O . SER B 1 527 ? 14.555 36.062 -9.555 1 61.09 527 SER B O 1
ATOM 8558 N N . SER B 1 528 ? 16.156 34.656 -8.703 1 54.97 528 SER B N 1
ATOM 8559 C CA . SER B 1 528 ? 16.922 35.812 -8.234 1 54.97 528 SER B CA 1
ATOM 8560 C C . SER B 1 528 ? 17.656 36.5 -9.383 1 54.97 528 SER B C 1
ATOM 8562 O O . SER B 1 528 ? 17.859 37.719 -9.375 1 54.97 528 SER B O 1
ATOM 8564 N N . VAL B 1 529 ? 18.266 35.625 -10.367 1 46.31 529 VAL B N 1
ATOM 8565 C CA . VAL B 1 529 ? 19.016 36.188 -11.492 1 46.31 529 VAL B CA 1
ATOM 8566 C C . VAL B 1 529 ? 18.062 36.812 -12.5 1 46.31 529 VAL B C 1
ATOM 8568 O O . VAL B 1 529 ? 18.438 37.719 -13.25 1 46.31 529 VAL B O 1
ATOM 8571 N N . ILE B 1 530 ? 17 36.188 -12.805 1 41 530 ILE B N 1
ATOM 8572 C CA . ILE B 1 530 ? 16.109 36.781 -13.805 1 41 530 ILE B CA 1
ATOM 8573 C C . ILE B 1 530 ? 15.648 38.156 -13.328 1 41 530 ILE B C 1
ATOM 8575 O O . ILE B 1 530 ? 14.648 38.25 -12.617 1 41 530 ILE B O 1
ATOM 8579 N N . ASN B 1 531 ? 16.562 38.844 -12.758 1 35.44 531 ASN B N 1
ATOM 8580 C CA . ASN B 1 531 ? 16.234 40.25 -12.758 1 35.44 531 ASN B CA 1
ATOM 8581 C C . ASN B 1 531 ? 15.883 40.75 -14.156 1 35.44 531 ASN B C 1
ATOM 8583 O O . ASN B 1 531 ? 16.578 40.438 -15.125 1 35.44 531 ASN B O 1
ATOM 8587 N N . PRO B 1 532 ? 14.727 41.219 -14.492 1 35.22 532 PRO B N 1
ATOM 8588 C CA . PRO B 1 532 ? 14.398 41.719 -15.828 1 35.22 532 PRO B CA 1
ATOM 8589 C C . PRO B 1 532 ? 15.547 42.5 -16.469 1 35.22 532 PRO B C 1
ATOM 8591 O O . PRO B 1 532 ? 15.492 42.844 -17.641 1 35.22 532 PRO B O 1
ATOM 8594 N N . THR B 1 533 ? 16.453 43.094 -15.742 1 33.44 533 THR B N 1
ATOM 8595 C CA . THR B 1 533 ? 17.344 44 -16.469 1 33.44 533 THR B CA 1
ATOM 8596 C C . THR B 1 533 ? 18.375 43.188 -17.25 1 33.44 533 THR B C 1
ATOM 8598 O O . THR B 1 533 ? 19.219 43.781 -17.953 1 33.44 533 THR B O 1
ATOM 8601 N N . ILE B 1 534 ? 18.859 42.031 -16.797 1 31.75 534 ILE B N 1
ATOM 8602 C CA . ILE B 1 534 ? 19.969 41.531 -17.594 1 31.75 534 ILE B CA 1
ATOM 8603 C C . ILE B 1 534 ? 19.422 40.906 -18.891 1 31.75 534 ILE B C 1
ATOM 8605 O O . ILE B 1 534 ? 18.594 40 -18.844 1 31.75 534 ILE B O 1
ATOM 8609 N N . HIS B 1 535 ? 19.547 41.688 -20.031 1 31.69 535 HIS B N 1
ATOM 8610 C CA . HIS B 1 535 ? 19.422 41.5 -21.469 1 31.69 535 HIS B CA 1
ATOM 8611 C C . HIS B 1 535 ? 20.188 40.25 -21.922 1 31.69 535 HIS B C 1
ATOM 8613 O O . HIS B 1 535 ? 21.234 40.375 -22.547 1 31.69 535 HIS B O 1
ATOM 8619 N N . PHE B 1 536 ? 20.453 39.281 -20.984 1 26.94 536 PHE B N 1
ATOM 8620 C CA . PHE B 1 536 ? 21.516 38.438 -21.5 1 26.94 536 PHE B CA 1
ATOM 8621 C C . PHE B 1 536 ? 21.141 37.844 -22.859 1 26.94 536 PHE B C 1
ATOM 8623 O O . PHE B 1 536 ? 21.938 37.875 -23.797 1 26.94 536 PHE B O 1
ATOM 8630 N N . LEU B 1 537 ? 20.484 36.531 -22.75 1 28.53 537 LEU B N 1
ATOM 8631 C CA . LEU B 1 537 ? 20.703 35.719 -23.953 1 28.53 537 LEU B CA 1
ATOM 8632 C C . LEU B 1 537 ? 20 36.344 -25.156 1 28.53 537 LEU B C 1
ATOM 8634 O O . LEU B 1 537 ? 18.922 36.906 -25.016 1 28.53 537 LEU B O 1
ATOM 8638 N N . PRO B 1 538 ? 20.797 36.625 -26.234 1 29.88 538 PRO B N 1
ATOM 8639 C CA . PRO B 1 538 ? 20.188 37.125 -27.453 1 29.88 538 PRO B CA 1
ATOM 8640 C C . PRO B 1 538 ? 18.875 36.438 -27.781 1 29.88 538 PRO B C 1
ATOM 8642 O O . PRO B 1 538 ? 17.891 37.094 -28.156 1 29.88 538 PRO B O 1
ATOM 8645 N N . GLY B 1 539 ? 19.062 35.125 -28.219 1 31.38 539 GLY B N 1
ATOM 8646 C CA . GLY B 1 539 ? 18 34.5 -29 1 31.38 539 GLY B CA 1
ATOM 8647 C C . GLY B 1 539 ? 16.781 34.125 -28.172 1 31.38 539 GLY B C 1
ATOM 8648 O O . GLY B 1 539 ? 16.891 33.906 -26.969 1 31.38 539 GLY B O 1
ATOM 8649 N N . GLY B 1 540 ? 15.555 34.656 -28.344 1 29.61 540 GLY B N 1
ATOM 8650 C CA . GLY B 1 540 ? 14.172 34.625 -27.891 1 29.61 540 GLY B CA 1
ATOM 8651 C C . GLY B 1 540 ? 13.695 33.219 -27.531 1 29.61 540 GLY B C 1
ATOM 8652 O O . GLY B 1 540 ? 13.18 32.5 -28.391 1 29.61 540 GLY B O 1
ATOM 8653 N N . PHE B 1 541 ? 14.445 32.5 -26.688 1 30.69 541 PHE B N 1
ATOM 8654 C CA . PHE B 1 541 ? 13.906 31.156 -26.406 1 30.69 541 PHE B CA 1
ATOM 8655 C C . PHE B 1 541 ? 12.578 31.266 -25.656 1 30.69 541 PHE B C 1
ATOM 8657 O O . PHE B 1 541 ? 12.555 31.656 -24.484 1 30.69 541 PHE B O 1
ATOM 8664 N N . THR B 1 542 ? 11.414 31.797 -26.188 1 32.75 542 THR B N 1
ATOM 8665 C CA . THR B 1 542 ? 10.047 32.125 -25.781 1 32.75 542 THR B CA 1
ATOM 8666 C C . THR B 1 542 ? 9.359 30.875 -25.203 1 32.75 542 THR B C 1
ATOM 8668 O O . THR B 1 542 ? 9.68 29.75 -25.578 1 32.75 542 THR B O 1
ATOM 8671 N N . ILE B 1 543 ? 8.672 31.031 -24.031 1 33.59 543 ILE B N 1
ATOM 8672 C CA . ILE B 1 543 ? 7.699 30.203 -23.328 1 33.59 543 ILE B CA 1
ATOM 8673 C C . ILE B 1 543 ? 6.949 29.328 -24.328 1 33.59 543 ILE B C 1
ATOM 8675 O O . ILE B 1 543 ? 6.281 28.359 -23.938 1 33.59 543 ILE B O 1
ATOM 8679 N N . LYS B 1 544 ? 7.027 29.688 -25.578 1 37.84 544 LYS B N 1
ATOM 8680 C CA . LYS B 1 544 ? 6.34 28.984 -26.656 1 37.84 544 LYS B CA 1
ATOM 8681 C C . LYS B 1 544 ? 6.973 27.625 -26.922 1 37.84 544 LYS B C 1
ATOM 8683 O O . LYS B 1 544 ? 6.289 26.688 -27.344 1 37.84 544 LYS B O 1
ATOM 8688 N N . ARG B 1 545 ? 8.281 27.547 -26.531 1 37.97 545 ARG B N 1
ATOM 8689 C CA . ARG B 1 545 ? 8.961 26.297 -26.859 1 37.97 545 ARG B CA 1
ATOM 8690 C C . ARG B 1 545 ? 8.703 25.234 -25.797 1 37.97 545 ARG B C 1
ATOM 8692 O O . ARG B 1 545 ? 8.562 24.047 -26.109 1 37.97 545 ARG B O 1
ATOM 8699 N N . VAL B 1 546 ? 8.68 25.641 -24.594 1 35.97 546 VAL B N 1
ATOM 8700 C CA . VAL B 1 546 ? 8.406 24.672 -23.547 1 35.97 546 VAL B CA 1
ATOM 8701 C C . VAL B 1 546 ? 6.988 24.125 -23.703 1 35.97 546 VAL B C 1
ATOM 8703 O O . VAL B 1 546 ? 6.754 22.922 -23.531 1 35.97 546 VAL B O 1
ATOM 8706 N N . HIS B 1 547 ? 6 25.016 -24.031 1 38.16 547 HIS B N 1
ATOM 8707 C CA . HIS B 1 547 ? 4.637 24.578 -24.312 1 38.16 547 HIS B CA 1
ATOM 8708 C C . HIS B 1 547 ? 4.617 23.531 -25.422 1 38.16 547 HIS B C 1
ATOM 8710 O O . HIS B 1 547 ? 3.883 22.547 -25.328 1 38.16 547 HIS B O 1
ATOM 8716 N N . GLN B 1 548 ? 5.547 23.656 -26.359 1 42.75 548 GLN B N 1
ATOM 8717 C CA . GLN B 1 548 ? 5.59 22.734 -27.5 1 42.75 548 GLN B CA 1
ATOM 8718 C C . GLN B 1 548 ? 6.113 21.375 -27.078 1 42.75 548 GLN B C 1
ATOM 8720 O O . GLN B 1 548 ? 5.625 20.344 -27.547 1 42.75 548 GLN B O 1
ATOM 8725 N N . ILE B 1 549 ? 6.984 21.422 -26.156 1 40.03 549 ILE B N 1
ATOM 8726 C CA . ILE B 1 549 ? 7.555 20.156 -25.719 1 40.03 549 ILE B CA 1
ATOM 8727 C C . ILE B 1 549 ? 6.539 19.391 -24.875 1 40.03 549 ILE B C 1
ATOM 8729 O O . ILE B 1 549 ? 6.34 18.188 -25.062 1 40.03 549 ILE B O 1
ATOM 8733 N N . ALA B 1 550 ? 5.957 20.141 -23.969 1 40.06 550 ALA B N 1
ATOM 8734 C CA . ALA B 1 550 ? 4.957 19.484 -23.125 1 40.06 550 ALA B CA 1
ATOM 8735 C C . ALA B 1 550 ? 3.779 18.984 -23.953 1 40.06 550 ALA B C 1
ATOM 8737 O O . ALA B 1 550 ? 3.311 17.859 -23.766 1 40.06 550 ALA B O 1
ATOM 8738 N N . MET B 1 551 ? 3.367 19.891 -24.922 1 43.38 551 MET B N 1
ATOM 8739 C CA . MET B 1 551 ? 2.262 19.5 -25.781 1 43.38 551 MET B CA 1
ATOM 8740 C C . MET B 1 551 ? 2.658 18.328 -26.672 1 43.38 551 MET B C 1
ATOM 8742 O O . MET B 1 551 ? 1.825 17.469 -27 1 43.38 551 MET B O 1
ATOM 8746 N N . SER B 1 552 ? 3.93 18.281 -27.031 1 44.44 552 SER B N 1
ATOM 8747 C CA . SER B 1 552 ? 4.398 17.172 -27.844 1 44.44 552 SER B CA 1
ATOM 8748 C C . SER B 1 552 ? 4.406 15.867 -27.047 1 44.44 552 SER B C 1
ATOM 8750 O O . SER B 1 552 ? 4.09 14.805 -27.594 1 44.44 552 SER B O 1
ATOM 8752 N N . TYR B 1 553 ? 4.789 16.047 -25.844 1 38.12 553 TYR B N 1
ATOM 8753 C CA . TYR B 1 553 ? 4.797 14.844 -25.016 1 38.12 553 TYR B CA 1
ATOM 8754 C C . TYR B 1 553 ? 3.381 14.344 -24.766 1 38.12 553 TYR B C 1
ATOM 8756 O O . TYR B 1 553 ? 3.111 13.148 -24.875 1 38.12 553 TYR B O 1
ATOM 8764 N N . ILE B 1 554 ? 2.486 15.289 -24.5 1 39.5 554 ILE B N 1
ATOM 8765 C CA . ILE B 1 554 ? 1.078 14.945 -24.328 1 39.5 554 ILE B CA 1
ATOM 8766 C C . ILE B 1 554 ? 0.534 14.375 -25.641 1 39.5 554 ILE B C 1
ATOM 8768 O O . ILE B 1 554 ? -0.199 13.383 -25.641 1 39.5 554 ILE B O 1
ATOM 8772 N N . LYS B 1 555 ? 0.919 15.062 -26.797 1 42.22 555 LYS B N 1
ATOM 8773 C CA . LYS B 1 555 ? 0.488 14.609 -28.109 1 42.22 555 LYS B CA 1
ATOM 8774 C C . LYS B 1 555 ? 1.036 13.219 -28.422 1 42.22 555 LYS B C 1
ATOM 8776 O O . LYS B 1 555 ? 0.332 12.375 -28.984 1 42.22 555 LYS B O 1
ATOM 8781 N N . ARG B 1 556 ? 2.309 13.008 -28.078 1 39.5 556 ARG B N 1
ATOM 8782 C CA . ARG B 1 556 ? 2.922 11.711 -28.375 1 39.5 556 ARG B CA 1
ATOM 8783 C C . ARG B 1 556 ? 2.299 10.609 -27.531 1 39.5 556 ARG B C 1
ATOM 8785 O O . ARG B 1 556 ? 2.139 9.477 -28 1 39.5 556 ARG B O 1
ATOM 8792 N N . ARG B 1 557 ? 2.029 11 -26.312 1 36.16 557 ARG B N 1
ATOM 8793 C CA . ARG B 1 557 ? 1.348 10 -25.5 1 36.16 557 ARG B CA 1
ATOM 8794 C C . ARG B 1 557 ? -0.069 9.75 -26.016 1 36.16 557 ARG B C 1
ATOM 8796 O O . ARG B 1 557 ? -0.607 8.656 -25.844 1 36.16 557 ARG B O 1
ATOM 8803 N N . LYS B 1 558 ? -0.791 10.844 -26.531 1 38.16 558 LYS B N 1
ATOM 8804 C CA . LYS B 1 558 ? -2.1 10.664 -27.141 1 38.16 558 LYS B CA 1
ATOM 8805 C C . LYS B 1 558 ? -1.98 9.898 -28.469 1 38.16 558 LYS B C 1
ATOM 8807 O O . LYS B 1 558 ? -2.863 9.109 -28.812 1 38.16 558 LYS B O 1
ATOM 8812 N N . GLU B 1 559 ? -0.965 10.289 -29.344 1 37.91 559 GLU B N 1
ATOM 8813 C CA . GLU B 1 559 ? -0.829 9.656 -30.656 1 37.91 559 GLU B CA 1
ATOM 8814 C C . GLU B 1 559 ? -0.521 8.164 -30.516 1 37.91 559 GLU B C 1
ATOM 8816 O O . GLU B 1 559 ? -0.83 7.375 -31.406 1 37.91 559 GLU B O 1
ATOM 8821 N N . GLY B 1 560 ? 0.235 7.867 -29.547 1 36.34 560 GLY B N 1
ATOM 8822 C CA . GLY B 1 560 ? 0.385 6.426 -29.422 1 36.34 560 GLY B CA 1
ATOM 8823 C C . GLY B 1 560 ? -0.924 5.715 -29.125 1 36.34 560 GLY B C 1
ATOM 8824 O O . GLY B 1 560 ? -1.005 4.488 -29.219 1 36.34 560 GLY B O 1
ATOM 8825 N N . GLY B 1 561 ? -1.926 6.5 -28.516 1 31.2 561 GLY B N 1
ATOM 8826 C CA . GLY B 1 561 ? -3.195 5.836 -28.266 1 31.2 561 GLY B CA 1
ATOM 8827 C C . GLY B 1 561 ? -4.094 5.797 -29.484 1 31.2 561 GLY B C 1
ATOM 8828 O O . GLY B 1 561 ? -5.039 5.012 -29.547 1 31.2 561 GLY B O 1
ATOM 8829 N N . ILE B 1 562 ? -4.09 6.914 -30.438 1 33.81 562 ILE B N 1
ATOM 8830 C CA . ILE B 1 562 ? -5.164 7.105 -31.406 1 33.81 562 ILE B CA 1
ATOM 8831 C C . ILE B 1 562 ? -4.922 6.227 -32.625 1 33.81 562 ILE B C 1
ATOM 8833 O O . ILE B 1 562 ? -5.684 6.27 -33.594 1 33.81 562 ILE B O 1
ATOM 8837 N N . ARG B 1 563 ? -3.742 5.789 -33.031 1 32 563 ARG B N 1
ATOM 8838 C CA . ARG B 1 563 ? -3.666 5.234 -34.375 1 32 563 ARG B CA 1
ATOM 8839 C C . ARG B 1 563 ? -4.637 4.066 -34.531 1 32 563 ARG B C 1
ATOM 8841 O O . ARG B 1 563 ? -4.602 3.361 -35.531 1 32 563 ARG B O 1
ATOM 8848 N N . LEU B 1 564 ? -5.496 3.787 -33.625 1 28.12 564 LEU B N 1
ATOM 8849 C CA . LEU B 1 564 ? -6.258 2.596 -33.969 1 28.12 564 LEU B CA 1
ATOM 8850 C C . LEU B 1 564 ? -7.301 2.916 -35.031 1 28.12 564 LEU B C 1
ATOM 8852 O O . LEU B 1 564 ? -8.008 2.021 -35.531 1 28.12 564 LEU B O 1
ATOM 8856 N N . GLU B 1 565 ? -7.785 4.246 -35.25 1 28.66 565 GLU B N 1
ATOM 8857 C CA . GLU B 1 565 ? -9.102 4.242 -35.906 1 28.66 565 GLU B CA 1
ATOM 8858 C C . GLU B 1 565 ? -8.984 4.105 -37.406 1 28.66 565 GLU B C 1
ATOM 8860 O O . GLU B 1 565 ? -9.875 3.559 -38.062 1 28.66 565 GLU B O 1
ATOM 8865 N N . SER B 1 566 ? -8.141 4.824 -38.125 1 29.22 566 SER B N 1
ATOM 8866 C CA . SER B 1 566 ? -8.617 5.332 -39.406 1 29.22 566 SER B CA 1
ATOM 8867 C C . SER B 1 566 ? -8.602 4.242 -40.469 1 29.22 566 SER B C 1
ATOM 8869 O O . SER B 1 566 ? -9.297 4.344 -41.5 1 29.22 566 SER B O 1
ATOM 8871 N N . GLU B 1 567 ? -7.602 3.414 -40.625 1 28.56 567 GLU B N 1
ATOM 8872 C CA . GLU B 1 567 ? -7.285 3.041 -42 1 28.56 567 GLU B CA 1
ATOM 8873 C C . GLU B 1 567 ? -8.25 1.979 -42.531 1 28.56 567 GLU B C 1
ATOM 8875 O O . GLU B 1 567 ? -8.031 1.402 -43.594 1 28.56 567 GLU B O 1
ATOM 8880 N N . GLN B 1 568 ? -9.18 1.371 -41.781 1 28 568 GLN B N 1
ATOM 8881 C CA . GLN B 1 568 ? -9.805 0.268 -42.5 1 28 568 GL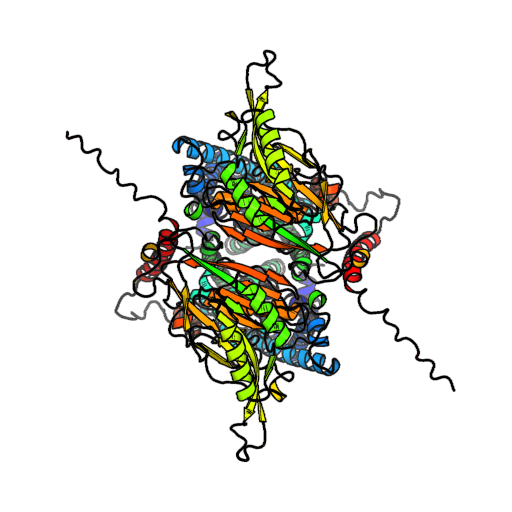N B CA 1
ATOM 8882 C C . GLN B 1 568 ? -10.812 0.782 -43.531 1 28 568 GLN B C 1
ATOM 8884 O O . GLN B 1 568 ? -11.922 1.185 -43.156 1 28 568 GLN B O 1
ATOM 8889 N N . GLU B 1 569 ? -10.359 1.528 -44.594 1 28.77 569 GLU B N 1
ATOM 8890 C CA . GLU B 1 569 ? -11.203 1.859 -45.719 1 28.77 569 GLU B CA 1
ATOM 8891 C C . GLU B 1 569 ? -11.812 0.604 -46.344 1 28.77 569 GLU B C 1
ATOM 8893 O O . GLU B 1 569 ? -11.102 -0.36 -46.656 1 28.77 569 GLU B O 1
ATOM 8898 N N . PRO B 1 570 ? -13.133 0.324 -46.219 1 30.16 570 PRO B N 1
ATOM 8899 C CA . PRO B 1 570 ? -13.789 -0.834 -46.844 1 30.16 570 PRO B CA 1
ATOM 8900 C C . PRO B 1 570 ? -13.57 -0.913 -48.344 1 30.16 570 PRO B C 1
ATOM 8902 O O . PRO B 1 570 ? -13.461 0.119 -49 1 30.16 570 PRO B O 1
ATOM 8905 N N . PRO B 1 571 ? -12.914 -1.909 -48.844 1 27.25 571 PRO B N 1
ATOM 8906 C CA . PRO B 1 571 ? -12.68 -2.08 -50.281 1 27.25 571 PRO B CA 1
ATOM 8907 C C . PRO B 1 571 ? -13.938 -1.865 -51.125 1 27.25 571 PRO B C 1
ATOM 8909 O O . PRO B 1 571 ? -15.039 -2.225 -50.688 1 27.25 571 PRO B O 1
ATOM 8912 N N . LEU B 1 572 ? -14.062 -0.841 -51.969 1 25.31 572 LEU B N 1
ATOM 8913 C CA . LEU B 1 572 ? -15.094 -0.489 -52.906 1 25.31 572 LEU B CA 1
ATOM 8914 C C . LEU B 1 572 ? -15.453 -1.686 -53.781 1 25.31 572 LEU B C 1
ATOM 8916 O O . LEU B 1 572 ? -14.602 -2.217 -54.5 1 25.31 572 LEU B O 1
ATOM 8920 N N . LEU B 1 573 ? -16.344 -2.656 -53.25 1 23.67 573 LEU B N 1
ATOM 8921 C CA . LEU B 1 573 ? -16.906 -3.684 -54.125 1 23.67 573 LEU B CA 1
ATOM 8922 C C . LEU B 1 573 ? -17.406 -3.076 -55.438 1 23.67 573 LEU B C 1
ATOM 8924 O O . LEU B 1 573 ? -18.203 -2.139 -55.438 1 23.67 573 LEU B O 1
ATOM 8928 N N . ASP B 1 574 ? -16.594 -3.043 -56.438 1 24.64 574 ASP B N 1
ATOM 8929 C CA . ASP B 1 574 ? -16.859 -2.746 -57.844 1 24.64 574 ASP B CA 1
ATOM 8930 C C . ASP B 1 574 ? -18.109 -3.473 -58.312 1 24.64 574 ASP B C 1
ATOM 8932 O O . ASP B 1 574 ? -18.156 -4.703 -58.344 1 24.64 574 ASP B O 1
ATOM 8936 N N . LEU B 1 575 ? -19.359 -3.08 -57.969 1 24 575 LEU B N 1
ATOM 8937 C CA . LEU B 1 575 ? -20.594 -3.512 -58.625 1 24 575 LEU B CA 1
ATOM 8938 C C . LEU B 1 575 ? -20.516 -3.322 -60.125 1 24 575 LEU B C 1
ATOM 8940 O O . LEU B 1 575 ? -20.656 -2.203 -60.625 1 24 575 LEU B O 1
ATOM 8944 N N . GLU B 1 576 ? -19.359 -3.67 -60.812 1 23.62 576 GLU B N 1
ATOM 8945 C CA . GLU B 1 576 ? -19.5 -3.66 -62.25 1 23.62 576 GLU B CA 1
ATOM 8946 C C . GLU B 1 576 ? -20.688 -4.516 -62.719 1 23.62 576 GLU B C 1
ATOM 8948 O O . GLU B 1 576 ? -20.953 -5.57 -62.125 1 23.62 576 GLU B O 1
ATOM 8953 N N . ASN B 1 577 ? -21.359 -3.973 -63.875 1 23.06 577 ASN B N 1
ATOM 8954 C CA . ASN B 1 577 ? -22.219 -4.453 -65 1 23.06 577 ASN B CA 1
ATOM 8955 C C . ASN B 1 577 ? -21.609 -5.676 -65.625 1 23.06 577 ASN B C 1
ATOM 8957 O O . ASN B 1 577 ? -20.406 -5.719 -65.938 1 23.06 577 ASN B O 1
#

Foldseek 3Di:
DPVLCCCPVNCVLVVLLQVLLQLLLQAQALAGALVSLLVNLLSLLLVCVVLVPDPCNVVSLVSSLQSSLNSNLVNCLVQQCPPDPHSVVSSVVSSVLSSVLSVLSSVLSNCLVPPQCPPPDLLLNLLVSLLSQLVSLLVCLQVDLLRNSSHSAHLHDQLLQLVCCLAQNRSVRSSLSSSSSSLVSLVVVVVSVVVVVVPDDPPDPCVVVVVVNVVNNVSSVVSVVVSNVSSVVSVPDDLAADDCPDLQKDKFKEKEQFDDCVVPVDDLDELVRSLVSQLVCLVPGQEYEYAAANYEEAAPVRVLVSLQVSQVRHDNHWYWDKHKYWDQDPPPPVSPDIAIWIKIFTGYVVDSGTQFIDTAARDDPPVPVVRHDHDDDAKEKGWDWAADDPVDDLVSQADPDRSTAIAIEIEYEQSLLSRSLRQLPYPWQGQEYEYHEEGADLSSLVSSLSSNLSSCSNFQHKYFYHYNYDQHFTDMHGSSDDDTPDTYGDMDMDMHIAGPVHHTHTRNCSHPNVCSSVVSVCSSCVVVVPPVPPPDDPPCPDPVVVVVVVVVVVVVVVVVVPVPDDDPPPPDPPPDD/DPPLCCCPVNCVLVVLLQVLLQLLLQAQALAGALVSLLVNLLSLLQVLVPQVPDPCNVVSLVSSLQSSLNSNLVNCLVQQCPPDPHSVVSSVVSSVLSSVLSVLSSVLSNCLVPPQCPPPDLLLNLLVSLLSQLVSLLVCLQPPLLRNSSHSAHLHHQLLQLVCCLAQNRSVRSSLSSSSSSLVNLVVVVVSVVVVVVPDDPPDPCVVVVVVNVVNNVSSVVSVVVSNVSSVVSVPDDQAADDCPDLQKDKFKEKEQFDDCVVPVDDLDELVRSLVSQLVCLVPGQEYEYAAANYEEAAPVRVLVSLQVSQVRHDNHKYWDKHKYWDQDPPPPVSPDIAIWIKIFTGYNVDSGTQFIDTAARDDPPVPVVRHDHDDDAKEKGWDWAADPPVDDLVSQADPDRSTAIAIEIEYEQSLLSRSLRQLPYPWQGQEYEYHEEGADLSSLVSSLSSNQSSCSNFQHKYFYHYNYDQHFTDMHGRNDDDTPDTYGDMDMDMHIAGPVHHTHGRNCSHPNVCSSVVSVCSSCVVVVPPVPPPPDPDCPDPVVVCVVVVVVVVVVVVVVPVPDDDPPPPPPPPDD